Protein 7F2R (pdb70)

Organism: Streptomyces halstedii (NCBI:txid1944)

Solvent-accessible surface area: 33282 Å² total; per-residue (Å²): 163,56,17,8,0,0,1,2,0,12,26,37,75,25,39,43,105,88,12,6,204,2,0,62,97,24,67,18,0,74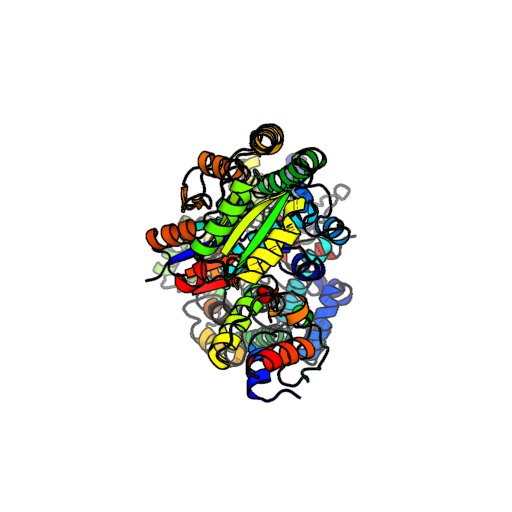,29,25,10,59,42,0,43,121,33,38,70,44,44,0,14,83,103,9,134,135,31,159,69,60,46,26,38,54,3,18,0,1,14,0,0,2,0,17,1,1,0,54,32,0,41,41,73,58,135,9,119,18,132,4,0,1,0,0,15,13,0,2,19,0,0,0,15,45,0,29,0,2,72,24,18,24,0,0,121,0,0,4,8,2,3,138,6,32,101,75,20,16,160,63,75,54,112,15,10,8,9,2,13,0,3,38,0,62,104,124,72,0,64,73,1,19,57,53,0,90,142,117,69,41,102,34,40,31,0,6,20,0,11,122,34,8,6,26,0,0,0,66,90,164,1,15,120,74,0,44,29,40,1,35,46,50,3,0,9,5,39,100,46,27,87,40,1,66,6,1,71,45,2,26,40,3,58,84,60,0,51,135,100,16,0,50,99,27,85,33,84,93,16,120,23,48,1,0,5,1,4,59,5,126,48,9,77,52,2,98,42,0,58,46,3,5,2,40,15,19,35,81,39,4,88,2,49,39,0,8,50,15,0,87,119,73,37,5,72,69,0,0,2,0,0,36,35,62,37,9,5,107,5,23,10,0,65,154,31,10,112,41,28,46,0,28,7,136,72,20,97,103,178,226,56,75,70,101,0,39,87,3,0,56,147,39,3,92,99,28,57,102,129,80,95,16,97,123,112,57,52,0,155,107,18,13,6,33,38,14,6,6,26,97,0,0,50,47,0,31,122,60,41,134,18,99,0,67,64,131,17,0,21,93,105,5,14,92,15,0,8,66,0,53,135,22,1,35,131,63,65,191,128,50,10,6,0,0,1,1,1,12,25,40,72,24,40,43,106,97,13,5,204,1,0,64,90,23,198,49,0,137,113,24,13,67,78,0,46,122,32,37,69,38,43,0,15,85,101,9,128,138,30,160,64,64,46,25,28,43,2,16,0,0,13,0,0,3,0,18,1,0,0,115,32,0,33,108,79,60,106,4,20,2,46,3,0,1,0,0,16,12,0,2,22,0,0,0,14,29,0,31,0,1,71,26,17,23,0,0,119,0,0,14,19,1,7,145,5,32,94,77,19,16,141,83,72,55,113,16,10,10,8,2,11,0,4,37,0,55,96,105,87,0,64,74,0,16,57,62,0,92,154,121,69,30,100,34,40,33,0,6,20,0,11,121,35,8,7,26,0,0,0,45,92,165,8,14,119,79,0,44,30,39,0,38,46,49,3,0,11,7,36,95,48,29,86,38,1,64,7,1,70,44,1,25,39,3,60,88,44,0,53,140,97,16,0,51,97,29,84,30,83,91,15,83,7,6,0,0,5,2,4,59,5,124,42,7,55,52,3,99,39,0,58,49,3,4,2,39,14,20,33,82,40,3,92,1,51,39,0,9,51,15,0,88,119,49,37,6,72,68,0,0,2,0,0,38,33,62,35,8,4,105,6,23,9,0,67,154,31,10,112,45,28,45,0,27,8,138,70,20,94,104,181,225,59,76,71,103,0,39,90,3,0,60,145,41,2,91,95,26,56,102,129,79,96,17,103,117,111,59,52,0,157,107,17,12,6,32,38,16,7,7,29,96,0,0,64,46,0,32,131,54,40,135,21,99,0,70,66,133,16,0,17,93,110,5,14,91,14,0,15,65,0,51,130,22,1,29,130,64,70,181

Foldseek 3Di:
DFAEEEEEEDADFADLVQPLVLQCPPPLNVVLQVLLCVLVVHRLSVVVVPDDTRQALSSLLSQLSQQLSLSVVCCVVVVHDHQEYEYDQSGLLSCLCNQVQAPSSLSSQLSSQLNVLLCVCQVPPPDQKWKWKKFPAAVVNVVVVVVVCVVVVWDKDWAADQDRGITIIIGGCVCVVVVQVSCVVVPMHIDDIDPPHWAAQVQLVSLVSSCVRRLVPGGTAFGNHWYQQQLARDTGGGSVVSSVSNSNRRHGHGYNLRVLVSCVVVRHAAYEHGEDDDRNQPPCSNVVRHHYHYSYSVVVPDD/DDDPVLVVLLVVLQCQDDPPHDQDQQPFSVVSGRDDVSVVVSQVCLCVVLVFDQDDPCPDPVCRGGPNSVVVSSVVGSD/DFAEEEEAEDADFADLVLPLVVQCPPVLNVVLQVVLCVLVVHRLSVVVVPDDTRQALSSLLSQLSQQLSLSVVCCVVVVHDHQEYEYDQSGLLSVLCNQVQAPSSLSSQLSSQLNVLLCVCQVPPPDQKWKWKKFPAAVVNVVVVVVVCVVVVWDKDWAADQDRGITIMIGGCVCVVVVQVSLVVVVMHIDDIDPPHAAAQVQLVSLVSSCVRRLVPGRTAFGNHWYQQQLARDTGGGSVVSSVSNSNRRHGHGYNLRVLVSCVVVRHAAYEHGEDDDGNQPDCSNVVRHHYHDSYSVVVPDD/DDDPVLVVLLVVLQCQDDPPDDQDQQDFSVVSGRDDVSVVVSQVCLCVVLVFDQDDPCPDPVCRGGNNSVVVSSVVGSD

InterPro domains:
  IPR001227 Acyl transferase domain superfamily [G3DSA:3.40.366.10] (19-173)
  IPR001227 Acyl transferase domain superfamily [G3DSA:3.40.366.10] (197-327)
  IPR016035 Acyl transferase/acyl hydrolase/lysophospholipase [SSF52151] (21-298)
  IPR049416 Malonyl-CoA-[acyl-carrier-protein] transacylase, small domain [PF21124] (150-211)
  IPR050858 Malonyl CoA-ACP Transacylase/Polyketide Synthase FabD [PTHR42681] (20-295)

Sequence (764 aa):
AGATAMLFPGMGPAAFSDVGRFMVTNRYTRELLAEADDTLGYSLVDRFRQAEGDYSEYAQIAFLVNCVALARWAEQTMDLTPRICAGACFGEKSVAAYSGALTFADAVRMTAGLARCMDEYFRTEHLGVVTHSFVRAPRERLDEILAELDERGEWHEISCHIDHDFFMLTLHERNSVWLEGRLRSVGAMPLYAMRPPMHAAAFGGLRDKAEEEVIAPLTFHDPTLPVVADQDGKVLTTGDEVRTMLLESFVRPLRWPDVISSLQDQGVTRVCVAGPDSLFGRVGTTTRAFEVIAATPRLALQPMWDAQFENLLRRYLPFLSADQPLEQDINLRDIGLDSLGTVELLSELENTYDVHFQDEALTKETFETPGVLWKTLSQMVEAGATAMLFPGMGPAAFSDVGRFMVTNRYTRELLAEADDTLGYSLVDRFRQAEGDYSEYAQIAFLVNCVALARWAEQTMDLTPRICAGACFGEKSVAAYSGALTFADAVRMTAGLARCMDEYFRTEHLGVVTHSFVRAPRERLDEILAELDERGEWHEISCHIDHDFFMLTLHERNSVWLEGRLRSVGAMPLYAMRPPMHAAAFGGLRDKAEEEVIAPLTFHDPTLPVVADQDGKVLTTGDEVRTMLLESFVRPLRWPDVISSLQDQGVTRVCVAGPDSLFGRVGTTTRAFEVIAATPRLALQPMWDAQFENLLRRYLPFLSADQPLEQDINLRDIGLDSLGTVELLSELENTYDVHFQDEALTKETFETPGVLWKTLSQMVE

Structure (mmCIF, N/CA/C/O backbone):
data_7F2R
#
_entry.id   7F2R
#
_cell.length_a   44.282
_cell.length_b   148.224
_cell.length_c   68.791
_cell.angle_alpha   90.000
_cell.angle_beta   91.080
_cell.angle_gamma   90.000
#
_symmetry.space_group_name_H-M   'P 1 21 1'
#
loop_
_entity.id
_entity.type
_entity.pdbx_description
1 polymer 'Malonyl-CoA-[acyl-carrier-protein] transacylase'
2 polymer Acyl-carrier-protein
3 non-polymer N-[2-(acetylamino)ethyl]-N~3~-[(2R)-2-hydroxy-3,3-dimethyl-4-(phosphonooxy)butanoyl]-beta-alaninamide
4 water water
#
loop_
_atom_site.group_PDB
_atom_site.id
_atom_site.type_symbol
_atom_site.label_atom_id
_atom_site.label_alt_id
_atom_site.label_comp_id
_atom_site.label_asym_id
_atom_site.label_entity_id
_atom_site.label_seq_id
_atom_site.pdbx_PDB_ins_code
_atom_site.Cartn_x
_atom_site.Cartn_y
_atom_site.Cartn_z
_atom_site.occupancy
_atom_site.B_iso_or_equiv
_atom_site.auth_seq_id
_atom_site.auth_comp_id
_atom_site.auth_asym_id
_atom_site.auth_atom_id
_atom_site.pdbx_PDB_model_num
ATOM 1 N N . ALA A 1 19 ? -7.021 5.799 6.647 1.00 43.02 18 ALA A N 1
ATOM 2 C CA . ALA A 1 19 ? -8.232 5.446 7.444 1.00 43.17 18 ALA A CA 1
ATOM 3 C C . ALA A 1 19 ? -7.904 5.362 8.947 1.00 42.17 18 ALA A C 1
ATOM 4 O O . ALA A 1 19 ? -8.808 5.550 9.745 1.00 44.29 18 ALA A O 1
ATOM 6 N N . GLY A 1 20 ? -6.664 5.093 9.366 1.00 40.17 19 GLY A N 1
ATOM 7 C CA . GLY A 1 20 ? -6.406 4.858 10.802 1.00 38.16 19 GLY A CA 1
ATOM 8 C C . GLY A 1 20 ? -6.339 6.164 11.583 1.00 36.91 19 GLY A C 1
ATOM 9 O O . GLY A 1 20 ? -6.557 7.235 10.952 1.00 34.52 19 GLY A O 1
ATOM 10 N N . ALA A 1 21 ? -6.000 6.095 12.876 1.00 34.75 20 ALA A N 1
ATOM 11 C CA . ALA A 1 21 ? -5.453 7.237 13.641 1.00 32.11 20 ALA A CA 1
ATOM 12 C C . ALA A 1 21 ? -4.477 6.698 14.677 1.00 28.94 20 ALA A C 1
ATOM 13 O O . ALA A 1 21 ? -4.643 5.578 15.104 1.00 29.30 20 ALA A O 1
ATOM 15 N N . THR A 1 22 ? -3.574 7.540 15.139 1.00 27.57 21 THR A N 1
ATOM 16 C CA . THR A 1 22 ? -2.444 7.152 16.032 1.00 26.32 21 THR A CA 1
ATOM 17 C C . THR A 1 22 ? -2.609 7.889 17.365 1.00 25.14 21 THR A C 1
ATOM 18 O O . THR A 1 22 ? -3.093 9.109 17.394 1.00 26.11 21 THR A O 1
ATOM 22 N N . ALA A 1 23 ? -2.349 7.163 18.450 1.00 22.69 22 ALA A N 1
ATOM 23 C CA . ALA A 1 23 ? -2.217 7.719 19.806 1.00 22.50 22 ALA A CA 1
ATOM 24 C C . ALA A 1 23 ? -0.756 7.561 20.211 1.00 22.00 22 ALA A C 1
ATOM 25 O O . ALA A 1 23 ? -0.189 6.536 19.899 1.00 22.45 22 ALA A O 1
ATOM 27 N N . MET A 1 24 ? -0.234 8.484 20.989 1.00 23.42 23 MET A N 1
ATOM 28 C CA . MET A 1 24 ? 1.114 8.342 21.644 1.00 21.81 23 MET A CA 1
ATOM 29 C C . MET A 1 24 ? 0.812 7.932 23.087 1.00 23.22 23 MET A C 1
ATOM 30 O O . MET A 1 24 ? 0.036 8.659 23.793 1.00 23.81 23 MET A O 1
ATOM 35 N N . LEU A 1 25 ? 1.291 6.776 23.503 1.00 21.79 24 LEU A N 1
ATOM 36 C CA . LEU A 1 25 ? 1.102 6.243 24.889 1.00 22.16 24 LEU A CA 1
ATOM 37 C C . LEU A 1 25 ? 2.461 6.313 25.612 1.00 21.16 24 LEU A C 1
ATOM 38 O O . LEU A 1 25 ? 3.507 6.036 24.987 1.00 22.16 24 LEU A O 1
ATOM 43 N N . PHE A 1 26 ? 2.427 6.647 26.886 1.00 22.02 25 PHE A N 1
ATOM 44 C CA . PHE A 1 26 ? 3.578 6.691 27.814 1.00 22.76 25 PHE A CA 1
ATOM 45 C C . PHE A 1 26 ? 3.387 5.606 28.888 1.00 23.96 25 PHE A C 1
ATOM 46 O O . PHE A 1 26 ? 2.414 5.550 29.650 1.00 22.44 25 PHE A O 1
ATOM 54 N N . PRO A 1 27 ? 4.386 4.728 29.024 1.00 22.67 26 PRO A N 1
ATOM 55 C CA . PRO A 1 27 ? 4.250 3.578 29.897 1.00 22.79 26 PRO A CA 1
ATOM 56 C C . PRO A 1 27 ? 4.541 3.891 31.370 1.00 22.46 26 PRO A C 1
ATOM 57 O O . PRO A 1 27 ? 5.157 4.886 31.707 1.00 22.10 26 PRO A O 1
ATOM 61 N N . GLY A 1 28 ? 4.173 2.929 32.230 1.00 22.01 27 GLY A N 1
ATOM 62 C CA . GLY A 1 28 ? 4.581 2.895 33.632 1.00 22.22 27 GLY A CA 1
ATOM 63 C C . GLY A 1 28 ? 6.094 2.668 33.707 1.00 21.18 27 GLY A C 1
ATOM 64 O O . GLY A 1 28 ? 6.634 2.199 32.714 1.00 22.28 27 GLY A O 1
ATOM 65 N N . MET A 1 29 ? 6.723 2.971 34.825 1.00 21.75 28 MET A N 1
ATOM 66 C CA . MET A 1 29 ? 8.201 2.765 34.971 1.00 22.22 28 MET A CA 1
ATOM 67 C C . MET A 1 29 ? 8.478 1.350 35.496 1.00 24.58 28 MET A C 1
ATOM 68 O O . MET A 1 29 ? 7.979 0.985 36.586 1.00 25.56 28 MET A O 1
ATOM 73 N N . GLY A 1 30 ? 9.171 0.539 34.694 1.00 25.76 29 GLY A N 1
ATOM 74 C CA . GLY A 1 30 ? 9.705 -0.743 35.176 1.00 29.01 29 GLY A CA 1
ATOM 75 C C . GLY A 1 30 ? 11.088 -0.553 35.782 1.00 30.59 29 GLY A C 1
ATOM 76 O O . GLY A 1 30 ? 11.607 0.542 35.831 1.00 34.04 29 GLY A O 1
ATOM 77 N N . PRO A 1 31 ? 11.658 -1.599 36.357 1.00 33.53 30 PRO A N 1
ATOM 78 C CA . PRO A 1 31 ? 12.961 -1.498 37.023 1.00 35.53 30 PRO A CA 1
ATOM 79 C C . PRO A 1 31 ? 14.089 -0.888 36.174 1.00 35.73 30 PRO A C 1
ATOM 80 O O . PRO A 1 31 ? 14.439 -1.480 35.209 1.00 36.75 30 PRO A O 1
ATOM 84 N N . ALA A 1 32 ? 14.570 0.315 36.520 1.00 36.22 31 ALA A N 1
ATOM 85 C CA . ALA A 1 32 ? 15.700 0.949 35.798 1.00 41.35 31 ALA A CA 1
ATOM 86 C C . ALA A 1 32 ? 16.889 -0.024 35.722 1.00 39.44 31 ALA A C 1
ATOM 87 O O . ALA A 1 32 ? 16.994 -0.987 36.445 1.00 42.95 31 ALA A O 1
ATOM 89 N N . ALA A 1 33 ? 17.707 0.162 34.726 1.00 43.56 32 ALA A N 1
ATOM 90 C CA . ALA A 1 33 ? 18.892 -0.688 34.481 1.00 42.98 32 ALA A CA 1
ATOM 91 C C . ALA A 1 33 ? 19.821 0.217 33.702 1.00 37.44 32 ALA A C 1
ATOM 92 O O . ALA A 1 33 ? 19.610 0.394 32.505 1.00 37.79 32 ALA A O 1
ATOM 94 N N . PHE A 1 34 ? 20.719 0.885 34.402 1.00 36.59 33 PHE A N 1
ATOM 95 C CA . PHE A 1 34 ? 21.431 2.011 33.794 1.00 34.60 33 PHE A CA 1
ATOM 96 C C . PHE A 1 34 ? 22.124 1.490 32.528 1.00 37.04 33 PHE A C 1
ATOM 97 O O . PHE A 1 34 ? 22.209 2.199 31.522 1.00 35.30 33 PHE A O 1
ATOM 105 N N . SER A 1 35 ? 22.658 0.268 32.564 1.00 35.65 34 SER A N 1
ATOM 106 C CA . SER A 1 35 ? 23.416 -0.350 31.432 1.00 34.06 34 SER A CA 1
ATOM 107 C C . SER A 1 35 ? 22.481 -0.528 30.232 1.00 33.64 34 SER A C 1
ATOM 108 O O . SER A 1 35 ? 22.946 -0.533 29.075 1.00 34.40 34 SER A O 1
ATOM 111 N N . ASP A 1 36 ? 21.169 -0.590 30.465 1.00 33.08 35 ASP A N 1
ATOM 112 C CA . ASP A 1 36 ? 20.161 -0.608 29.374 1.00 33.12 35 ASP A CA 1
ATOM 113 C C . ASP A 1 36 ? 20.179 0.711 28.593 1.00 30.38 35 ASP A C 1
ATOM 114 O O . ASP A 1 36 ? 20.039 0.667 27.367 1.00 32.29 35 ASP A O 1
ATOM 119 N N . VAL A 1 37 ? 20.400 1.842 29.242 1.00 27.80 36 VAL A N 1
ATOM 120 C CA . VAL A 1 37 ? 20.131 3.157 28.593 1.00 27.44 36 VAL A CA 1
ATOM 121 C C . VAL A 1 37 ? 21.283 4.161 28.726 1.00 25.59 36 VAL A C 1
ATOM 122 O O . VAL A 1 37 ? 21.192 5.212 28.098 1.00 26.25 36 VAL A O 1
ATOM 126 N N . GLY A 1 38 ? 22.361 3.907 29.463 1.00 25.51 37 GLY A N 1
ATOM 127 C CA . GLY A 1 38 ? 23.325 5.001 29.669 1.00 26.26 37 GLY A CA 1
ATOM 128 C C . GLY A 1 38 ? 23.972 5.434 28.349 1.00 26.29 37 GLY A C 1
ATOM 129 O O . GLY A 1 38 ? 24.108 6.636 28.140 1.00 24.53 37 GLY A O 1
ATOM 130 N N . ARG A 1 39 ? 24.375 4.458 27.512 1.00 28.64 38 ARG A N 1
ATOM 131 C CA . ARG A 1 39 ? 25.029 4.678 26.180 1.00 29.13 38 ARG A CA 1
ATOM 132 C C . ARG A 1 39 ? 24.028 5.339 25.221 1.00 28.78 38 ARG A C 1
ATOM 133 O O . ARG A 1 39 ? 24.381 6.346 24.561 1.00 28.96 38 ARG A O 1
ATOM 141 N N . PHE A 1 40 ? 22.787 4.859 25.208 1.00 26.59 39 PHE A N 1
ATOM 142 C CA . PHE A 1 40 ? 21.693 5.444 24.413 1.00 26.41 39 PHE A CA 1
ATOM 143 C C . PHE A 1 40 ? 21.634 6.941 24.747 1.00 24.50 39 PHE A C 1
ATOM 144 O O . PHE A 1 40 ? 21.697 7.767 23.856 1.00 26.13 39 PHE A O 1
ATOM 152 N N . MET A 1 41 ? 21.490 7.264 26.023 1.00 25.29 40 MET A N 1
ATOM 153 C CA . MET A 1 41 ? 21.111 8.639 26.489 1.00 24.73 40 MET A CA 1
ATOM 154 C C . MET A 1 41 ? 22.132 9.647 25.997 1.00 26.67 40 MET A C 1
ATOM 155 O O . MET A 1 41 ? 21.693 10.664 25.449 1.00 24.93 40 MET A O 1
ATOM 160 N N . VAL A 1 42 ? 23.432 9.299 26.018 1.00 27.29 41 VAL A N 1
ATOM 161 C CA . VAL A 1 42 ? 24.492 10.286 25.687 1.00 29.47 41 VAL A CA 1
ATOM 162 C C . VAL A 1 42 ? 24.755 10.355 24.173 1.00 29.00 41 VAL A C 1
ATOM 163 O O . VAL A 1 42 ? 25.499 11.297 23.757 1.00 32.73 41 VAL A O 1
ATOM 167 N N . THR A 1 43 ? 24.237 9.420 23.364 1.00 28.02 42 THR A N 1
ATOM 168 C CA . THR A 1 43 ? 24.486 9.370 21.892 1.00 27.99 42 THR A CA 1
ATOM 169 C C . THR A 1 43 ? 23.242 9.796 21.097 1.00 27.75 42 THR A C 1
ATOM 170 O O . THR A 1 43 ? 23.389 10.505 20.098 1.00 27.57 42 THR A O 1
ATOM 174 N N . ASN A 1 44 ? 22.049 9.436 21.512 1.00 25.80 43 ASN A N 1
ATOM 175 C CA . ASN A 1 44 ? 20.817 9.786 20.749 1.00 26.34 43 ASN A CA 1
ATOM 176 C C . ASN A 1 44 ? 20.605 11.304 20.836 1.00 25.97 43 ASN A C 1
ATOM 177 O O . ASN A 1 44 ? 20.757 11.868 21.943 1.00 27.93 43 ASN A O 1
ATOM 182 N N . ARG A 1 45 ? 20.314 11.988 19.719 1.00 26.55 44 ARG A N 1
ATOM 183 C CA . ARG A 1 45 ? 20.176 13.475 19.720 1.00 26.33 44 ARG A CA 1
ATOM 184 C C . ARG A 1 45 ? 18.915 13.925 20.457 1.00 25.79 44 ARG A C 1
ATOM 185 O O . ARG A 1 45 ? 18.964 15.077 20.952 1.00 25.98 44 ARG A O 1
ATOM 193 N N . TYR A 1 46 ? 17.864 13.083 20.476 1.00 25.93 45 TYR A N 1
ATOM 194 C CA . TYR A 1 46 ? 16.561 13.371 21.134 1.00 26.50 45 TYR A CA 1
ATOM 195 C C . TYR A 1 46 ? 16.782 13.385 22.639 1.00 26.21 45 TYR A C 1
ATOM 196 O O . TYR A 1 46 ? 16.310 14.355 23.280 1.00 25.05 45 TYR A O 1
ATOM 205 N N . THR A 1 47 ? 17.498 12.382 23.191 1.00 25.89 46 THR A N 1
ATOM 206 C CA . THR A 1 47 ? 17.831 12.334 24.643 1.00 25.77 46 THR A CA 1
ATOM 207 C C . THR A 1 47 ? 18.830 13.451 24.984 1.00 24.95 46 THR A C 1
ATOM 208 O O . THR A 1 47 ? 18.634 14.097 26.006 1.00 24.28 46 THR A O 1
ATOM 212 N N . ARG A 1 48 ? 19.905 13.614 24.207 1.00 26.14 47 ARG A N 1
ATOM 213 C CA . ARG A 1 48 ? 20.944 14.630 24.495 1.00 26.51 47 ARG A CA 1
ATOM 214 C C . ARG A 1 48 ? 20.294 16.013 24.637 1.00 26.78 47 ARG A C 1
ATOM 215 O O . ARG A 1 48 ? 20.691 16.750 25.554 1.00 27.81 47 ARG A O 1
ATOM 223 N N . GLU A 1 49 ? 19.307 16.319 23.806 1.00 26.61 48 GLU A N 1
ATOM 224 C CA . GLU A 1 49 ? 18.670 17.663 23.753 1.00 29.39 48 GLU A CA 1
ATOM 225 C C . GLU A 1 49 ? 17.905 17.851 25.075 1.00 29.54 48 GLU A C 1
ATOM 226 O O . GLU A 1 49 ? 18.154 18.850 25.746 1.00 28.09 48 GLU A O 1
ATOM 232 N N . LEU A 1 50 ? 17.045 16.892 25.450 1.00 29.72 49 LEU A N 1
ATOM 233 C CA . LEU A 1 50 ? 16.341 16.964 26.773 1.00 29.08 49 LEU A CA 1
ATOM 234 C C . LEU A 1 50 ? 17.304 16.910 27.954 1.00 29.69 49 LEU A C 1
ATOM 235 O O . LEU A 1 50 ? 17.025 17.566 28.998 1.00 30.19 49 LEU A O 1
ATOM 240 N N . LEU A 1 51 ? 18.367 16.099 27.893 1.00 29.56 50 LEU A N 1
ATOM 241 C CA . LEU A 1 51 ? 19.327 16.052 29.027 1.00 29.04 50 LEU A CA 1
ATOM 242 C C . LEU A 1 51 ? 19.900 17.448 29.279 1.00 26.29 50 LEU A C 1
ATOM 243 O O . LEU A 1 51 ? 20.003 17.854 30.437 1.00 25.15 50 LEU A O 1
ATOM 248 N N . ALA A 1 52 ? 20.301 18.149 28.231 1.00 26.07 51 ALA A N 1
ATOM 249 C CA . ALA A 1 52 ? 20.833 19.527 28.395 1.00 26.61 51 ALA A CA 1
ATOM 250 C C . ALA A 1 52 ? 19.850 20.357 29.213 1.00 25.59 51 ALA A C 1
ATOM 251 O O . ALA A 1 52 ? 20.275 21.025 30.166 1.00 26.07 51 ALA A O 1
ATOM 253 N N . GLU A 1 53 ? 18.542 20.272 28.889 1.00 24.83 52 GLU A N 1
ATOM 254 C CA . GLU A 1 53 ? 17.504 20.993 29.634 1.00 24.72 52 GLU A CA 1
ATOM 255 C C . GLU A 1 53 ? 17.341 20.447 31.056 1.00 23.75 52 GLU A C 1
ATOM 256 O O . GLU A 1 53 ? 17.262 21.266 31.996 1.00 24.16 52 GLU A O 1
ATOM 262 N N . ALA A 1 54 ? 17.257 19.114 31.248 1.00 24.28 53 ALA A N 1
ATOM 263 C CA . ALA A 1 54 ? 17.109 18.494 32.579 1.00 23.37 53 ALA A CA 1
ATOM 264 C C . ALA A 1 54 ? 18.336 18.868 33.434 1.00 23.30 53 ALA A C 1
ATOM 265 O O . ALA A 1 54 ? 18.161 19.285 34.561 1.00 22.43 53 ALA A O 1
ATOM 267 N N . ASP A 1 55 ? 19.548 18.788 32.894 1.00 23.80 54 ASP A N 1
ATOM 268 C CA . ASP A 1 55 ? 20.774 19.111 33.685 1.00 24.45 54 ASP A CA 1
ATOM 269 C C . ASP A 1 55 ? 20.763 20.578 34.113 1.00 26.20 54 ASP A C 1
ATOM 270 O O . ASP A 1 55 ? 21.105 20.842 35.285 1.00 26.64 54 ASP A O 1
ATOM 275 N N . ASP A 1 56 ? 20.364 21.501 33.224 1.00 26.88 55 ASP A N 1
ATOM 276 C CA . ASP A 1 56 ? 20.230 22.941 33.566 1.00 28.17 55 ASP A CA 1
ATOM 277 C C . ASP A 1 56 ? 19.161 23.123 34.643 1.00 28.57 55 ASP A C 1
ATOM 278 O O . ASP A 1 56 ? 19.389 23.857 35.598 1.00 27.31 55 ASP A O 1
ATOM 283 N N . THR A 1 57 ? 17.981 22.488 34.519 1.00 28.98 56 THR A N 1
ATOM 284 C CA . THR A 1 57 ? 16.942 22.658 35.547 1.00 28.56 56 THR A CA 1
ATOM 285 C C . THR A 1 57 ? 17.426 22.133 36.904 1.00 29.68 56 THR A C 1
ATOM 286 O O . THR A 1 57 ? 17.121 22.748 37.939 1.00 28.98 56 THR A O 1
ATOM 290 N N . LEU A 1 58 ? 18.101 20.991 36.940 1.00 29.11 57 LEU A N 1
ATOM 291 C CA . LEU A 1 58 ? 18.460 20.314 38.203 1.00 29.15 57 LEU A CA 1
ATOM 292 C C . LEU A 1 58 ? 19.766 20.866 38.790 1.00 31.36 57 LEU A C 1
ATOM 293 O O . LEU A 1 58 ? 19.937 20.740 39.991 1.00 30.18 57 LEU A O 1
ATOM 298 N N . GLY A 1 59 ? 20.662 21.427 37.974 1.00 31.98 58 GLY A N 1
ATOM 299 C CA . GLY A 1 59 ? 21.931 21.989 38.460 1.00 32.16 58 GLY A CA 1
ATOM 300 C C . GLY A 1 59 ? 22.984 20.918 38.712 1.00 32.52 58 GLY A C 1
ATOM 301 O O . GLY A 1 59 ? 23.941 21.197 39.427 1.00 35.06 58 GLY A O 1
ATOM 302 N N . TYR A 1 60 ? 22.844 19.732 38.116 1.00 31.91 59 TYR A N 1
ATOM 303 C CA . TYR A 1 60 ? 23.832 18.625 38.152 1.00 30.87 59 TYR A CA 1
ATOM 304 C C . TYR A 1 60 ? 23.746 17.863 36.818 1.00 29.28 59 TYR A C 1
ATOM 305 O O . TYR A 1 60 ? 22.777 18.006 36.059 1.00 32.15 59 TYR A O 1
ATOM 314 N N . SER A 1 61 ? 24.637 16.923 36.656 1.00 27.61 60 SER A N 1
ATOM 315 C CA . SER A 1 61 ? 24.670 15.903 35.583 1.00 26.38 60 SER A CA 1
ATOM 316 C C . SER A 1 61 ? 23.733 14.754 35.930 1.00 26.31 60 SER A C 1
ATOM 317 O O . SER A 1 61 ? 24.052 13.913 36.753 1.00 29.44 60 SER A O 1
ATOM 320 N N . LEU A 1 62 ? 22.591 14.659 35.282 1.00 27.45 61 LEU A N 1
ATOM 321 C CA . LEU A 1 62 ? 21.620 13.593 35.633 1.00 26.23 61 LEU A CA 1
ATOM 322 C C . LEU A 1 62 ? 22.259 12.251 35.267 1.00 25.36 61 LEU A C 1
ATOM 323 O O . LEU A 1 62 ? 22.129 11.275 36.041 1.00 22.50 61 LEU A O 1
ATOM 328 N N . VAL A 1 63 ? 22.906 12.157 34.106 1.00 25.31 62 VAL A N 1
ATOM 329 C CA . VAL A 1 63 ? 23.464 10.835 33.697 1.00 27.97 62 VAL A CA 1
ATOM 330 C C . VAL A 1 63 ? 24.490 10.376 34.758 1.00 27.68 62 VAL A C 1
ATOM 331 O O . VAL A 1 63 ? 24.422 9.155 35.116 1.00 27.72 62 VAL A O 1
ATOM 335 N N . ASP A 1 64 ? 25.317 11.282 35.317 1.00 27.22 63 ASP A N 1
ATOM 336 C CA . ASP A 1 64 ? 26.319 10.882 36.347 1.00 29.30 63 ASP A CA 1
ATOM 337 C C . ASP A 1 64 ? 25.600 10.418 37.632 1.00 28.89 63 ASP A C 1
ATOM 338 O O . ASP A 1 64 ? 25.985 9.402 38.256 1.00 25.12 63 ASP A O 1
ATOM 343 N N . ARG A 1 65 ? 24.590 11.170 38.069 1.00 28.01 64 ARG A N 1
ATOM 344 C CA . ARG A 1 65 ? 23.864 10.791 39.318 1.00 28.60 64 ARG A CA 1
ATOM 345 C C . ARG A 1 65 ? 23.169 9.458 39.110 1.00 27.28 64 ARG A C 1
ATOM 346 O O . ARG A 1 65 ? 23.132 8.665 40.041 1.00 30.36 64 ARG A O 1
ATOM 354 N N . PHE A 1 66 ? 22.640 9.216 37.935 1.00 28.35 65 PHE A N 1
ATOM 355 C CA . PHE A 1 66 ? 21.856 7.990 37.611 1.00 27.10 65 PHE A CA 1
ATOM 356 C C . PHE A 1 66 ? 22.819 6.787 37.553 1.00 29.58 65 PHE A C 1
ATOM 357 O O . PHE A 1 66 ? 22.478 5.705 38.014 1.00 28.40 65 PHE A O 1
ATOM 365 N N . ARG A 1 67 ? 24.032 6.994 37.047 1.00 30.05 66 ARG A N 1
ATOM 366 C CA . ARG A 1 67 ? 25.093 5.934 37.021 1.00 31.90 66 ARG A CA 1
ATOM 367 C C . ARG A 1 67 ? 25.344 5.408 38.430 1.00 31.76 66 ARG A C 1
ATOM 368 O O . ARG A 1 67 ? 25.437 4.200 38.581 1.00 33.11 66 ARG A O 1
ATOM 376 N N . GLN A 1 68 ? 25.476 6.286 39.421 1.00 33.27 67 GLN A N 1
ATOM 377 C CA . GLN A 1 68 ? 25.832 5.931 40.818 1.00 35.70 67 GLN A CA 1
ATOM 378 C C . GLN A 1 68 ? 24.588 5.538 41.633 1.00 35.16 67 GLN A C 1
ATOM 379 O O . GLN A 1 68 ? 24.757 5.040 42.718 1.00 34.03 67 GLN A O 1
ATOM 385 N N . ALA A 1 69 ? 23.365 5.687 41.122 1.00 35.03 68 ALA A N 1
ATOM 386 C CA . ALA A 1 69 ? 22.152 5.427 41.928 1.00 36.02 68 ALA A CA 1
ATOM 387 C C . ALA A 1 69 ? 22.058 3.932 42.264 1.00 37.23 68 ALA A C 1
ATOM 388 O O . ALA A 1 69 ? 22.328 3.111 41.437 1.00 33.49 68 ALA A O 1
ATOM 390 N N . GLU A 1 70 ? 21.662 3.607 43.471 1.00 42.35 69 GLU A N 1
ATOM 391 C CA . GLU A 1 70 ? 21.324 2.222 43.847 1.00 47.44 69 GLU A CA 1
ATOM 392 C C . GLU A 1 70 ? 19.818 2.077 43.662 1.00 47.56 69 GLU A C 1
ATOM 393 O O . GLU A 1 70 ? 19.120 3.101 43.514 1.00 44.43 69 GLU A O 1
ATOM 399 N N . GLY A 1 71 ? 19.359 0.839 43.631 1.00 48.66 70 GLY A N 1
ATOM 400 C CA . GLY A 1 71 ? 17.930 0.527 43.493 1.00 47.34 70 GLY A CA 1
ATOM 401 C C . GLY A 1 71 ? 17.529 0.652 42.051 1.00 45.20 70 GLY A C 1
ATOM 402 O O . GLY A 1 71 ? 18.421 0.921 41.220 1.00 46.38 70 GLY A O 1
ATOM 403 N N . ASP A 1 72 ? 16.250 0.441 41.789 1.00 39.82 71 ASP A N 1
ATOM 404 C CA . ASP A 1 72 ? 15.627 0.418 40.445 1.00 39.07 71 ASP A CA 1
ATOM 405 C C . ASP A 1 72 ? 14.710 1.629 40.277 1.00 34.71 71 ASP A C 1
ATOM 406 O O . ASP A 1 72 ? 14.325 1.941 39.130 1.00 33.72 71 ASP A O 1
ATOM 411 N N . TYR A 1 73 ? 14.427 2.340 41.367 1.00 32.49 72 TYR A N 1
ATOM 412 C CA . TYR A 1 73 ? 13.424 3.420 41.344 1.00 32.77 72 TYR A CA 1
ATOM 413 C C . TYR A 1 73 ? 13.961 4.645 42.049 1.00 30.69 72 TYR A C 1
ATOM 414 O O . TYR A 1 73 ? 13.159 5.312 42.687 1.00 29.14 72 TYR A O 1
ATOM 423 N N . SER A 1 74 ? 15.265 4.884 41.944 1.00 30.37 73 SER A N 1
ATOM 424 C CA . SER A 1 74 ? 15.865 6.075 42.566 1.00 29.96 73 SER A CA 1
ATOM 425 C C . SER A 1 74 ? 15.238 7.311 41.925 1.00 28.11 73 SER A C 1
ATOM 426 O O . SER A 1 74 ? 14.620 7.230 40.855 1.00 26.20 73 SER A O 1
ATOM 429 N N . GLU A 1 75 ? 15.384 8.437 42.593 1.00 28.12 74 GLU A N 1
ATOM 430 C CA . GLU A 1 75 ? 14.945 9.734 42.070 1.00 28.00 74 GLU A CA 1
ATOM 431 C C . GLU A 1 75 ? 15.584 9.922 40.675 1.00 27.07 74 GLU A C 1
ATOM 432 O O . GLU A 1 75 ? 14.901 10.354 39.740 1.00 25.14 74 GLU A O 1
ATOM 438 N N . TYR A 1 76 ? 16.870 9.663 40.565 1.00 25.18 75 TYR A N 1
ATOM 439 C CA . TYR A 1 76 ? 17.627 9.881 39.297 1.00 25.37 75 TYR A CA 1
ATOM 440 C C . TYR A 1 76 ? 17.099 8.965 38.186 1.00 23.62 75 TYR A C 1
ATOM 441 O O . TYR A 1 76 ? 17.013 9.387 37.029 1.00 23.05 75 TYR A O 1
ATOM 450 N N . ALA A 1 77 ? 16.764 7.715 38.499 1.00 22.00 76 ALA A N 1
ATOM 451 C CA . ALA A 1 77 ? 16.267 6.793 37.479 1.00 21.34 76 ALA A CA 1
ATOM 452 C C . ALA A 1 77 ? 14.852 7.227 37.070 1.00 21.77 76 ALA A C 1
ATOM 453 O O . ALA A 1 77 ? 14.495 7.072 35.896 1.00 22.22 76 ALA A O 1
ATOM 455 N N . GLN A 1 78 ? 14.126 7.894 37.949 1.00 22.86 77 GLN A N 1
ATOM 456 C CA . GLN A 1 78 ? 12.757 8.359 37.611 1.00 23.13 77 GLN A CA 1
ATOM 457 C C . GLN A 1 78 ? 12.895 9.549 36.672 1.00 22.29 77 GLN A C 1
ATOM 458 O O . GLN A 1 78 ? 12.197 9.581 35.655 1.00 21.68 77 GLN A O 1
ATOM 464 N N . ILE A 1 79 ? 13.850 10.439 36.926 1.00 24.14 78 ILE A N 1
ATOM 465 C CA . ILE A 1 79 ? 14.041 11.623 36.023 1.00 23.86 78 ILE A CA 1
ATOM 466 C C . ILE A 1 79 ? 14.534 11.124 34.662 1.00 24.38 78 ILE A C 1
ATOM 467 O O . ILE A 1 79 ? 14.079 11.646 33.624 1.00 24.37 78 ILE A O 1
ATOM 472 N N . ALA A 1 80 ? 15.490 10.199 34.656 1.00 25.43 79 ALA A N 1
ATOM 473 C CA . ALA A 1 80 ? 16.086 9.649 33.406 1.00 25.64 79 ALA A CA 1
ATOM 474 C C . ALA A 1 80 ? 14.943 8.970 32.623 1.00 25.23 79 ALA A C 1
ATOM 475 O O . ALA A 1 80 ? 14.909 9.088 31.405 1.00 23.53 79 ALA A O 1
ATOM 477 N N . PHE A 1 81 ? 14.112 8.205 33.298 1.00 24.30 80 PHE A N 1
ATOM 478 C CA . PHE A 1 81 ? 12.912 7.550 32.677 1.00 24.74 80 PHE A CA 1
ATOM 479 C C . PHE A 1 81 ? 11.984 8.578 32.000 1.00 23.09 80 PHE A C 1
ATOM 480 O O . PHE A 1 81 ? 11.500 8.331 30.918 1.00 23.03 80 PHE A O 1
ATOM 488 N N . LEU A 1 82 ? 11.731 9.707 32.625 1.00 23.40 81 LEU A N 1
ATOM 489 C CA . LEU A 1 82 ? 11.015 10.861 31.995 1.00 23.17 81 LEU A CA 1
ATOM 490 C C . LEU A 1 82 ? 11.706 11.324 30.707 1.00 22.61 81 LEU A C 1
ATOM 491 O O . LEU A 1 82 ? 11.062 11.454 29.664 1.00 20.24 81 LEU A O 1
ATOM 496 N N . VAL A 1 83 ? 13.031 11.519 30.753 1.00 21.47 82 VAL A N 1
ATOM 497 C CA . VAL A 1 83 ? 13.794 12.009 29.589 1.00 21.90 82 VAL A CA 1
ATOM 498 C C . VAL A 1 83 ? 13.619 10.982 28.452 1.00 21.19 82 VAL A C 1
ATOM 499 O O . VAL A 1 83 ? 13.462 11.370 27.310 1.00 21.92 82 VAL A O 1
ATOM 503 N N . ASN A 1 84 ? 13.859 9.699 28.731 1.00 22.39 83 ASN A N 1
ATOM 504 C CA . ASN A 1 84 ? 13.895 8.576 27.761 1.00 21.36 83 ASN A CA 1
ATOM 505 C C . ASN A 1 84 ? 12.500 8.479 27.109 1.00 21.75 83 ASN A C 1
ATOM 506 O O . ASN A 1 84 ? 12.435 8.445 25.856 1.00 23.62 83 ASN A O 1
ATOM 511 N N . CYS A 1 85 ? 11.439 8.540 27.864 1.00 20.04 84 CYS A N 1
ATOM 512 C CA . CYS A 1 85 ? 10.063 8.412 27.263 1.00 20.89 84 CYS A CA 1
ATOM 513 C C . CYS A 1 85 ? 9.738 9.644 26.400 1.00 21.30 84 CYS A C 1
ATOM 514 O O . CYS A 1 85 ? 9.270 9.509 25.235 1.00 23.75 84 CYS A O 1
ATOM 517 N N . VAL A 1 86 ? 9.983 10.837 26.919 1.00 21.85 85 VAL A N 1
ATOM 518 C CA . VAL A 1 86 ? 9.588 12.084 26.193 1.00 21.24 85 VAL A CA 1
ATOM 519 C C . VAL A 1 86 ? 10.468 12.160 24.928 1.00 20.94 85 VAL A C 1
ATOM 520 O O . VAL A 1 86 ? 9.965 12.502 23.881 1.00 20.76 85 VAL A O 1
ATOM 524 N N . ALA A 1 87 ? 11.761 11.888 25.012 1.00 20.55 86 ALA A N 1
ATOM 525 C CA . ALA A 1 87 ? 12.637 11.906 23.825 1.00 21.44 86 ALA A CA 1
ATOM 526 C C . ALA A 1 87 ? 12.164 10.871 22.788 1.00 20.96 86 ALA A C 1
ATOM 527 O O . ALA A 1 87 ? 12.129 11.204 21.584 1.00 22.05 86 ALA A O 1
ATOM 529 N N . LEU A 1 88 ? 11.835 9.644 23.196 1.00 21.08 87 LEU A N 1
ATOM 530 C CA . LEU A 1 88 ? 11.514 8.569 22.238 1.00 20.99 87 LEU A CA 1
ATOM 531 C C . LEU A 1 88 ? 10.153 8.875 21.596 1.00 21.44 87 LEU A C 1
ATOM 532 O O . LEU A 1 88 ? 9.961 8.524 20.413 1.00 21.22 87 LEU A O 1
ATOM 537 N N . ALA A 1 89 ? 9.291 9.625 22.253 1.00 22.89 88 ALA A N 1
ATOM 538 C CA . ALA A 1 89 ? 8.020 10.070 21.571 1.00 23.27 88 ALA A CA 1
ATOM 539 C C . ALA A 1 89 ? 8.386 10.986 20.366 1.00 24.31 88 ALA A C 1
ATOM 540 O O . ALA A 1 89 ? 7.911 10.763 19.252 1.00 23.75 88 ALA A O 1
ATOM 542 N N . ARG A 1 90 ? 9.328 11.898 20.551 1.00 25.20 89 ARG A N 1
ATOM 543 C CA . ARG A 1 90 ? 9.729 12.885 19.508 1.00 25.43 89 ARG A CA 1
ATOM 544 C C . ARG A 1 90 ? 10.516 12.125 18.440 1.00 26.37 89 ARG A C 1
ATOM 545 O O . ARG A 1 90 ? 10.285 12.353 17.242 1.00 27.08 89 ARG A O 1
ATOM 553 N N . TRP A 1 91 ? 11.395 11.202 18.865 1.00 27.14 90 TRP A N 1
ATOM 554 C CA . TRP A 1 91 ? 12.167 10.362 17.910 1.00 27.55 90 TRP A CA 1
ATOM 555 C C . TRP A 1 91 ? 11.203 9.607 16.980 1.00 26.51 90 TRP A C 1
ATOM 556 O O . TRP A 1 91 ? 11.309 9.657 15.703 1.00 23.95 90 TRP A O 1
ATOM 567 N N . ALA A 1 92 ? 10.228 8.935 17.555 1.00 25.67 91 ALA A N 1
ATOM 568 C CA . ALA A 1 92 ? 9.162 8.244 16.769 1.00 25.41 91 ALA A CA 1
ATOM 569 C C . ALA A 1 92 ? 8.429 9.230 15.858 1.00 24.87 91 ALA A C 1
ATOM 570 O O . ALA A 1 92 ? 8.253 8.882 14.693 1.00 27.36 91 ALA A O 1
ATOM 572 N N . GLU A 1 93 ? 8.019 10.406 16.317 1.00 25.66 92 GLU A N 1
ATOM 573 C CA . GLU A 1 93 ? 7.278 11.375 15.436 1.00 26.73 92 GLU A CA 1
ATOM 574 C C . GLU A 1 93 ? 8.136 11.747 14.222 1.00 26.96 92 GLU A C 1
ATOM 575 O O . GLU A 1 93 ? 7.597 11.768 13.122 1.00 23.90 92 GLU A O 1
ATOM 581 N N . GLN A 1 94 ? 9.427 12.044 14.445 1.00 25.60 93 GLN A N 1
ATOM 582 C CA . GLN A 1 94 ? 10.311 12.594 13.396 1.00 27.03 93 GLN A CA 1
ATOM 583 C C . GLN A 1 94 ? 10.801 11.495 12.465 1.00 27.39 93 GLN A C 1
ATOM 584 O O . GLN A 1 94 ? 11.144 11.873 11.347 1.00 27.98 93 GLN A O 1
ATOM 590 N N . THR A 1 95 ? 10.922 10.230 12.926 1.00 28.67 94 THR A N 1
ATOM 591 C CA . THR A 1 95 ? 11.547 9.133 12.125 1.00 29.31 94 THR A CA 1
ATOM 592 C C . THR A 1 95 ? 10.476 8.237 11.540 1.00 29.00 94 THR A C 1
ATOM 593 O O . THR A 1 95 ? 10.807 7.563 10.601 1.00 27.03 94 THR A O 1
ATOM 597 N N . MET A 1 96 ? 9.232 8.355 11.993 1.00 29.47 95 MET A N 1
ATOM 598 C CA . MET A 1 96 ? 8.132 7.481 11.545 1.00 30.19 95 MET A CA 1
ATOM 599 C C . MET A 1 96 ? 6.958 8.302 11.046 1.00 33.17 95 MET A C 1
ATOM 600 O O . MET A 1 96 ? 5.895 7.692 10.836 1.00 37.38 95 MET A O 1
ATOM 605 N N . ASP A 1 97 ? 7.122 9.613 10.866 1.00 33.03 96 ASP A N 1
ATOM 606 C CA . ASP A 1 97 ? 6.060 10.488 10.302 1.00 34.28 96 ASP A CA 1
ATOM 607 C C . ASP A 1 97 ? 4.734 10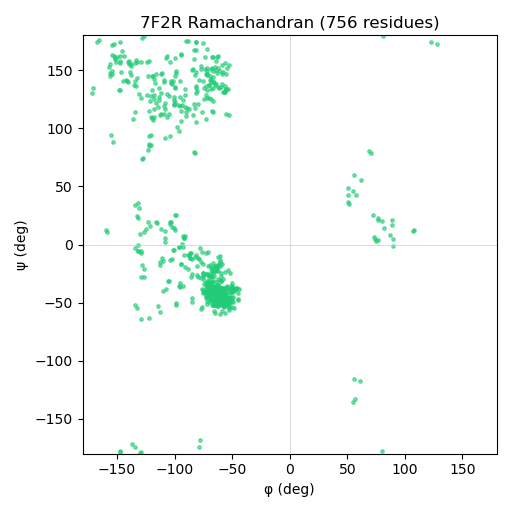.272 11.038 1.00 32.84 96 ASP A C 1
ATOM 608 O O . ASP A 1 97 ? 3.716 10.231 10.379 1.00 32.76 96 ASP A O 1
ATOM 613 N N . LEU A 1 98 ? 4.771 10.161 12.358 1.00 33.15 97 LEU A N 1
ATOM 614 C CA . LEU A 1 98 ? 3.562 9.993 13.214 1.00 32.24 97 LEU A CA 1
ATOM 615 C C . LEU A 1 98 ? 2.912 11.351 13.423 1.00 32.06 97 LEU A C 1
ATOM 616 O O . LEU A 1 98 ? 3.617 12.246 13.853 1.00 33.20 97 LEU A O 1
ATOM 621 N N . THR A 1 99 ? 1.606 11.441 13.239 1.00 32.32 98 THR A N 1
ATOM 622 C CA . THR A 1 99 ? 0.799 12.558 13.771 1.00 33.92 98 THR A CA 1
ATOM 623 C C . THR A 1 99 ? -0.294 11.998 14.669 1.00 31.74 98 THR A C 1
ATOM 624 O O . THR A 1 99 ? -1.335 11.624 14.173 1.00 31.48 98 THR A O 1
ATOM 628 N N . PRO A 1 100 ? -0.055 11.904 15.992 1.00 33.10 99 PRO A N 1
ATOM 629 C CA . PRO A 1 100 ? -1.048 11.407 16.944 1.00 32.02 99 PRO A CA 1
ATOM 630 C C . PRO A 1 100 ? -2.202 12.393 17.052 1.00 30.50 99 PRO A C 1
ATOM 631 O O . PRO A 1 100 ? -1.932 13.607 17.021 1.00 32.73 99 PRO A O 1
ATOM 635 N N . ARG A 1 101 ? -3.442 11.912 17.135 1.00 30.77 100 ARG A N 1
ATOM 636 C CA . ARG A 1 101 ? -4.588 12.809 17.429 1.00 30.01 100 ARG A CA 1
ATOM 637 C C . ARG A 1 101 ? -4.794 12.930 18.947 1.00 31.50 100 ARG A C 1
ATOM 638 O O . ARG A 1 101 ? -5.456 13.903 19.356 1.00 31.78 100 ARG A O 1
ATOM 646 N N . ILE A 1 102 ? -4.286 11.965 19.718 1.00 27.79 101 ILE A N 1
ATOM 647 C CA . ILE A 1 102 ? -4.571 11.782 21.165 1.00 28.14 101 ILE A CA 1
ATOM 648 C C . ILE A 1 102 ? -3.401 11.104 21.860 1.00 28.23 101 ILE A C 1
ATOM 649 O O . ILE A 1 102 ? -2.582 10.502 21.190 1.00 28.99 101 ILE A O 1
ATOM 654 N N . CYS A 1 103 ? -3.318 11.250 23.162 1.00 27.39 102 CYS A N 1
ATOM 655 C CA . CYS A 1 103 ? -2.228 10.661 23.961 1.00 27.55 102 CYS A CA 1
ATOM 656 C C . CYS A 1 103 ? -2.779 10.201 25.313 1.00 27.12 102 CYS A C 1
ATOM 657 O O . CYS A 1 103 ? -3.951 10.534 25.634 1.00 25.22 102 CYS A O 1
ATOM 660 N N . ALA A 1 104 ? -2.025 9.331 25.975 1.00 26.91 103 ALA A N 1
ATOM 661 C CA . ALA A 1 104 ? -2.342 8.728 27.291 1.00 25.12 103 ALA A CA 1
ATOM 662 C C . ALA A 1 104 ? -1.058 8.291 27.971 1.00 25.31 103 ALA A C 1
ATOM 663 O O . ALA A 1 104 ? -0.125 7.803 27.262 1.00 25.28 103 ALA A O 1
ATOM 665 N N . GLY A 1 105 ? -1.083 8.377 29.301 1.00 25.20 104 GLY A N 1
ATOM 666 C CA . GLY A 1 105 ? 0.007 7.967 30.176 1.00 27.80 104 GLY A CA 1
ATOM 667 C C . GLY A 1 105 ? -0.516 7.081 31.288 1.00 28.79 104 GLY A C 1
ATOM 668 O O . GLY A 1 105 ? -1.486 7.461 31.993 1.00 26.76 104 GLY A O 1
ATOM 669 N N . ALA A 1 106 ? 0.124 5.932 31.471 1.00 27.77 105 ALA A N 1
ATOM 670 C CA . ALA A 1 106 ? -0.160 4.982 32.574 1.00 26.58 105 ALA A CA 1
ATOM 671 C C . ALA A 1 106 ? 0.859 5.160 33.696 1.00 27.03 105 ALA A C 1
ATOM 672 O O . ALA A 1 106 ? 2.119 5.010 33.406 1.00 26.97 105 ALA A O 1
ATOM 674 N N . CYS A 1 107 ? 0.348 5.454 34.917 1.00 26.71 106 CYS A N 1
ATOM 675 C CA . CYS A 1 107 ? 1.089 5.605 36.197 1.00 27.26 106 CYS A CA 1
ATOM 676 C C . CYS A 1 107 ? 2.173 6.683 35.976 1.00 25.67 106 CYS A C 1
ATOM 677 O O . CYS A 1 107 ? 1.803 7.845 35.652 1.00 23.51 106 CYS A O 1
ATOM 680 N N . PHE A 1 108 ? 3.459 6.325 36.063 1.00 24.07 107 PHE A N 1
ATOM 681 C CA . PHE A 1 108 ? 4.541 7.302 35.780 1.00 25.86 107 PHE A CA 1
ATOM 682 C C . PHE A 1 108 ? 4.260 8.060 34.479 1.00 24.60 107 PHE A C 1
ATOM 683 O O . PHE A 1 108 ? 4.551 9.257 34.364 1.00 24.10 107 PHE A O 1
ATOM 691 N N . GLY A 1 109 ? 3.745 7.372 33.474 1.00 26.04 108 GLY A N 1
ATOM 692 C CA . GLY A 1 109 ? 3.534 7.966 32.151 1.00 26.29 108 GLY A CA 1
ATOM 693 C C . GLY A 1 109 ? 2.577 9.159 32.214 1.00 27.60 108 GLY A C 1
ATOM 694 O O . GLY A 1 109 ? 2.589 9.936 31.226 1.00 22.84 108 GLY A O 1
ATOM 695 N N . GLU A 1 110 ? 1.827 9.341 33.319 1.00 25.03 109 GLU A N 1
ATOM 696 C CA . GLU A 1 110 ? 1.034 10.587 33.457 1.00 25.97 109 GLU A CA 1
ATOM 697 C C . GLU A 1 110 ? 2.006 11.776 33.408 1.00 25.60 109 GLU A C 1
ATOM 698 O O . GLU A 1 110 ? 1.627 12.854 32.889 1.00 26.89 109 GLU A O 1
ATOM 704 N N . LYS A 1 111 ? 3.176 11.617 34.005 1.00 25.86 110 LYS A N 1
ATOM 705 C CA . LYS A 1 111 ? 4.233 12.674 34.108 1.00 25.34 110 LYS A CA 1
ATOM 706 C C . LYS A 1 111 ? 4.777 12.979 32.705 1.00 24.70 110 LYS A C 1
ATOM 707 O O . LYS A 1 111 ? 4.806 14.161 32.301 1.00 25.89 110 LYS A O 1
ATOM 713 N N . SER A 1 112 ? 5.079 11.931 31.969 1.00 24.80 111 SER A N 1
ATOM 714 C CA . SER A 1 112 ? 5.655 12.004 30.610 1.00 23.12 111 SER A CA 1
ATOM 715 C C . SER A 1 112 ? 4.607 12.596 29.693 1.00 24.36 111 SER A C 1
ATOM 716 O O . SER A 1 112 ? 5.015 13.462 28.869 1.00 26.61 111 SER A O 1
ATOM 719 N N . VAL A 1 113 ? 3.326 12.182 29.821 1.00 24.35 112 VAL A N 1
ATOM 720 C CA . VAL A 1 113 ? 2.249 12.723 28.941 1.00 24.44 112 VAL A CA 1
ATOM 721 C C . VAL A 1 113 ? 1.939 14.202 29.271 1.00 23.73 112 VAL A C 1
ATOM 722 O O . VAL A 1 113 ? 1.665 14.966 28.347 1.00 23.90 112 VAL A O 1
ATOM 726 N N . ALA A 1 114 ? 1.948 14.628 30.524 1.00 23.66 113 ALA A N 1
ATOM 727 C CA . ALA A 1 114 ? 1.921 16.057 30.883 1.00 24.79 113 ALA A CA 1
ATOM 728 C C . ALA A 1 114 ? 2.977 16.871 30.098 1.00 25.53 113 ALA A C 1
ATOM 729 O O . ALA A 1 114 ? 2.606 17.949 29.519 1.00 24.83 113 ALA A O 1
ATOM 731 N N . ALA A 1 115 ? 4.228 16.396 29.972 1.00 24.87 114 ALA A N 1
ATOM 732 C CA . ALA A 1 115 ? 5.254 17.124 29.207 1.00 24.24 114 ALA A CA 1
ATOM 733 C C . ALA A 1 115 ? 4.950 17.072 27.706 1.00 23.91 114 ALA A C 1
ATOM 734 O O . ALA A 1 115 ? 5.029 18.144 27.039 1.00 23.76 114 ALA A O 1
ATOM 736 N N . TYR A 1 116 ? 4.683 15.872 27.169 1.00 22.47 115 TYR A N 1
ATOM 737 C CA . TYR A 1 116 ? 4.481 15.682 25.725 1.00 23.14 115 TYR A CA 1
ATOM 738 C C . TYR A 1 116 ? 3.278 16.544 25.245 1.00 23.36 115 TYR A C 1
ATOM 739 O O . TYR A 1 116 ? 3.265 17.037 24.070 1.00 22.62 115 TYR A O 1
ATOM 748 N N . SER A 1 117 ? 2.263 16.631 26.077 1.00 21.88 116 SER A N 1
ATOM 749 C CA . SER A 1 117 ? 0.952 17.266 25.678 1.00 22.61 116 SER A CA 1
ATOM 750 C C . SER A 1 117 ? 1.073 18.788 25.829 1.00 24.42 116 SER A C 1
ATOM 751 O O . SER A 1 117 ? 0.160 19.494 25.431 1.00 24.04 116 SER A O 1
ATOM 754 N N . GLY A 1 118 ? 2.125 19.281 26.457 1.00 24.23 117 GLY A N 1
ATOM 755 C CA . GLY A 1 118 ? 2.224 20.731 26.682 1.00 24.97 117 GLY A CA 1
ATOM 756 C C . GLY A 1 118 ? 1.548 21.185 27.966 1.00 25.29 117 GLY A C 1
ATOM 757 O O . GLY A 1 118 ? 1.551 22.418 28.178 1.00 25.43 117 GLY A O 1
ATOM 758 N N . ALA A 1 119 ? 1.091 20.270 28.833 1.00 25.47 118 ALA A N 1
ATOM 759 C CA . ALA A 1 119 ? 0.350 20.640 30.061 1.00 26.29 118 ALA A CA 1
ATOM 760 C C . ALA A 1 119 ? 1.337 21.187 31.072 1.00 27.65 118 ALA A C 1
ATOM 761 O O . ALA A 1 119 ? 0.918 22.010 31.959 1.00 27.98 118 ALA A O 1
ATOM 763 N N . LEU A 1 120 ? 2.580 20.732 30.959 1.00 26.34 119 LEU A N 1
ATOM 764 C CA . LEU A 1 120 ? 3.708 21.279 31.747 1.00 26.63 119 LEU A CA 1
ATOM 765 C C . LEU A 1 120 ? 4.862 21.528 30.796 1.00 26.84 119 LEU A C 1
ATOM 766 O O . LEU A 1 120 ? 5.022 20.739 29.846 1.00 28.44 119 LEU A O 1
ATOM 771 N N . THR A 1 121 ? 5.613 22.593 31.002 1.00 28.63 120 THR A N 1
ATOM 772 C CA . THR A 1 121 ? 6.912 22.753 30.324 1.00 29.48 120 THR A CA 1
ATOM 773 C C . THR A 1 121 ? 7.775 21.540 30.721 1.00 28.11 120 THR A C 1
ATOM 774 O O . THR A 1 121 ? 7.550 20.922 31.797 1.00 26.09 120 THR A O 1
ATOM 778 N N . PHE A 1 122 ? 8.731 21.184 29.895 1.00 27.68 121 PHE A N 1
ATOM 779 C CA . PHE A 1 122 ? 9.635 20.029 30.200 1.00 27.97 121 PHE A CA 1
ATOM 780 C C . PHE A 1 122 ? 10.365 20.319 31.499 1.00 26.05 121 PHE A C 1
ATOM 781 O O . PHE A 1 122 ? 10.439 19.452 32.365 1.00 26.19 121 PHE A O 1
ATOM 789 N N . ALA A 1 123 ? 10.809 21.558 31.681 1.00 27.04 122 ALA A N 1
ATOM 790 C CA . ALA A 1 123 ? 11.460 22.025 32.931 1.00 26.89 122 ALA A CA 1
ATOM 791 C C . ALA A 1 123 ? 10.562 21.769 34.161 1.00 27.51 122 ALA A C 1
ATOM 792 O O . ALA A 1 123 ? 11.093 21.218 35.198 1.00 28.49 122 ALA A O 1
ATOM 794 N N . ASP A 1 124 ? 9.273 22.113 34.123 1.00 26.98 123 ASP A N 1
ATOM 795 C CA . ASP A 1 124 ? 8.331 21.851 35.256 1.00 26.52 123 ASP A CA 1
ATOM 796 C C . ASP A 1 124 ? 8.052 20.348 35.423 1.00 25.44 123 ASP A C 1
ATOM 797 O O . ASP A 1 124 ? 7.873 19.882 36.543 1.00 26.76 123 ASP A O 1
ATOM 802 N N . ALA A 1 125 ? 8.045 19.584 34.350 1.00 26.15 124 ALA A N 1
ATOM 803 C CA . ALA A 1 125 ? 7.898 18.113 34.429 1.00 26.55 124 ALA A CA 1
ATOM 804 C C . ALA A 1 125 ? 9.134 17.520 35.110 1.00 26.25 124 ALA A C 1
ATOM 805 O O . ALA A 1 125 ? 8.966 16.629 35.977 1.00 27.66 124 ALA A O 1
ATOM 807 N N . VAL A 1 126 ? 10.323 18.012 34.794 1.00 25.03 125 VAL A N 1
ATOM 808 C CA . VAL A 1 126 ? 11.559 17.525 35.452 1.00 25.78 125 VAL A CA 1
ATOM 809 C C . VAL A 1 126 ? 11.410 17.905 36.921 1.00 25.63 125 VAL A C 1
ATOM 810 O O . VAL A 1 126 ? 11.594 17.026 37.793 1.00 25.31 125 VAL A O 1
ATOM 814 N N . ARG A 1 127 ? 11.031 19.144 37.214 1.00 27.26 126 ARG A N 1
ATOM 815 C CA . ARG A 1 127 ? 10.957 19.581 38.635 1.00 27.39 126 ARG A CA 1
ATOM 816 C C . ARG A 1 127 ? 9.944 18.716 39.337 1.00 26.78 126 ARG A C 1
ATOM 817 O O . ARG A 1 127 ? 10.219 18.310 40.501 1.00 26.99 126 ARG A O 1
ATOM 825 N N . MET A 1 128 ? 8.772 18.529 38.702 1.00 28.82 127 MET A N 1
ATOM 826 C CA . MET A 1 128 ? 7.697 17.727 39.315 1.00 27.31 127 MET A CA 1
ATOM 827 C C . MET A 1 128 ? 8.170 16.293 39.556 1.00 26.67 127 MET A C 1
ATOM 828 O O . MET A 1 128 ? 7.916 15.723 40.660 1.00 26.88 127 MET A O 1
ATOM 833 N N . THR A 1 129 ? 8.765 15.656 38.557 1.00 25.27 128 THR A N 1
ATOM 834 C CA . THR A 1 129 ? 9.246 14.251 38.672 1.00 26.05 128 THR A CA 1
ATOM 835 C C . THR A 1 129 ? 10.209 14.145 39.869 1.00 25.19 128 THR A C 1
ATOM 836 O O . THR A 1 129 ? 10.045 13.194 40.675 1.00 23.53 128 THR A O 1
ATOM 840 N N . ALA A 1 130 ? 11.152 15.093 40.012 1.00 26.02 129 ALA A N 1
ATOM 841 C CA . ALA A 1 130 ? 12.148 15.039 41.098 1.00 27.31 129 ALA A CA 1
ATOM 842 C C . ALA A 1 130 ? 11.408 15.252 42.425 1.00 27.92 129 ALA A C 1
ATOM 843 O O . ALA A 1 130 ? 11.700 14.503 43.390 1.00 25.14 129 ALA A O 1
ATOM 845 N N . GLY A 1 131 ? 10.534 16.266 42.493 1.00 27.68 130 GLY A N 1
ATOM 846 C CA . GLY A 1 131 ? 9.815 16.593 43.749 1.00 28.20 130 GLY A CA 1
ATOM 847 C C . GLY A 1 131 ? 8.953 15.420 44.223 1.00 28.79 130 GLY A C 1
ATOM 848 O O . GLY A 1 131 ? 8.912 15.149 45.426 1.00 31.15 130 GLY A O 1
ATOM 849 N N . LEU A 1 132 ? 8.263 14.737 43.318 1.00 29.64 131 LEU A N 1
ATOM 850 C CA . LEU A 1 132 ? 7.348 13.632 43.706 1.00 28.75 131 LEU A CA 1
ATOM 851 C C . LEU A 1 132 ? 8.203 12.449 44.186 1.00 29.73 131 LEU A C 1
ATOM 852 O O . LEU A 1 132 ? 7.843 11.783 45.162 1.00 26.89 131 LEU A O 1
ATOM 857 N N . ALA A 1 133 ? 9.363 12.240 43.559 1.00 28.60 132 ALA A N 1
ATOM 858 C CA . ALA A 1 133 ? 10.316 11.185 43.983 1.00 28.90 132 ALA A CA 1
ATOM 859 C C . ALA A 1 133 ? 10.656 11.378 45.441 1.00 28.50 132 ALA A C 1
ATOM 860 O O . ALA A 1 133 ? 10.550 10.425 46.204 1.00 27.66 132 ALA A O 1
ATOM 862 N N . ARG A 1 134 ? 11.025 12.598 45.812 1.00 31.10 133 ARG A N 1
ATOM 863 C CA . ARG A 1 134 ? 11.462 12.943 47.196 1.00 31.61 133 ARG A CA 1
ATOM 864 C C . ARG A 1 134 ? 10.273 12.852 48.140 1.00 31.23 133 ARG A C 1
ATOM 865 O O . ARG A 1 134 ? 10.446 12.313 49.239 1.00 32.87 133 ARG A O 1
ATOM 873 N N . CYS A 1 135 ? 9.107 13.345 47.706 1.00 31.75 134 CYS A N 1
ATOM 874 C CA . CYS A 1 135 ? 7.860 13.317 48.483 1.00 30.03 134 CYS A CA 1
ATOM 875 C C . CYS A 1 135 ? 7.520 11.880 48.849 1.00 30.76 134 CYS A C 1
ATOM 876 O O . CYS A 1 135 ? 7.320 11.635 50.039 1.00 30.63 134 CYS A O 1
ATOM 879 N N . MET A 1 136 ? 7.455 10.952 47.881 1.00 30.52 135 MET A N 1
ATOM 880 C CA . MET A 1 136 ? 7.055 9.553 48.145 1.00 33.52 135 MET A CA 1
ATOM 881 C C . MET A 1 136 ? 8.063 8.859 49.066 1.00 34.17 135 MET A C 1
ATOM 882 O O . MET A 1 136 ? 7.647 8.001 49.865 1.00 31.95 135 MET A O 1
ATOM 887 N N . ASP A 1 137 ? 9.346 9.175 48.897 1.00 34.05 136 ASP A N 1
ATOM 888 C CA . ASP A 1 137 ? 10.443 8.562 49.682 1.00 36.16 136 ASP A CA 1
ATOM 889 C C . ASP A 1 137 ? 10.231 8.848 51.152 1.00 33.94 136 ASP A C 1
ATOM 890 O O . ASP A 1 137 ? 10.231 7.892 51.952 1.00 34.20 136 ASP A O 1
ATOM 895 N N . GLU A 1 138 ? 9.979 10.126 51.445 1.00 34.51 137 GLU A N 1
ATOM 896 C CA . GLU A 1 138 ? 9.733 10.671 52.798 1.00 34.91 137 GLU A CA 1
ATOM 897 C C . GLU A 1 138 ? 8.460 10.052 53.376 1.00 33.89 137 GLU A C 1
ATOM 898 O O . GLU A 1 138 ? 8.493 9.578 54.527 1.00 33.85 137 GLU A O 1
ATOM 904 N N . TYR A 1 139 ? 7.372 10.057 52.613 1.00 31.15 138 TYR A N 1
ATOM 905 C CA . TYR A 1 139 ? 6.081 9.541 53.108 1.00 30.34 138 TYR A CA 1
ATOM 906 C C . TYR A 1 139 ? 6.277 8.065 53.483 1.00 30.37 138 TYR A C 1
ATOM 907 O O . TYR A 1 139 ? 5.954 7.622 54.625 1.00 29.42 138 TYR A O 1
ATOM 916 N N . PHE A 1 140 ? 6.817 7.274 52.555 1.00 28.35 139 PHE A N 1
ATOM 917 C CA . PHE A 1 140 ? 6.887 5.799 52.775 1.00 30.28 139 PHE A CA 1
ATOM 918 C C . PHE A 1 140 ? 8.044 5.454 53.728 1.00 32.66 139 PHE A C 1
ATOM 919 O O . PHE A 1 140 ? 8.196 4.275 54.114 1.00 31.94 139 PHE A O 1
ATOM 927 N N . ARG A 1 141 ? 8.832 6.438 54.162 1.00 32.91 140 ARG A N 1
ATOM 928 C CA . ARG A 1 141 ? 9.879 6.182 55.185 1.00 35.59 140 ARG A CA 1
ATOM 929 C C . ARG A 1 141 ? 9.182 5.870 56.518 1.00 35.27 140 ARG A C 1
ATOM 930 O O . ARG A 1 141 ? 9.800 5.140 57.334 1.00 31.74 140 ARG A O 1
ATOM 938 N N . THR A 1 142 ? 7.972 6.394 56.714 1.00 32.51 141 THR A N 1
ATOM 939 C CA . THR A 1 142 ? 7.234 6.301 57.999 1.00 33.88 141 THR A CA 1
ATOM 940 C C . THR A 1 142 ? 5.798 5.788 57.818 1.00 32.69 141 THR A C 1
ATOM 941 O O . THR A 1 142 ? 5.253 5.215 58.773 1.00 35.44 141 THR A O 1
ATOM 945 N N . GLU A 1 143 ? 5.155 5.988 56.681 1.00 32.95 142 GLU A N 1
ATOM 946 C CA . GLU A 1 143 ? 3.699 5.642 56.536 1.00 31.81 142 GLU A CA 1
ATOM 947 C C . GLU A 1 143 ? 3.527 4.285 55.837 1.00 34.08 142 GLU A C 1
ATOM 948 O O . GLU A 1 143 ? 4.419 3.919 55.045 1.00 34.71 142 GLU A O 1
ATOM 954 N N . HIS A 1 144 ? 2.451 3.585 56.190 1.00 32.85 143 HIS A N 1
ATOM 955 C CA . HIS A 1 144 ? 1.997 2.314 55.602 1.00 38.21 143 HIS A CA 1
ATOM 956 C C . HIS A 1 144 ? 3.141 1.299 55.562 1.00 39.09 143 HIS A C 1
ATOM 957 O O . HIS A 1 144 ? 3.402 0.732 54.483 1.00 41.97 143 HIS A O 1
ATOM 964 N N . LEU A 1 145 ? 3.845 1.138 56.677 1.00 40.42 144 LEU A N 1
ATOM 965 C CA . LEU A 1 145 ? 5.062 0.309 56.752 1.00 41.36 144 LEU A CA 1
ATOM 966 C C . LEU A 1 145 ? 4.696 -1.151 56.404 1.00 40.65 144 LEU A C 1
ATOM 967 O O . LEU A 1 145 ? 3.579 -1.628 56.837 1.00 37.77 144 LEU A O 1
ATOM 972 N N . GLY A 1 146 ? 5.531 -1.765 55.545 1.00 38.98 145 GLY A N 1
ATOM 973 C CA . GLY A 1 146 ? 5.351 -3.139 55.023 1.00 39.68 145 GLY A CA 1
ATOM 974 C C . GLY A 1 146 ? 4.265 -3.282 53.949 1.00 38.51 145 GLY A C 1
ATOM 975 O O . GLY A 1 146 ? 4.060 -4.416 53.466 1.00 37.66 145 GLY A O 1
ATOM 976 N N . VAL A 1 147 ? 3.608 -2.207 53.514 1.00 35.87 146 VAL A N 1
ATOM 977 C CA . VAL A 1 147 ? 2.569 -2.338 52.454 1.00 34.61 146 VAL A CA 1
ATOM 978 C C . VAL A 1 147 ? 3.275 -2.398 51.094 1.00 32.47 146 VAL A C 1
ATOM 979 O O . VAL A 1 147 ? 4.258 -1.676 50.887 1.00 33.87 146 VAL A O 1
ATOM 983 N N . VAL A 1 148 ? 2.823 -3.302 50.241 1.00 31.17 147 VAL A N 1
ATOM 984 C CA . VAL A 1 148 ? 3.424 -3.665 48.927 1.00 30.28 147 VAL A CA 1
ATOM 985 C C . VAL A 1 148 ? 2.333 -3.825 47.880 1.00 29.52 147 VAL A C 1
ATOM 986 O O . VAL A 1 148 ? 1.182 -4.170 48.256 1.00 26.62 147 VAL A O 1
ATOM 990 N N . THR A 1 149 ? 2.715 -3.636 46.615 1.00 28.04 148 THR A N 1
ATOM 991 C CA . THR A 1 149 ? 1.788 -3.781 45.457 1.00 30.00 148 THR A CA 1
ATOM 992 C C . THR A 1 149 ? 2.239 -5.008 44.674 1.00 30.48 148 THR A C 1
ATOM 993 O O . THR A 1 149 ? 3.335 -4.971 44.102 1.00 30.78 148 THR A O 1
ATOM 997 N N . HIS A 1 150 ? 1.421 -6.056 44.687 1.00 29.88 149 HIS A N 1
ATOM 998 C CA . HIS A 1 150 ? 1.693 -7.325 43.954 1.00 29.06 149 HIS A CA 1
ATOM 999 C C . HIS A 1 150 ? 1.096 -7.287 42.557 1.00 27.80 149 HIS A C 1
ATOM 1000 O O . HIS A 1 150 ? -0.151 -7.063 42.447 1.00 26.49 149 HIS A O 1
ATOM 1007 N N . SER A 1 151 ? 1.890 -7.594 41.531 1.00 25.77 150 SER A N 1
ATOM 1008 C CA . SER A 1 151 ? 1.359 -7.841 40.164 1.00 26.32 150 SER A CA 1
ATOM 1009 C C . SER A 1 151 ? 1.271 -9.367 39.974 1.00 25.49 150 SER A C 1
ATOM 1010 O O . SER A 1 151 ? 2.164 -10.038 40.445 1.00 24.92 150 SER A O 1
ATOM 1013 N N . PHE A 1 152 ? 0.257 -9.831 39.241 1.00 25.29 151 PHE A N 1
ATOM 1014 C CA . PHE A 1 152 ? 0.057 -11.251 38.871 1.00 25.82 151 PHE A CA 1
ATOM 1015 C C . PHE A 1 152 ? -0.782 -11.352 37.617 1.00 26.62 151 PHE A C 1
ATOM 1016 O O . PHE A 1 152 ? -1.632 -10.457 37.308 1.00 26.77 151 PHE A O 1
ATOM 1024 N N . VAL A 1 153 ? -0.591 -12.470 36.930 1.00 27.25 152 VAL A N 1
ATOM 1025 C CA . VAL A 1 153 ? -1.231 -12.778 35.623 1.00 28.65 152 VAL A CA 1
ATOM 1026 C C . VAL A 1 153 ? -1.912 -14.144 35.680 1.00 26.78 152 VAL A C 1
ATOM 1027 O O . VAL A 1 153 ? -1.924 -14.797 36.687 1.00 27.20 152 VAL A O 1
ATOM 1031 N N . ARG A 1 154 ? -2.559 -14.514 34.616 1.00 28.00 153 ARG A N 1
ATOM 1032 C CA . ARG A 1 154 ? -3.363 -15.773 34.551 1.00 28.18 153 ARG A CA 1
ATOM 1033 C C . ARG A 1 154 ? -4.300 -15.806 35.750 1.00 28.90 153 ARG A C 1
ATOM 1034 O O . ARG A 1 154 ? -4.530 -16.912 36.287 1.00 28.61 153 ARG A O 1
ATOM 1042 N N . ALA A 1 155 ? -4.827 -14.652 36.163 1.00 25.23 154 ALA A N 1
ATOM 1043 C CA . ALA A 1 155 ? -5.730 -14.612 37.325 1.00 26.68 154 ALA A CA 1
ATOM 1044 C C . ALA A 1 155 ? -7.088 -14.055 36.902 1.00 26.38 154 ALA A C 1
ATOM 1045 O O . ALA A 1 155 ? -7.321 -12.860 37.020 1.00 28.67 154 ALA A O 1
ATOM 1047 N N . PRO A 1 156 ? -8.021 -14.870 36.394 1.00 27.56 155 PRO A N 1
ATOM 1048 C CA . PRO A 1 156 ? -9.342 -14.364 36.030 1.00 28.09 155 PRO A CA 1
ATOM 1049 C C . PRO A 1 156 ? -9.935 -13.677 37.264 1.00 30.04 155 PRO A C 1
ATOM 1050 O O . PRO A 1 156 ? -9.658 -14.109 38.364 1.00 30.76 155 PRO A O 1
ATOM 1054 N N . ARG A 1 157 ? -10.731 -12.624 37.067 1.00 32.35 156 ARG A N 1
ATOM 1055 C CA . ARG A 1 157 ? -11.378 -11.859 38.167 1.00 33.95 156 ARG A CA 1
ATOM 1056 C C . ARG A 1 157 ? -12.085 -12.796 39.153 1.00 34.69 156 ARG A C 1
ATOM 1057 O O . ARG A 1 157 ? -12.050 -12.508 40.380 1.00 36.52 156 ARG A O 1
ATOM 1065 N N . GLU A 1 158 ? -12.723 -13.854 38.677 1.00 37.04 157 GLU A N 1
ATOM 1066 C CA . GLU A 1 158 ? -13.435 -14.815 39.579 1.00 39.53 157 GLU A CA 1
ATOM 1067 C C . GLU A 1 158 ? -12.453 -15.498 40.540 1.00 36.76 157 GLU A C 1
ATOM 1068 O O . GLU A 1 158 ? -12.777 -15.700 41.743 1.00 36.68 157 GLU A O 1
ATOM 1074 N N . ARG A 1 159 ? -11.268 -15.852 40.057 1.00 35.46 158 ARG A N 1
ATOM 1075 C CA . ARG A 1 159 ? -10.206 -16.421 40.930 1.00 34.48 158 ARG A CA 1
ATOM 1076 C C . ARG A 1 159 ? -9.724 -15.328 41.890 1.00 32.16 158 ARG A C 1
ATOM 1077 O O . ARG A 1 159 ? -9.563 -15.629 43.056 1.00 29.58 158 ARG A O 1
ATOM 1085 N N . LEU A 1 160 ? -9.504 -14.093 41.420 1.00 29.66 159 LEU A N 1
ATOM 1086 C CA . LEU A 1 160 ? -9.052 -12.992 42.313 1.00 30.03 159 LEU A CA 1
ATOM 1087 C C . LEU A 1 160 ? -10.109 -12.785 43.413 1.00 29.30 159 LEU A C 1
ATOM 1088 O O . LEU A 1 160 ? -9.743 -12.664 44.574 1.00 29.24 159 LEU A O 1
ATOM 1093 N N . ASP A 1 161 ? -11.395 -12.746 43.047 1.00 30.69 160 ASP A N 1
ATOM 1094 C CA . ASP A 1 161 ? -12.472 -12.413 44.009 1.00 30.14 160 ASP A CA 1
ATOM 1095 C C . ASP A 1 161 ? -12.499 -13.424 45.140 1.00 30.17 160 ASP A C 1
ATOM 1096 O O . ASP A 1 161 ? -12.715 -13.017 46.276 1.00 29.98 160 ASP A O 1
ATOM 1101 N N . GLU A 1 162 ? -12.269 -14.702 44.852 1.00 32.00 161 GLU A N 1
ATOM 1102 C CA . GLU A 1 162 ? -12.215 -15.769 45.899 1.00 34.12 161 GLU A CA 1
ATOM 1103 C C . GLU A 1 162 ? -11.052 -15.490 46.868 1.00 33.44 161 GLU A C 1
ATOM 1104 O O . GLU A 1 162 ? -11.264 -15.596 48.070 1.00 34.91 161 GLU A O 1
ATOM 1110 N N . ILE A 1 163 ? -9.888 -15.103 46.369 1.00 30.64 162 ILE A N 1
ATOM 1111 C CA . ILE A 1 163 ? -8.695 -14.759 47.201 1.00 30.93 162 ILE A CA 1
ATOM 1112 C C . ILE A 1 163 ? -9.026 -13.529 48.077 1.00 31.18 162 ILE A C 1
ATOM 1113 O O . ILE A 1 163 ? -8.735 -13.573 49.299 1.00 31.16 162 ILE A O 1
ATOM 1118 N N . LEU A 1 164 ? -9.667 -12.492 47.517 1.00 31.62 163 LEU A N 1
ATOM 1119 C CA . LEU A 1 164 ? -10.039 -11.269 48.279 1.00 31.84 163 LEU A CA 1
ATOM 1120 C C . LEU A 1 164 ? -11.042 -11.627 49.392 1.00 35.07 163 LEU A C 1
ATOM 1121 O O . LEU A 1 164 ? -10.910 -11.040 50.513 1.00 34.69 163 LEU A O 1
ATOM 1126 N N . ALA A 1 165 ? -11.980 -12.543 49.128 1.00 38.04 164 ALA A N 1
ATOM 1127 C CA . ALA A 1 165 ? -12.940 -12.993 50.166 1.00 38.44 164 ALA A CA 1
ATOM 1128 C C . ALA A 1 165 ? -12.179 -13.722 51.268 1.00 38.84 164 ALA A C 1
ATOM 1129 O O . ALA A 1 165 ? -12.502 -13.541 52.480 1.00 39.47 164 ALA A O 1
ATOM 1131 N N . GLU A 1 166 ? -11.177 -14.520 50.914 1.00 37.44 165 GLU A N 1
ATOM 1132 C CA . GLU A 1 166 ? -10.369 -15.197 51.961 1.00 36.97 165 GLU A CA 1
ATOM 1133 C C . GLU A 1 166 ? -9.648 -14.130 52.780 1.00 35.90 165 GLU A C 1
ATOM 1134 O O . GLU A 1 166 ? -9.698 -14.238 54.011 1.00 36.44 165 GLU A O 1
ATOM 1140 N N . LEU A 1 167 ? -9.082 -13.088 52.158 1.00 34.44 166 LEU A N 1
ATOM 1141 C CA . LEU A 1 167 ? -8.420 -11.999 52.923 1.00 33.75 166 LEU A CA 1
ATOM 1142 C C . LEU A 1 167 ? -9.454 -11.329 53.842 1.00 35.99 166 LEU A C 1
ATOM 1143 O O . LEU A 1 167 ? -9.116 -10.977 55.001 1.00 35.34 166 LEU A O 1
ATOM 1148 N N . ASP A 1 168 ? -10.668 -11.098 53.336 1.00 35.98 167 ASP A N 1
ATOM 1149 C CA . ASP A 1 168 ? -11.727 -10.373 54.102 1.00 36.89 167 ASP A CA 1
ATOM 1150 C C . ASP A 1 168 ? -12.069 -11.174 55.359 1.00 37.05 167 ASP A C 1
ATOM 1151 O O . ASP A 1 168 ? -12.079 -10.609 56.483 1.00 36.27 167 ASP A O 1
ATOM 1156 N N . GLU A 1 169 ? -12.348 -12.457 55.167 1.00 41.46 168 GLU A N 1
ATOM 1157 C CA . GLU A 1 169 ? -12.632 -13.449 56.251 1.00 42.17 168 GLU A CA 1
ATOM 1158 C C . GLU A 1 169 ? -11.591 -13.320 57.374 1.00 40.72 168 GLU A C 1
ATOM 1159 O O . GLU A 1 169 ? -11.981 -13.490 58.512 1.00 37.72 168 GLU A O 1
ATOM 1165 N N . ARG A 1 170 ? -10.304 -13.060 57.066 1.00 40.74 169 ARG A N 1
ATOM 1166 C CA . ARG A 1 170 ? -9.198 -12.977 58.065 1.00 39.72 169 ARG A CA 1
ATOM 1167 C C . ARG A 1 170 ? -8.970 -11.531 58.525 1.00 40.91 169 ARG A C 1
ATOM 1168 O O . ARG A 1 170 ? -8.037 -11.306 59.324 1.00 40.70 169 ARG A O 1
ATOM 1176 N N . GLY A 1 171 ? -9.749 -10.579 58.015 1.00 40.13 170 GLY A N 1
ATOM 1177 C CA . GLY A 1 171 ? -9.664 -9.159 58.404 1.00 41.15 170 GLY A CA 1
ATOM 1178 C C . GLY A 1 171 ? -8.434 -8.467 57.859 1.00 40.93 170 GLY A C 1
ATOM 1179 O O . GLY A 1 171 ? -8.056 -7.440 58.432 1.00 38.92 170 GLY A O 1
ATOM 1180 N N . GLU A 1 172 ? -7.883 -8.963 56.752 1.00 43.43 171 GLU A N 1
ATOM 1181 C CA . GLU A 1 172 ? -6.658 -8.415 56.118 1.00 42.71 171 GLU A CA 1
ATOM 1182 C C . GLU A 1 172 ? -7.027 -7.367 55.078 1.00 39.57 171 GLU A C 1
ATOM 1183 O O . GLU A 1 172 ? -7.677 -7.705 54.103 1.00 40.66 171 GLU A O 1
ATOM 1189 N N . TRP A 1 173 ? -6.575 -6.141 55.306 1.00 37.18 172 TRP A N 1
ATOM 1190 C CA . TRP A 1 173 ? -6.791 -4.968 54.425 1.00 35.26 172 TRP A CA 1
ATOM 1191 C C . TRP A 1 173 ? -6.089 -5.223 53.093 1.00 32.29 172 TRP A C 1
ATOM 1192 O O . TRP A 1 173 ? -4.943 -5.748 53.105 1.00 33.32 172 TRP A O 1
ATOM 1203 N N . HIS A 1 174 ? -6.756 -4.869 52.005 1.00 31.44 173 HIS A N 1
ATOM 1204 C CA . HIS A 1 174 ? -6.193 -4.858 50.640 1.00 32.23 173 HIS A CA 1
ATOM 1205 C C . HIS A 1 174 ? -6.916 -3.805 49.813 1.00 31.99 173 HIS A C 1
ATOM 1206 O O . HIS A 1 174 ? -8.145 -3.452 50.088 1.00 29.77 173 HIS A O 1
ATOM 1213 N N . GLU A 1 175 ? -6.259 -3.405 48.727 1.00 30.87 174 GLU A N 1
ATOM 1214 C CA . GLU A 1 175 ? -6.992 -2.713 47.638 1.00 32.83 174 GLU A CA 1
ATOM 1215 C C . GLU A 1 175 ? -6.452 -3.182 46.291 1.00 31.58 174 GLU A C 1
ATOM 1216 O O . GLU A 1 175 ? -5.193 -3.326 46.171 1.00 31.75 174 GLU A O 1
ATOM 1222 N N . ILE A 1 176 ? -7.350 -3.358 45.321 1.00 29.39 175 ILE A N 1
ATOM 1223 C CA . ILE A 1 176 ? -6.965 -3.487 43.887 1.00 29.73 175 ILE A CA 1
ATOM 1224 C C . ILE A 1 176 ? -6.392 -2.116 43.443 1.00 30.12 175 ILE A C 1
ATOM 1225 O O . ILE A 1 176 ? -7.050 -1.088 43.606 1.00 26.42 175 ILE A O 1
ATOM 1230 N N . SER A 1 177 ? -5.154 -2.120 42.929 1.00 28.67 176 SER A N 1
ATOM 1231 C CA . SER A 1 177 ? -4.416 -0.902 42.556 1.00 29.06 176 SER A CA 1
ATOM 1232 C C . SER A 1 177 ? -4.375 -0.722 41.026 1.00 28.53 176 SER A C 1
ATOM 1233 O O . SER A 1 177 ? -4.192 0.398 40.586 1.00 28.35 176 SER A O 1
ATOM 1236 N N . CYS A 1 178 ? -4.368 -1.791 40.251 1.00 26.57 177 CYS A N 1
ATOM 1237 C CA . CYS A 1 178 ? -4.397 -1.719 38.774 1.00 27.72 177 CYS A CA 1
ATOM 1238 C C . CYS A 1 178 ? -5.296 -2.825 38.213 1.00 27.39 177 CYS A C 1
ATOM 1239 O O . CYS A 1 178 ? -5.199 -4.020 38.669 1.00 27.13 177 CYS A O 1
ATOM 1242 N N . HIS A 1 179 ? -6.058 -2.470 37.200 1.00 24.91 178 HIS A N 1
ATOM 1243 C CA . HIS A 1 179 ? -6.716 -3.421 36.301 1.00 25.06 178 HIS A CA 1
ATOM 1244 C C . HIS A 1 179 ? -5.921 -3.379 35.016 1.00 26.22 178 HIS A C 1
ATOM 1245 O O . HIS A 1 179 ? -5.884 -2.289 34.405 1.00 27.08 178 HIS A O 1
ATOM 1252 N N . ILE A 1 180 ? -5.216 -4.448 34.670 1.00 24.69 179 ILE A N 1
ATOM 1253 C CA . ILE A 1 180 ? -4.322 -4.407 33.482 1.00 25.29 179 ILE A CA 1
ATOM 1254 C C . ILE A 1 180 ? -5.037 -5.052 32.311 1.00 25.04 179 ILE A C 1
ATOM 1255 O O . ILE A 1 180 ? -5.024 -4.484 31.228 1.00 25.75 179 ILE A O 1
ATOM 1260 N N . ASP A 1 181 ? -5.543 -6.257 32.523 1.00 25.55 180 ASP A N 1
ATOM 1261 C CA . ASP A 1 181 ? -6.298 -7.039 31.534 1.00 26.41 180 ASP A CA 1
ATOM 1262 C C . ASP A 1 181 ? -7.320 -7.845 32.344 1.00 26.88 180 ASP A C 1
ATOM 1263 O O . ASP A 1 181 ? -7.308 -7.724 33.591 1.00 26.64 180 ASP A O 1
ATOM 1268 N N . HIS A 1 182 ? -8.120 -8.665 31.667 1.00 28.99 181 HIS A N 1
ATOM 1269 C CA . HIS A 1 182 ? -9.227 -9.459 32.271 1.00 29.38 181 HIS A CA 1
ATOM 1270 C C . HIS A 1 182 ? -8.683 -10.413 33.344 1.00 29.46 181 HIS A C 1
ATOM 1271 O O . HIS A 1 182 ? -9.431 -10.771 34.269 1.00 26.99 181 HIS A O 1
ATOM 1278 N N . ASP A 1 183 ? -7.400 -10.793 33.254 1.00 28.10 182 ASP A N 1
ATOM 1279 C CA . ASP A 1 183 ? -6.757 -11.760 34.165 1.00 27.60 182 ASP A CA 1
ATOM 1280 C C . ASP A 1 183 ? -5.409 -11.226 34.656 1.00 27.41 182 ASP A C 1
ATOM 1281 O O . ASP A 1 183 ? -4.554 -12.056 35.015 1.00 27.56 182 ASP A O 1
ATOM 1286 N N . PHE A 1 184 ? -5.187 -9.897 34.672 1.00 25.77 183 PHE A N 1
ATOM 1287 C CA . PHE A 1 184 ? -3.888 -9.271 35.095 1.00 25.17 183 PHE A CA 1
ATOM 1288 C C . PHE A 1 184 ? -4.196 -8.063 36.009 1.00 25.02 183 PHE A C 1
ATOM 1289 O O . PHE A 1 184 ? -4.817 -7.094 35.532 1.00 25.96 183 PHE A O 1
ATOM 1297 N N . PHE A 1 185 ? -3.928 -8.207 37.305 1.00 25.17 184 PHE A N 1
ATOM 1298 C CA . PHE A 1 185 ? -4.222 -7.214 38.352 1.00 25.69 184 PHE A CA 1
ATOM 1299 C C . PHE A 1 185 ? -2.979 -6.940 39.205 1.00 25.59 184 PHE A C 1
ATOM 1300 O O . PHE A 1 185 ? -2.047 -7.712 39.190 1.00 25.24 184 PHE A O 1
ATOM 1308 N N . MET A 1 186 ? -2.974 -5.764 39.841 1.00 26.06 185 MET A N 1
ATOM 1309 C CA . MET A 1 186 ? -2.082 -5.419 40.972 1.00 27.00 185 MET A CA 1
ATOM 1310 C C . MET A 1 186 ? -2.965 -5.276 42.233 1.00 27.45 185 MET A C 1
ATOM 1311 O O . MET A 1 186 ? -4.131 -4.717 42.145 1.00 28.64 185 MET A O 1
ATOM 1316 N N . LEU A 1 187 ? -2.548 -5.950 43.313 1.00 27.40 186 LEU A N 1
ATOM 1317 C CA . LEU A 1 187 ? -3.223 -5.942 44.638 1.00 28.44 186 LEU A CA 1
ATOM 1318 C C . LEU A 1 187 ? -2.249 -5.364 45.643 1.00 29.61 186 LEU A C 1
ATOM 1319 O O . LEU A 1 187 ? -1.020 -5.808 45.636 1.00 28.15 186 LEU A O 1
ATOM 1324 N N . THR A 1 188 ? -2.704 -4.366 46.413 1.00 30.03 187 THR A N 1
ATOM 1325 C CA . THR A 1 188 ? -1.858 -3.699 47.437 1.00 29.37 187 THR A CA 1
ATOM 1326 C C . THR A 1 188 ? -2.360 -4.189 48.798 1.00 29.94 187 THR A C 1
ATOM 1327 O O . THR A 1 188 ? -3.580 -4.234 48.975 1.00 29.29 187 THR A O 1
ATOM 1331 N N . LEU A 1 189 ? -1.462 -4.646 49.648 1.00 29.41 188 LEU A N 1
ATOM 1332 C CA . LEU A 1 189 ? -1.726 -5.242 50.998 1.00 30.58 188 LEU A CA 1
ATOM 1333 C C . LEU A 1 189 ? -0.395 -5.345 51.765 1.00 30.68 188 LEU A C 1
ATOM 1334 O O . LEU A 1 189 ? 0.666 -5.038 51.196 1.00 31.65 188 LEU A O 1
ATOM 1339 N N . HIS A 1 190 ? -0.450 -5.741 53.037 1.00 31.33 189 HIS A N 1
ATOM 1340 C CA . HIS A 1 190 ? 0.733 -5.864 53.919 1.00 31.91 189 HIS A CA 1
ATOM 1341 C C . HIS A 1 190 ? 1.556 -7.092 53.491 1.00 30.32 189 HIS A C 1
ATOM 1342 O O . HIS A 1 190 ? 0.979 -8.118 53.219 1.00 30.43 189 HIS A O 1
ATOM 1349 N N . GLU A 1 191 ? 2.873 -6.940 53.434 1.00 29.51 190 GLU A N 1
ATOM 1350 C CA . GLU A 1 191 ? 3.813 -7.979 52.962 1.00 31.11 190 GLU A CA 1
ATOM 1351 C C . GLU A 1 191 ? 3.730 -9.252 53.849 1.00 32.72 190 GLU A C 1
ATOM 1352 O O . GLU A 1 191 ? 4.244 -10.301 53.451 1.00 33.25 190 GLU A O 1
ATOM 1358 N N . ARG A 1 192 ? 3.142 -9.168 55.035 1.00 33.44 191 ARG A N 1
ATOM 1359 C CA . ARG A 1 192 ? 2.955 -10.382 55.848 1.00 36.45 191 ARG A CA 1
ATOM 1360 C C . ARG A 1 192 ? 2.016 -11.302 55.047 1.00 35.43 191 ARG A C 1
ATOM 1361 O O . ARG A 1 192 ? 2.011 -12.518 55.301 1.00 33.97 191 ARG A O 1
ATOM 1369 N N . ASN A 1 193 ? 1.292 -10.763 54.062 1.00 33.08 192 ASN A N 1
ATOM 1370 C CA . ASN A 1 193 ? 0.359 -11.602 53.275 1.00 32.27 192 ASN A CA 1
ATOM 1371 C C . ASN A 1 193 ? 1.043 -12.062 51.988 1.00 32.01 192 ASN A C 1
ATOM 1372 O O . ASN A 1 193 ? 0.425 -12.879 51.297 1.00 32.50 192 ASN A O 1
ATOM 1377 N N . SER A 1 194 ? 2.291 -11.631 51.731 1.00 32.89 193 SER A N 1
ATOM 1378 C CA . SER A 1 194 ? 2.934 -11.773 50.393 1.00 32.19 193 SER A CA 1
ATOM 1379 C C . SER A 1 194 ? 3.088 -13.267 50.057 1.00 30.74 193 SER A C 1
ATOM 1380 O O . SER A 1 194 ? 2.655 -13.671 48.973 1.00 32.02 193 SER A O 1
ATOM 1383 N N . VAL A 1 195 ? 3.635 -14.073 50.960 1.00 32.69 194 VAL A N 1
ATOM 1384 C CA . VAL A 1 195 ? 4.011 -15.466 50.610 1.00 30.21 194 VAL A CA 1
ATOM 1385 C C . VAL A 1 195 ? 2.711 -16.278 50.472 1.00 30.73 194 VAL A C 1
ATOM 1386 O O . VAL A 1 195 ? 2.607 -17.067 49.501 1.00 29.79 194 VAL A O 1
ATOM 1390 N N . TRP A 1 196 ? 1.741 -16.087 51.340 1.00 29.21 195 TRP A N 1
ATOM 1391 C CA . TRP A 1 196 ? 0.419 -16.751 51.138 1.00 28.85 195 TRP A CA 1
ATOM 1392 C C . TRP A 1 196 ? -0.175 -16.370 49.793 1.00 28.41 195 TRP A C 1
ATOM 1393 O O . TRP A 1 196 ? -0.586 -17.272 49.050 1.00 29.39 195 TRP A O 1
ATOM 1404 N N . LEU A 1 197 ? -0.241 -15.063 49.465 1.00 27.97 196 LEU A N 1
ATOM 1405 C CA . LEU A 1 197 ? -0.873 -14.616 48.186 1.00 28.03 196 LEU A CA 1
ATOM 1406 C C . LEU A 1 197 ? -0.233 -15.331 46.989 1.00 26.15 196 LEU A C 1
ATOM 1407 O O . LEU A 1 197 ? -0.944 -15.815 46.082 1.00 27.18 196 LEU A O 1
ATOM 1412 N N . GLU A 1 198 ? 1.084 -15.386 46.980 1.00 25.22 197 GLU A N 1
ATOM 1413 C CA . GLU A 1 198 ? 1.883 -15.992 45.881 1.00 27.39 197 GLU A CA 1
ATOM 1414 C C . GLU A 1 198 ? 1.562 -17.485 45.763 1.00 27.97 197 GLU A C 1
ATOM 1415 O O . GLU A 1 198 ? 1.241 -17.927 44.648 1.00 30.37 197 GLU A O 1
ATOM 1421 N N . GLY A 1 199 ? 1.543 -18.229 46.879 1.00 28.03 198 GLY A N 1
ATOM 1422 C CA . GLY A 1 199 ? 1.236 -19.658 46.806 1.00 28.97 198 GLY A CA 1
ATOM 1423 C C . GLY A 1 199 ? -0.235 -19.829 46.491 1.00 29.05 198 GLY A C 1
ATOM 1424 O O . GLY A 1 199 ? -0.577 -20.773 45.780 1.00 28.78 198 GLY A O 1
ATOM 1425 N N . ARG A 1 200 ? -1.078 -18.963 47.051 1.00 28.80 199 ARG A N 1
ATOM 1426 C CA . ARG A 1 200 ? -2.555 -19.091 46.841 1.00 28.29 199 ARG A CA 1
ATOM 1427 C C . ARG A 1 200 ? -2.868 -18.830 45.360 1.00 28.52 199 ARG A C 1
ATOM 1428 O O . ARG A 1 200 ? -3.643 -19.597 44.783 1.00 31.33 199 ARG A O 1
ATOM 1436 N N . LEU A 1 201 ? -2.242 -17.824 44.723 1.00 29.52 200 LEU A N 1
ATOM 1437 C CA . LEU A 1 201 ? -2.369 -17.566 43.252 1.00 27.63 200 LEU A CA 1
ATOM 1438 C C . LEU A 1 201 ? -1.971 -18.838 42.475 1.00 28.63 200 LEU A C 1
ATOM 1439 O O . LEU A 1 201 ? -2.817 -19.381 41.698 1.00 28.97 200 LEU A O 1
ATOM 1444 N N . ARG A 1 202 ? -0.732 -19.299 42.674 1.00 28.93 201 ARG A N 1
ATOM 1445 C CA . ARG A 1 202 ? -0.169 -20.491 41.991 1.00 31.38 201 ARG A CA 1
ATOM 1446 C C . ARG A 1 202 ? -1.119 -21.698 42.128 1.00 28.85 201 ARG A C 1
ATOM 1447 O O . ARG A 1 202 ? -1.266 -22.430 41.181 1.00 26.90 201 ARG A O 1
ATOM 1455 N N . SER A 1 203 ? -1.756 -21.867 43.263 1.00 30.05 202 SER A N 1
ATOM 1456 C CA . SER A 1 203 ? -2.662 -23.011 43.557 1.00 32.45 202 SER A CA 1
ATOM 1457 C C . SER A 1 203 ? -3.840 -23.009 42.573 1.00 33.00 202 SER A C 1
ATOM 1458 O O . SER A 1 203 ? -4.473 -24.071 42.410 1.00 32.75 202 SER A O 1
ATOM 1461 N N . VAL A 1 204 ? -4.113 -21.908 41.881 1.00 28.58 203 VAL A N 1
ATOM 1462 C CA . VAL A 1 204 ? -5.247 -21.889 40.911 1.00 28.90 203 VAL A CA 1
ATOM 1463 C C . VAL A 1 204 ? -4.745 -21.534 39.513 1.00 27.01 203 VAL A C 1
ATOM 1464 O O . VAL A 1 204 ? -5.553 -21.221 38.680 1.00 25.12 203 VAL A O 1
ATOM 1468 N N . GLY A 1 205 ? -3.438 -21.612 39.275 1.00 27.40 204 GLY A N 1
ATOM 1469 C CA . GLY A 1 205 ? -2.845 -21.462 37.940 1.00 27.39 204 GLY A CA 1
ATOM 1470 C C . GLY A 1 205 ? -2.485 -20.025 37.600 1.00 27.25 204 GLY A C 1
ATOM 1471 O O . GLY A 1 205 ? -1.962 -19.807 36.455 1.00 29.65 204 GLY A O 1
ATOM 1472 N N . ALA A 1 206 ? -2.647 -19.099 38.536 1.00 27.37 205 ALA A N 1
ATOM 1473 C CA . ALA A 1 206 ? -2.201 -17.689 38.428 1.00 28.03 205 ALA A CA 1
ATOM 1474 C C . ALA A 1 206 ? -0.708 -17.566 38.777 1.00 27.26 205 ALA A C 1
ATOM 1475 O O . ALA A 1 206 ? -0.178 -18.379 39.534 1.00 28.07 205 ALA A O 1
ATOM 1477 N N . MET A 1 207 ? -0.006 -16.660 38.136 1.00 27.02 206 MET A N 1
ATOM 1478 C CA . MET A 1 207 ? 1.461 -16.519 38.321 1.00 27.30 206 MET A CA 1
ATOM 1479 C C . MET A 1 207 ? 1.800 -15.136 38.903 1.00 28.76 206 MET A C 1
ATOM 1480 O O . MET A 1 207 ? 1.627 -14.098 38.256 1.00 26.57 206 MET A O 1
ATOM 1485 N N . PRO A 1 208 ? 2.374 -15.075 40.133 1.00 32.03 207 PRO A N 1
ATOM 1486 C CA . PRO A 1 208 ? 2.837 -13.821 40.732 1.00 31.83 207 PRO A CA 1
ATOM 1487 C C . PRO A 1 208 ? 4.008 -13.316 39.896 1.00 33.20 207 PRO A C 1
ATOM 1488 O O . PRO A 1 208 ? 4.688 -14.155 39.371 1.00 29.87 207 PRO A O 1
ATOM 1492 N N . LEU A 1 209 ? 4.131 -11.988 39.724 1.00 33.45 208 LEU A N 1
ATOM 1493 C CA . LEU A 1 209 ? 5.235 -11.396 38.930 1.00 35.17 208 LEU A CA 1
ATOM 1494 C C . LEU A 1 209 ? 6.165 -10.621 39.850 1.00 36.18 208 LEU A C 1
ATOM 1495 O O . LEU A 1 209 ? 7.356 -10.911 39.792 1.00 35.31 208 LEU A O 1
ATOM 1500 N N . TYR A 1 210 ? 5.662 -9.624 40.577 1.00 35.74 209 TYR A N 1
ATOM 1501 C CA . TYR A 1 210 ? 6.513 -8.623 41.285 1.00 38.91 209 TYR A CA 1
ATOM 1502 C C . TYR A 1 210 ? 5.724 -8.077 42.475 1.00 38.14 209 TYR A C 1
ATOM 1503 O O . TYR A 1 210 ? 4.459 -8.039 42.453 1.00 34.31 209 TYR A O 1
ATOM 1512 N N . ALA A 1 211 ? 6.464 -7.715 43.510 1.00 36.45 210 ALA A N 1
ATOM 1513 C CA . ALA A 1 211 ? 5.986 -7.060 44.746 1.00 38.82 210 ALA A CA 1
ATOM 1514 C C . ALA A 1 211 ? 6.691 -5.706 44.838 1.00 40.69 210 ALA A C 1
ATOM 1515 O O . ALA A 1 211 ? 7.905 -5.691 45.039 1.00 41.08 210 ALA A O 1
ATOM 1517 N N . MET A 1 212 ? 5.964 -4.618 44.598 1.00 38.18 211 MET A N 1
ATOM 1518 C CA . MET A 1 212 ? 6.539 -3.253 44.422 1.00 39.56 211 MET A CA 1
ATOM 1519 C C . MET A 1 212 ? 6.533 -2.556 45.800 1.00 40.99 211 MET A C 1
ATOM 1520 O O . MET A 1 212 ? 5.508 -2.627 46.513 1.00 34.78 211 MET A O 1
ATOM 1525 N N . ARG A 1 213 ? 7.700 -2.076 46.265 1.00 46.87 212 ARG A N 1
ATOM 1526 C CA . ARG A 1 213 ? 7.825 -1.141 47.433 1.00 47.71 212 ARG A CA 1
ATOM 1527 C C . ARG A 1 213 ? 8.511 0.110 46.854 1.00 48.62 212 ARG A C 1
ATOM 1528 O O . ARG A 1 213 ? 9.419 0.010 46.037 1.00 54.35 212 ARG A O 1
ATOM 1536 N N . PRO A 1 214 ? 8.002 1.349 47.026 1.00 40.46 213 PRO A N 1
ATOM 1537 C CA . PRO A 1 214 ? 6.757 1.617 47.729 1.00 38.11 213 PRO A CA 1
ATOM 1538 C C . PRO A 1 214 ? 5.540 1.206 46.913 1.00 33.35 213 PRO A C 1
ATOM 1539 O O . PRO A 1 214 ? 5.581 1.123 45.679 1.00 31.69 213 PRO A O 1
ATOM 1543 N N . PRO A 1 215 ? 4.395 1.049 47.584 1.00 30.21 214 PRO A N 1
ATOM 1544 C CA . PRO A 1 215 ? 3.161 0.687 46.903 1.00 29.10 214 PRO A CA 1
ATOM 1545 C C . PRO A 1 215 ? 2.629 1.901 46.168 1.00 28.66 214 PRO A C 1
ATOM 1546 O O . PRO A 1 215 ? 3.186 2.966 46.438 1.00 27.73 214 PRO A O 1
ATOM 1550 N N . MET A 1 216 ? 1.559 1.734 45.364 1.00 30.49 215 MET A N 1
ATOM 1551 C CA . MET A 1 216 ? 0.908 2.808 44.567 1.00 30.86 215 MET A CA 1
ATOM 1552 C C . MET A 1 216 ? -0.600 2.544 44.473 1.00 29.38 215 MET A C 1
ATOM 1553 O O . MET A 1 216 ? -0.999 1.408 44.561 1.00 30.33 215 MET A O 1
ATOM 1558 N N . HIS A 1 217 ? -1.377 3.604 44.405 1.00 28.85 216 HIS A N 1
ATOM 1559 C CA . HIS A 1 217 ? -2.810 3.652 43.987 1.00 29.33 216 HIS A CA 1
ATOM 1560 C C . HIS A 1 217 ? -3.657 3.003 45.056 1.00 28.76 216 HIS A C 1
ATOM 1561 O O . HIS A 1 217 ? -3.943 1.799 44.903 1.00 26.30 216 HIS A O 1
ATOM 1568 N N . ALA A 1 218 ? -3.924 3.723 46.140 1.00 28.00 217 ALA A N 1
ATOM 1569 C CA . ALA A 1 218 ? -4.786 3.205 47.229 1.00 30.25 217 ALA A CA 1
ATOM 1570 C C . ALA A 1 218 ? -5.548 4.362 47.879 1.00 31.16 217 ALA A C 1
ATOM 1571 O O . ALA A 1 218 ? -4.907 5.362 48.247 1.00 33.05 217 ALA A O 1
ATOM 1573 N N . ALA A 1 219 ? -6.861 4.200 48.077 1.00 33.46 218 ALA A N 1
ATOM 1574 C CA . ALA A 1 219 ? -7.698 5.164 48.853 1.00 32.73 218 ALA A CA 1
ATOM 1575 C C . ALA A 1 219 ? -6.981 5.533 50.170 1.00 34.55 218 ALA A C 1
ATOM 1576 O O . ALA A 1 219 ? -6.973 6.710 50.573 1.00 35.46 218 ALA A O 1
ATOM 1578 N N . ALA A 1 220 ? -6.308 4.589 50.821 1.00 33.94 219 ALA A N 1
ATOM 1579 C CA . ALA A 1 220 ? -5.573 4.840 52.085 1.00 34.04 219 ALA A CA 1
ATOM 1580 C C . ALA A 1 220 ? -4.426 5.854 51.932 1.00 35.17 219 ALA A C 1
ATOM 1581 O O . ALA A 1 220 ? -3.864 6.243 53.002 1.00 32.73 219 ALA A O 1
ATOM 1583 N N . PHE A 1 221 ? -4.022 6.253 50.708 1.00 32.38 220 PHE A N 1
ATOM 1584 C CA . PHE A 1 221 ? -2.839 7.130 50.555 1.00 31.54 220 PHE A CA 1
ATOM 1585 C C . PHE A 1 221 ? -3.265 8.606 50.380 1.00 31.47 220 PHE A C 1
ATOM 1586 O O . PHE A 1 221 ? -2.436 9.381 49.830 1.00 29.47 220 PHE A O 1
ATOM 1594 N N . GLY A 1 222 ? -4.458 9.017 50.879 1.00 31.37 221 GLY A N 1
ATOM 1595 C CA . GLY A 1 222 ? -4.901 10.420 50.869 1.00 32.41 221 GLY A CA 1
ATOM 1596 C C . GLY A 1 222 ? -3.810 11.353 51.414 1.00 32.98 221 GLY A C 1
ATOM 1597 O O . GLY A 1 222 ? -3.639 12.463 50.894 1.00 34.90 221 GLY A O 1
ATOM 1598 N N . GLY A 1 223 ? -3.069 10.932 52.421 1.00 31.12 222 GLY A N 1
ATOM 1599 C CA . GLY A 1 223 ? -2.053 11.822 53.023 1.00 32.39 222 GLY A CA 1
ATOM 1600 C C . GLY A 1 223 ? -0.927 12.081 52.041 1.00 30.75 222 GLY A C 1
ATOM 1601 O O . GLY A 1 223 ? -0.325 13.160 52.104 1.00 29.60 222 GLY A O 1
ATOM 1602 N N . LEU A 1 224 ? -0.616 11.099 51.188 1.00 31.28 223 LEU A N 1
ATOM 1603 C CA . LEU A 1 224 ? 0.455 11.266 50.160 1.00 31.06 223 LEU A CA 1
ATOM 1604 C C . LEU A 1 224 ? -0.059 12.229 49.093 1.00 29.93 223 LEU A C 1
ATOM 1605 O O . LEU A 1 224 ? 0.676 13.123 48.706 1.00 28.97 223 LEU A O 1
ATOM 1610 N N . ARG A 1 225 ? -1.336 12.102 48.702 1.00 30.04 224 ARG A N 1
ATOM 1611 C CA . ARG A 1 225 ? -1.962 13.029 47.749 1.00 30.95 224 ARG A CA 1
ATOM 1612 C C . ARG A 1 225 ? -1.801 14.462 48.261 1.00 30.03 224 ARG A C 1
ATOM 1613 O O . ARG A 1 225 ? -1.307 15.325 47.483 1.00 27.68 224 ARG A O 1
ATOM 1621 N N . ASP A 1 226 ? -2.196 14.670 49.513 1.00 29.55 225 ASP A N 1
ATOM 1622 C CA . ASP A 1 226 ? -2.270 15.983 50.200 1.00 30.42 225 ASP A CA 1
ATOM 1623 C C . ASP A 1 226 ? -0.834 16.517 50.273 1.00 29.19 225 ASP A C 1
ATOM 1624 O O . ASP A 1 226 ? -0.598 17.674 49.861 1.00 29.04 225 ASP A O 1
ATOM 1629 N N . LYS A 1 227 ? 0.108 15.692 50.691 1.00 29.65 226 LYS A N 1
ATOM 1630 C CA . LYS A 1 227 ? 1.529 16.114 50.825 1.00 31.87 226 LYS A CA 1
ATOM 1631 C C . LYS A 1 227 ? 2.129 16.450 49.444 1.00 31.11 226 LYS A C 1
ATOM 1632 O O . LYS A 1 227 ? 2.739 17.550 49.312 1.00 31.12 226 LYS A O 1
ATOM 1638 N N . ALA A 1 228 ? 1.880 15.623 48.426 1.00 30.07 227 ALA A N 1
ATOM 1639 C CA . ALA A 1 228 ? 2.254 15.925 47.014 1.00 29.75 227 ALA A CA 1
ATOM 1640 C C . ALA A 1 228 ? 1.671 17.253 46.521 1.00 29.87 227 ALA A C 1
ATOM 1641 O O . ALA A 1 228 ? 2.384 18.037 45.836 1.00 27.42 227 ALA A O 1
ATOM 1643 N N . GLU A 1 229 ? 0.369 17.434 46.721 1.00 29.85 228 GLU A N 1
ATOM 1644 C CA . GLU A 1 229 ? -0.325 18.632 46.250 1.00 33.84 228 GLU A CA 1
ATOM 1645 C C . GLU A 1 229 ? 0.370 19.870 46.856 1.00 33.14 228 GLU A C 1
ATOM 1646 O O . GLU A 1 229 ? 0.670 20.834 46.116 1.00 33.75 228 GLU A O 1
ATOM 1652 N N . GLU A 1 230 ? 0.528 19.867 48.171 1.00 34.03 229 GLU A N 1
ATOM 1653 C CA . GLU A 1 230 ? 0.996 21.058 48.912 1.00 37.02 229 GLU A CA 1
ATOM 1654 C C . GLU A 1 230 ? 2.457 21.350 48.526 1.00 37.46 229 GLU A C 1
ATOM 1655 O O . GLU A 1 230 ? 2.758 22.509 48.202 1.00 34.17 229 GLU A O 1
ATOM 1661 N N . GLU A 1 231 ? 3.305 20.322 48.498 1.00 35.27 230 GLU A N 1
ATOM 1662 C CA . GLU A 1 231 ? 4.779 20.484 48.477 1.00 35.12 230 GLU A CA 1
ATOM 1663 C C . GLU A 1 231 ? 5.342 20.464 47.049 1.00 35.09 230 GLU A C 1
ATOM 1664 O O . GLU A 1 231 ? 6.489 20.870 46.903 1.00 33.23 230 GLU A O 1
ATOM 1670 N N . VAL A 1 232 ? 4.591 19.979 46.051 1.00 31.87 231 VAL A N 1
ATOM 1671 C CA . VAL A 1 232 ? 5.151 19.709 44.697 1.00 31.23 231 VAL A CA 1
ATOM 1672 C C . VAL A 1 232 ? 4.267 20.273 43.603 1.00 31.51 231 VAL A C 1
ATOM 1673 O O . VAL A 1 232 ? 4.795 20.990 42.743 1.00 33.50 231 VAL A O 1
ATOM 1677 N N . ILE A 1 233 ? 2.984 19.920 43.591 1.00 30.67 232 ILE A N 1
ATOM 1678 C CA . ILE A 1 233 ? 2.103 20.110 42.422 1.00 30.27 232 ILE A CA 1
ATOM 1679 C C . ILE A 1 233 ? 1.519 21.526 42.429 1.00 31.23 232 ILE A C 1
ATOM 1680 O O . ILE A 1 233 ? 1.535 22.124 41.338 1.00 28.14 232 ILE A O 1
ATOM 1685 N N . ALA A 1 234 ? 1.010 22.032 43.568 1.00 34.08 233 ALA A N 1
ATOM 1686 C CA . ALA A 1 234 ? 0.254 23.326 43.615 1.00 38.10 233 ALA A CA 1
ATOM 1687 C C . ALA A 1 234 ? 1.130 24.475 43.129 1.00 40.16 233 ALA A C 1
ATOM 1688 O O . ALA A 1 234 ? 0.658 25.259 42.320 1.00 42.95 233 ALA A O 1
ATOM 1690 N N . PRO A 1 235 ? 2.436 24.577 43.495 1.00 41.26 234 PRO A N 1
ATOM 1691 C CA . PRO A 1 235 ? 3.309 25.619 42.955 1.00 43.19 234 PRO A CA 1
ATOM 1692 C C . PRO A 1 235 ? 3.384 25.717 41.422 1.00 44.82 234 PRO A C 1
ATOM 1693 O O . PRO A 1 235 ? 3.853 26.724 40.909 1.00 45.58 234 PRO A O 1
ATOM 1697 N N . LEU A 1 236 ? 3.047 24.633 40.717 1.00 43.53 235 LEU A N 1
ATOM 1698 C CA . LEU A 1 236 ? 3.323 24.532 39.265 1.00 39.69 235 LEU A CA 1
ATOM 1699 C C . LEU A 1 236 ? 2.182 25.210 38.502 1.00 39.09 235 LEU A C 1
ATOM 1700 O O . LEU A 1 236 ? 1.008 25.174 38.985 1.00 37.79 235 LEU A O 1
ATOM 1705 N N . THR A 1 237 ? 2.532 25.757 37.337 1.00 35.74 236 THR A N 1
ATOM 1706 C CA . THR A 1 237 ? 1.579 26.214 36.326 1.00 36.30 236 THR A CA 1
ATOM 1707 C C . THR A 1 237 ? 1.317 25.104 35.304 1.00 32.19 236 THR A C 1
ATOM 1708 O O . THR A 1 237 ? 2.272 24.689 34.526 1.00 30.26 236 THR A O 1
ATOM 1712 N N . PHE A 1 238 ? 0.041 24.731 35.238 1.00 31.14 237 PHE A N 1
ATOM 1713 C CA . PHE A 1 238 ? -0.489 23.760 34.262 1.00 30.97 237 PHE A CA 1
ATOM 1714 C C . PHE A 1 238 ? -1.148 24.510 33.127 1.00 32.10 237 PHE A C 1
ATOM 1715 O O . PHE A 1 238 ? -1.925 25.485 33.398 1.00 34.97 237 PHE A O 1
ATOM 1723 N N . HIS A 1 239 ? -0.862 24.082 31.897 1.00 29.53 238 HIS A N 1
ATOM 1724 C CA . HIS A 1 239 ? -1.437 24.647 30.659 1.00 28.85 238 HIS A CA 1
ATOM 1725 C C . HIS A 1 239 ? -2.448 23.663 30.087 1.00 27.77 238 HIS A C 1
ATOM 1726 O O . HIS A 1 239 ? -2.346 22.469 30.420 1.00 26.62 238 HIS A O 1
ATOM 1733 N N . ASP A 1 240 ? -3.321 24.112 29.201 1.00 26.36 239 ASP A N 1
ATOM 1734 C CA . ASP A 1 240 ? -4.235 23.167 28.502 1.00 27.85 239 ASP A CA 1
ATOM 1735 C C . ASP A 1 240 ? -3.421 22.348 27.504 1.00 27.16 239 ASP A C 1
ATOM 1736 O O . ASP A 1 240 ? -2.643 22.925 26.763 1.00 26.46 239 ASP A O 1
ATOM 1741 N N . PRO A 1 241 ? -3.575 21.008 27.448 1.00 26.76 240 PRO A N 1
ATOM 1742 C CA . PRO A 1 241 ? -2.766 20.205 26.524 1.00 26.63 240 PRO A CA 1
ATOM 1743 C C . PRO A 1 241 ? -3.057 20.605 25.068 1.00 27.06 240 PRO A C 1
ATOM 1744 O O . PRO A 1 241 ? -4.226 20.918 24.770 1.00 26.79 240 PRO A O 1
ATOM 1748 N N . THR A 1 242 ? -2.084 20.430 24.170 1.00 27.17 241 THR A N 1
ATOM 1749 C CA . THR A 1 242 ? -2.167 20.767 22.722 1.00 27.00 241 THR A CA 1
ATOM 1750 C C . THR A 1 242 ? -2.982 19.690 22.001 1.00 26.78 241 THR A C 1
ATOM 1751 O O . THR A 1 242 ? -3.319 19.881 20.815 1.00 26.77 241 THR A O 1
ATOM 1755 N N . LEU A 1 243 ? -3.210 18.534 22.634 1.00 27.02 242 LEU A N 1
ATOM 1756 C CA . LEU A 1 243 ? -4.093 17.453 22.105 1.00 26.68 242 LEU A CA 1
ATOM 1757 C C . LEU A 1 243 ? -4.769 16.739 23.258 1.00 26.62 242 LEU A C 1
ATOM 1758 O O . LEU A 1 243 ? -4.311 16.838 24.376 1.00 25.21 242 LEU A O 1
ATOM 1763 N N . PRO A 1 244 ? -5.923 16.082 23.050 1.00 27.07 243 PRO A N 1
ATOM 1764 C CA . PRO A 1 244 ? -6.616 15.439 24.154 1.00 28.30 243 PRO A CA 1
ATOM 1765 C C . PRO A 1 244 ? -5.727 14.388 24.837 1.00 27.51 243 PRO A C 1
ATOM 1766 O O . PRO A 1 244 ? -4.858 13.777 24.206 1.00 28.84 243 PRO A O 1
ATOM 1770 N N . VAL A 1 245 ? -5.926 14.258 26.149 1.00 27.32 244 VAL A N 1
ATOM 1771 C CA . VAL A 1 245 ? -5.233 13.293 27.028 1.00 26.57 244 VAL A CA 1
ATOM 1772 C C . VAL A 1 245 ? -6.301 12.354 27.603 1.00 26.24 244 VAL A C 1
ATOM 1773 O O . VAL A 1 245 ? -7.239 12.831 28.181 1.00 24.66 244 VAL A O 1
ATOM 1777 N N . VAL A 1 246 ? -6.135 11.054 27.431 1.00 24.52 245 VAL A N 1
ATOM 1778 C CA . VAL A 1 246 ? -6.971 10.028 28.094 1.00 25.25 245 VAL A CA 1
ATOM 1779 C C . VAL A 1 246 ? -6.461 9.754 29.519 1.00 25.81 245 VAL A C 1
ATOM 1780 O O . VAL A 1 246 ? -5.247 9.359 29.721 1.00 23.47 245 VAL A O 1
ATOM 1784 N N . ALA A 1 247 ? -7.327 9.971 30.517 1.00 23.76 246 ALA A N 1
ATOM 1785 C CA . ALA A 1 247 ? -6.993 9.666 31.936 1.00 24.40 246 ALA A CA 1
ATOM 1786 C C . ALA A 1 247 ? -6.815 8.137 32.103 1.00 24.56 246 ALA A C 1
ATOM 1787 O O . ALA A 1 247 ? -7.610 7.378 31.524 1.00 25.03 246 ALA A O 1
ATOM 1789 N N . ASP A 1 248 ? -5.832 7.699 32.871 1.00 23.66 247 ASP A N 1
ATOM 1790 C CA . ASP A 1 248 ? -5.580 6.253 33.074 1.00 25.16 247 ASP A CA 1
ATOM 1791 C C . ASP A 1 248 ? -6.439 5.766 34.227 1.00 23.17 247 ASP A C 1
ATOM 1792 O O . ASP A 1 248 ? -6.512 4.541 34.428 1.00 26.62 247 ASP A O 1
ATOM 1797 N N . GLN A 1 249 ? -7.040 6.677 34.987 1.00 25.04 248 GLN A N 1
ATOM 1798 C CA . GLN A 1 249 ? -7.955 6.277 36.079 1.00 25.35 248 GLN A CA 1
ATOM 1799 C C . GLN A 1 249 ? -9.167 5.603 35.423 1.00 24.26 248 GLN A C 1
ATOM 1800 O O . GLN A 1 249 ? -9.634 4.570 35.966 1.00 25.45 248 GLN A O 1
ATOM 1806 N N . ASP A 1 250 ? -9.682 6.137 34.319 1.00 24.34 249 ASP A N 1
ATOM 1807 C CA . ASP A 1 250 ? -11.035 5.697 33.815 1.00 26.35 249 ASP A CA 1
ATOM 1808 C C . ASP A 1 250 ? -11.251 6.010 32.343 1.00 25.66 249 ASP A C 1
ATOM 1809 O O . ASP A 1 250 ? -12.426 5.929 31.859 1.00 26.56 249 ASP A O 1
ATOM 1814 N N . GLY A 1 251 ? -10.191 6.383 31.615 1.00 24.58 250 GLY A N 1
ATOM 1815 C CA . GLY A 1 251 ? -10.328 6.653 30.185 1.00 23.57 250 GLY A CA 1
ATOM 1816 C C . GLY A 1 251 ? -11.044 7.979 29.866 1.00 24.48 250 GLY A C 1
ATOM 1817 O O . GLY A 1 251 ? -11.222 8.263 28.640 1.00 22.46 250 GLY A O 1
ATOM 1818 N N . LYS A 1 252 ? -11.399 8.807 30.850 1.00 24.74 251 LYS A N 1
ATOM 1819 C CA . LYS A 1 252 ? -12.035 10.108 30.536 1.00 25.20 251 LYS A CA 1
ATOM 1820 C C . LYS A 1 252 ? -11.130 10.902 29.588 1.00 26.29 251 LYS A C 1
ATOM 1821 O O . LYS A 1 252 ? -9.873 10.972 29.818 1.00 25.94 251 LYS A O 1
ATOM 1827 N N . VAL A 1 253 ? -11.702 11.478 28.547 1.00 25.66 252 VAL A N 1
ATOM 1828 C CA . VAL A 1 253 ? -10.931 12.392 27.655 1.00 26.05 252 VAL A CA 1
ATOM 1829 C C . VAL A 1 253 ? -10.740 13.760 28.329 1.00 26.61 252 VAL A C 1
ATOM 1830 O O . VAL A 1 253 ? -11.681 14.382 28.609 1.00 25.52 252 VAL A O 1
ATOM 1834 N N . LEU A 1 254 ? -9.495 14.130 28.655 1.00 25.62 253 LEU A N 1
ATOM 1835 C CA . LEU A 1 254 ? -9.089 15.394 29.345 1.00 26.25 253 LEU A CA 1
ATOM 1836 C C . LEU A 1 254 ? -8.688 16.448 28.303 1.00 24.90 253 LEU A C 1
ATOM 1837 O O . LEU A 1 254 ? -8.011 16.096 27.282 1.00 25.30 253 LEU A O 1
ATOM 1842 N N . THR A 1 255 ? -9.037 17.701 28.506 1.00 25.31 254 THR A N 1
ATOM 1843 C CA . THR A 1 255 ? -8.680 18.779 27.543 1.00 24.88 254 THR A CA 1
ATOM 1844 C C . THR A 1 255 ? -8.135 20.023 28.250 1.00 25.47 254 THR A C 1
ATOM 1845 O O . THR A 1 255 ? -7.771 20.960 27.506 1.00 26.73 254 THR A O 1
ATOM 1849 N N . THR A 1 256 ? -8.072 20.083 29.578 1.00 24.70 255 THR A N 1
ATOM 1850 C CA . THR A 1 256 ? -7.603 21.301 30.294 1.00 25.97 255 THR A CA 1
ATOM 1851 C C . THR A 1 256 ? -6.388 20.966 31.189 1.00 25.96 255 THR A C 1
ATOM 1852 O O . THR A 1 256 ? -6.190 19.795 31.534 1.00 24.98 255 THR A O 1
ATOM 1856 N N . GLY A 1 257 ? -5.588 21.963 31.523 1.00 25.79 256 GLY A N 1
ATOM 1857 C CA . GLY A 1 257 ? -4.455 21.818 32.463 1.00 27.58 256 GLY A CA 1
ATOM 1858 C C . GLY A 1 257 ? -4.910 21.378 33.845 1.00 29.99 256 GLY A C 1
ATOM 1859 O O . GLY A 1 257 ? -4.197 20.534 34.416 1.00 29.28 256 GLY A O 1
ATOM 1860 N N . ASP A 1 258 ? -6.061 21.887 34.348 1.00 30.56 257 ASP A N 1
ATOM 1861 C CA . ASP A 1 258 ? -6.634 21.531 35.688 1.00 31.73 257 ASP A CA 1
ATOM 1862 C C . ASP A 1 258 ? -6.885 20.020 35.771 1.00 27.98 257 ASP A C 1
ATOM 1863 O O . ASP A 1 258 ? -6.674 19.384 36.845 1.00 28.57 257 ASP A O 1
ATOM 1868 N N . GLU A 1 259 ? -7.362 19.432 34.681 1.00 29.19 258 GLU A N 1
ATOM 1869 C CA . GLU A 1 259 ? -7.701 17.974 34.606 1.00 26.57 258 GLU A CA 1
ATOM 1870 C C . GLU A 1 259 ? -6.420 17.144 34.603 1.00 25.27 258 GLU A C 1
ATOM 1871 O O . GLU A 1 259 ? -6.436 16.045 35.197 1.00 23.15 258 GLU A O 1
ATOM 1877 N N . VAL A 1 260 ? -5.369 17.639 33.961 1.00 24.10 259 VAL A N 1
ATOM 1878 C CA . VAL A 1 260 ? -4.078 16.893 33.961 1.00 24.79 259 VAL A CA 1
ATOM 1879 C C . VAL A 1 260 ? -3.534 16.903 35.369 1.00 25.86 259 VAL A C 1
ATOM 1880 O O . VAL A 1 260 ? -3.076 15.824 35.855 1.00 29.42 259 VAL A O 1
ATOM 1884 N N . ARG A 1 261 ? -3.590 18.060 36.032 1.00 27.23 260 ARG A N 1
ATOM 1885 C CA . ARG A 1 261 ? -3.170 18.226 37.452 1.00 28.84 260 ARG A CA 1
ATOM 1886 C C . ARG A 1 261 ? -3.964 17.280 38.368 1.00 27.90 260 ARG A C 1
ATOM 1887 O O . ARG A 1 261 ? -3.357 16.643 39.225 1.00 28.74 260 ARG A O 1
ATOM 1895 N N . THR A 1 262 ? -5.282 17.203 38.198 1.00 28.03 261 THR A N 1
ATOM 1896 C CA . THR A 1 262 ? -6.133 16.276 38.964 1.00 27.39 261 THR A CA 1
ATOM 1897 C C . THR A 1 262 ? -5.700 14.815 38.715 1.00 25.50 261 THR A C 1
ATOM 1898 O O . THR A 1 262 ? -5.664 14.070 39.677 1.00 27.57 261 THR A O 1
ATOM 1902 N N . MET A 1 263 ? -5.450 14.421 37.465 1.00 25.62 262 MET A N 1
ATOM 1903 C CA . MET A 1 263 ? -4.993 13.054 37.096 1.00 26.45 262 MET A CA 1
ATOM 1904 C C . MET A 1 263 ? -3.761 12.718 37.957 1.00 25.66 262 MET A C 1
ATOM 1905 O O . MET A 1 263 ? -3.748 11.634 38.552 1.00 25.13 262 MET A O 1
ATOM 1910 N N . LEU A 1 264 ? -2.795 13.654 38.075 1.00 25.84 263 LEU A N 1
ATOM 1911 C CA . LEU A 1 264 ? -1.486 13.332 38.738 1.00 24.91 263 LEU A CA 1
ATOM 1912 C C . LEU A 1 264 ? -1.712 13.068 40.245 1.00 25.95 263 LEU A C 1
ATOM 1913 O O . LEU A 1 264 ? -1.129 12.099 40.832 1.00 23.56 263 LEU A O 1
ATOM 1918 N N . LEU A 1 265 ? -2.604 13.849 40.839 1.00 27.59 264 LEU A N 1
ATOM 1919 C CA . LEU A 1 265 ? -3.021 13.709 42.251 1.00 28.33 264 LEU A CA 1
ATOM 1920 C C . LEU A 1 265 ? -3.873 12.439 42.446 1.00 27.09 264 LEU A C 1
ATOM 1921 O O . LEU A 1 265 ? -3.659 11.734 43.450 1.00 28.58 264 LEU A O 1
ATOM 1926 N N . GLU A 1 266 ? -4.796 12.142 41.547 1.00 27.26 265 GLU A N 1
ATOM 1927 C CA . GLU A 1 266 ? -5.712 10.982 41.702 1.00 28.02 265 GLU A CA 1
ATOM 1928 C C . GLU A 1 266 ? -4.922 9.679 41.592 1.00 27.73 265 GLU A C 1
ATOM 1929 O O . GLU A 1 266 ? -5.371 8.652 42.152 1.00 27.02 265 GLU A O 1
ATOM 1935 N N . SER A 1 267 ? -3.761 9.723 40.921 1.00 28.94 266 SER A N 1
ATOM 1936 C CA . SER A 1 267 ? -2.847 8.563 40.769 1.00 27.98 266 SER A CA 1
ATOM 1937 C C . SER A 1 267 ? -2.593 7.945 42.138 1.00 27.93 266 SER A C 1
ATOM 1938 O O . SER A 1 267 ? -2.440 6.713 42.230 1.00 26.00 266 SER A O 1
ATOM 1941 N N . PHE A 1 268 ? -2.567 8.747 43.197 1.00 28.96 267 PHE A N 1
ATOM 1942 C CA . PHE A 1 268 ? -2.137 8.245 44.533 1.00 30.33 267 PHE A CA 1
ATOM 1943 C C . PHE A 1 268 ? -3.250 7.396 45.136 1.00 28.46 267 PHE A C 1
ATOM 1944 O O . PHE A 1 268 ? -2.912 6.478 45.859 1.00 27.62 267 PHE A O 1
ATOM 1952 N N . VAL A 1 269 ? -4.517 7.647 44.773 1.00 30.10 268 VAL A N 1
ATOM 1953 C CA . VAL A 1 269 ? -5.697 7.151 45.546 1.00 30.05 268 VAL A CA 1
ATOM 1954 C C . VAL A 1 269 ? -6.717 6.431 44.673 1.00 30.96 268 VAL A C 1
ATOM 1955 O O . VAL A 1 269 ? -7.706 6.022 45.272 1.00 29.64 268 VAL A O 1
ATOM 1959 N N . ARG A 1 270 ? -6.560 6.392 43.336 1.00 30.12 269 ARG A N 1
ATOM 1960 C CA . ARG A 1 270 ? -7.456 5.666 42.394 1.00 29.89 269 ARG A CA 1
ATOM 1961 C C . ARG A 1 270 ? -6.620 4.677 41.598 1.00 30.47 269 ARG A C 1
ATOM 1962 O O . ARG A 1 270 ? -5.403 4.923 41.316 1.00 28.54 269 ARG A O 1
ATOM 1970 N N . PRO A 1 271 ? -7.215 3.489 41.280 1.00 28.67 270 PRO A N 1
ATOM 1971 C CA . PRO A 1 271 ? -6.481 2.453 40.545 1.00 27.03 270 PRO A CA 1
ATOM 1972 C C . PRO A 1 271 ? -6.289 2.843 39.080 1.00 27.61 270 PRO A C 1
ATOM 1973 O O . PRO A 1 271 ? -7.136 3.583 38.512 1.00 25.97 270 PRO A O 1
ATOM 1977 N N . LEU A 1 272 ? -5.161 2.426 38.488 1.00 27.47 271 LEU A N 1
ATOM 1978 C CA . LEU A 1 272 ? -5.018 2.343 37.012 1.00 26.00 271 LEU A CA 1
ATOM 1979 C C . LEU A 1 272 ? -6.112 1.436 36.455 1.00 24.84 271 LEU A C 1
ATOM 1980 O O . LEU A 1 272 ? -6.276 0.276 36.996 1.00 23.48 271 LEU A O 1
ATOM 1985 N N . ARG A 1 273 ? -6.820 1.876 35.424 1.00 25.06 272 ARG A N 1
ATOM 1986 C CA . ARG A 1 273 ? -7.796 1.029 34.687 1.00 26.44 272 ARG A CA 1
ATOM 1987 C C . ARG A 1 273 ? -7.357 1.002 33.229 1.00 26.11 272 ARG A C 1
ATOM 1988 O O . ARG A 1 273 ? -7.843 1.788 32.432 1.00 25.67 272 ARG A O 1
ATOM 1996 N N . TRP A 1 274 ? -6.451 0.071 32.901 1.00 25.57 273 TRP A N 1
ATOM 1997 C CA . TRP A 1 274 ? -5.817 0.066 31.560 1.00 25.70 273 TRP A CA 1
ATOM 1998 C C . TRP A 1 274 ? -6.869 -0.287 30.518 1.00 23.99 273 TRP A C 1
ATOM 1999 O O . TRP A 1 274 ? -6.852 0.277 29.425 1.00 22.12 273 TRP A O 1
ATOM 2010 N N . PRO A 1 275 ? -7.798 -1.239 30.777 1.00 24.20 274 PRO A N 1
ATOM 2011 C CA . PRO A 1 275 ? -8.854 -1.542 29.812 1.00 24.78 274 PRO A CA 1
ATOM 2012 C C . PRO A 1 275 ? -9.670 -0.295 29.433 1.00 24.03 274 PRO A C 1
ATOM 2013 O O . PRO A 1 275 ? -10.097 -0.190 28.259 1.00 23.99 274 PRO A O 1
ATOM 2017 N N . ASP A 1 276 ? -9.904 0.595 30.380 1.00 24.93 275 ASP A N 1
ATOM 2018 C CA . ASP A 1 276 ? -10.682 1.856 30.118 1.00 26.35 275 ASP A CA 1
ATOM 2019 C C . ASP A 1 276 ? -9.897 2.856 29.248 1.00 24.80 275 ASP A C 1
ATOM 2020 O O . ASP A 1 276 ? -10.476 3.532 28.452 1.00 24.83 275 ASP A O 1
ATOM 2025 N N . VAL A 1 277 ? -8.576 2.901 29.363 1.00 23.70 276 VAL A N 1
ATOM 2026 C CA . VAL A 1 277 ? -7.761 3.718 28.440 1.00 23.48 276 VAL A CA 1
ATOM 2027 C C . VAL A 1 277 ? -7.958 3.151 27.029 1.00 23.21 276 VAL A C 1
ATOM 2028 O O . VAL A 1 277 ? -8.164 3.933 26.079 1.00 24.97 276 VAL A O 1
ATOM 2032 N N . ILE A 1 278 ? -7.861 1.835 26.862 1.00 22.57 277 ILE A N 1
ATOM 2033 C CA . ILE A 1 278 ? -7.918 1.202 25.519 1.00 22.46 277 ILE A CA 1
ATOM 2034 C C . ILE A 1 278 ? -9.343 1.410 24.944 1.00 24.63 277 ILE A C 1
ATOM 2035 O O . ILE A 1 278 ? -9.437 1.822 23.768 1.00 25.97 277 ILE A O 1
ATOM 2040 N N . SER A 1 279 ? -10.416 1.200 25.709 1.00 22.79 278 SER A N 1
ATOM 2041 C CA . SER A 1 279 ? -11.798 1.418 25.145 1.00 24.43 278 SER A CA 1
ATOM 2042 C C . SER A 1 279 ? -11.996 2.898 24.763 1.00 24.78 278 SER A C 1
ATOM 2043 O O . SER A 1 279 ? -12.571 3.186 23.682 1.00 28.94 278 SER A O 1
ATOM 2046 N N . SER A 1 280 ? -11.488 3.835 25.580 1.00 26.51 279 SER A N 1
ATOM 2047 C CA . SER A 1 280 ? -11.606 5.288 25.289 1.00 25.15 279 SER A CA 1
ATOM 2048 C C . SER A 1 280 ? -10.857 5.580 23.992 1.00 24.85 279 SER A C 1
ATOM 2049 O O . SER A 1 280 ? -11.441 6.186 23.080 1.00 25.02 279 SER A O 1
ATOM 2052 N N . LEU A 1 281 ? -9.587 5.171 23.902 1.00 24.13 280 LEU A N 1
ATOM 2053 C CA . LEU A 1 281 ? -8.803 5.354 22.649 1.00 24.13 280 LEU A CA 1
ATOM 2054 C C . LEU A 1 281 ? -9.620 4.820 21.457 1.00 25.40 280 LEU A C 1
ATOM 2055 O O . LEU A 1 281 ? -9.726 5.573 20.395 1.00 26.19 280 LEU A O 1
ATOM 2060 N N . GLN A 1 282 ? -10.166 3.608 21.561 1.00 25.55 281 GLN A N 1
ATOM 2061 C CA . GLN A 1 282 ? -10.948 3.001 20.471 1.00 27.20 281 GLN A CA 1
ATOM 2062 C C . GLN A 1 282 ? -12.109 3.939 20.120 1.00 28.48 281 GLN A C 1
ATOM 2063 O O . GLN A 1 282 ? -12.347 4.188 18.940 1.00 26.37 281 GLN A O 1
ATOM 2069 N N . ASP A 1 283 ? -12.787 4.461 21.132 1.00 28.67 282 ASP A N 1
ATOM 2070 C CA . ASP A 1 283 ? -13.954 5.352 20.919 1.00 29.77 282 ASP A CA 1
ATOM 2071 C C . ASP A 1 283 ? -13.537 6.695 20.303 1.00 29.09 282 ASP A C 1
ATOM 2072 O O . ASP A 1 283 ? -14.382 7.311 19.670 1.00 27.17 282 ASP A O 1
ATOM 2077 N N . GLN A 1 284 ? -12.282 7.117 20.441 1.00 27.50 283 GLN A N 1
ATOM 2078 C CA . GLN A 1 284 ? -11.786 8.380 19.850 1.00 27.49 283 GLN A CA 1
ATOM 2079 C C . GLN A 1 284 ? -11.224 8.080 18.465 1.00 28.06 283 GLN A C 1
ATOM 2080 O O . GLN A 1 284 ? -10.661 9.002 17.846 1.00 29.90 283 GLN A O 1
ATOM 2086 N N . GLY A 1 285 ? -11.403 6.848 17.991 1.00 27.57 284 GLY A N 1
ATOM 2087 C CA . GLY A 1 285 ? -11.115 6.467 16.600 1.00 29.22 284 GLY A CA 1
ATOM 2088 C C . GLY A 1 285 ? -9.668 6.015 16.409 1.00 28.35 284 GLY A C 1
ATOM 2089 O O . GLY A 1 285 ? -9.241 5.949 15.290 1.00 31.48 284 GLY A O 1
ATOM 2090 N N . VAL A 1 286 ? -8.942 5.685 17.469 1.00 28.27 285 VAL A N 1
ATOM 2091 C CA . VAL A 1 286 ? -7.514 5.244 17.388 1.00 26.87 285 VAL A CA 1
ATOM 2092 C C . VAL A 1 286 ? -7.462 3.805 16.859 1.00 27.42 285 VAL A C 1
ATOM 2093 O O . VAL A 1 286 ? -8.318 3.048 17.252 1.00 27.85 285 VAL A O 1
ATOM 2097 N N . THR A 1 287 ? -6.489 3.478 15.996 1.00 27.02 286 THR A N 1
ATOM 2098 C CA . THR A 1 287 ? -6.258 2.122 15.434 1.00 26.98 286 THR A CA 1
ATOM 2099 C C . THR A 1 287 ? -4.803 1.699 15.665 1.00 27.04 286 THR A C 1
ATOM 2100 O O . THR A 1 287 ? -4.551 0.514 15.608 1.00 27.51 286 THR A O 1
ATOM 2104 N N . ARG A 1 288 ? -3.889 2.642 15.888 1.00 25.29 287 ARG A N 1
ATOM 2105 C CA . ARG A 1 288 ? -2.441 2.370 16.042 1.00 25.12 287 ARG A CA 1
ATOM 2106 C C . ARG A 1 288 ? -1.954 3.142 17.255 1.00 24.18 287 ARG A C 1
ATOM 2107 O O . ARG A 1 288 ? -2.370 4.362 17.465 1.00 24.57 287 ARG A O 1
ATOM 2115 N N . VAL A 1 289 ? -1.143 2.499 18.087 1.00 24.31 288 VAL A N 1
ATOM 2116 C CA . VAL A 1 289 ? -0.491 3.208 19.229 1.00 25.41 288 VAL A CA 1
ATOM 2117 C C . VAL A 1 289 ? 1.026 3.158 19.114 1.00 24.86 288 VAL A C 1
ATOM 2118 O O . VAL A 1 289 ? 1.577 2.187 18.632 1.00 27.51 288 VAL A O 1
ATOM 2122 N N . CYS A 1 290 ? 1.648 4.237 19.547 1.00 25.04 289 CYS A N 1
ATOM 2123 C CA . CYS A 1 290 ? 3.114 4.297 19.776 1.00 23.42 289 CYS A CA 1
ATOM 2124 C C . CYS A 1 290 ? 3.321 4.338 21.267 1.00 23.32 289 CYS A C 1
ATOM 2125 O O . CYS A 1 290 ? 2.963 5.375 21.834 1.00 23.66 289 CYS A O 1
ATOM 2128 N N . VAL A 1 291 ? 3.976 3.322 21.850 1.00 22.03 290 VAL A N 1
ATOM 2129 C CA . VAL A 1 291 ? 4.427 3.354 23.259 1.00 22.39 290 VAL A CA 1
ATOM 2130 C C . VAL A 1 291 ? 5.841 3.940 23.289 1.00 23.47 290 VAL A C 1
ATOM 2131 O O . VAL A 1 291 ? 6.793 3.310 22.709 1.00 24.26 290 VAL A O 1
ATOM 2135 N N . ALA A 1 292 ? 5.964 5.121 23.895 1.00 23.91 291 ALA A N 1
ATOM 2136 C CA . ALA A 1 292 ? 7.231 5.888 23.918 1.00 24.91 291 ALA A CA 1
ATOM 2137 C C . ALA A 1 292 ? 7.981 5.573 25.187 1.00 23.09 291 ALA A C 1
ATOM 2138 O O . ALA A 1 292 ? 7.561 6.001 26.242 1.00 22.23 291 ALA A O 1
ATOM 2140 N N . GLY A 1 293 ? 9.057 4.800 25.068 1.00 25.29 292 GLY A N 1
ATOM 2141 C CA . GLY A 1 293 ? 10.028 4.639 26.147 1.00 25.32 292 GLY A CA 1
ATOM 2142 C C . GLY A 1 293 ? 10.266 3.161 26.443 1.00 27.02 292 GLY A C 1
ATOM 2143 O O . GLY A 1 293 ? 9.567 2.287 25.910 1.00 25.68 292 GLY A O 1
ATOM 2144 N N . PRO A 1 294 ? 11.252 2.881 27.312 1.00 26.61 293 PRO A N 1
ATOM 2145 C CA . PRO A 1 294 ? 11.508 1.525 27.783 1.00 27.35 293 PRO A CA 1
ATOM 2146 C C . PRO A 1 294 ? 10.264 0.944 28.460 1.00 26.56 293 PRO A C 1
ATOM 2147 O O . PRO A 1 294 ? 9.684 1.618 29.313 1.00 24.68 293 PRO A O 1
ATOM 2151 N N . ASP A 1 295 ? 9.876 -0.286 28.088 1.00 25.61 294 ASP A N 1
ATOM 2152 C CA . ASP A 1 295 ? 8.555 -0.841 28.498 1.00 25.47 294 ASP A CA 1
ATOM 2153 C C . ASP A 1 295 ? 8.492 -2.318 28.089 1.00 26.60 294 ASP A C 1
ATOM 2154 O O . ASP A 1 295 ? 8.805 -2.634 26.973 1.00 26.93 294 ASP A O 1
ATOM 2159 N N . SER A 1 296 ? 8.108 -3.166 29.010 1.00 26.78 295 SER A N 1
ATOM 2160 C CA . SER A 1 296 ? 7.790 -4.580 28.706 1.00 30.88 295 SER A CA 1
ATOM 2161 C C . SER A 1 296 ? 6.447 -4.964 29.328 1.00 28.65 295 SER A C 1
ATOM 2162 O O . SER A 1 296 ? 6.237 -6.174 29.528 1.00 29.17 295 SER A O 1
ATOM 2165 N N . LEU A 1 297 ? 5.517 -3.992 29.439 1.00 28.26 296 LEU A N 1
ATOM 2166 C CA . LEU A 1 297 ? 4.117 -4.274 29.851 1.00 27.39 296 LEU A CA 1
ATOM 2167 C C . LEU A 1 297 ? 3.107 -3.655 28.876 1.00 25.13 296 LEU A C 1
ATOM 2168 O O . LEU A 1 297 ? 2.386 -4.459 28.270 1.00 26.32 296 LEU A O 1
ATOM 2173 N N . PHE A 1 298 ? 3.028 -2.314 28.721 1.00 24.96 297 PHE A N 1
ATOM 2174 C CA . PHE A 1 298 ? 1.924 -1.599 28.022 1.00 26.89 297 PHE A CA 1
ATOM 2175 C C . PHE A 1 298 ? 1.884 -1.865 26.521 1.00 25.46 297 PHE A C 1
ATOM 2176 O O . PHE A 1 298 ? 0.744 -2.034 25.957 1.00 23.57 297 PHE A O 1
ATOM 2184 N N . GLY A 1 299 ? 3.044 -2.028 25.888 1.00 25.81 298 GLY A N 1
ATOM 2185 C CA . GLY A 1 299 ? 3.056 -2.309 24.444 1.00 24.65 298 GLY A CA 1
ATOM 2186 C C . GLY A 1 299 ? 2.792 -3.773 24.117 1.00 27.30 298 GLY A C 1
ATOM 2187 O O . GLY A 1 299 ? 2.557 -4.077 22.954 1.00 28.86 298 GLY A O 1
ATOM 2188 N N . ARG A 1 300 ? 2.946 -4.683 25.077 1.00 27.58 299 ARG A N 1
ATOM 2189 C CA . ARG A 1 300 ? 2.923 -6.127 24.782 1.00 26.79 299 ARG A CA 1
ATOM 2190 C C . ARG A 1 300 ? 1.720 -6.838 25.373 1.00 24.81 299 ARG A C 1
ATOM 2191 O O . ARG A 1 300 ? 1.477 -7.996 24.980 1.00 25.16 299 ARG A O 1
ATOM 2199 N N . VAL A 1 301 ? 1.048 -6.236 26.329 1.00 24.87 300 VAL A N 1
ATOM 2200 C CA . VAL A 1 301 ? -0.042 -6.895 27.084 1.00 25.09 300 VAL A CA 1
ATOM 2201 C C . VAL A 1 301 ? -1.219 -7.022 26.131 1.00 24.61 300 VAL A C 1
ATOM 2202 O O . VAL A 1 301 ? -1.361 -6.150 25.282 1.00 25.23 300 VAL A O 1
ATOM 2206 N N . GLY A 1 302 ? -2.013 -8.078 26.260 1.00 24.79 301 GLY A N 1
ATOM 2207 C CA . GLY A 1 302 ? -3.149 -8.370 25.359 1.00 25.25 301 GLY A CA 1
ATOM 2208 C C . GLY A 1 302 ? -4.171 -7.246 25.300 1.00 25.82 301 GLY A C 1
ATOM 2209 O O . GLY A 1 302 ? -4.706 -6.997 24.194 1.00 25.83 301 GLY A O 1
ATOM 2210 N N . THR A 1 303 ? -4.445 -6.575 26.424 1.00 24.99 302 THR A N 1
ATOM 2211 C CA . THR A 1 303 ? -5.367 -5.405 26.444 1.00 25.04 302 THR A CA 1
ATOM 2212 C C . THR A 1 303 ? -5.081 -4.435 25.276 1.00 24.36 302 THR A C 1
ATOM 2213 O O . THR A 1 303 ? -6.026 -3.954 24.562 1.00 22.86 302 THR A O 1
ATOM 2217 N N . THR A 1 304 ? -3.804 -4.114 25.086 1.00 23.11 303 THR A N 1
ATOM 2218 C CA . THR A 1 304 ? -3.328 -3.215 24.039 1.00 23.43 303 THR A CA 1
ATOM 2219 C C . THR A 1 304 ? -3.332 -3.900 22.677 1.00 24.63 303 THR A C 1
ATOM 2220 O O . THR A 1 304 ? -3.857 -3.294 21.743 1.00 27.07 303 THR A O 1
ATOM 2224 N N . THR A 1 305 ? -2.700 -5.068 22.529 1.00 26.64 304 THR A N 1
ATOM 2225 C CA . THR A 1 305 ? -2.384 -5.668 21.212 1.00 26.85 304 THR A CA 1
ATOM 2226 C C . THR A 1 305 ? -3.669 -6.207 20.564 1.00 27.20 304 THR A C 1
ATOM 2227 O O . THR A 1 305 ? -3.731 -6.183 19.336 1.00 24.96 304 THR A O 1
ATOM 2231 N N . ARG A 1 306 ? -4.612 -6.696 21.359 1.00 27.98 305 ARG A N 1
ATOM 2232 C CA . ARG A 1 306 ? -5.941 -7.098 20.787 1.00 30.04 305 ARG A CA 1
ATOM 2233 C C . ARG A 1 306 ? -6.617 -5.914 20.143 1.00 28.28 305 ARG A C 1
ATOM 2234 O O . ARG A 1 306 ? -7.425 -6.150 19.300 1.00 34.74 305 ARG A O 1
ATOM 2242 N N . ALA A 1 307 ? -6.407 -4.689 20.594 1.00 29.65 306 ALA A N 1
ATOM 2243 C CA . ALA A 1 307 ? -7.139 -3.501 20.083 1.00 28.65 306 ALA A CA 1
ATOM 2244 C C . ALA A 1 307 ? -6.352 -2.780 18.973 1.00 28.29 306 ALA A C 1
ATOM 2245 O O . ALA A 1 307 ? -6.989 -2.167 18.151 1.00 27.07 306 ALA A O 1
ATOM 2247 N N . PHE A 1 308 ? -5.023 -2.711 19.050 1.00 28.21 307 PHE A N 1
ATOM 2248 C CA . PHE A 1 308 ? -4.230 -1.745 18.236 1.00 28.65 307 PHE A CA 1
ATOM 2249 C C . PHE A 1 308 ? -2.972 -2.417 17.674 1.00 28.70 307 PHE A C 1
ATOM 2250 O O . PHE A 1 308 ? -2.424 -3.329 18.290 1.00 26.73 307 PHE A O 1
ATOM 2258 N N . GLU A 1 309 ? -2.588 -2.007 16.472 1.00 29.70 308 GLU A N 1
ATOM 2259 C CA . GLU A 1 309 ? -1.196 -2.103 15.968 1.00 30.95 308 GLU A CA 1
ATOM 2260 C C . GLU A 1 309 ? -0.324 -1.366 16.977 1.00 28.45 308 GLU A C 1
ATOM 2261 O O . GLU A 1 309 ? -0.670 -0.205 17.370 1.00 27.20 308 GLU A O 1
ATOM 2267 N N . VAL A 1 310 ? 0.767 -1.989 17.395 1.00 24.98 309 VAL A N 1
ATOM 2268 C CA . VAL A 1 310 ? 1.669 -1.371 18.378 1.00 26.10 309 VAL A CA 1
ATOM 2269 C C . VAL A 1 310 ? 3.020 -1.049 17.747 1.00 26.58 309 VAL A C 1
ATOM 2270 O O . VAL A 1 310 ? 3.616 -1.905 17.133 1.00 25.62 309 VAL A O 1
ATOM 2274 N N . ILE A 1 311 ? 3.453 0.187 17.872 1.00 26.77 310 ILE A N 1
ATOM 2275 C CA . ILE A 1 311 ? 4.885 0.565 17.633 1.00 26.41 310 ILE A CA 1
ATOM 2276 C C . ILE A 1 311 ? 5.538 0.687 18.992 1.00 26.27 310 ILE A C 1
ATOM 2277 O O . ILE A 1 311 ? 5.032 1.501 19.821 1.00 24.86 310 ILE A O 1
ATOM 2282 N N . ALA A 1 312 ? 6.669 -0.015 19.227 1.00 26.37 311 ALA A N 1
ATOM 2283 C CA . ALA A 1 312 ? 7.325 0.019 20.548 1.00 24.73 311 ALA A CA 1
ATOM 2284 C C . ALA A 1 312 ? 8.640 0.818 20.461 1.00 26.31 311 ALA A C 1
ATOM 2285 O O . ALA A 1 312 ? 9.704 0.249 20.106 1.00 24.55 311 ALA A O 1
ATOM 2287 N N . ALA A 1 313 ? 8.548 2.109 20.721 1.00 25.74 312 ALA A N 1
ATOM 2288 C CA . ALA A 1 313 ? 9.658 3.058 20.593 1.00 26.20 312 ALA A CA 1
ATOM 2289 C C . ALA A 1 313 ? 10.501 2.970 21.857 1.00 26.03 312 ALA A C 1
ATOM 2290 O O . ALA A 1 313 ? 10.377 3.805 22.724 1.00 28.25 312 ALA A O 1
ATOM 2292 N N . THR A 1 314 ? 11.326 1.944 21.924 1.00 25.99 313 THR A N 1
ATOM 2293 C CA . THR A 1 314 ? 12.209 1.635 23.070 1.00 28.48 313 THR A CA 1
ATOM 2294 C C . THR A 1 314 ? 13.608 2.127 22.760 1.00 25.53 313 THR A C 1
ATOM 2295 O O . THR A 1 314 ? 13.966 2.351 21.611 1.00 25.73 313 THR A O 1
ATOM 2299 N N . PRO A 1 315 ? 14.450 2.303 23.778 1.00 26.45 314 PRO A N 1
ATOM 2300 C CA . PRO A 1 315 ? 15.877 2.503 23.536 1.00 26.81 314 PRO A CA 1
ATOM 2301 C C . PRO A 1 315 ? 16.439 1.406 22.631 1.00 28.05 314 PRO A C 1
ATOM 2302 O O . PRO A 1 315 ? 17.201 1.729 21.717 1.00 28.12 314 PRO A O 1
ATOM 2306 N N . ARG A 1 316 ? 16.024 0.148 22.830 1.00 28.94 315 ARG A N 1
ATOM 2307 C CA . ARG A 1 316 ? 16.638 -0.957 22.042 1.00 30.80 315 ARG A CA 1
ATOM 2308 C C . ARG A 1 316 ? 16.340 -0.708 20.563 1.00 29.54 315 ARG A C 1
ATOM 2309 O O . ARG A 1 316 ? 17.277 -0.850 19.762 1.00 30.08 315 ARG A O 1
ATOM 2317 N N . LEU A 1 317 ? 15.099 -0.349 20.200 1.00 28.39 316 LEU A N 1
ATOM 2318 C CA . LEU A 1 317 ? 14.723 -0.055 18.799 1.00 28.59 316 LEU A CA 1
ATOM 2319 C C . LEU A 1 317 ? 15.536 1.112 18.248 1.00 28.13 316 LEU A C 1
ATOM 2320 O O . LEU A 1 317 ? 16.000 1.008 17.104 1.00 30.65 316 LEU A O 1
ATOM 2325 N N . ALA A 1 318 ? 15.621 2.220 18.983 1.00 29.01 317 ALA A N 1
ATOM 2326 C CA . ALA A 1 318 ? 16.296 3.457 18.522 1.00 29.49 317 ALA A CA 1
ATOM 2327 C C . ALA A 1 318 ? 17.830 3.233 18.440 1.00 32.57 317 ALA A C 1
ATOM 2328 O O . ALA A 1 318 ? 18.474 3.975 17.722 1.00 33.96 317 ALA A O 1
ATOM 2330 N N . LEU A 1 319 ? 18.366 2.199 19.082 1.00 34.90 318 LEU A N 1
ATOM 2331 C CA . LEU A 1 319 ? 19.797 1.813 18.999 1.00 39.19 318 LEU A CA 1
ATOM 2332 C C . LEU A 1 319 ? 20.051 0.930 17.763 1.00 43.05 318 LEU A C 1
ATOM 2333 O O . LEU A 1 319 ? 21.242 0.692 17.483 1.00 46.36 318 LEU A O 1
ATOM 2338 N N . GLN A 1 320 ? 19.020 0.409 17.071 1.00 46.56 319 GLN A N 1
ATOM 2339 C CA . GLN A 1 320 ? 19.207 -0.513 15.898 1.00 49.36 319 GLN A CA 1
ATOM 2340 C C . GLN A 1 320 ? 19.908 0.243 14.769 1.00 54.00 319 GLN A C 1
ATOM 2341 O O . GLN A 1 320 ? 19.781 1.459 14.648 1.00 50.02 319 GLN A O 1
ATOM 2347 N N . PRO A 1 321 ? 20.698 -0.447 13.920 1.00 59.72 320 PRO A N 1
ATOM 2348 C CA . PRO A 1 321 ? 21.309 0.211 12.767 1.00 59.74 320 PRO A CA 1
ATOM 2349 C C . PRO A 1 321 ? 20.255 0.457 11.673 1.00 57.88 320 PRO A C 1
ATOM 2350 O O . PRO A 1 321 ? 20.351 1.499 10.985 1.00 59.93 320 PRO A O 1
ATOM 2354 N N . MET B 2 4 ? 18.233 -33.972 27.529 1.00 43.38 1 MET B N 1
ATOM 2355 C CA . MET B 2 4 ? 17.161 -34.956 27.117 1.00 45.35 1 MET B CA 1
ATOM 2356 C C . MET B 2 4 ? 15.981 -34.289 26.354 1.00 39.58 1 MET B C 1
ATOM 2357 O O . MET B 2 4 ? 15.126 -35.012 25.890 1.00 39.93 1 MET B O 1
ATOM 2362 N N . TRP B 2 5 ? 15.969 -32.985 26.025 1.00 39.11 2 TRP B N 1
ATOM 2363 C CA . TRP B 2 5 ? 14.860 -32.350 25.233 1.00 35.78 2 TRP B CA 1
ATOM 2364 C C . TRP B 2 5 ? 15.021 -32.597 23.731 1.00 33.57 2 TRP B C 1
ATOM 2365 O O . TRP B 2 5 ? 16.084 -33.195 23.289 1.00 35.64 2 TRP B O 1
ATOM 2376 N N . ASP B 2 6 ? 14.012 -32.167 22.966 1.00 31.12 3 ASP B N 1
ATOM 2377 C CA . ASP B 2 6 ? 13.930 -32.401 21.502 1.00 30.57 3 ASP B CA 1
ATOM 2378 C C . ASP B 2 6 ? 13.654 -31.100 20.757 1.00 29.93 3 ASP B C 1
ATOM 2379 O O . ASP B 2 6 ? 13.593 -30.008 21.404 1.00 27.95 3 ASP B O 1
ATOM 2384 N N . ALA B 2 7 ? 13.536 -31.193 19.428 1.00 29.91 4 ALA B N 1
ATOM 2385 C CA . ALA B 2 7 ? 13.389 -30.049 18.501 1.00 31.49 4 ALA B CA 1
ATOM 2386 C C . ALA B 2 7 ? 12.069 -29.333 18.787 1.00 29.95 4 ALA B C 1
ATOM 2387 O O . ALA B 2 7 ? 12.096 -28.113 18.827 1.00 29.65 4 ALA B O 1
ATOM 2389 N N . GLN B 2 8 ? 10.996 -30.085 18.992 1.00 31.09 5 GLN B N 1
ATOM 2390 C CA . GLN B 2 8 ? 9.643 -29.517 19.243 1.00 32.69 5 GLN B CA 1
ATOM 2391 C C . GLN B 2 8 ? 9.741 -28.519 20.413 1.00 34.07 5 GLN B C 1
ATOM 2392 O O . GLN B 2 8 ? 9.328 -27.328 20.273 1.00 33.28 5 GLN B O 1
ATOM 2398 N N . PHE B 2 9 ? 10.341 -28.964 21.529 1.00 34.26 6 PHE B N 1
ATOM 2399 C CA . PHE B 2 9 ? 10.515 -28.118 22.733 1.00 32.44 6 PHE B CA 1
ATOM 2400 C C . PHE B 2 9 ? 11.416 -26.917 22.468 1.00 30.49 6 PHE B C 1
ATOM 2401 O O . PHE B 2 9 ? 11.102 -25.798 22.949 1.00 27.07 6 PHE B O 1
ATOM 2409 N N . GLU B 2 10 ? 12.510 -27.129 21.752 1.00 29.64 7 GLU B N 1
ATOM 2410 C CA . GLU B 2 10 ? 13.554 -26.093 21.641 1.00 27.89 7 GLU B CA 1
ATOM 2411 C C . GLU B 2 10 ? 13.055 -25.022 20.662 1.00 29.90 7 GLU B C 1
ATOM 2412 O O . GLU B 2 10 ? 13.315 -23.825 20.906 1.00 28.63 7 GLU B O 1
ATOM 2418 N N . ASN B 2 11 ? 12.372 -25.423 19.593 1.00 31.12 8 ASN B N 1
ATOM 2419 C CA . ASN B 2 11 ? 11.826 -24.456 18.614 1.00 33.82 8 ASN B CA 1
ATOM 2420 C C . ASN B 2 11 ? 10.843 -23.573 19.369 1.00 35.60 8 ASN B C 1
ATOM 2421 O O . ASN B 2 11 ? 10.889 -22.326 19.172 1.00 35.24 8 ASN B O 1
ATOM 2426 N N . LEU B 2 12 ? 10.085 -24.193 20.259 1.00 36.54 9 LEU B N 1
ATOM 2427 C CA . LEU B 2 12 ? 9.029 -23.506 21.039 1.00 37.40 9 LEU B CA 1
ATOM 2428 C C . LEU B 2 12 ? 9.686 -22.472 21.966 1.00 36.37 9 LEU B C 1
ATOM 2429 O O . LEU B 2 12 ? 9.367 -21.271 21.876 1.00 35.20 9 LEU B O 1
ATOM 2434 N N . LEU B 2 13 ? 10.573 -22.924 22.839 1.00 34.67 10 LEU B N 1
ATOM 2435 C CA . LEU B 2 13 ? 11.331 -22.048 23.757 1.00 33.59 10 LEU B CA 1
ATOM 2436 C C . LEU B 2 13 ? 12.037 -20.919 23.000 1.00 34.63 10 LEU B C 1
ATOM 2437 O O . LEU B 2 13 ? 11.949 -19.768 23.489 1.00 34.19 10 LEU B O 1
ATOM 2442 N N . ARG B 2 14 ? 12.734 -21.208 21.899 1.00 32.07 11 ARG B N 1
ATOM 2443 C CA . ARG B 2 14 ? 13.618 -20.206 21.271 1.00 32.11 11 ARG B CA 1
ATOM 2444 C C . ARG B 2 14 ? 12.769 -19.041 20.758 1.00 32.55 11 ARG B C 1
ATOM 2445 O O . ARG B 2 14 ? 13.323 -17.999 20.623 1.00 30.09 11 ARG B O 1
ATOM 2453 N N . ARG B 2 15 ? 11.453 -19.200 20.564 1.00 33.94 12 ARG B N 1
ATOM 2454 C CA . ARG B 2 15 ? 10.596 -18.072 20.143 1.00 36.23 12 ARG B CA 1
ATOM 2455 C C . ARG B 2 15 ? 10.585 -16.998 21.239 1.00 36.41 12 ARG B C 1
ATOM 2456 O O . ARG B 2 15 ? 10.250 -15.848 20.897 1.00 35.97 12 ARG B O 1
ATOM 2464 N N . TYR B 2 16 ? 10.972 -17.316 22.484 1.00 33.74 13 TYR B N 1
ATOM 2465 C CA . TYR B 2 16 ? 10.867 -16.374 23.628 1.00 31.69 13 TYR B CA 1
ATOM 2466 C C . TYR B 2 16 ? 12.241 -16.005 24.183 1.00 30.58 13 TYR B C 1
ATOM 2467 O O . TYR B 2 16 ? 12.284 -15.447 25.301 1.00 28.47 13 TYR B O 1
ATOM 2476 N N . LEU B 2 17 ? 13.305 -16.213 23.408 1.00 29.65 14 LEU B N 1
ATOM 2477 C CA . LEU B 2 17 ? 14.698 -15.951 23.861 1.00 30.32 14 LEU B CA 1
ATOM 2478 C C . LEU B 2 17 ? 15.412 -15.068 22.846 1.00 32.47 14 LEU B C 1
ATOM 2479 O O . LEU B 2 17 ? 16.336 -15.482 22.117 1.00 31.24 14 LEU B O 1
ATOM 2484 N N . PRO B 2 18 ? 15.048 -13.773 22.829 1.00 34.30 15 PRO B N 1
ATOM 2485 C CA . PRO B 2 18 ? 15.459 -12.879 21.753 1.00 34.02 15 PRO B CA 1
ATOM 2486 C C . PRO B 2 18 ? 16.966 -12.621 21.737 1.00 34.08 15 PRO B C 1
ATOM 2487 O O . PRO B 2 18 ? 17.467 -12.258 20.717 1.00 35.49 15 PRO B O 1
ATOM 2491 N N . PHE B 2 19 ? 17.686 -12.826 22.820 1.00 35.76 16 PHE B N 1
ATOM 2492 C CA . PHE B 2 19 ? 19.122 -12.467 22.818 1.00 37.92 16 PHE B CA 1
ATOM 2493 C C . PHE B 2 19 ? 19.954 -13.736 22.573 1.00 38.02 16 PHE B C 1
ATOM 2494 O O . PHE B 2 19 ? 21.144 -13.675 22.744 1.00 34.53 16 PHE B O 1
ATOM 2502 N N . LEU B 2 20 ? 19.321 -14.853 22.155 1.00 36.63 17 LEU B N 1
ATOM 2503 C CA . LEU B 2 20 ? 20.042 -16.068 21.675 1.00 34.06 17 LEU B CA 1
ATOM 2504 C C . LEU B 2 20 ? 19.863 -16.199 20.152 1.00 31.85 17 LEU B C 1
ATOM 2505 O O . LEU B 2 20 ? 18.711 -16.214 19.644 1.00 30.05 17 LEU B O 1
ATOM 2510 N N . SER B 2 21 ? 20.978 -16.214 19.432 1.00 32.12 18 SER B N 1
ATOM 2511 C CA . SER B 2 21 ? 21.050 -16.330 17.951 1.00 33.93 18 SER B CA 1
ATOM 2512 C C . SER B 2 21 ? 20.795 -17.796 17.589 1.00 32.94 18 SE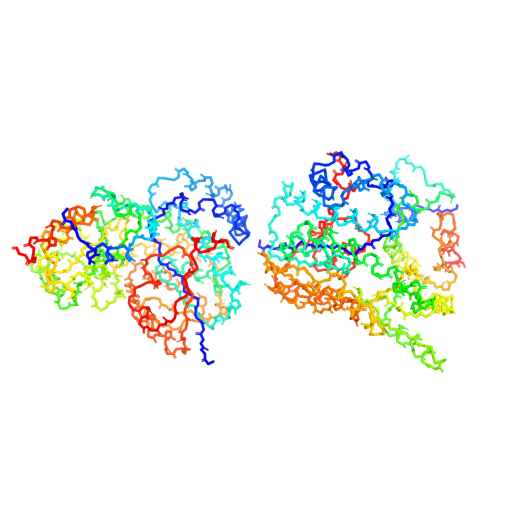R B C 1
ATOM 2513 O O . SER B 2 21 ? 21.084 -18.645 18.422 1.00 30.47 18 SER B O 1
ATOM 2516 N N . ALA B 2 22 ? 20.284 -18.050 16.389 1.00 33.24 19 ALA B N 1
ATOM 2517 C CA . ALA B 2 22 ? 19.920 -19.412 15.932 1.00 33.63 19 ALA B CA 1
ATOM 2518 C C . ALA B 2 22 ? 21.184 -20.281 15.822 1.00 33.04 19 ALA B C 1
ATOM 2519 O O . ALA B 2 22 ? 21.076 -21.502 15.936 1.00 32.82 19 ALA B O 1
ATOM 2521 N N . ASP B 2 23 ? 22.369 -19.689 15.663 1.00 33.79 20 ASP B N 1
ATOM 2522 C CA . ASP B 2 23 ? 23.643 -20.435 15.546 1.00 33.15 20 ASP B CA 1
ATOM 2523 C C . ASP B 2 23 ? 24.327 -20.641 16.888 1.00 33.80 20 ASP B C 1
ATOM 2524 O O . ASP B 2 23 ? 25.497 -21.099 16.873 1.00 34.40 20 ASP B O 1
ATOM 2529 N N . GLN B 2 24 ? 23.700 -20.252 17.996 1.00 34.81 21 GLN B N 1
ATOM 2530 C CA . GLN B 2 24 ? 24.271 -20.411 19.357 1.00 35.70 21 GLN B CA 1
ATOM 2531 C C . GLN B 2 24 ? 23.551 -21.597 19.982 1.00 34.45 21 GLN B C 1
ATOM 2532 O O . GLN B 2 24 ? 22.327 -21.712 19.842 1.00 31.13 21 GLN B O 1
ATOM 2538 N N . PRO B 2 25 ? 24.278 -22.477 20.710 1.00 33.74 22 PRO B N 1
ATOM 2539 C CA . PRO B 2 25 ? 23.663 -23.611 21.392 1.00 32.70 22 PRO B CA 1
ATOM 2540 C C . PRO B 2 25 ? 22.759 -23.151 22.535 1.00 30.48 22 PRO B C 1
ATOM 2541 O O . PRO B 2 25 ? 22.946 -22.054 23.040 1.00 31.00 22 PRO B O 1
ATOM 2545 N N . LEU B 2 26 ? 21.744 -23.950 22.841 1.00 31.62 23 LEU B N 1
ATOM 2546 C CA . LEU B 2 26 ? 20.842 -23.717 23.993 1.00 30.81 23 LEU B CA 1
ATOM 2547 C C . LEU B 2 26 ? 21.376 -24.624 25.093 1.00 32.68 23 LEU B C 1
ATOM 2548 O O . LEU B 2 26 ? 21.163 -25.878 24.969 1.00 33.14 23 LEU B O 1
ATOM 2553 N N . GLU B 2 27 ? 22.118 -24.049 26.048 1.00 36.85 24 GLU B N 1
ATOM 2554 C CA . GLU B 2 27 ? 22.819 -24.829 27.111 1.00 38.98 24 GLU B CA 1
ATOM 2555 C C . GLU B 2 27 ? 21.752 -25.246 28.130 1.00 38.02 24 GLU B C 1
ATOM 2556 O O . GLU B 2 27 ? 20.750 -24.533 28.268 1.00 32.79 24 GLU B O 1
ATOM 2562 N N . GLN B 2 28 ? 21.968 -26.378 28.791 1.00 38.00 25 GLN B N 1
ATOM 2563 C CA . GLN B 2 28 ? 21.072 -26.915 29.821 1.00 41.85 25 GLN B CA 1
ATOM 2564 C C . GLN B 2 28 ? 20.850 -25.886 30.937 1.00 41.40 25 GLN B C 1
ATOM 2565 O O . GLN B 2 28 ? 19.690 -25.731 31.407 1.00 38.73 25 GLN B O 1
ATOM 2571 N N . ASP B 2 29 ? 21.892 -25.176 31.347 1.00 40.51 26 ASP B N 1
ATOM 2572 C CA . ASP B 2 29 ? 21.808 -24.325 32.554 1.00 40.06 26 ASP B CA 1
ATOM 2573 C C . ASP B 2 29 ? 21.889 -22.834 32.211 1.00 38.96 26 ASP B C 1
ATOM 2574 O O . ASP B 2 29 ? 22.110 -22.066 33.147 1.00 36.20 26 ASP B O 1
ATOM 2579 N N . ILE B 2 30 ? 21.752 -22.409 30.948 1.00 38.83 27 ILE B N 1
ATOM 2580 C CA . ILE B 2 30 ? 21.762 -20.953 30.608 1.00 37.93 27 ILE B CA 1
ATOM 2581 C C . ILE B 2 30 ? 20.598 -20.278 31.367 1.00 37.54 27 ILE B C 1
ATOM 2582 O O . ILE B 2 30 ? 19.482 -20.858 31.451 1.00 34.42 27 ILE B O 1
ATOM 2587 N N . ASN B 2 31 ? 20.885 -19.127 31.963 1.00 37.66 28 ASN B N 1
ATOM 2588 C CA . ASN B 2 31 ? 19.871 -18.279 32.622 1.00 37.89 28 ASN B CA 1
ATOM 2589 C C . ASN B 2 31 ? 18.936 -17.716 31.538 1.00 37.23 28 ASN B C 1
ATOM 2590 O O . ASN B 2 31 ? 19.415 -16.914 30.689 1.00 36.28 28 ASN B O 1
ATOM 2595 N N . LEU B 2 32 ? 17.648 -18.095 31.559 1.00 32.93 29 LEU B N 1
ATOM 2596 C CA . LEU B 2 32 ? 16.693 -17.700 30.497 1.00 31.77 29 LEU B CA 1
ATOM 2597 C C . LEU B 2 32 ? 16.472 -16.174 30.484 1.00 30.87 29 LEU B C 1
ATOM 2598 O O . LEU B 2 32 ? 16.385 -15.633 29.342 1.00 29.35 29 LEU B O 1
ATOM 2603 N N . ARG B 2 33 ? 16.333 -15.539 31.667 1.00 31.64 30 ARG B N 1
ATOM 2604 C CA . ARG B 2 33 ? 16.129 -14.068 31.825 1.00 35.45 30 ARG B CA 1
ATOM 2605 C C . ARG B 2 33 ? 17.274 -13.338 31.117 1.00 35.54 30 ARG B C 1
ATOM 2606 O O . ARG B 2 33 ? 16.970 -12.411 30.363 1.00 35.95 30 ARG B O 1
ATOM 2614 N N . ASP B 2 34 ? 18.531 -13.769 31.310 1.00 35.62 31 ASP B N 1
ATOM 2615 C CA . ASP B 2 34 ? 19.732 -13.167 30.670 1.00 36.84 31 ASP B CA 1
ATOM 2616 C C . ASP B 2 34 ? 19.670 -13.219 29.144 1.00 36.68 31 ASP B C 1
ATOM 2617 O O . ASP B 2 34 ? 20.295 -12.353 28.528 1.00 37.78 31 ASP B O 1
ATOM 2622 N N . ILE B 2 35 ? 19.039 -14.221 28.518 1.00 33.83 32 ILE B N 1
ATOM 2623 C CA . ILE B 2 35 ? 18.916 -14.233 27.024 1.00 33.39 32 ILE B CA 1
ATOM 2624 C C . ILE B 2 35 ? 17.482 -13.827 26.620 1.00 32.93 32 ILE B C 1
ATOM 2625 O O . ILE B 2 35 ? 17.100 -14.064 25.468 1.00 32.06 32 ILE B O 1
ATOM 2630 N N . GLY B 2 36 ? 16.753 -13.173 27.518 1.00 32.12 33 GLY B N 1
ATOM 2631 C CA . GLY B 2 36 ? 15.653 -12.257 27.168 1.00 31.92 33 GLY B CA 1
ATOM 2632 C C . GLY B 2 36 ? 14.291 -12.814 27.482 1.00 30.38 33 GLY B C 1
ATOM 2633 O O . GLY B 2 36 ? 13.251 -12.203 27.055 1.00 29.75 33 GLY B O 1
ATOM 2634 N N . LEU B 2 37 ? 14.221 -13.900 28.240 1.00 30.28 34 LEU B N 1
ATOM 2635 C CA . LEU B 2 37 ? 12.904 -14.321 28.774 1.00 31.19 34 LEU B CA 1
ATOM 2636 C C . LEU B 2 37 ? 12.488 -13.344 29.881 1.00 31.26 34 LEU B C 1
ATOM 2637 O O . LEU B 2 37 ? 13.233 -13.193 30.856 1.00 34.40 34 LEU B O 1
ATOM 2642 N N . ASP B 2 38 ? 11.290 -12.809 29.793 1.00 29.25 35 ASP B N 1
ATOM 2643 C CA . ASP B 2 38 ? 10.798 -11.780 30.750 1.00 29.44 35 ASP B CA 1
ATOM 2644 C C . ASP B 2 38 ? 9.348 -12.143 31.099 1.00 30.01 35 ASP B C 1
ATOM 2645 O O . ASP B 2 38 ? 8.959 -13.264 30.794 1.00 24.31 35 ASP B O 1
ATOM 2650 N N . SER B 2 39 ? 8.630 -11.273 31.815 1.00 27.96 36 SER B N 1
ATOM 2651 C CA . SER B 2 39 ? 7.354 -11.655 32.472 1.00 31.85 36 SER B CA 1
ATOM 2652 C C . SER B 2 39 ? 6.352 -11.992 31.383 1.00 29.04 36 SER B C 1
ATOM 2653 O O . SER B 2 39 ? 5.859 -13.110 31.402 1.00 29.42 36 SER B O 1
ATOM 2656 N N . LEU B 2 40 ? 6.160 -11.105 30.412 1.00 28.62 37 LEU B N 1
ATOM 2657 C CA . LEU B 2 40 ? 5.098 -11.331 29.405 1.00 29.57 37 LEU B CA 1
ATOM 2658 C C . LEU B 2 40 ? 5.563 -12.385 28.388 1.00 27.86 37 LEU B C 1
ATOM 2659 O O . LEU B 2 40 ? 4.714 -13.080 27.869 1.00 25.97 37 LEU B O 1
ATOM 2664 N N . GLY B 2 41 ? 6.868 -12.505 28.130 1.00 26.32 38 GLY B N 1
ATOM 2665 C CA . GLY B 2 41 ? 7.428 -13.651 27.368 1.00 25.86 38 GLY B CA 1
ATOM 2666 C C . GLY B 2 41 ? 7.096 -14.990 28.057 1.00 26.38 38 GLY B C 1
ATOM 2667 O O . GLY B 2 41 ? 6.708 -15.954 27.353 1.00 27.72 38 GLY B O 1
ATOM 2668 N N . THR B 2 42 ? 7.125 -15.024 29.391 1.00 27.25 39 THR B N 1
ATOM 2669 C CA . THR B 2 42 ? 6.795 -16.214 30.194 1.00 27.83 39 THR B CA 1
ATOM 2670 C C . THR B 2 42 ? 5.304 -16.508 30.070 1.00 29.07 39 THR B C 1
ATOM 2671 O O . THR B 2 42 ? 4.938 -17.731 29.796 1.00 31.04 39 THR B O 1
ATOM 2675 N N . VAL B 2 43 ? 4.452 -15.505 30.205 1.00 27.05 40 VAL B N 1
ATOM 2676 C CA . VAL B 2 43 ? 2.992 -15.729 30.011 1.00 28.18 40 VAL B CA 1
ATOM 2677 C C . VAL B 2 43 ? 2.757 -16.384 28.642 1.00 28.85 40 VAL B C 1
ATOM 2678 O O . VAL B 2 43 ? 2.012 -17.369 28.595 1.00 32.86 40 VAL B O 1
ATOM 2682 N N . GLU B 2 44 ? 3.366 -15.890 27.562 1.00 28.26 41 GLU B N 1
ATOM 2683 C CA . GLU B 2 44 ? 3.132 -16.398 26.184 1.00 30.76 41 GLU B CA 1
ATOM 2684 C C . GLU B 2 44 ? 3.682 -17.823 26.067 1.00 28.77 41 GLU B C 1
ATOM 2685 O O . GLU B 2 44 ? 2.973 -18.691 25.526 1.00 30.85 41 GLU B O 1
ATOM 2691 N N . LEU B 2 45 ? 4.901 -18.013 26.529 1.00 28.25 42 LEU B N 1
ATOM 2692 C CA . LEU B 2 45 ? 5.565 -19.324 26.606 1.00 30.46 42 LEU B CA 1
ATOM 2693 C C . LEU B 2 45 ? 4.633 -20.328 27.305 1.00 28.25 42 LEU B C 1
ATOM 2694 O O . LEU B 2 45 ? 4.469 -21.449 26.782 1.00 26.51 42 LEU B O 1
ATOM 2699 N N . LEU B 2 46 ? 4.150 -19.984 28.493 1.00 27.82 43 LEU B N 1
ATOM 2700 C CA . LEU B 2 46 ? 3.270 -20.860 29.298 1.00 30.61 43 LEU B CA 1
ATOM 2701 C C . LEU B 2 46 ? 2.040 -21.235 28.475 1.00 31.70 43 LEU B C 1
ATOM 2702 O O . LEU B 2 46 ? 1.682 -22.428 28.418 1.00 30.40 43 LEU B O 1
ATOM 2707 N N . SER B 2 47 ? 1.415 -20.252 27.862 1.00 30.46 44 SER B N 1
ATOM 2708 C CA . SER B 2 47 ? 0.197 -20.451 27.048 1.00 34.65 44 SER B CA 1
ATOM 2709 C C . SER B 2 47 ? 0.520 -21.416 25.893 1.00 36.19 44 SER B C 1
ATOM 2710 O O . SER B 2 47 ? -0.310 -22.302 25.565 1.00 33.11 44 SER B O 1
ATOM 2713 N N . GLU B 2 48 ? 1.705 -21.294 25.298 1.00 36.12 45 GLU B N 1
ATOM 2714 C CA . GLU B 2 48 ? 2.082 -22.160 24.160 1.00 34.43 45 GLU B CA 1
ATOM 2715 C C . GLU B 2 48 ? 2.420 -23.547 24.697 1.00 32.87 45 GLU B C 1
ATOM 2716 O O . GLU B 2 48 ? 2.015 -24.544 24.050 1.00 33.75 45 GLU B O 1
ATOM 2722 N N . LEU B 2 49 ? 3.128 -23.647 25.817 1.00 32.25 46 LEU B N 1
ATOM 2723 C CA . LEU B 2 49 ? 3.483 -24.977 26.379 1.00 31.47 46 LEU B CA 1
ATOM 2724 C C . LEU B 2 49 ? 2.197 -25.716 26.758 1.00 32.46 46 LEU B C 1
ATOM 2725 O O . LEU B 2 49 ? 2.141 -26.951 26.558 1.00 31.27 46 LEU B O 1
ATOM 2730 N N . GLU B 2 50 ? 1.220 -24.999 27.325 1.00 29.96 47 GLU B N 1
ATOM 2731 C CA . GLU B 2 50 ? -0.020 -25.635 27.825 1.00 32.47 47 GLU B CA 1
ATOM 2732 C C . GLU B 2 50 ? -0.836 -26.116 26.639 1.00 34.78 47 GLU B C 1
ATOM 2733 O O . GLU B 2 50 ? -1.264 -27.242 26.710 1.00 35.02 47 GLU B O 1
ATOM 2739 N N . ASN B 2 51 ? -0.984 -25.334 25.565 1.00 37.34 48 ASN B N 1
ATOM 2740 C CA . ASN B 2 51 ? -1.737 -25.760 24.354 1.00 40.55 48 ASN B CA 1
ATOM 2741 C C . ASN B 2 51 ? -1.036 -26.921 23.640 1.00 38.65 48 ASN B C 1
ATOM 2742 O O . ASN B 2 51 ? -1.685 -27.928 23.391 1.00 38.57 48 ASN B O 1
ATOM 2747 N N . THR B 2 52 ? 0.255 -26.787 23.359 1.00 36.41 49 THR B N 1
ATOM 2748 C CA . THR B 2 52 ? 1.084 -27.818 22.702 1.00 36.25 49 THR B CA 1
ATOM 2749 C C . THR B 2 52 ? 1.035 -29.156 23.440 1.00 38.46 49 THR B C 1
ATOM 2750 O O . THR B 2 52 ? 0.921 -30.198 22.730 1.00 38.12 49 THR B O 1
ATOM 2754 N N . TYR B 2 53 ? 1.257 -29.183 24.757 1.00 37.51 50 TYR B N 1
ATOM 2755 C CA . TYR B 2 53 ? 1.510 -30.449 25.497 1.00 37.22 50 TYR B CA 1
ATOM 2756 C C . TYR B 2 53 ? 0.257 -30.911 26.249 1.00 37.51 50 TYR B C 1
ATOM 2757 O O . TYR B 2 53 ? 0.285 -31.986 26.857 1.00 38.02 50 TYR B O 1
ATOM 2766 N N . ASP B 2 54 ? -0.819 -30.128 26.244 1.00 37.72 51 ASP B N 1
ATOM 2767 C CA . ASP B 2 54 ? -2.064 -30.441 26.981 1.00 39.41 51 ASP B CA 1
ATOM 2768 C C . ASP B 2 54 ? -1.716 -30.652 28.449 1.00 39.71 51 ASP B C 1
ATOM 2769 O O . ASP B 2 54 ? -1.950 -31.749 28.970 1.00 39.12 51 ASP B O 1
ATOM 2774 N N . VAL B 2 55 ? -1.153 -29.617 29.070 1.00 38.54 52 VAL B N 1
ATOM 2775 C CA . VAL B 2 55 ? -0.766 -29.596 30.509 1.00 37.07 52 VAL B CA 1
ATOM 2776 C C . VAL B 2 55 ? -1.280 -28.307 31.118 1.00 35.55 52 VAL B C 1
ATOM 2777 O O . VAL B 2 55 ? -1.495 -27.348 30.367 1.00 33.57 52 VAL B O 1
ATOM 2781 N N . HIS B 2 56 ? -1.466 -28.291 32.425 1.00 39.37 53 HIS B N 1
ATOM 2782 C CA . HIS B 2 56 ? -1.820 -27.064 33.184 1.00 41.81 53 HIS B CA 1
ATOM 2783 C C . HIS B 2 56 ? -0.719 -26.813 34.218 1.00 38.64 53 HIS B C 1
ATOM 2784 O O . HIS B 2 56 ? -0.618 -27.582 35.157 1.00 39.90 53 HIS B O 1
ATOM 2791 N N . PHE B 2 57 ? 0.098 -25.773 34.046 1.00 34.03 54 PHE B N 1
ATOM 2792 C CA . PHE B 2 57 ? 1.116 -25.409 35.043 1.00 31.52 54 PHE B CA 1
ATOM 2793 C C . PHE B 2 57 ? 0.382 -24.809 36.250 1.00 32.53 54 PHE B C 1
ATOM 2794 O O . PHE B 2 57 ? -0.324 -23.808 36.104 1.00 33.80 54 PHE B O 1
ATOM 2802 N N . GLN B 2 58 ? 0.633 -25.340 37.441 1.00 33.29 55 GLN B N 1
ATOM 2803 C CA . GLN B 2 58 ? 0.058 -24.825 38.706 1.00 35.39 55 GLN B CA 1
ATOM 2804 C C . GLN B 2 58 ? 0.988 -25.205 39.871 1.00 34.78 55 GLN B C 1
ATOM 2805 O O . GLN B 2 58 ? 1.998 -25.877 39.592 1.00 36.20 55 GLN B O 1
ATOM 2811 N N . ASP B 2 59 ? 0.726 -24.685 41.088 1.00 34.54 56 ASP B N 1
ATOM 2812 C CA . ASP B 2 59 ? 1.468 -25.032 42.326 1.00 35.58 56 ASP B CA 1
ATOM 2813 C C . ASP B 2 59 ? 2.938 -24.729 42.072 1.00 36.68 56 ASP B C 1
ATOM 2814 O O . ASP B 2 59 ? 3.191 -23.681 41.503 1.00 35.07 56 ASP B O 1
ATOM 2819 N N . GLU B 2 60 ? 3.861 -25.632 42.404 1.00 37.45 57 GLU B N 1
ATOM 2820 C CA . GLU B 2 60 ? 5.321 -25.374 42.295 1.00 40.58 57 GLU B CA 1
ATOM 2821 C C . GLU B 2 60 ? 5.739 -25.146 40.834 1.00 40.13 57 GLU B C 1
ATOM 2822 O O . GLU B 2 60 ? 6.774 -24.485 40.625 1.00 40.59 57 GLU B O 1
ATOM 2828 N N . ALA B 2 61 ? 4.968 -25.604 39.841 1.00 37.37 58 ALA B N 1
ATOM 2829 C CA . ALA B 2 61 ? 5.370 -25.464 38.421 1.00 36.37 58 ALA B CA 1
ATOM 2830 C C . ALA B 2 61 ? 5.271 -23.985 37.965 1.00 35.72 58 ALA B C 1
ATOM 2831 O O . ALA B 2 61 ? 5.712 -23.662 36.804 1.00 31.49 58 ALA B O 1
ATOM 2833 N N . LEU B 2 62 ? 4.735 -23.099 38.818 1.00 33.52 59 LEU B N 1
ATOM 2834 C CA . LEU B 2 62 ? 4.614 -21.656 38.498 1.00 33.56 59 LEU B CA 1
ATOM 2835 C C . LEU B 2 62 ? 5.595 -20.802 39.294 1.00 33.03 59 LEU B C 1
ATOM 2836 O O . LEU B 2 62 ? 5.547 -19.565 39.101 1.00 32.52 59 LEU B O 1
ATOM 2841 N N . THR B 2 63 ? 6.496 -21.412 40.065 1.00 35.43 60 THR B N 1
ATOM 2842 C CA . THR B 2 63 ? 7.562 -20.646 40.764 1.00 36.74 60 THR B CA 1
ATOM 2843 C C . THR B 2 63 ? 8.588 -20.158 39.739 1.00 38.68 60 THR B C 1
ATOM 2844 O O . THR B 2 63 ? 8.775 -20.802 38.733 1.00 36.35 60 THR B O 1
ATOM 2848 N N . LYS B 2 64 ? 9.236 -19.042 40.035 1.00 41.69 61 LYS B N 1
ATOM 2849 C CA . LYS B 2 64 ? 10.365 -18.446 39.267 1.00 41.57 61 LYS B CA 1
ATOM 2850 C C . LYS B 2 64 ? 11.354 -19.533 38.873 1.00 39.01 61 LYS B C 1
ATOM 2851 O O . LYS B 2 64 ? 11.863 -19.448 37.749 1.00 35.41 61 LYS B O 1
ATOM 2857 N N . GLU B 2 65 ? 11.598 -20.498 39.759 1.00 37.90 62 GLU B N 1
ATOM 2858 C CA . GLU B 2 65 ? 12.685 -21.502 39.607 1.00 42.44 62 GLU B CA 1
ATOM 2859 C C . GLU B 2 65 ? 12.404 -22.338 38.356 1.00 39.17 62 GLU B C 1
ATOM 2860 O O . GLU B 2 65 ? 13.385 -22.692 37.682 1.00 38.81 62 GLU B O 1
ATOM 2866 N N . THR B 2 66 ? 11.119 -22.610 38.061 1.00 34.40 63 THR B N 1
ATOM 2867 C CA . THR B 2 66 ? 10.663 -23.359 36.884 1.00 33.32 63 THR B CA 1
ATOM 2868 C C . THR B 2 66 ? 11.275 -22.778 35.608 1.00 32.66 63 THR B C 1
ATOM 2869 O O . THR B 2 66 ? 11.720 -23.599 34.771 1.00 32.05 63 THR B O 1
ATOM 2873 N N . PHE B 2 67 ? 11.371 -21.440 35.485 1.00 31.76 64 PHE B N 1
ATOM 2874 C CA . PHE B 2 67 ? 11.802 -20.747 34.240 1.00 31.83 64 PHE B CA 1
ATOM 2875 C C . PHE B 2 67 ? 13.240 -20.243 34.341 1.00 35.06 64 PHE B C 1
ATOM 2876 O O . PHE B 2 67 ? 13.673 -19.454 33.481 1.00 33.64 64 PHE B O 1
ATOM 2884 N N . GLU B 2 68 ? 14.012 -20.757 35.283 1.00 36.72 65 GLU B N 1
ATOM 2885 C CA . GLU B 2 68 ? 15.387 -20.235 35.500 1.00 40.84 65 GLU B CA 1
ATOM 2886 C C . GLU B 2 68 ? 16.284 -20.708 34.344 1.00 37.62 65 GLU B C 1
ATOM 2887 O O . GLU B 2 68 ? 17.028 -19.895 33.797 1.00 35.89 65 GLU B O 1
ATOM 2893 N N . THR B 2 69 ? 16.176 -21.976 33.955 1.00 35.17 66 THR B N 1
ATOM 2894 C CA . THR B 2 69 ? 16.994 -22.584 32.878 1.00 34.35 66 THR B CA 1
ATOM 2895 C C . THR B 2 69 ? 16.149 -23.501 32.009 1.00 33.11 66 THR B C 1
ATOM 2896 O O . THR B 2 69 ? 15.069 -23.934 32.400 1.00 33.10 66 THR B O 1
ATOM 2900 N N . PRO B 2 70 ? 16.582 -23.779 30.762 1.00 32.35 67 PRO B N 1
ATOM 2901 C CA . PRO B 2 70 ? 15.856 -24.714 29.912 1.00 31.30 67 PRO B CA 1
ATOM 2902 C C . PRO B 2 70 ? 15.871 -26.114 30.538 1.00 31.20 67 PRO B C 1
ATOM 2903 O O . PRO B 2 70 ? 14.870 -26.789 30.433 1.00 31.02 67 PRO B O 1
ATOM 2907 N N . GLY B 2 71 ? 16.945 -26.470 31.251 1.00 31.40 68 GLY B N 1
ATOM 2908 C CA . GLY B 2 71 ? 17.044 -27.759 31.983 1.00 33.56 68 GLY B CA 1
ATOM 2909 C C . GLY B 2 71 ? 15.910 -27.934 32.976 1.00 32.41 68 GLY B C 1
ATOM 2910 O O . GLY B 2 71 ? 15.208 -28.949 32.958 1.00 32.31 68 GLY B O 1
ATOM 2911 N N . VAL B 2 72 ? 15.716 -26.968 33.860 1.00 32.92 69 VAL B N 1
ATOM 2912 C CA . VAL B 2 72 ? 14.657 -27.096 34.908 1.00 34.45 69 VAL B CA 1
ATOM 2913 C C . VAL B 2 72 ? 13.286 -27.041 34.231 1.00 32.72 69 VAL B C 1
ATOM 2914 O O . VAL B 2 72 ? 12.407 -27.799 34.649 1.00 33.99 69 VAL B O 1
ATOM 2918 N N . LEU B 2 73 ? 13.104 -26.169 33.235 1.00 33.09 70 LEU B N 1
ATOM 2919 C CA . LEU B 2 73 ? 11.792 -26.015 32.566 1.00 31.38 70 LEU B CA 1
ATOM 2920 C C . LEU B 2 73 ? 11.445 -27.342 31.861 1.00 32.08 70 LEU B C 1
ATOM 2921 O O . LEU B 2 73 ? 10.277 -27.784 31.910 1.00 29.36 70 LEU B O 1
ATOM 2926 N N . TRP B 2 74 ? 12.428 -27.993 31.233 1.00 33.03 71 TRP B N 1
ATOM 2927 C CA . TRP B 2 74 ? 12.220 -29.279 30.508 1.00 33.15 71 TRP B CA 1
ATOM 2928 C C . TRP B 2 74 ? 11.792 -30.368 31.514 1.00 33.83 71 TRP B C 1
ATOM 2929 O O . TRP B 2 74 ? 10.828 -31.070 31.271 1.00 33.90 71 TRP B O 1
ATOM 2940 N N . LYS B 2 75 ? 12.493 -30.470 32.632 1.00 38.83 72 LYS B N 1
ATOM 2941 C CA . LYS B 2 75 ? 12.203 -31.454 33.700 1.00 40.76 72 LYS B CA 1
ATOM 2942 C C . LYS B 2 75 ? 10.753 -31.246 34.151 1.00 39.15 72 LYS B C 1
ATOM 2943 O O . LYS B 2 75 ? 9.988 -32.235 34.253 1.00 36.18 72 LYS B O 1
ATOM 2949 N N . THR B 2 76 ? 10.379 -29.993 34.422 1.00 36.42 73 THR B N 1
ATOM 2950 C CA . THR B 2 76 ? 9.032 -29.616 34.953 1.00 34.87 73 THR B CA 1
ATOM 2951 C C . THR B 2 76 ? 7.959 -30.012 33.945 1.00 34.75 73 THR B C 1
ATOM 2952 O O . THR B 2 76 ? 6.932 -30.593 34.355 1.00 36.83 73 THR B O 1
ATOM 2956 N N . LEU B 2 77 ? 8.146 -29.637 32.686 1.00 34.25 74 LEU B N 1
ATOM 2957 C CA . LEU B 2 77 ? 7.214 -30.012 31.598 1.00 35.47 74 LEU B CA 1
ATOM 2958 C C . LEU B 2 77 ? 7.161 -31.542 31.510 1.00 35.58 74 LEU B C 1
ATOM 2959 O O . LEU B 2 77 ? 6.067 -32.095 31.351 1.00 33.08 74 LEU B O 1
ATOM 2964 N N . SER B 2 78 ? 8.294 -32.213 31.645 1.00 39.30 75 SER B N 1
ATOM 2965 C CA . SER B 2 78 ? 8.361 -33.700 31.488 1.00 41.42 75 SER B CA 1
ATOM 2966 C C . SER B 2 78 ? 7.508 -34.380 32.553 1.00 44.28 75 SER B C 1
ATOM 2967 O O . SER B 2 78 ? 6.844 -35.386 32.203 1.00 45.41 75 SER B O 1
ATOM 2970 N N . GLN B 2 79 ? 7.590 -33.914 33.809 1.00 45.78 76 GLN B N 1
ATOM 2971 C CA . GLN B 2 79 ? 6.890 -34.554 34.950 1.00 47.88 76 GLN B CA 1
ATOM 2972 C C . GLN B 2 79 ? 5.379 -34.477 34.686 1.00 47.54 76 GLN B C 1
ATOM 2973 O O . GLN B 2 79 ? 4.653 -35.313 35.230 1.00 44.44 76 GLN B O 1
ATOM 2979 N N . MET B 2 80 ? 4.919 -33.539 33.845 1.00 42.06 77 MET B N 1
ATOM 2980 C CA . MET B 2 80 ? 3.470 -33.270 33.650 1.00 43.20 77 MET B CA 1
ATOM 2981 C C . MET B 2 80 ? 2.992 -34.034 32.431 1.00 44.11 77 MET B C 1
ATOM 2982 O O . MET B 2 80 ? 1.798 -34.431 32.441 1.00 45.02 77 MET B O 1
ATOM 2987 N N . VAL B 2 81 ? 3.832 -34.166 31.398 1.00 45.38 78 VAL B N 1
ATOM 2988 C CA . VAL B 2 81 ? 3.423 -34.917 30.174 1.00 50.37 78 VAL B CA 1
ATOM 2989 C C . VAL B 2 81 ? 3.460 -36.419 30.502 1.00 54.57 78 VAL B C 1
ATOM 2990 O O . VAL B 2 81 ? 2.793 -37.123 29.768 1.00 56.25 78 VAL B O 1
ATOM 2994 N N . GLU B 2 82 ? 4.136 -36.841 31.596 1.00 61.01 79 GLU B N 1
ATOM 2995 C CA . GLU B 2 82 ? 4.178 -38.242 32.131 1.00 64.02 79 GLU B CA 1
ATOM 2996 C C . GLU B 2 82 ? 4.850 -38.328 33.514 1.00 62.15 79 GLU B C 1
ATOM 2997 O O . GLU B 2 82 ? 4.173 -38.633 34.551 1.00 61.32 79 GLU B O 1
ATOM 3003 N N . ALA C 1 19 ? 15.227 26.108 27.192 1.00 42.34 18 ALA C N 1
ATOM 3004 C CA . ALA C 1 19 ? 13.965 25.775 26.429 1.00 43.64 18 ALA C CA 1
ATOM 3005 C C . ALA C 1 19 ? 14.181 26.000 24.918 1.00 42.62 18 ALA C C 1
ATOM 3006 O O . ALA C 1 19 ? 13.275 25.741 24.144 1.00 47.90 18 ALA C O 1
ATOM 3008 N N . GLY C 1 20 ? 15.356 26.412 24.468 1.00 40.19 19 GLY C N 1
ATOM 3009 C CA . GLY C 1 20 ? 15.586 26.557 23.010 1.00 38.74 19 GLY C CA 1
ATOM 3010 C C . GLY C 1 20 ? 15.848 25.231 22.293 1.00 34.89 19 GLY C C 1
ATOM 3011 O O . GLY C 1 20 ? 15.598 24.183 22.861 1.00 33.98 19 GLY C O 1
ATOM 3012 N N . ALA C 1 21 ? 16.293 25.307 21.047 1.00 30.90 20 ALA C N 1
ATOM 3013 C CA . ALA C 1 21 ? 16.697 24.167 20.190 1.00 28.66 20 ALA C CA 1
ATOM 3014 C C . ALA C 1 21 ? 17.632 24.735 19.133 1.00 27.11 20 ALA C C 1
ATOM 3015 O O . ALA C 1 21 ? 17.422 25.928 18.754 1.00 23.57 20 ALA C O 1
ATOM 3017 N N . THR C 1 22 ? 18.540 23.906 18.616 1.00 24.52 21 THR C N 1
ATOM 3018 C CA . THR C 1 22 ? 19.605 24.336 17.704 1.00 25.04 21 THR C CA 1
ATOM 3019 C C . THR C 1 22 ? 19.414 23.622 16.359 1.00 25.76 21 THR C C 1
ATOM 3020 O O . THR C 1 22 ? 19.054 22.388 16.347 1.00 26.53 21 THR C O 1
ATOM 3024 N N . ALA C 1 23 ? 19.681 24.336 15.270 1.00 26.37 22 ALA C N 1
ATOM 3025 C CA . ALA C 1 23 ? 19.883 23.779 13.918 1.00 25.88 22 ALA C CA 1
ATOM 3026 C C . ALA C 1 23 ? 21.350 23.950 13.528 1.00 26.92 22 ALA C C 1
ATOM 3027 O O . ALA C 1 23 ? 21.933 25.004 13.844 1.00 26.75 22 ALA C O 1
ATOM 3029 N N . MET C 1 24 ? 21.861 23.009 12.760 1.00 26.35 23 MET C N 1
ATOM 3030 C CA . MET C 1 24 ? 23.207 23.118 12.129 1.00 27.81 23 MET C CA 1
ATOM 3031 C C . MET C 1 24 ? 22.923 23.540 10.687 1.00 25.53 23 MET C C 1
ATOM 3032 O O . MET C 1 24 ? 22.196 22.830 9.971 1.00 24.47 23 MET C O 1
ATOM 3037 N N . LEU C 1 25 ? 23.454 24.684 10.279 1.00 25.37 24 LEU C N 1
ATOM 3038 C CA . LEU C 1 25 ? 23.289 25.274 8.933 1.00 22.83 24 LEU C CA 1
ATOM 3039 C C . LEU C 1 25 ? 24.609 25.169 8.168 1.00 23.49 24 LEU C C 1
ATOM 3040 O O . LEU C 1 25 ? 25.675 25.477 8.763 1.00 22.06 24 LEU C O 1
ATOM 3045 N N . PHE C 1 26 ? 24.502 24.843 6.887 1.00 23.04 25 PHE C N 1
ATOM 3046 C CA . PHE C 1 26 ? 25.631 24.780 5.928 1.00 25.09 25 PHE C CA 1
ATOM 3047 C C . PHE C 1 26 ? 25.444 25.857 4.870 1.00 23.95 25 PHE C C 1
ATOM 3048 O O . PHE C 1 26 ? 24.418 25.926 4.168 1.00 25.25 25 PHE C O 1
ATOM 3056 N N . PRO C 1 27 ? 26.393 26.783 4.799 1.00 23.34 26 PRO C N 1
ATOM 3057 C CA . PRO C 1 27 ? 26.230 27.967 3.951 1.00 23.63 26 PRO C CA 1
ATOM 3058 C C . PRO C 1 27 ? 26.560 27.669 2.478 1.00 24.45 26 PRO C C 1
ATOM 3059 O O . PRO C 1 27 ? 27.199 26.652 2.169 1.00 26.00 26 PRO C O 1
ATOM 3063 N N . GLY C 1 28 ? 26.197 28.602 1.605 1.00 23.97 27 GLY C N 1
ATOM 3064 C CA . GLY C 1 28 ? 26.667 28.670 0.209 1.00 24.25 27 GLY C CA 1
ATOM 3065 C C . GLY C 1 28 ? 28.178 28.912 0.175 1.00 23.89 27 GLY C C 1
ATOM 3066 O O . GLY C 1 28 ? 28.713 29.345 1.164 1.00 25.54 27 GLY C O 1
ATOM 3067 N N . MET C 1 29 ? 28.834 28.562 -0.922 1.00 24.37 28 MET C N 1
ATOM 3068 C CA . MET C 1 29 ? 30.300 28.723 -1.078 1.00 25.53 28 MET C CA 1
ATOM 3069 C C . MET C 1 29 ? 30.606 30.134 -1.613 1.00 27.71 28 MET C C 1
ATOM 3070 O O . MET C 1 29 ? 30.106 30.495 -2.679 1.00 31.49 28 MET C O 1
ATOM 3075 N N . GLY C 1 30 ? 31.302 30.942 -0.832 1.00 31.90 29 GLY C N 1
ATOM 3076 C CA . GLY C 1 30 ? 31.803 32.247 -1.302 1.00 34.96 29 GLY C CA 1
ATOM 3077 C C . GLY C 1 30 ? 33.196 32.077 -1.903 1.00 36.14 29 GLY C C 1
ATOM 3078 O O . GLY C 1 30 ? 33.704 30.963 -2.000 1.00 37.23 29 GLY C O 1
ATOM 3079 N N . PRO C 1 31 ? 33.772 33.151 -2.468 1.00 39.30 30 PRO C N 1
ATOM 3080 C CA . PRO C 1 31 ? 35.053 33.044 -3.182 1.00 40.84 30 PRO C CA 1
ATOM 3081 C C . PRO C 1 31 ? 36.190 32.424 -2.359 1.00 39.33 30 PRO C C 1
ATOM 3082 O O . PRO C 1 31 ? 36.562 32.995 -1.402 1.00 40.78 30 PRO C O 1
ATOM 3086 N N . ALA C 1 32 ? 36.655 31.224 -2.736 1.00 42.78 31 ALA C N 1
ATOM 3087 C CA . ALA C 1 32 ? 37.765 30.545 -2.029 1.00 45.62 31 ALA C CA 1
ATOM 3088 C C . ALA C 1 32 ? 38.972 31.491 -1.970 1.00 43.81 31 ALA C C 1
ATOM 3089 O O . ALA C 1 32 ? 39.096 32.397 -2.746 1.00 41.56 31 ALA C O 1
ATOM 3091 N N . ALA C 1 33 ? 39.780 31.326 -0.949 1.00 44.95 32 ALA C N 1
ATOM 3092 C CA . ALA C 1 33 ? 40.949 32.188 -0.693 1.00 46.34 32 ALA C CA 1
ATOM 3093 C C . ALA C 1 33 ? 41.902 31.291 0.084 1.00 40.99 32 ALA C C 1
ATOM 3094 O O . ALA C 1 33 ? 41.727 31.147 1.302 1.00 39.24 32 ALA C O 1
ATOM 3096 N N . PHE C 1 34 ? 42.738 30.564 -0.638 1.00 37.46 33 PHE C N 1
ATOM 3097 C CA . PHE C 1 34 ? 43.535 29.483 -0.039 1.00 37.29 33 PHE C CA 1
ATOM 3098 C C . PHE C 1 34 ? 44.225 30.023 1.220 1.00 35.73 33 PHE C C 1
ATOM 3099 O O . PHE C 1 34 ? 44.268 29.303 2.237 1.00 35.84 33 PHE C O 1
ATOM 3107 N N . SER C 1 35 ? 44.734 31.254 1.167 1.00 34.14 34 SER C N 1
ATOM 3108 C CA . SER C 1 35 ? 45.544 31.867 2.262 1.00 34.06 34 SER C CA 1
ATOM 3109 C C . SER C 1 35 ? 44.638 32.119 3.485 1.00 33.04 34 SER C C 1
ATOM 3110 O O . SER C 1 35 ? 45.127 32.109 4.628 1.00 33.35 34 SER C O 1
ATOM 3113 N N . ASP C 1 36 ? 43.325 32.184 3.293 1.00 31.63 35 ASP C N 1
ATOM 3114 C CA . ASP C 1 36 ? 42.354 32.220 4.418 1.00 33.26 35 ASP C CA 1
ATOM 3115 C C . ASP C 1 36 ? 42.370 30.895 5.195 1.00 33.43 35 ASP C C 1
ATOM 3116 O O . ASP C 1 36 ? 42.219 30.944 6.434 1.00 33.82 35 ASP C O 1
ATOM 3121 N N . VAL C 1 37 ? 42.554 29.746 4.542 1.00 29.46 36 VAL C N 1
ATOM 3122 C CA . VAL C 1 37 ? 42.198 28.454 5.210 1.00 30.06 36 VAL C CA 1
ATOM 3123 C C . VAL C 1 37 ? 43.286 27.391 5.102 1.00 30.69 36 VAL C C 1
ATOM 3124 O O . VAL C 1 37 ? 43.140 26.356 5.757 1.00 31.81 36 VAL C O 1
ATOM 3128 N N . GLY C 1 38 ? 44.372 27.622 4.363 1.00 31.70 37 GLY C N 1
ATOM 3129 C CA . GLY C 1 38 ? 45.409 26.587 4.153 1.00 32.18 37 GLY C CA 1
ATOM 3130 C C . GLY C 1 38 ? 46.033 26.157 5.451 1.00 31.75 37 GLY C C 1
ATOM 3131 O O . GLY C 1 38 ? 46.202 24.931 5.637 1.00 30.76 37 GLY C O 1
ATOM 3132 N N . ARG C 1 39 ? 46.434 27.119 6.289 1.00 32.91 38 ARG C N 1
ATOM 3133 C CA . ARG C 1 39 ? 47.115 26.842 7.587 1.00 33.63 38 ARG C CA 1
ATOM 3134 C C . ARG C 1 39 ? 46.110 26.179 8.555 1.00 31.48 38 ARG C C 1
ATOM 3135 O O . ARG C 1 39 ? 46.463 25.187 9.198 1.00 32.26 38 ARG C O 1
ATOM 3143 N N . PHE C 1 40 ? 44.875 26.657 8.590 1.00 28.78 39 PHE C N 1
ATOM 3144 C CA . PHE C 1 40 ? 43.791 26.053 9.388 1.00 28.11 39 PHE C CA 1
ATOM 3145 C C . PHE C 1 40 ? 43.732 24.553 9.021 1.00 28.37 39 PHE C C 1
ATOM 3146 O O . PHE C 1 40 ? 43.793 23.719 9.897 1.00 28.37 39 PHE C O 1
ATOM 3154 N N . MET C 1 41 ? 43.605 24.238 7.736 1.00 29.09 40 MET C N 1
ATOM 3155 C CA . MET C 1 41 ? 43.240 22.876 7.243 1.00 30.61 40 MET C CA 1
ATOM 3156 C C . MET C 1 41 ? 44.277 21.852 7.758 1.00 31.81 40 MET C C 1
ATOM 3157 O O . MET C 1 41 ? 43.861 20.838 8.328 1.00 30.56 40 MET C O 1
ATOM 3162 N N . VAL C 1 42 ? 45.556 22.203 7.772 1.00 32.59 41 VAL C N 1
ATOM 3163 C CA . VAL C 1 42 ? 46.633 21.233 8.099 1.00 33.31 41 VAL C CA 1
ATOM 3164 C C . VAL C 1 42 ? 46.912 21.184 9.609 1.00 33.01 41 VAL C C 1
ATOM 3165 O O . VAL C 1 42 ? 47.713 20.311 10.012 1.00 29.09 41 VAL C O 1
ATOM 3169 N N . THR C 1 43 ? 46.346 22.085 10.424 1.00 31.26 42 THR C N 1
ATOM 3170 C CA . THR C 1 43 ? 46.607 22.171 11.900 1.00 30.63 42 THR C CA 1
ATOM 3171 C C . THR C 1 43 ? 45.348 21.736 12.683 1.00 29.21 42 THR C C 1
ATOM 3172 O O . THR C 1 43 ? 45.468 21.013 13.649 1.00 31.96 42 THR C O 1
ATOM 3176 N N . ASN C 1 44 ? 44.148 22.100 12.262 1.00 27.68 43 ASN C N 1
ATOM 3177 C CA . ASN C 1 44 ? 42.943 21.752 13.032 1.00 26.55 43 ASN C CA 1
ATOM 3178 C C . ASN C 1 44 ? 42.717 20.225 12.925 1.00 25.77 43 ASN C C 1
ATOM 3179 O O . ASN C 1 44 ? 42.886 19.643 11.830 1.00 24.53 43 ASN C O 1
ATOM 3184 N N . ARG C 1 45 ? 42.379 19.555 14.019 1.00 25.55 44 ARG C N 1
ATOM 3185 C CA . ARG C 1 45 ? 42.285 18.071 14.008 1.00 26.23 44 ARG C CA 1
ATOM 3186 C C . ARG C 1 45 ? 41.010 17.626 13.303 1.00 26.90 44 ARG C C 1
ATOM 3187 O O . ARG C 1 45 ? 41.028 16.487 12.806 1.00 27.12 44 ARG C O 1
ATOM 3195 N N . TYR C 1 46 ? 39.981 18.479 13.263 1.00 26.22 45 TYR C N 1
ATOM 3196 C CA . TYR C 1 46 ? 38.670 18.185 12.604 1.00 27.80 45 TYR C CA 1
ATOM 3197 C C . TYR C 1 46 ? 38.866 18.187 11.098 1.00 26.04 45 TYR C C 1
ATOM 3198 O O . TYR C 1 46 ? 38.448 17.201 10.471 1.00 25.03 45 TYR C O 1
ATOM 3207 N N . THR C 1 47 ? 39.582 19.186 10.547 1.00 26.86 46 THR C N 1
ATOM 3208 C CA . THR C 1 47 ? 39.940 19.198 9.095 1.00 25.22 46 THR C CA 1
ATOM 3209 C C . THR C 1 47 ? 40.937 18.064 8.794 1.00 26.00 46 THR C C 1
ATOM 3210 O O . THR C 1 47 ? 40.735 17.410 7.782 1.00 25.56 46 THR C O 1
ATOM 3214 N N . ARG C 1 48 ? 42.009 17.912 9.563 1.00 26.21 47 ARG C N 1
ATOM 3215 C CA . ARG C 1 48 ? 43.043 16.881 9.287 1.00 28.82 47 ARG C CA 1
ATOM 3216 C C . ARG C 1 48 ? 42.409 15.493 9.190 1.00 27.49 47 ARG C C 1
ATOM 3217 O O . ARG C 1 48 ? 42.761 14.715 8.265 1.00 24.41 47 ARG C O 1
ATOM 3225 N N . GLU C 1 49 ? 41.412 15.222 10.037 1.00 26.60 48 GLU C N 1
ATOM 3226 C CA . GLU C 1 49 ? 40.762 13.892 10.040 1.00 27.47 48 GLU C CA 1
ATOM 3227 C C . GLU C 1 49 ? 40.021 13.694 8.722 1.00 27.49 48 GLU C C 1
ATOM 3228 O O . GLU C 1 49 ? 40.242 12.644 8.048 1.00 27.13 48 GLU C O 1
ATOM 3234 N N . LEU C 1 50 ? 39.166 14.644 8.324 1.00 27.53 49 LEU C N 1
ATOM 3235 C CA . LEU C 1 50 ? 38.438 14.513 7.046 1.00 26.79 49 LEU C CA 1
ATOM 3236 C C . LEU C 1 50 ? 39.376 14.587 5.832 1.00 28.78 49 LEU C C 1
ATOM 3237 O O . LEU C 1 50 ? 39.071 13.956 4.764 1.00 25.75 49 LEU C O 1
ATOM 3242 N N . LEU C 1 51 ? 40.421 15.411 5.903 1.00 30.06 50 LEU C N 1
ATOM 3243 C CA . LEU C 1 51 ? 41.386 15.481 4.767 1.00 32.58 50 LEU C CA 1
ATOM 3244 C C . LEU C 1 51 ? 41.955 14.080 4.514 1.00 28.89 50 LEU C C 1
ATOM 3245 O O . LEU C 1 51 ? 42.107 13.700 3.351 1.00 30.12 50 LEU C O 1
ATOM 3250 N N . ALA C 1 52 ? 42.361 13.378 5.554 1.00 30.21 51 ALA C N 1
ATOM 3251 C CA . ALA C 1 52 ? 42.919 11.999 5.377 1.00 32.10 51 ALA C CA 1
ATOM 3252 C C . ALA C 1 52 ? 41.938 11.158 4.552 1.00 31.95 51 ALA C C 1
ATOM 3253 O O . ALA C 1 52 ? 42.352 10.492 3.571 1.00 33.27 51 ALA C O 1
ATOM 3255 N N . GLU C 1 53 ? 40.656 11.284 4.845 1.00 30.25 52 GLU C N 1
ATOM 3256 C CA . GLU C 1 53 ? 39.599 10.543 4.129 1.00 31.04 52 GLU C CA 1
ATOM 3257 C C . GLU C 1 53 ? 39.407 11.075 2.704 1.00 29.38 52 GLU C C 1
ATOM 3258 O O . GLU C 1 53 ? 39.402 10.221 1.763 1.00 28.86 52 GLU C O 1
ATOM 3264 N N . ALA C 1 54 ? 39.284 12.398 2.516 1.00 28.91 53 ALA C N 1
ATOM 3265 C CA . ALA C 1 54 ? 39.213 13.049 1.201 1.00 25.94 53 ALA C CA 1
ATOM 3266 C C . ALA C 1 54 ? 40.426 12.645 0.362 1.00 25.62 53 ALA C C 1
ATOM 3267 O O . ALA C 1 54 ? 40.226 12.257 -0.780 1.00 23.99 53 ALA C O 1
ATOM 3269 N N . ASP C 1 55 ? 41.643 12.745 0.898 1.00 25.99 54 ASP C N 1
ATOM 3270 C CA . ASP C 1 55 ? 42.854 12.420 0.082 1.00 29.00 54 ASP C CA 1
ATOM 3271 C C . ASP C 1 55 ? 42.823 10.945 -0.362 1.00 30.45 54 ASP C C 1
ATOM 3272 O O . ASP C 1 55 ? 43.130 10.693 -1.542 1.00 31.37 54 ASP C O 1
ATOM 3277 N N . ASP C 1 56 ? 42.445 10.015 0.535 1.00 30.78 55 ASP C N 1
ATOM 3278 C CA . ASP C 1 56 ? 42.315 8.576 0.172 1.00 31.68 55 ASP C CA 1
ATOM 3279 C C . ASP C 1 56 ? 41.221 8.408 -0.917 1.00 32.34 55 ASP C C 1
ATOM 3280 O O . ASP C 1 56 ? 41.404 7.633 -1.862 1.00 30.62 55 ASP C O 1
ATOM 3285 N N . THR C 1 57 ? 40.075 9.062 -0.794 1.00 31.30 56 THR C N 1
ATOM 3286 C CA . THR C 1 57 ? 38.979 8.900 -1.802 1.00 30.61 56 THR C CA 1
ATOM 3287 C C . THR C 1 57 ? 39.433 9.434 -3.178 1.00 30.22 56 THR C C 1
ATOM 3288 O O . THR C 1 57 ? 39.116 8.817 -4.177 1.00 28.66 56 THR C O 1
ATOM 3292 N N . LEU C 1 58 ? 40.142 10.550 -3.213 1.00 30.55 57 LEU C N 1
ATOM 3293 C CA . LEU C 1 58 ? 40.489 11.277 -4.456 1.00 30.73 57 LEU C CA 1
ATOM 3294 C C . LEU C 1 58 ? 41.768 10.710 -5.071 1.00 33.24 57 LEU C C 1
ATOM 3295 O O . LEU C 1 58 ? 41.928 10.837 -6.307 1.00 33.07 57 LEU C O 1
ATOM 3300 N N . GLY C 1 59 ? 42.664 10.136 -4.258 1.00 35.07 58 GLY C N 1
ATOM 3301 C CA . GLY C 1 59 ? 43.959 9.632 -4.745 1.00 34.91 58 GLY C CA 1
ATOM 3302 C C . GLY C 1 59 ? 44.951 10.755 -4.999 1.00 34.32 58 GLY C C 1
ATOM 3303 O O . GLY C 1 59 ? 45.950 10.522 -5.671 1.00 35.06 58 GLY C O 1
ATOM 3304 N N . TYR C 1 60 ? 44.757 11.927 -4.399 1.00 34.57 59 TYR C N 1
ATOM 3305 C CA . TYR C 1 60 ? 45.744 13.039 -4.437 1.00 34.21 59 TYR C CA 1
ATOM 3306 C C . TYR C 1 60 ? 45.691 13.796 -3.109 1.00 33.42 59 TYR C C 1
ATOM 3307 O O . TYR C 1 60 ? 44.745 13.614 -2.339 1.00 31.83 59 TYR C O 1
ATOM 3316 N N . SER C 1 61 ? 46.692 14.642 -2.869 1.00 31.22 60 SER C N 1
ATOM 3317 C CA . SER C 1 61 ? 46.699 15.658 -1.787 1.00 30.88 60 SER C CA 1
ATOM 3318 C C . SER C 1 61 ? 45.747 16.816 -2.139 1.00 30.44 60 SER C C 1
ATOM 3319 O O . SER C 1 61 ? 46.078 17.631 -3.008 1.00 30.49 60 SER C O 1
ATOM 3322 N N . LEU C 1 62 ? 44.607 16.916 -1.459 1.00 29.42 61 LEU C N 1
ATOM 3323 C CA . LEU C 1 62 ? 43.615 17.953 -1.810 1.00 29.25 61 LEU C CA 1
ATOM 3324 C C . LEU C 1 62 ? 44.269 19.302 -1.523 1.00 29.56 61 LEU C C 1
ATOM 3325 O O . LEU C 1 62 ? 44.160 20.203 -2.346 1.00 31.47 61 LEU C O 1
ATOM 3330 N N . VAL C 1 63 ? 44.961 19.426 -0.397 1.00 30.98 62 VAL C N 1
ATOM 3331 C CA . VAL C 1 63 ? 45.579 20.718 0.005 1.00 31.33 62 VAL C CA 1
ATOM 3332 C C . VAL C 1 63 ? 46.597 21.158 -1.064 1.00 31.46 62 VAL C C 1
ATOM 3333 O O . VAL C 1 63 ? 46.596 22.360 -1.419 1.00 27.21 62 VAL C O 1
ATOM 3337 N N . ASP C 1 64 ? 47.396 20.245 -1.624 1.00 32.50 63 ASP C N 1
ATOM 3338 C CA . ASP C 1 64 ? 48.393 20.624 -2.680 1.00 32.90 63 ASP C CA 1
ATOM 3339 C C . ASP C 1 64 ? 47.659 21.112 -3.929 1.00 32.04 63 ASP C C 1
ATOM 3340 O O . ASP C 1 64 ? 48.069 22.099 -4.526 1.00 31.72 63 ASP C O 1
ATOM 3345 N N . ARG C 1 65 ? 46.672 20.366 -4.390 1.00 34.31 64 ARG C N 1
ATOM 3346 C CA . ARG C 1 65 ? 45.917 20.736 -5.628 1.00 33.44 64 ARG C CA 1
ATOM 3347 C C . ARG C 1 65 ? 45.199 22.054 -5.387 1.00 31.34 64 ARG C C 1
ATOM 3348 O O . ARG C 1 65 ? 45.158 22.878 -6.299 1.00 32.70 64 ARG C O 1
ATOM 3356 N N . PHE C 1 66 ? 44.667 22.266 -4.189 1.00 30.19 65 PHE C N 1
ATOM 3357 C CA . PHE C 1 66 ? 43.947 23.505 -3.827 1.00 30.85 65 PHE C CA 1
ATOM 3358 C C . PHE C 1 66 ? 44.921 24.706 -3.810 1.00 31.09 65 PHE C C 1
ATOM 3359 O O . PHE C 1 66 ? 44.599 25.801 -4.256 1.00 27.14 65 PHE C O 1
ATOM 3367 N N . ARG C 1 67 ? 46.128 24.499 -3.306 1.00 32.71 66 ARG C N 1
ATOM 3368 C CA . ARG C 1 67 ? 47.154 25.575 -3.293 1.00 35.05 66 ARG C CA 1
ATOM 3369 C C . ARG C 1 67 ? 47.446 26.080 -4.703 1.00 32.76 66 ARG C C 1
ATOM 3370 O O . ARG C 1 67 ? 47.577 27.292 -4.846 1.00 32.21 66 ARG C O 1
ATOM 3378 N N . GLN C 1 68 ? 47.550 25.201 -5.696 1.00 35.84 67 GLN C N 1
ATOM 3379 C CA . GLN C 1 68 ? 47.950 25.545 -7.091 1.00 37.52 67 GLN C CA 1
ATOM 3380 C C . GLN C 1 68 ? 46.727 25.962 -7.914 1.00 39.28 67 GLN C C 1
ATOM 3381 O O . GLN C 1 68 ? 46.946 26.526 -9.006 1.00 37.64 67 GLN C O 1
ATOM 3387 N N . ALA C 1 69 ? 45.501 25.841 -7.386 1.00 34.70 68 ALA C N 1
ATOM 3388 C CA . ALA C 1 69 ? 44.296 26.127 -8.196 1.00 37.00 68 ALA C CA 1
ATOM 3389 C C . ALA C 1 69 ? 44.228 27.624 -8.437 1.00 37.65 68 ALA C C 1
ATOM 3390 O O . ALA C 1 69 ? 44.510 28.356 -7.524 1.00 40.33 68 ALA C O 1
ATOM 3392 N N . GLU C 1 70 ? 43.900 28.046 -9.642 1.00 40.45 69 GLU C N 1
ATOM 3393 C CA . GLU C 1 70 ? 43.569 29.453 -9.898 1.00 46.26 69 GLU C CA 1
ATOM 3394 C C . GLU C 1 70 ? 42.053 29.569 -9.805 1.00 46.74 69 GLU C C 1
ATOM 3395 O O . GLU C 1 70 ? 41.348 28.542 -9.809 1.00 45.61 69 GLU C O 1
ATOM 3401 N N . GLY C 1 71 ? 41.594 30.793 -9.664 1.00 45.21 70 GLY C N 1
ATOM 3402 C CA . GLY C 1 71 ? 40.170 31.102 -9.570 1.00 46.67 70 GLY C CA 1
ATOM 3403 C C . GLY C 1 71 ? 39.688 30.852 -8.166 1.00 45.65 70 GLY C C 1
ATOM 3404 O O . GLY C 1 71 ? 40.506 30.453 -7.322 1.00 43.35 70 GLY C O 1
ATOM 3405 N N . ASP C 1 72 ? 38.404 31.115 -7.956 1.00 44.32 71 ASP C N 1
ATOM 3406 C CA . ASP C 1 72 ? 37.743 31.140 -6.628 1.00 42.22 71 ASP C CA 1
ATOM 3407 C C . ASP C 1 72 ? 36.784 29.950 -6.494 1.00 38.44 71 ASP C C 1
ATOM 3408 O O . ASP C 1 72 ? 36.384 29.642 -5.375 1.00 40.35 71 ASP C O 1
ATOM 3413 N N . TYR C 1 73 ? 36.469 29.283 -7.586 1.00 33.99 72 TYR C N 1
ATOM 3414 C CA . TYR C 1 73 ? 35.497 28.177 -7.579 1.00 34.59 72 TYR C CA 1
ATOM 3415 C C . TYR C 1 73 ? 36.056 26.980 -8.302 1.00 32.33 72 TYR C C 1
ATOM 3416 O O . TYR C 1 73 ? 35.264 26.314 -8.913 1.00 31.98 72 TYR C O 1
ATOM 3425 N N . SER C 1 74 ? 37.350 26.724 -8.194 1.00 29.77 73 SER C N 1
ATOM 3426 C CA . SER C 1 74 ? 37.932 25.526 -8.819 1.00 30.70 73 SER C CA 1
ATOM 3427 C C . SER C 1 74 ? 37.300 24.284 -8.170 1.00 29.41 73 SER C C 1
ATOM 3428 O O . SER C 1 74 ? 36.731 24.367 -7.076 1.00 25.91 73 SER C O 1
ATOM 3431 N N . GLU C 1 75 ? 37.412 23.158 -8.856 1.00 28.50 74 GLU C N 1
ATOM 3432 C CA . GLU C 1 75 ? 37.018 21.851 -8.326 1.00 29.49 74 GLU C CA 1
ATOM 3433 C C . GLU C 1 75 ? 37.630 21.674 -6.935 1.00 30.01 74 GLU C C 1
ATOM 3434 O O . GLU C 1 75 ? 36.891 21.245 -5.992 1.00 26.77 74 GLU C O 1
ATOM 3440 N N . TYR C 1 76 ? 38.947 21.930 -6.817 1.00 28.53 75 TYR C N 1
ATOM 3441 C CA . TYR C 1 76 ? 39.677 21.691 -5.560 1.00 29.35 75 TYR C CA 1
ATOM 3442 C C . TYR C 1 76 ? 39.134 22.586 -4.432 1.00 28.01 75 TYR C C 1
ATOM 3443 O O . TYR C 1 76 ? 39.032 22.142 -3.284 1.00 26.15 75 TYR C O 1
ATOM 3452 N N . ALA C 1 77 ? 38.851 23.837 -4.718 1.00 24.91 76 ALA C N 1
ATOM 3453 C CA . ALA C 1 77 ? 38.321 24.754 -3.698 1.00 25.65 76 ALA C CA 1
ATOM 3454 C C . ALA C 1 77 ? 36.915 24.310 -3.299 1.00 24.73 76 ALA C C 1
ATOM 3455 O O . ALA C 1 77 ? 36.551 24.472 -2.141 1.00 26.84 76 ALA C O 1
ATOM 3457 N N . GLN C 1 78 ? 36.186 23.661 -4.192 1.00 24.67 77 GLN C N 1
ATOM 3458 C CA . GLN C 1 78 ? 34.797 23.212 -3.859 1.00 26.34 77 GLN C CA 1
ATOM 3459 C C . GLN C 1 78 ? 34.899 22.027 -2.903 1.00 27.62 77 GLN C C 1
ATOM 3460 O O . GLN C 1 78 ? 34.198 22.013 -1.873 1.00 25.67 77 GLN C O 1
ATOM 3466 N N . ILE C 1 79 ? 35.843 21.129 -3.154 1.00 27.73 78 ILE C N 1
ATOM 3467 C CA . ILE C 1 79 ? 36.032 19.956 -2.257 1.00 27.70 78 ILE C CA 1
ATOM 3468 C C . ILE C 1 79 ? 36.564 20.462 -0.922 1.00 26.98 78 ILE C C 1
ATOM 3469 O O . ILE C 1 79 ? 36.115 19.920 0.114 1.00 26.16 78 ILE C O 1
ATOM 3474 N N . ALA C 1 80 ? 37.565 21.368 -0.947 1.00 26.66 79 ALA C N 1
ATOM 3475 C CA . ALA C 1 80 ? 38.133 21.942 0.290 1.00 27.53 79 ALA C CA 1
ATOM 3476 C C . ALA C 1 80 ? 37.006 22.621 1.112 1.00 25.78 79 ALA C C 1
ATOM 3477 O O . ALA C 1 80 ? 36.978 22.483 2.299 1.00 26.28 79 ALA C O 1
ATOM 3479 N N . PHE C 1 81 ? 36.140 23.375 0.466 1.00 27.09 80 PHE C N 1
ATOM 3480 C CA . PHE C 1 81 ? 34.962 24.025 1.098 1.00 27.65 80 PHE C CA 1
ATOM 3481 C C . PHE C 1 81 ? 34.068 22.967 1.783 1.00 25.72 80 PHE C C 1
ATOM 3482 O O . PHE C 1 81 ? 33.702 23.160 2.926 1.00 25.12 80 PHE C O 1
ATOM 3490 N N . LEU C 1 82 ? 33.765 21.855 1.117 1.00 26.05 81 LEU C N 1
ATOM 3491 C CA . LEU C 1 82 ? 33.049 20.691 1.735 1.00 25.17 81 LEU C CA 1
ATOM 3492 C C . LEU C 1 82 ? 33.757 20.224 3.016 1.00 24.62 81 LEU C C 1
ATOM 3493 O O . LEU C 1 82 ? 33.090 20.082 4.073 1.00 21.79 81 LEU C O 1
ATOM 3498 N N . VAL C 1 83 ? 35.088 20.020 2.956 1.00 24.43 82 VAL C N 1
ATOM 3499 C CA . VAL C 1 83 ? 35.846 19.556 4.123 1.00 23.69 82 VAL C CA 1
ATOM 3500 C C . VAL C 1 83 ? 35.677 20.571 5.255 1.00 23.90 82 VAL C C 1
ATOM 3501 O O . VAL C 1 83 ? 35.362 20.131 6.377 1.00 23.63 82 VAL C O 1
ATOM 3505 N N . ASN C 1 84 ? 35.915 21.864 4.983 1.00 23.80 83 ASN C N 1
ATOM 3506 C CA . ASN C 1 84 ? 35.931 22.973 5.980 1.00 23.64 83 ASN C CA 1
ATOM 3507 C C . ASN C 1 84 ? 34.572 23.040 6.675 1.00 23.04 83 ASN C C 1
ATOM 3508 O O . ASN C 1 84 ? 34.522 23.077 7.886 1.00 23.30 83 ASN C O 1
ATOM 3513 N N . CYS C 1 85 ? 33.460 22.944 5.946 1.00 23.87 84 CYS C N 1
ATOM 3514 C CA . CYS C 1 85 ? 32.135 23.083 6.556 1.00 23.22 84 CYS C CA 1
ATOM 3515 C C . CYS C 1 85 ? 31.829 21.834 7.408 1.00 24.35 84 CYS C C 1
ATOM 3516 O O . CYS C 1 85 ? 31.388 21.957 8.594 1.00 24.32 84 CYS C O 1
ATOM 3519 N N . VAL C 1 86 ? 32.103 20.656 6.869 1.00 23.80 85 VAL C N 1
ATOM 3520 C CA . VAL C 1 86 ? 31.743 19.388 7.559 1.00 24.25 85 VAL C CA 1
ATOM 3521 C C . VAL C 1 86 ? 32.599 19.293 8.830 1.00 24.62 85 VAL C C 1
ATOM 3522 O O . VAL C 1 86 ? 32.091 18.958 9.899 1.00 23.63 85 VAL C O 1
ATOM 3526 N N . ALA C 1 87 ? 33.881 19.612 8.733 1.00 23.88 86 ALA C N 1
ATOM 3527 C CA . ALA C 1 87 ? 34.775 19.598 9.901 1.00 23.86 86 ALA C CA 1
ATOM 3528 C C . ALA C 1 87 ? 34.276 20.604 10.967 1.00 24.37 86 ALA C C 1
ATOM 3529 O O . ALA C 1 87 ? 34.210 20.225 12.183 1.00 23.72 86 ALA C O 1
ATOM 3531 N N . LEU C 1 88 ? 33.930 21.836 10.555 1.00 24.49 87 LEU C N 1
ATOM 3532 C CA . LEU C 1 88 ? 33.621 22.913 11.521 1.00 24.60 87 LEU C CA 1
ATOM 3533 C C . LEU C 1 88 ? 32.294 22.580 12.212 1.00 25.37 87 LEU C C 1
ATOM 3534 O O . LEU C 1 88 ? 32.144 22.996 13.371 1.00 27.78 87 LEU C O 1
ATOM 3539 N N . ALA C 1 89 ? 31.404 21.814 11.574 1.00 26.65 88 ALA C N 1
ATOM 3540 C CA . ALA C 1 89 ? 30.147 21.389 12.228 1.00 27.15 88 ALA C CA 1
ATOM 3541 C C . ALA C 1 89 ? 30.495 20.484 13.416 1.00 26.74 88 ALA C C 1
ATOM 3542 O O . ALA C 1 89 ? 30.011 20.741 14.572 1.00 25.90 88 ALA C O 1
ATOM 3544 N N . ARG C 1 90 ? 31.368 19.506 13.210 1.00 27.03 89 ARG C N 1
ATOM 3545 C CA . ARG C 1 90 ? 31.821 18.565 14.279 1.00 27.94 89 ARG C CA 1
ATOM 3546 C C . ARG C 1 90 ? 32.640 19.347 15.326 1.00 28.25 89 ARG C C 1
ATOM 3547 O O . ARG C 1 90 ? 32.407 19.157 16.540 1.00 25.35 89 ARG C O 1
ATOM 3555 N N . TRP C 1 91 ? 33.501 20.290 14.893 1.00 27.53 90 TRP C N 1
ATOM 3556 C CA . TRP C 1 91 ? 34.289 21.118 15.852 1.00 27.83 90 TRP C CA 1
ATOM 3557 C C . TRP C 1 91 ? 33.325 21.883 16.792 1.00 26.73 90 TRP C C 1
ATOM 3558 O O . TRP C 1 91 ? 33.477 21.834 18.039 1.00 26.77 90 TRP C O 1
ATOM 3569 N N . ALA C 1 92 ? 32.293 22.509 16.232 1.00 28.45 91 ALA C N 1
ATOM 3570 C CA . ALA C 1 92 ? 31.278 23.234 17.034 1.00 28.02 91 ALA C CA 1
ATOM 3571 C C . ALA C 1 92 ? 30.541 22.266 17.980 1.00 27.22 91 ALA C C 1
ATOM 3572 O O . ALA C 1 92 ? 30.387 22.591 19.148 1.00 28.27 91 ALA C O 1
ATOM 3574 N N . GLU C 1 93 ? 30.083 21.116 17.513 1.00 28.47 92 GLU C N 1
ATOM 3575 C CA . GLU C 1 93 ? 29.399 20.100 18.377 1.00 28.10 92 GLU C CA 1
ATOM 3576 C C . GLU C 1 93 ? 30.278 19.721 19.566 1.00 28.31 92 GLU C C 1
ATOM 3577 O O . GLU C 1 93 ? 29.752 19.711 20.687 1.00 28.50 92 GLU C O 1
ATOM 3583 N N . GLN C 1 94 ? 31.570 19.466 19.328 1.00 27.47 93 GLN C N 1
ATOM 3584 C CA . GLN C 1 94 ? 32.497 18.940 20.354 1.00 27.10 93 GLN C CA 1
ATOM 3585 C C . GLN C 1 94 ? 33.014 20.042 21.283 1.00 25.92 93 GLN C C 1
ATOM 3586 O O . GLN C 1 94 ? 33.399 19.686 22.468 1.00 26.01 93 GLN C O 1
ATOM 3592 N N . THR C 1 95 ? 33.063 21.301 20.843 1.00 26.16 94 THR C N 1
ATOM 3593 C CA . THR C 1 95 ? 33.667 22.394 21.655 1.00 27.35 94 THR C CA 1
ATOM 3594 C C . THR C 1 95 ? 32.601 23.278 22.293 1.00 27.79 94 THR C C 1
ATOM 3595 O O . THR C 1 95 ? 32.965 23.936 23.230 1.00 27.29 94 THR C O 1
ATOM 3599 N N . MET C 1 96 ? 31.347 23.168 21.874 1.00 29.09 95 MET C N 1
ATOM 3600 C CA . MET C 1 96 ? 30.255 24.046 22.342 1.00 30.18 95 MET C CA 1
ATOM 3601 C C . MET C 1 96 ? 29.062 23.213 22.786 1.00 30.65 95 MET C C 1
ATOM 3602 O O . MET C 1 96 ? 28.005 23.807 23.046 1.00 29.14 95 MET C O 1
ATOM 3607 N N . ASP C 1 97 ? 29.206 21.889 22.870 1.00 33.29 96 ASP C N 1
ATOM 3608 C CA . ASP C 1 97 ? 28.218 20.986 23.519 1.00 34.45 96 ASP C CA 1
ATOM 3609 C C . ASP C 1 97 ? 26.873 21.196 22.821 1.00 34.45 96 ASP C C 1
ATOM 3610 O O . ASP C 1 97 ? 25.828 21.273 23.524 1.00 31.15 96 ASP C O 1
ATOM 3615 N N . LEU C 1 98 ? 26.900 21.297 21.491 1.00 32.34 97 LEU C N 1
ATOM 3616 C CA . LEU C 1 98 ? 25.711 21.513 20.643 1.00 32.90 97 LEU C CA 1
ATOM 3617 C C . LEU C 1 98 ? 25.037 20.165 20.431 1.00 34.86 97 LEU C C 1
ATOM 3618 O O . LEU C 1 98 ? 25.740 19.274 19.957 1.00 35.41 97 LEU C O 1
ATOM 3623 N N . THR C 1 99 ? 23.724 20.079 20.644 1.00 33.05 98 THR C N 1
ATOM 3624 C CA . THR C 1 99 ? 22.916 18.967 20.084 1.00 32.94 98 THR C CA 1
ATOM 3625 C C . THR C 1 99 ? 21.836 19.536 19.191 1.00 31.82 98 THR C C 1
ATOM 3626 O O . THR C 1 99 ? 20.761 19.866 19.700 1.00 33.48 98 THR C O 1
ATOM 3630 N N . PRO C 1 100 ? 22.104 19.629 17.856 1.00 31.23 99 PRO C N 1
ATOM 3631 C CA . PRO C 1 100 ? 21.128 20.148 16.912 1.00 30.63 99 PRO C CA 1
ATOM 3632 C C . PRO C 1 100 ? 19.968 19.157 16.810 1.00 30.87 99 PRO C C 1
ATOM 3633 O O . PRO C 1 100 ? 20.281 17.973 16.833 1.00 32.45 99 PRO C O 1
ATOM 3637 N N . ARG C 1 101 ? 18.722 19.629 16.692 1.00 29.81 100 ARG C N 1
ATOM 3638 C CA . ARG C 1 101 ? 17.561 18.739 16.403 1.00 29.02 100 ARG C CA 1
ATOM 3639 C C . ARG C 1 101 ? 17.341 18.621 14.886 1.00 27.24 100 ARG C C 1
ATOM 3640 O O . ARG C 1 101 ? 16.705 17.648 14.459 1.00 29.58 100 ARG C O 1
ATOM 3648 N N . ILE C 1 102 ? 17.867 19.555 14.082 1.00 24.87 101 ILE C N 1
ATOM 3649 C CA . ILE C 1 102 ? 17.562 19.695 12.638 1.00 22.92 101 ILE C CA 1
ATOM 3650 C C . ILE C 1 102 ? 18.713 20.383 11.909 1.00 23.37 101 ILE C C 1
ATOM 3651 O O . ILE C 1 102 ? 19.590 20.976 12.548 1.00 22.83 101 ILE C O 1
ATOM 3656 N N . CYS C 1 103 ? 18.750 20.277 10.616 1.00 24.02 102 CYS C N 1
ATOM 3657 C CA . CYS C 1 103 ? 19.886 20.876 9.845 1.00 24.13 102 CYS C CA 1
ATOM 3658 C C . CYS C 1 103 ? 19.365 21.329 8.496 1.00 23.45 102 CYS C C 1
ATOM 3659 O O . CYS C 1 103 ? 18.134 21.016 8.144 1.00 25.20 102 CYS C O 1
ATOM 3662 N N . ALA C 1 104 ? 20.154 22.199 7.860 1.00 24.09 103 ALA C N 1
ATOM 3663 C CA . ALA C 1 104 ? 19.806 22.812 6.563 1.00 23.38 103 ALA C CA 1
ATOM 3664 C C . ALA C 1 104 ? 21.064 23.261 5.830 1.00 23.14 103 ALA C C 1
ATOM 3665 O O . ALA C 1 104 ? 22.003 23.706 6.494 1.00 25.23 103 ALA C O 1
ATOM 3667 N N . GLY C 1 105 ? 21.019 23.137 4.520 1.00 22.73 104 GLY C N 1
ATOM 3668 C CA . GLY C 1 105 ? 22.090 23.534 3.578 1.00 23.58 104 GLY C CA 1
ATOM 3669 C C . GLY C 1 105 ? 21.553 24.405 2.464 1.00 22.48 104 GLY C C 1
ATOM 3670 O O . GLY C 1 105 ? 20.559 24.033 1.825 1.00 21.23 104 GLY C O 1
ATOM 3671 N N . ALA C 1 106 ? 22.151 25.570 2.283 1.00 23.08 105 ALA C N 1
ATOM 3672 C CA . ALA C 1 106 ? 21.915 26.534 1.197 1.00 22.88 105 ALA C CA 1
ATOM 3673 C C . ALA C 1 106 ? 22.934 26.373 0.080 1.00 26.42 105 ALA C C 1
ATOM 3674 O O . ALA C 1 106 ? 24.208 26.546 0.376 1.00 25.35 105 ALA C O 1
ATOM 3676 N N . CYS C 1 107 ? 22.428 26.081 -1.133 1.00 26.77 106 CYS C N 1
ATOM 3677 C CA . CYS C 1 107 ? 23.198 26.042 -2.389 1.00 27.95 106 CYS C CA 1
ATOM 3678 C C . CYS C 1 107 ? 24.268 24.957 -2.193 1.00 28.35 106 CYS C C 1
ATOM 3679 O O . CYS C 1 107 ? 23.897 23.722 -1.932 1.00 25.04 106 CYS C O 1
ATOM 3682 N N . PHE C 1 108 ? 25.549 25.319 -2.223 1.00 26.04 107 PHE C N 1
ATOM 3683 C CA . PHE C 1 108 ? 26.594 24.294 -2.013 1.00 25.36 107 PHE C CA 1
ATOM 3684 C C . PHE C 1 108 ? 26.285 23.508 -0.739 1.00 25.29 107 PHE C C 1
ATOM 3685 O O . PHE C 1 108 ? 26.605 22.314 -0.604 1.00 26.61 107 PHE C O 1
ATOM 3693 N N . GLY C 1 109 ? 25.812 24.175 0.292 1.00 24.58 108 GLY C N 1
ATOM 3694 C CA . GLY C 1 109 ? 25.619 23.549 1.598 1.00 24.03 108 GLY C CA 1
ATOM 3695 C C . GLY C 1 109 ? 24.672 22.369 1.504 1.00 25.96 108 GLY C C 1
ATOM 3696 O O . GLY C 1 109 ? 24.657 21.606 2.461 1.00 25.94 108 GLY C O 1
ATOM 3697 N N . GLU C 1 110 ? 23.886 22.230 0.426 1.00 25.66 109 GLU C N 1
ATOM 3698 C CA . GLU C 1 110 ? 23.085 20.990 0.223 1.00 27.42 109 GLU C CA 1
ATOM 3699 C C . GLU C 1 110 ? 24.045 19.795 0.279 1.00 27.54 109 GLU C C 1
ATOM 3700 O O . GLU C 1 110 ? 23.647 18.721 0.827 1.00 25.79 109 GLU C O 1
ATOM 3706 N N . LYS C 1 111 ? 25.269 19.973 -0.245 1.00 27.97 110 LYS C N 1
ATOM 3707 C CA . LYS C 1 111 ? 26.324 18.911 -0.344 1.00 26.55 110 LYS C CA 1
ATOM 3708 C C . LYS C 1 111 ? 26.900 18.618 1.026 1.00 26.27 110 LYS C C 1
ATOM 3709 O O . LYS C 1 111 ? 26.984 17.403 1.433 1.00 24.99 110 LYS C O 1
ATOM 3715 N N . SER C 1 112 ? 27.208 19.673 1.763 1.00 25.99 111 SER C N 1
ATOM 3716 C CA . SER C 1 112 ? 27.771 19.557 3.122 1.00 25.93 111 SER C CA 1
ATOM 3717 C C . SER C 1 112 ? 26.683 18.980 4.023 1.00 26.18 111 SER C C 1
ATOM 3718 O O . SER C 1 112 ? 27.066 18.105 4.862 1.00 31.16 111 SER C O 1
ATOM 3721 N N . VAL C 1 113 ? 25.412 19.381 3.875 1.00 27.22 112 VAL C N 1
ATOM 3722 C CA . VAL C 1 113 ? 24.322 18.834 4.756 1.00 24.74 112 VAL C CA 1
ATOM 3723 C C . VAL C 1 113 ? 24.012 17.347 4.416 1.00 25.05 112 VAL C C 1
ATOM 3724 O O . VAL C 1 113 ? 23.737 16.574 5.339 1.00 24.43 112 VAL C O 1
ATOM 3728 N N . ALA C 1 114 ? 24.086 16.928 3.153 1.00 24.78 113 ALA C N 1
ATOM 3729 C CA . ALA C 1 114 ? 24.064 15.506 2.760 1.00 25.98 113 ALA C CA 1
ATOM 3730 C C . ALA C 1 114 ? 25.072 14.686 3.570 1.00 28.55 113 ALA C C 1
ATOM 3731 O O . ALA C 1 114 ? 24.686 13.574 4.110 1.00 28.42 113 ALA C O 1
ATOM 3733 N N . ALA C 1 115 ? 26.314 15.169 3.727 1.00 27.70 114 ALA C N 1
ATOM 3734 C CA . ALA C 1 115 ? 27.338 14.412 4.484 1.00 27.19 114 ALA C CA 1
ATOM 3735 C C . ALA C 1 115 ? 26.983 14.467 5.971 1.00 25.18 114 ALA C C 1
ATOM 3736 O O . ALA C 1 115 ? 26.940 13.410 6.654 1.00 23.36 114 ALA C O 1
ATOM 3738 N N . TYR C 1 116 ? 26.750 15.678 6.484 1.00 24.84 115 TYR C N 1
ATOM 3739 C CA . TYR C 1 116 ? 26.533 15.884 7.944 1.00 24.84 115 TYR C CA 1
ATOM 3740 C C . TYR C 1 116 ? 25.381 14.997 8.436 1.00 24.54 115 TYR C C 1
ATOM 3741 O O . TYR C 1 116 ? 25.448 14.514 9.603 1.00 26.60 115 TYR C O 1
ATOM 3750 N N . SER C 1 117 ? 24.305 14.907 7.646 1.00 25.89 116 SER C N 1
ATOM 3751 C CA . SER C 1 117 ? 23.067 14.211 8.071 1.00 25.86 116 SER C CA 1
ATOM 3752 C C . SER C 1 117 ? 23.223 12.694 7.869 1.00 29.14 116 SER C C 1
ATOM 3753 O O . SER C 1 117 ? 22.245 11.940 8.169 1.00 25.67 116 SER C O 1
ATOM 3756 N N . GLY C 1 118 ? 24.300 12.266 7.212 1.00 28.03 117 GLY C N 1
ATOM 3757 C CA . GLY C 1 118 ? 24.496 10.831 6.936 1.00 30.26 117 GLY C CA 1
ATOM 3758 C C . GLY C 1 118 ? 23.722 10.344 5.718 1.00 30.30 117 GLY C C 1
ATOM 3759 O O . GLY C 1 118 ? 23.645 9.089 5.531 1.00 30.66 117 GLY C O 1
ATOM 3760 N N . ALA C 1 119 ? 23.207 11.247 4.873 1.00 28.69 118 ALA C N 1
ATOM 3761 C CA . ALA C 1 119 ? 22.430 10.863 3.676 1.00 27.91 118 ALA C CA 1
ATOM 3762 C C . ALA C 1 119 ? 23.398 10.348 2.607 1.00 29.21 118 ALA C C 1
ATOM 3763 O O . ALA C 1 119 ? 22.969 9.526 1.748 1.00 26.26 118 ALA C O 1
ATOM 3765 N N . LEU C 1 120 ? 24.653 10.791 2.701 1.00 26.57 119 LEU C N 1
ATOM 3766 C CA . LEU C 1 120 ? 25.769 10.250 1.888 1.00 28.58 119 LEU C CA 1
ATOM 3767 C C . LEU C 1 120 ? 26.935 10.037 2.844 1.00 27.33 119 LEU C C 1
ATOM 3768 O O . LEU C 1 120 ? 27.045 10.780 3.789 1.00 28.43 119 LEU C O 1
ATOM 3773 N N . THR C 1 121 ? 27.671 8.958 2.678 1.00 28.49 120 THR C N 1
ATOM 3774 C CA . THR C 1 121 ? 28.966 8.803 3.376 1.00 28.45 120 THR C CA 1
ATOM 3775 C C . THR C 1 121 ? 29.819 10.014 2.996 1.00 27.80 120 THR C C 1
ATOM 3776 O O . THR C 1 121 ? 29.605 10.651 1.936 1.00 27.90 120 THR C O 1
ATOM 3780 N N . PHE C 1 122 ? 30.782 10.348 3.831 1.00 30.22 121 PHE C N 1
ATOM 3781 C CA . PHE C 1 122 ? 31.675 11.491 3.532 1.00 30.04 121 PHE C CA 1
ATOM 3782 C C . PHE C 1 122 ? 32.384 11.192 2.207 1.00 29.14 121 PHE C C 1
ATOM 3783 O O . PHE C 1 122 ? 32.432 12.063 1.338 1.00 28.30 121 PHE C O 1
ATOM 3791 N N . ALA C 1 123 ? 32.851 9.950 2.028 1.00 28.81 122 ALA C N 1
ATOM 3792 C CA . ALA C 1 123 ? 33.503 9.481 0.772 1.00 30.72 122 ALA C CA 1
ATOM 3793 C C . ALA C 1 123 ? 32.616 9.789 -0.449 1.00 30.97 122 ALA C C 1
ATOM 3794 O O . ALA C 1 123 ? 33.161 10.371 -1.441 1.00 28.43 122 ALA C O 1
ATOM 3796 N N . ASP C 1 124 ? 31.318 9.429 -0.414 1.00 28.83 123 ASP C N 1
ATOM 3797 C CA . ASP C 1 124 ? 30.371 9.695 -1.527 1.00 28.83 123 ASP C CA 1
ATOM 3798 C C . ASP C 1 124 ? 30.109 11.196 -1.719 1.00 27.79 123 ASP C C 1
ATOM 3799 O O . ASP C 1 124 ? 29.964 11.647 -2.873 1.00 27.55 123 ASP C O 1
ATOM 3804 N N . ALA C 1 125 ? 30.057 11.960 -0.640 1.00 28.19 124 ALA C N 1
ATOM 3805 C CA . ALA C 1 125 ? 29.867 13.421 -0.730 1.00 27.54 124 ALA C CA 1
ATOM 3806 C C . ALA C 1 125 ? 31.112 14.032 -1.406 1.00 28.53 124 ALA C C 1
ATOM 3807 O O . ALA C 1 125 ? 30.906 14.919 -2.277 1.00 27.84 124 ALA C O 1
ATOM 3809 N N . VAL C 1 126 ? 32.317 13.586 -1.019 1.00 26.98 125 VAL C N 1
ATOM 3810 C CA . VAL C 1 126 ? 33.561 14.014 -1.705 1.00 29.12 125 VAL C CA 1
ATOM 3811 C C . VAL C 1 126 ? 33.417 13.642 -3.188 1.00 29.13 125 VAL C C 1
ATOM 3812 O O . VAL C 1 126 ? 33.641 14.510 -4.051 1.00 28.28 125 VAL C O 1
ATOM 3816 N N . ARG C 1 127 ? 33.032 12.396 -3.501 1.00 29.72 126 ARG C N 1
ATOM 3817 C CA . ARG C 1 127 ? 33.012 11.970 -4.925 1.00 30.61 126 ARG C CA 1
ATOM 3818 C C . ARG C 1 127 ? 31.979 12.821 -5.654 1.00 28.33 126 ARG C C 1
ATOM 3819 O O . ARG C 1 127 ? 32.198 13.202 -6.830 1.00 25.01 126 ARG C O 1
ATOM 3827 N N . MET C 1 128 ? 30.833 13.029 -5.033 1.00 28.03 127 MET C N 1
ATOM 3828 C CA . MET C 1 128 ? 29.743 13.822 -5.636 1.00 27.93 127 MET C CA 1
ATOM 3829 C C . MET C 1 128 ? 30.234 15.275 -5.878 1.00 28.69 127 MET C C 1
ATOM 3830 O O . MET C 1 128 ? 29.935 15.864 -6.958 1.00 27.26 127 MET C O 1
ATOM 3835 N N . THR C 1 129 ? 30.876 15.897 -4.896 1.00 28.76 128 THR C N 1
ATOM 3836 C CA . THR C 1 129 ? 31.345 17.301 -4.993 1.00 28.47 128 THR C CA 1
ATOM 3837 C C . THR C 1 129 ? 32.324 17.393 -6.176 1.00 30.53 128 THR C C 1
ATOM 3838 O O . THR C 1 129 ? 32.175 18.329 -7.019 1.00 29.58 128 THR C O 1
ATOM 3842 N N . ALA C 1 130 ? 33.252 16.435 -6.296 1.00 31.99 129 ALA C N 1
ATOM 3843 C CA . ALA C 1 130 ? 34.229 16.407 -7.423 1.00 33.04 129 ALA C CA 1
ATOM 3844 C C . ALA C 1 130 ? 33.453 16.258 -8.746 1.00 33.31 129 ALA C C 1
ATOM 3845 O O . ALA C 1 130 ? 33.681 17.052 -9.682 1.00 33.74 129 ALA C O 1
ATOM 3847 N N . GLY C 1 131 ? 32.550 15.280 -8.819 1.00 31.61 130 GLY C N 1
ATOM 3848 C CA . GLY C 1 131 ? 31.815 14.947 -10.050 1.00 31.98 130 GLY C CA 1
ATOM 3849 C C . GLY C 1 131 ? 30.930 16.115 -10.511 1.00 30.67 130 GLY C C 1
ATOM 3850 O O . GLY C 1 131 ? 30.860 16.389 -11.729 1.00 28.74 130 GLY C O 1
ATOM 3851 N N . LEU C 1 132 ? 30.283 16.823 -9.594 1.00 29.46 131 LEU C N 1
ATOM 3852 C CA . LEU C 1 132 ? 29.385 17.937 -9.975 1.00 30.55 131 LEU C CA 1
ATOM 3853 C C . LEU C 1 132 ? 30.252 19.090 -10.476 1.00 28.92 131 LEU C C 1
ATOM 3854 O O . LEU C 1 132 ? 29.848 19.767 -11.414 1.00 25.97 131 LEU C O 1
ATOM 3859 N N . ALA C 1 133 ? 31.447 19.274 -9.903 1.00 30.07 132 ALA C N 1
ATOM 3860 C CA . ALA C 1 133 ? 32.346 20.369 -10.313 1.00 31.31 132 ALA C CA 1
ATOM 3861 C C . ALA C 1 133 ? 32.676 20.151 -11.782 1.00 30.68 132 ALA C C 1
ATOM 3862 O O . ALA C 1 133 ? 32.608 21.117 -12.558 1.00 30.55 132 ALA C O 1
ATOM 3864 N N . ARG C 1 134 ? 32.987 18.926 -12.149 1.00 32.28 133 ARG C N 1
ATOM 3865 C CA . ARG C 1 134 ? 33.403 18.549 -13.527 1.00 34.27 133 ARG C CA 1
ATOM 3866 C C . ARG C 1 134 ? 32.202 18.680 -14.452 1.00 34.02 133 ARG C C 1
ATOM 3867 O O . ARG C 1 134 ? 32.330 19.246 -15.574 1.00 32.43 133 ARG C O 1
ATOM 3875 N N . CYS C 1 135 ? 31.046 18.209 -13.992 1.00 32.59 134 CYS C N 1
ATOM 3876 C CA . CYS C 1 135 ? 29.785 18.234 -14.763 1.00 32.78 134 CYS C CA 1
ATOM 3877 C C . CYS C 1 135 ? 29.438 19.704 -15.097 1.00 32.30 134 CYS C C 1
ATOM 3878 O O . CYS C 1 135 ? 29.229 20.011 -16.258 1.00 34.24 134 CYS C O 1
ATOM 3881 N N . MET C 1 136 ? 29.420 20.612 -14.130 1.00 34.38 135 MET C N 1
ATOM 3882 C CA . MET C 1 136 ? 29.010 22.025 -14.391 1.00 34.83 135 MET C CA 1
ATOM 3883 C C . MET C 1 136 ? 30.071 22.727 -15.255 1.00 34.48 135 MET C C 1
ATOM 3884 O O . MET C 1 136 ? 29.690 23.599 -16.034 1.00 34.35 135 MET C O 1
ATOM 3889 N N . ASP C 1 137 ? 31.351 22.387 -15.093 1.00 33.88 136 ASP C N 1
ATOM 3890 C CA . ASP C 1 137 ? 32.454 22.997 -15.879 1.00 34.21 136 ASP C CA 1
ATOM 3891 C C . ASP C 1 137 ? 32.224 22.707 -17.368 1.00 34.99 136 ASP C C 1
ATOM 3892 O O . ASP C 1 137 ? 32.240 23.650 -18.206 1.00 34.44 136 ASP C O 1
ATOM 3897 N N . GLU C 1 138 ? 31.984 21.436 -17.684 1.00 34.40 137 GLU C N 1
ATOM 3898 C CA . GLU C 1 138 ? 31.706 20.952 -19.053 1.00 36.87 137 GLU C CA 1
ATOM 3899 C C . GLU C 1 138 ? 30.421 21.588 -19.595 1.00 35.78 137 GLU C C 1
ATOM 3900 O O . GLU C 1 138 ? 30.423 22.073 -20.748 1.00 36.63 137 GLU C O 1
ATOM 3906 N N . TYR C 1 139 ? 29.369 21.627 -18.799 1.00 30.65 138 TYR C N 1
ATOM 3907 C CA . TYR C 1 139 ? 28.076 22.171 -19.285 1.00 31.70 138 TYR C CA 1
ATOM 3908 C C . TYR C 1 139 ? 28.314 23.642 -19.641 1.00 31.96 138 TYR C C 1
ATOM 3909 O O . TYR C 1 139 ? 28.002 24.058 -20.784 1.00 34.93 138 TYR C O 1
ATOM 3918 N N . PHE C 1 140 ? 28.876 24.404 -18.701 1.00 32.84 139 PHE C N 1
ATOM 3919 C CA . PHE C 1 140 ? 28.988 25.878 -18.857 1.00 33.54 139 PHE C CA 1
ATOM 3920 C C . PHE C 1 140 ? 30.124 26.203 -19.836 1.00 35.68 139 PHE C C 1
ATOM 3921 O O . PHE C 1 140 ? 30.224 27.382 -20.234 1.00 35.38 139 PHE C O 1
ATOM 3929 N N . ARG C 1 141 ? 30.907 25.213 -20.284 1.00 38.39 140 ARG C N 1
ATOM 3930 C CA . ARG C 1 141 ? 31.956 25.488 -21.315 1.00 40.70 140 ARG C CA 1
ATOM 3931 C C . ARG C 1 141 ? 31.256 25.825 -22.637 1.00 37.84 140 ARG C C 1
ATOM 3932 O O . ARG C 1 141 ? 31.788 26.607 -23.431 1.00 35.85 140 ARG C O 1
ATOM 3940 N N . THR C 1 142 ? 30.050 25.300 -22.852 1.00 37.89 141 THR C N 1
ATOM 3941 C CA . THR C 1 142 ? 29.339 25.432 -24.147 1.00 36.05 141 THR C CA 1
ATOM 3942 C C . THR C 1 142 ? 27.932 25.993 -23.952 1.00 36.35 141 THR C C 1
ATOM 3943 O O . THR C 1 142 ? 27.421 26.591 -24.923 1.00 35.82 141 THR C O 1
ATOM 3947 N N . GLU C 1 143 ? 27.289 25.786 -22.798 1.00 35.80 142 GLU C N 1
ATOM 3948 C CA . GLU C 1 143 ? 25.858 26.162 -22.650 1.00 37.30 142 GLU C CA 1
ATOM 3949 C C . GLU C 1 143 ? 25.761 27.515 -21.939 1.00 34.33 142 GLU C C 1
ATOM 3950 O O . GLU C 1 143 ? 26.642 27.824 -21.118 1.00 33.94 142 GLU C O 1
ATOM 3956 N N . HIS C 1 144 ? 24.726 28.264 -22.306 1.00 32.30 143 HIS C N 1
ATOM 3957 C CA . HIS C 1 144 ? 24.299 29.504 -21.659 1.00 34.40 143 HIS C CA 1
ATOM 3958 C C . HIS C 1 144 ? 25.475 30.481 -21.601 1.00 32.63 143 HIS C C 1
ATOM 3959 O O . HIS C 1 144 ? 25.737 31.019 -20.525 1.00 35.09 143 HIS C O 1
ATOM 3966 N N . LEU C 1 145 ? 26.198 30.648 -22.701 1.00 33.83 144 LEU C N 1
ATOM 3967 C CA . LEU C 1 145 ? 27.433 31.452 -22.727 1.00 32.72 144 LEU C CA 1
ATOM 3968 C C . LEU C 1 145 ? 27.059 32.906 -22.373 1.00 31.49 144 LEU C C 1
ATOM 3969 O O . LEU C 1 145 ? 26.001 33.409 -22.852 1.00 30.68 144 LEU C O 1
ATOM 3974 N N . GLY C 1 146 ? 27.873 33.508 -21.513 1.00 32.20 145 GLY C N 1
ATOM 3975 C CA . GLY C 1 146 ? 27.740 34.855 -20.931 1.00 32.62 145 GLY C CA 1
ATOM 3976 C C . GLY C 1 146 ? 26.651 34.988 -19.878 1.00 31.38 145 GLY C C 1
ATOM 3977 O O . GLY C 1 146 ? 26.429 36.118 -19.403 1.00 31.13 145 GLY C O 1
ATOM 3978 N N . VAL C 1 147 ? 25.998 33.911 -19.466 1.00 30.41 146 VAL C N 1
ATOM 3979 C CA . VAL C 1 147 ? 24.937 34.027 -18.433 1.00 31.08 146 VAL C CA 1
ATOM 3980 C C . VAL C 1 147 ? 25.612 34.079 -17.064 1.00 29.52 146 VAL C C 1
ATOM 3981 O O . VAL C 1 147 ? 26.550 33.318 -16.822 1.00 31.49 146 VAL C O 1
ATOM 3985 N N . VAL C 1 148 ? 25.154 35.012 -16.237 1.00 28.07 147 VAL C N 1
ATOM 3986 C CA . VAL C 1 148 ? 25.751 35.348 -14.918 1.00 28.27 147 VAL C CA 1
ATOM 3987 C C . VAL C 1 148 ? 24.616 35.537 -13.922 1.00 26.28 147 VAL C C 1
ATOM 3988 O O . VAL C 1 148 ? 23.459 35.835 -14.338 1.00 26.38 147 VAL C O 1
ATOM 3992 N N . THR C 1 149 ? 24.940 35.295 -12.656 1.00 28.25 148 THR C N 1
ATOM 3993 C CA . THR C 1 149 ? 24.021 35.442 -11.510 1.00 27.77 148 THR C CA 1
ATOM 3994 C C . THR C 1 149 ? 24.498 36.664 -10.718 1.00 28.27 148 THR C C 1
ATOM 3995 O O . THR C 1 149 ? 25.579 36.633 -10.120 1.00 27.29 148 THR C O 1
ATOM 3999 N N . HIS C 1 150 ? 23.690 37.722 -10.729 1.00 26.96 149 HIS C N 1
ATOM 4000 C CA . HIS C 1 150 ? 23.958 38.942 -9.930 1.00 26.16 149 HIS C CA 1
ATOM 4001 C C . HIS C 1 150 ? 23.295 38.852 -8.559 1.00 25.69 149 HIS C C 1
ATOM 4002 O O . HIS C 1 150 ? 22.044 38.629 -8.510 1.00 25.00 149 HIS C O 1
ATOM 4009 N N . SER C 1 151 ? 24.023 39.182 -7.512 1.00 25.58 150 SER C N 1
ATOM 4010 C CA . SER C 1 151 ? 23.462 39.432 -6.152 1.00 26.09 150 SER C CA 1
ATOM 4011 C C . SER C 1 151 ? 23.414 40.930 -5.896 1.00 26.43 150 SER C C 1
ATOM 4012 O O . SER C 1 151 ? 24.384 41.612 -6.250 1.00 28.71 150 SER C O 1
ATOM 4015 N N . PHE C 1 152 ? 22.347 41.403 -5.249 1.00 26.24 151 PHE C N 1
ATOM 4016 C CA . PHE C 1 152 ? 22.187 42.823 -4.858 1.00 27.74 151 PHE C CA 1
ATOM 4017 C C . PHE C 1 152 ? 21.336 42.894 -3.598 1.00 26.85 151 PHE C C 1
ATOM 4018 O O . PHE C 1 152 ? 20.459 42.031 -3.338 1.00 28.84 151 PHE C O 1
ATOM 4026 N N . VAL C 1 153 ? 21.520 43.990 -2.909 1.00 29.14 152 VAL C N 1
ATOM 4027 C CA . VAL C 1 153 ? 20.852 44.312 -1.625 1.00 30.35 152 VAL C CA 1
ATOM 4028 C C . VAL C 1 153 ? 20.187 45.686 -1.746 1.00 28.22 152 VAL C C 1
ATOM 4029 O O . VAL C 1 153 ? 20.241 46.341 -2.800 1.00 26.23 152 VAL C O 1
ATOM 4033 N N . ARG C 1 154 ? 19.537 46.093 -0.680 1.00 28.49 153 ARG C N 1
ATOM 4034 C CA . ARG C 1 154 ? 18.769 47.354 -0.653 1.00 29.27 153 ARG C CA 1
ATOM 4035 C C . ARG C 1 154 ? 17.819 47.393 -1.853 1.00 28.97 153 ARG C C 1
ATOM 4036 O O . ARG C 1 154 ? 17.591 48.462 -2.388 1.00 29.37 153 ARG C O 1
ATOM 4044 N N . ALA C 1 155 ? 17.276 46.261 -2.261 1.00 29.11 154 ALA C N 1
ATOM 4045 C CA . ALA C 1 155 ? 16.364 46.190 -3.416 1.00 29.53 154 ALA C CA 1
ATOM 4046 C C . ALA C 1 155 ? 15.012 45.602 -2.998 1.00 30.68 154 ALA C C 1
ATOM 4047 O O . ALA C 1 155 ? 14.761 44.413 -3.173 1.00 31.76 154 ALA C O 1
ATOM 4049 N N . PRO C 1 156 ? 14.068 46.404 -2.476 1.00 31.66 155 PRO C N 1
ATOM 4050 C CA . PRO C 1 156 ? 12.745 45.873 -2.151 1.00 33.08 155 PRO C CA 1
ATOM 4051 C C . PRO C 1 156 ? 12.119 45.277 -3.424 1.00 34.77 155 PRO C C 1
ATOM 4052 O O . PRO C 1 156 ? 12.410 45.722 -4.532 1.00 32.64 155 PRO C O 1
ATOM 4056 N N . ARG C 1 157 ? 11.300 44.241 -3.264 1.00 34.62 156 ARG C N 1
ATOM 4057 C CA . ARG C 1 157 ? 10.720 43.479 -4.400 1.00 33.67 156 ARG C CA 1
ATOM 4058 C C . ARG C 1 157 ? 10.056 44.400 -5.429 1.00 33.09 156 ARG C C 1
ATOM 4059 O O . ARG C 1 157 ? 10.140 44.128 -6.640 1.00 32.31 156 ARG C O 1
ATOM 4067 N N . GLU C 1 158 ? 9.399 45.456 -4.974 1.00 34.95 157 GLU C N 1
ATOM 4068 C CA . GLU C 1 158 ? 8.701 46.428 -5.867 1.00 36.77 157 GLU C CA 1
ATOM 4069 C C . GLU C 1 158 ? 9.719 47.129 -6.781 1.00 36.68 157 GLU C C 1
ATOM 4070 O O . GLU C 1 158 ? 9.435 47.327 -7.963 1.00 33.14 157 GLU C O 1
ATOM 4076 N N . ARG C 1 159 ? 10.891 47.477 -6.251 1.00 36.22 158 ARG C N 1
ATOM 4077 C CA . ARG C 1 159 ? 11.972 48.069 -7.076 1.00 34.95 158 ARG C CA 1
ATOM 4078 C C . ARG C 1 159 ? 12.503 47.000 -8.031 1.00 32.21 158 ARG C C 1
ATOM 4079 O O . ARG C 1 159 ? 12.714 47.318 -9.172 1.00 31.93 158 ARG C O 1
ATOM 4087 N N . LEU C 1 160 ? 12.723 45.751 -7.578 1.00 31.36 159 LEU C N 1
ATOM 4088 C CA . LEU C 1 160 ? 13.197 44.674 -8.480 1.00 31.37 159 LEU C CA 1
ATOM 4089 C C . LEU C 1 160 ? 12.169 44.457 -9.599 1.00 31.82 159 LEU C C 1
ATOM 4090 O O . LEU C 1 160 ? 12.539 44.369 -10.750 1.00 33.26 159 LEU C O 1
ATOM 4095 N N . ASP C 1 161 ? 10.892 44.393 -9.271 1.00 32.73 160 ASP C N 1
ATOM 4096 C CA . ASP C 1 161 ? 9.838 44.076 -10.268 1.00 33.80 160 ASP C CA 1
ATOM 4097 C C . ASP C 1 161 ? 9.798 45.137 -11.383 1.00 33.92 160 ASP C C 1
ATOM 4098 O O . ASP C 1 161 ? 9.567 44.768 -12.539 1.00 31.83 160 ASP C O 1
ATOM 4103 N N . GLU C 1 162 ? 10.035 46.404 -11.059 1.00 33.42 161 GLU C N 1
ATOM 4104 C CA . GLU C 1 162 ? 10.104 47.487 -12.073 1.00 34.20 161 GLU C CA 1
ATOM 4105 C C . GLU C 1 162 ? 11.284 47.220 -13.031 1.00 33.79 161 GLU C C 1
ATOM 4106 O O . GLU C 1 162 ? 11.086 47.374 -14.266 1.00 35.05 161 GLU C O 1
ATOM 4112 N N . ILE C 1 163 ? 12.454 46.821 -12.508 1.00 30.52 162 ILE C N 1
ATOM 4113 C CA . ILE C 1 163 ? 13.656 46.484 -13.327 1.00 30.85 162 ILE C CA 1
ATOM 4114 C C . ILE C 1 163 ? 13.313 45.278 -14.231 1.00 31.11 162 ILE C C 1
ATOM 4115 O O . ILE C 1 163 ? 13.637 45.322 -15.441 1.00 31.76 162 ILE C O 1
ATOM 4120 N N . LEU C 1 164 ? 12.680 44.231 -13.697 1.00 31.74 163 LEU C N 1
ATOM 4121 C CA . LEU C 1 164 ? 12.307 43.026 -14.486 1.00 32.46 163 LEU C CA 1
ATOM 4122 C C . LEU C 1 164 ? 11.328 43.402 -15.610 1.00 33.43 163 LEU C C 1
ATOM 4123 O O . LEU C 1 164 ? 11.484 42.856 -16.736 1.00 33.06 163 LEU C O 1
ATOM 4128 N N . ALA C 1 165 ? 10.388 44.327 -15.364 1.00 36.39 164 ALA C N 1
ATOM 4129 C CA . ALA C 1 165 ? 9.467 44.838 -16.426 1.00 37.30 164 ALA C CA 1
ATOM 4130 C C . ALA C 1 165 ? 10.296 45.531 -17.512 1.00 35.86 164 ALA C C 1
ATOM 4131 O O . ALA C 1 165 ? 9.986 45.370 -18.717 1.00 38.13 164 ALA C O 1
ATOM 4133 N N . GLU C 1 166 ? 11.320 46.278 -17.121 1.00 35.28 165 GLU C N 1
ATOM 4134 C CA . GLU C 1 166 ? 12.183 46.966 -18.121 1.00 36.41 165 GLU C CA 1
ATOM 4135 C C . GLU C 1 166 ? 12.896 45.902 -18.948 1.00 34.78 165 GLU C C 1
ATOM 4136 O O . GLU C 1 166 ? 12.873 46.026 -20.168 1.00 35.02 165 GLU C O 1
ATOM 4142 N N . LEU C 1 167 ? 13.446 44.867 -18.326 1.00 34.93 166 LEU C N 1
ATOM 4143 C CA . LEU C 1 167 ? 14.080 43.746 -19.074 1.00 34.12 166 LEU C CA 1
ATOM 4144 C C . LEU C 1 167 ? 13.069 43.077 -20.013 1.00 34.01 166 LEU C C 1
ATOM 4145 O O . LEU C 1 167 ? 13.445 42.767 -21.177 1.00 31.85 166 LEU C O 1
ATOM 4150 N N . ASP C 1 168 ? 11.834 42.846 -19.528 1.00 36.74 167 ASP C N 1
ATOM 4151 C CA . ASP C 1 168 ? 10.751 42.189 -20.321 1.00 37.22 167 ASP C CA 1
ATOM 4152 C C . ASP C 1 168 ? 10.494 42.986 -21.604 1.00 38.85 167 ASP C C 1
ATOM 4153 O O . ASP C 1 168 ? 10.523 42.396 -22.736 1.00 36.73 167 ASP C O 1
ATOM 4158 N N . GLU C 1 169 ? 10.270 44.292 -21.431 1.00 43.47 168 GLU C N 1
ATOM 4159 C CA . GLU C 1 169 ? 10.012 45.260 -22.520 1.00 45.32 168 GLU C CA 1
ATOM 4160 C C . GLU C 1 169 ? 11.083 45.133 -23.612 1.00 47.50 168 GLU C C 1
ATOM 4161 O O . GLU C 1 169 ? 10.713 45.297 -24.773 1.00 51.22 168 GLU C O 1
ATOM 4167 N N . ARG C 1 170 ? 12.344 44.843 -23.271 1.00 44.67 169 ARG C N 1
ATOM 4168 C CA . ARG C 1 170 ? 13.497 44.746 -24.220 1.00 43.51 169 ARG C CA 1
ATOM 4169 C C . ARG C 1 170 ? 13.701 43.305 -24.704 1.00 43.85 169 ARG C C 1
ATOM 4170 O O . ARG C 1 170 ? 14.606 43.089 -25.502 1.00 45.18 169 ARG C O 1
ATOM 4178 N N . GLY C 1 171 ? 12.904 42.354 -24.225 1.00 42.13 170 GLY C N 1
ATOM 4179 C CA . GLY C 1 171 ? 12.956 40.961 -24.687 1.00 42.89 170 GLY C CA 1
ATOM 4180 C C . GLY C 1 171 ? 14.145 40.227 -24.092 1.00 42.80 170 GLY C C 1
ATOM 4181 O O . GLY C 1 171 ? 14.560 39.228 -24.673 1.00 42.92 170 GLY C O 1
ATOM 4182 N N . GLU C 1 172 ? 14.665 40.704 -22.954 1.00 42.53 171 GLU C N 1
ATOM 4183 C CA . GLU C 1 172 ? 15.881 40.163 -22.302 1.00 39.85 171 GLU C CA 1
ATOM 4184 C C . GLU C 1 172 ? 15.445 39.144 -21.263 1.00 37.81 171 GLU C C 1
ATOM 4185 O O . GLU C 1 172 ? 14.802 39.519 -20.287 1.00 34.10 171 GLU C O 1
ATOM 4191 N N . TRP C 1 173 ? 15.816 37.903 -21.512 1.00 38.17 172 TRP C N 1
ATOM 4192 C CA . TRP C 1 173 ? 15.651 36.738 -20.614 1.00 36.44 172 TRP C CA 1
ATOM 4193 C C . TRP C 1 173 ? 16.316 37.012 -19.265 1.00 35.74 172 TRP C C 1
ATOM 4194 O O . TRP C 1 173 ? 17.440 37.535 -19.226 1.00 33.42 172 TRP C O 1
ATOM 4205 N N . HIS C 1 174 ? 15.617 36.644 -18.187 1.00 32.51 173 HIS C N 1
ATOM 4206 C CA . HIS C 1 174 ? 16.157 36.638 -16.811 1.00 31.18 173 HIS C CA 1
ATOM 4207 C C . HIS C 1 174 ? 15.397 35.589 -16.011 1.00 31.02 173 HIS C C 1
ATOM 4208 O O . HIS C 1 174 ? 14.280 35.221 -16.416 1.00 33.17 173 HIS C O 1
ATOM 4215 N N . GLU C 1 175 ? 15.960 35.184 -14.892 1.00 30.53 174 GLU C N 1
ATOM 4216 C CA . GLU C 1 175 ? 15.227 34.464 -13.835 1.00 30.32 174 GLU C CA 1
ATOM 4217 C C . GLU C 1 175 ? 15.772 34.891 -12.474 1.00 29.46 174 GLU C C 1
ATOM 4218 O O . GLU C 1 175 ? 17.056 34.984 -12.309 1.00 29.66 174 GLU C O 1
ATOM 4224 N N . ILE C 1 176 ? 14.868 35.044 -11.503 1.00 27.81 175 ILE C N 1
ATOM 4225 C CA . ILE C 1 176 ? 15.254 35.143 -10.069 1.00 29.14 175 ILE C CA 1
ATOM 4226 C C . ILE C 1 176 ? 15.797 33.758 -9.645 1.00 29.93 175 ILE C C 1
ATOM 4227 O O . ILE C 1 176 ? 15.123 32.708 -9.853 1.00 27.94 175 ILE C O 1
ATOM 4232 N N . SER C 1 177 ? 17.014 33.760 -9.106 1.00 27.30 176 SER C N 1
ATOM 4233 C CA . SER C 1 177 ? 17.776 32.545 -8.732 1.00 26.63 176 SER C CA 1
ATOM 4234 C C . SER C 1 177 ? 17.810 32.346 -7.210 1.00 25.50 176 SER C C 1
ATOM 4235 O O . SER C 1 177 ? 17.911 31.222 -6.789 1.00 26.01 176 SER C O 1
ATOM 4238 N N . CYS C 1 178 ? 17.790 33.411 -6.409 1.00 26.03 177 CYS C N 1
ATOM 4239 C CA . CYS C 1 178 ? 17.721 33.304 -4.927 1.00 26.27 177 CYS C CA 1
ATOM 4240 C C . CYS C 1 178 ? 16.828 34.403 -4.368 1.00 26.20 177 CYS C C 1
ATOM 4241 O O . CYS C 1 178 ? 16.933 35.608 -4.791 1.00 27.19 177 CYS C O 1
ATOM 4244 N N . HIS C 1 179 ? 16.079 34.043 -3.365 1.00 26.64 178 HIS C N 1
ATOM 4245 C CA . HIS C 1 179 ? 15.397 34.972 -2.449 1.00 26.86 178 HIS C CA 1
ATOM 4246 C C . HIS C 1 179 ? 16.178 34.900 -1.156 1.00 27.92 178 HIS C C 1
ATOM 4247 O O . HIS C 1 179 ? 16.157 33.819 -0.544 1.00 26.85 178 HIS C O 1
ATOM 4254 N N . ILE C 1 180 ? 16.912 35.965 -0.800 1.00 25.71 179 ILE C N 1
ATOM 4255 C CA . ILE C 1 180 ? 17.778 35.935 0.387 1.00 26.43 179 ILE C CA 1
ATOM 4256 C C . ILE C 1 180 ? 17.025 36.606 1.534 1.00 27.39 179 ILE C C 1
ATOM 4257 O O . ILE C 1 180 ? 17.072 36.066 2.632 1.00 28.67 179 ILE C O 1
ATOM 4262 N N . ASP C 1 181 ? 16.492 37.804 1.304 1.00 27.51 180 ASP C N 1
ATOM 4263 C CA . ASP C 1 181 ? 15.743 38.585 2.303 1.00 28.55 180 ASP C CA 1
ATOM 4264 C C . ASP C 1 181 ? 14.683 39.378 1.515 1.00 29.28 180 ASP C C 1
ATOM 4265 O O . ASP C 1 181 ? 14.675 39.278 0.259 1.00 28.23 180 ASP C O 1
ATOM 4270 N N . HIS C 1 182 ? 13.898 40.201 2.200 1.00 30.18 181 HIS C N 1
ATOM 4271 C CA . HIS C 1 182 ? 12.809 41.021 1.595 1.00 31.09 181 HIS C CA 1
ATOM 4272 C C . HIS C 1 182 ? 13.382 41.967 0.533 1.00 30.12 181 HIS C C 1
ATOM 4273 O O . HIS C 1 182 ? 12.654 42.309 -0.401 1.00 30.13 181 HIS C O 1
ATOM 4280 N N . ASP C 1 183 ? 14.655 42.350 0.659 1.00 29.55 182 ASP C N 1
ATOM 4281 C CA . ASP C 1 183 ? 15.301 43.350 -0.226 1.00 31.00 182 ASP C CA 1
ATOM 4282 C C . ASP C 1 183 ? 16.664 42.821 -0.713 1.00 29.00 182 ASP C C 1
ATOM 4283 O O . ASP C 1 183 ? 17.523 43.661 -1.040 1.00 28.46 182 ASP C O 1
ATOM 4288 N N . PHE C 1 184 ? 16.869 41.494 -0.718 1.00 28.91 183 PHE C N 1
ATOM 4289 C CA . PHE C 1 184 ? 18.143 40.853 -1.175 1.00 27.58 183 PHE C CA 1
ATOM 4290 C C . PHE C 1 184 ? 17.802 39.665 -2.088 1.00 26.75 183 PHE C C 1
ATOM 4291 O O . PHE C 1 184 ? 17.188 38.672 -1.625 1.00 25.83 183 PHE C O 1
ATOM 4299 N N . PHE C 1 185 ? 18.169 39.767 -3.377 1.00 26.80 184 PHE C N 1
ATOM 4300 C CA . PHE C 1 185 ? 17.896 38.787 -4.429 1.00 26.19 184 PHE C CA 1
ATOM 4301 C C . PHE C 1 185 ? 19.142 38.505 -5.255 1.00 27.96 184 PHE C C 1
ATOM 4302 O O . PHE C 1 185 ? 20.090 39.281 -5.205 1.00 28.24 184 PHE C O 1
ATOM 4310 N N . MET C 1 186 ? 19.149 37.349 -5.922 1.00 28.51 185 MET C N 1
ATOM 4311 C CA . MET C 1 186 ? 20.065 37.020 -7.054 1.00 29.72 185 MET C CA 1
ATOM 4312 C C . MET C 1 186 ? 19.220 36.873 -8.321 1.00 29.77 185 MET C C 1
ATOM 4313 O O . MET C 1 186 ? 18.086 36.305 -8.270 1.00 30.15 185 MET C O 1
ATOM 4318 N N . LEU C 1 187 ? 19.694 37.481 -9.408 1.00 29.63 186 LEU C N 1
ATOM 4319 C CA . LEU C 1 187 ? 19.030 37.528 -10.731 1.00 27.62 186 LEU C CA 1
ATOM 4320 C C . LEU C 1 187 ? 20.034 36.971 -11.726 1.00 28.35 186 LEU C C 1
ATOM 4321 O O . LEU C 1 187 ? 21.238 37.421 -11.691 1.00 26.42 186 LEU C O 1
ATOM 4326 N N . THR C 1 188 ? 19.577 35.989 -12.527 1.00 27.54 187 THR C N 1
ATOM 4327 C CA . THR C 1 188 ? 20.386 35.352 -13.576 1.00 27.11 187 THR C CA 1
ATOM 4328 C C . THR C 1 188 ? 19.917 35.893 -14.916 1.00 27.42 187 THR C C 1
ATOM 4329 O O . THR C 1 188 ? 18.702 35.927 -15.120 1.00 31.41 187 THR C O 1
ATOM 4333 N N . LEU C 1 189 ? 20.852 36.399 -15.729 1.00 28.54 188 LEU C N 1
ATOM 4334 C CA . LEU C 1 189 ? 20.620 36.966 -17.076 1.00 28.69 188 LEU C CA 1
ATOM 4335 C C . LEU C 1 189 ? 21.972 37.092 -17.805 1.00 28.84 188 LEU C C 1
ATOM 4336 O O . LEU C 1 189 ? 23.041 36.779 -17.239 1.00 28.04 188 LEU C O 1
ATOM 4341 N N . HIS C 1 190 ? 21.926 37.514 -19.065 1.00 30.49 189 HIS C N 1
ATOM 4342 C CA . HIS C 1 190 ? 23.131 37.615 -19.918 1.00 30.14 189 HIS C CA 1
ATOM 4343 C C . HIS C 1 190 ? 23.950 38.837 -19.466 1.00 28.16 189 HIS C C 1
ATOM 4344 O O . HIS C 1 190 ? 23.357 39.897 -19.260 1.00 28.79 189 HIS C O 1
ATOM 4351 N N . GLU C 1 191 ? 25.264 38.666 -19.337 1.00 26.86 190 GLU C N 1
ATOM 4352 C CA . GLU C 1 191 ? 26.202 39.700 -18.881 1.00 28.09 190 GLU C CA 1
ATOM 4353 C C . GLU C 1 191 ? 26.221 40.954 -19.795 1.00 27.98 190 GLU C C 1
ATOM 4354 O O . GLU C 1 191 ? 26.744 42.011 -19.376 1.00 27.34 190 GLU C O 1
ATOM 4360 N N . ARG C 1 192 ? 25.648 40.887 -20.977 1.00 29.55 191 ARG C N 1
ATOM 4361 C CA . ARG C 1 192 ? 25.467 42.117 -21.805 1.00 33.96 191 ARG C CA 1
ATOM 4362 C C . ARG C 1 192 ? 24.540 43.050 -21.017 1.00 32.97 191 ARG C C 1
ATOM 4363 O O . ARG C 1 192 ? 24.508 44.261 -21.320 1.00 33.50 191 ARG C O 1
ATOM 4371 N N . ASN C 1 193 ? 23.785 42.510 -20.049 1.00 30.93 192 ASN C N 1
ATOM 4372 C CA . ASN C 1 193 ? 22.843 43.341 -19.284 1.00 29.89 192 ASN C CA 1
ATOM 4373 C C . ASN C 1 193 ? 23.493 43.794 -17.992 1.00 28.45 192 ASN C C 1
ATOM 4374 O O . ASN C 1 193 ? 22.848 44.610 -17.311 1.00 27.33 192 ASN C O 1
ATOM 4379 N N . SER C 1 194 ? 24.737 43.369 -17.712 1.00 27.89 193 SER C N 1
ATOM 4380 C CA . SER C 1 194 ? 25.321 43.462 -16.352 1.00 28.39 193 SER C CA 1
ATOM 4381 C C . SER C 1 194 ? 25.474 44.935 -15.958 1.00 28.52 193 SER C C 1
ATOM 4382 O O . SER C 1 194 ? 25.020 45.276 -14.861 1.00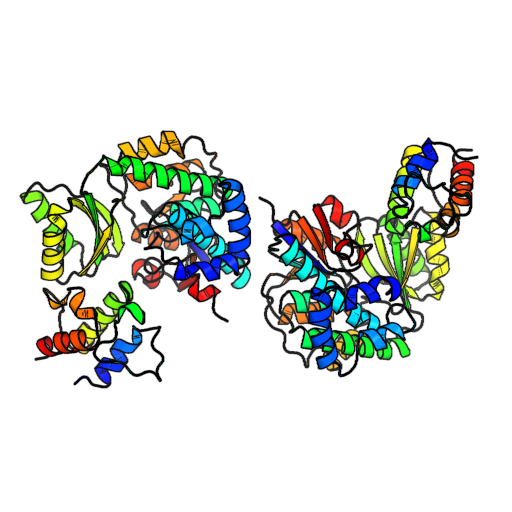 27.67 193 SER C O 1
ATOM 4385 N N . VAL C 1 195 ? 26.080 45.759 -16.812 1.00 27.25 194 VAL C N 1
ATOM 4386 C CA . VAL C 1 195 ? 26.429 47.146 -16.416 1.00 26.76 194 VAL C CA 1
ATOM 4387 C C . VAL C 1 195 ? 25.136 47.971 -16.357 1.00 26.18 194 VAL C C 1
ATOM 4388 O O . VAL C 1 195 ? 24.975 48.791 -15.454 1.00 26.56 194 VAL C O 1
ATOM 4392 N N . TRP C 1 196 ? 24.191 47.761 -17.242 1.00 27.45 195 TRP C N 1
ATOM 4393 C CA . TRP C 1 196 ? 22.858 48.424 -17.069 1.00 27.71 195 TRP C CA 1
ATOM 4394 C C . TRP C 1 196 ? 22.231 48.032 -15.720 1.00 27.02 195 TRP C C 1
ATOM 4395 O O . TRP C 1 196 ? 21.838 48.905 -14.957 1.00 26.12 195 TRP C O 1
ATOM 4406 N N . LEU C 1 197 ? 22.168 46.737 -15.400 1.00 27.77 196 LEU C N 1
ATOM 4407 C CA . LEU C 1 197 ? 21.530 46.269 -14.128 1.00 26.45 196 LEU C CA 1
ATOM 4408 C C . LEU C 1 197 ? 22.139 46.982 -12.905 1.00 27.04 196 LEU C C 1
ATOM 4409 O O . LEU C 1 197 ? 21.391 47.489 -12.021 1.00 27.09 196 LEU C O 1
ATOM 4414 N N . GLU C 1 198 ? 23.469 47.052 -12.880 1.00 26.93 197 GLU C N 1
ATOM 4415 C CA . GLU C 1 198 ? 24.253 47.663 -11.809 1.00 27.54 197 GLU C CA 1
ATOM 4416 C C . GLU C 1 198 ? 23.891 49.145 -11.683 1.00 28.39 197 GLU C C 1
ATOM 4417 O O . GLU C 1 198 ? 23.555 49.607 -10.557 1.00 29.34 197 GLU C O 1
ATOM 4423 N N . GLY C 1 199 ? 23.912 49.885 -12.774 1.00 27.82 198 GLY C N 1
ATOM 4424 C CA . GLY C 1 199 ? 23.570 51.298 -12.673 1.00 28.99 198 GLY C CA 1
ATOM 4425 C C . GLY C 1 199 ? 22.090 51.459 -12.415 1.00 30.27 198 GLY C C 1
ATOM 4426 O O . GLY C 1 199 ? 21.718 52.437 -11.744 1.00 30.40 198 GLY C O 1
ATOM 4427 N N . ARG C 1 200 ? 21.262 50.549 -12.929 1.00 29.92 199 ARG C N 1
ATOM 4428 C CA . ARG C 1 200 ? 19.788 50.676 -12.796 1.00 30.57 199 ARG C CA 1
ATOM 4429 C C . ARG C 1 200 ? 19.432 50.482 -11.317 1.00 31.11 199 ARG C C 1
ATOM 4430 O O . ARG C 1 200 ? 18.663 51.293 -10.791 1.00 29.97 199 ARG C O 1
ATOM 4438 N N . LEU C 1 201 ? 20.087 49.516 -10.652 1.00 30.30 200 LEU C N 1
ATOM 4439 C CA . LEU C 1 201 ? 19.936 49.230 -9.212 1.00 29.33 200 LEU C CA 1
ATOM 4440 C C . LEU C 1 201 ? 20.341 50.487 -8.433 1.00 28.98 200 LEU C C 1
ATOM 4441 O O . LEU C 1 201 ? 19.469 51.025 -7.675 1.00 26.28 200 LEU C O 1
ATOM 4446 N N . ARG C 1 202 ? 21.604 50.931 -8.611 1.00 29.31 201 ARG C N 1
ATOM 4447 C CA . ARG C 1 202 ? 22.157 52.124 -7.909 1.00 30.43 201 ARG C CA 1
ATOM 4448 C C . ARG C 1 202 ? 21.244 53.345 -8.050 1.00 30.11 201 ARG C C 1
ATOM 4449 O O . ARG C 1 202 ? 21.108 54.056 -7.038 1.00 29.55 201 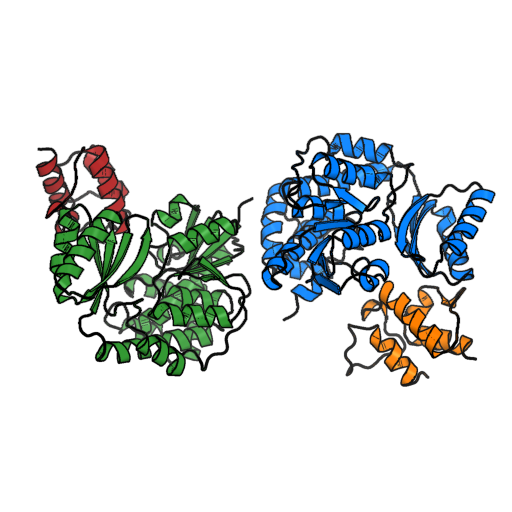ARG C O 1
ATOM 4457 N N . SER C 1 203 ? 20.591 53.509 -9.191 1.00 32.04 202 SER C N 1
ATOM 4458 C CA . SER C 1 203 ? 19.687 54.646 -9.492 1.00 34.20 202 SER C CA 1
ATOM 4459 C C . SER C 1 203 ? 18.527 54.652 -8.496 1.00 36.51 202 SER C C 1
ATOM 4460 O O . SER C 1 203 ? 17.932 55.710 -8.316 1.00 34.48 202 SER C O 1
ATOM 4463 N N . VAL C 1 204 ? 18.248 53.542 -7.803 1.00 32.38 203 VAL C N 1
ATOM 4464 C CA . VAL C 1 204 ? 17.089 53.531 -6.865 1.00 31.91 203 VAL C CA 1
ATOM 4465 C C . VAL C 1 204 ? 17.569 53.153 -5.463 1.00 30.84 203 VAL C C 1
ATOM 4466 O O . VAL C 1 204 ? 16.745 52.778 -4.669 1.00 30.39 203 VAL C O 1
ATOM 4470 N N . GLY C 1 205 ? 18.858 53.275 -5.182 1.00 28.95 204 GLY C N 1
ATOM 4471 C CA . GLY C 1 205 ? 19.375 53.074 -3.833 1.00 30.15 204 GLY C CA 1
ATOM 4472 C C . GLY C 1 205 ? 19.771 51.630 -3.542 1.00 29.08 204 GLY C C 1
ATOM 4473 O O . GLY C 1 205 ? 20.226 51.393 -2.405 1.00 31.38 204 GLY C O 1
ATOM 4474 N N . ALA C 1 206 ? 19.585 50.718 -4.505 1.00 28.96 205 ALA C N 1
ATOM 4475 C CA . ALA C 1 206 ? 19.992 49.306 -4.411 1.00 28.78 205 ALA C CA 1
ATOM 4476 C C . ALA C 1 206 ? 21.478 49.168 -4.726 1.00 28.58 205 ALA C C 1
ATOM 4477 O O . ALA C 1 206 ? 22.024 49.956 -5.480 1.00 30.26 205 ALA C O 1
ATOM 4479 N N . MET C 1 207 ? 22.155 48.212 -4.134 1.00 29.02 206 MET C N 1
ATOM 4480 C CA . MET C 1 207 ? 23.636 48.104 -4.276 1.00 29.37 206 MET C CA 1
ATOM 4481 C C . MET C 1 207 ? 23.967 46.724 -4.851 1.00 28.99 206 MET C C 1
ATOM 4482 O O . MET C 1 207 ? 23.764 45.704 -4.197 1.00 26.80 206 MET C O 1
ATOM 4487 N N . PRO C 1 208 ? 24.533 46.650 -6.077 1.00 29.49 207 PRO C N 1
ATOM 4488 C CA . PRO C 1 208 ? 24.966 45.382 -6.655 1.00 29.67 207 PRO C CA 1
ATOM 4489 C C . PRO C 1 208 ? 26.177 44.915 -5.838 1.00 32.25 207 PRO C C 1
ATOM 4490 O O . PRO C 1 208 ? 26.863 45.777 -5.303 1.00 30.58 207 PRO C O 1
ATOM 4494 N N . LEU C 1 209 ? 26.322 43.598 -5.638 1.00 30.73 208 LEU C N 1
ATOM 4495 C CA . LEU C 1 209 ? 27.444 43.032 -4.833 1.00 31.89 208 LEU C CA 1
ATOM 4496 C C . LEU C 1 209 ? 28.366 42.199 -5.718 1.00 33.05 208 LEU C C 1
ATOM 4497 O O . LEU C 1 209 ? 29.571 42.466 -5.673 1.00 38.36 208 LEU C O 1
ATOM 4502 N N . TYR C 1 210 ? 27.845 41.238 -6.467 1.00 32.57 209 TYR C N 1
ATOM 4503 C CA . TYR C 1 210 ? 28.690 40.213 -7.144 1.00 36.34 209 TYR C CA 1
ATOM 4504 C C . TYR C 1 210 ? 27.959 39.693 -8.370 1.00 34.23 209 TYR C C 1
ATOM 4505 O O . TYR C 1 210 ? 26.713 39.603 -8.352 1.00 33.35 209 TYR C O 1
ATOM 4514 N N . ALA C 1 211 ? 28.749 39.358 -9.394 1.00 36.49 210 ALA C N 1
ATOM 4515 C CA . ALA C 1 211 ? 28.294 38.705 -10.639 1.00 38.42 210 ALA C CA 1
ATOM 4516 C C . ALA C 1 211 ? 28.982 37.337 -10.753 1.00 39.61 210 ALA C C 1
ATOM 4517 O O . ALA C 1 211 ? 30.205 37.292 -10.909 1.00 40.75 210 ALA C O 1
ATOM 4519 N N . MET C 1 212 ? 28.222 36.264 -10.580 1.00 37.83 211 MET C N 1
ATOM 4520 C CA . MET C 1 212 ? 28.758 34.882 -10.394 1.00 39.48 211 MET C CA 1
ATOM 4521 C C . MET C 1 212 ? 28.776 34.179 -11.769 1.00 38.38 211 MET C C 1
ATOM 4522 O O . MET C 1 212 ? 27.782 34.282 -12.517 1.00 37.86 211 MET C O 1
ATOM 4527 N N . ARG C 1 213 ? 29.928 33.627 -12.164 1.00 42.93 212 ARG C N 1
ATOM 4528 C CA . ARG C 1 213 ? 30.092 32.666 -13.297 1.00 43.43 212 ARG C CA 1
ATOM 4529 C C . ARG C 1 213 ? 30.668 31.370 -12.681 1.00 42.50 212 ARG C C 1
AT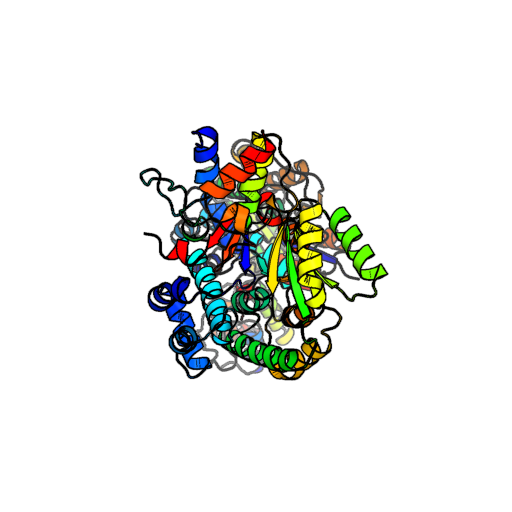OM 4530 O O . ARG C 1 213 ? 31.450 31.377 -11.727 1.00 45.22 212 ARG C O 1
ATOM 4538 N N . PRO C 1 214 ? 30.138 30.174 -13.000 1.00 36.45 213 PRO C N 1
ATOM 4539 C CA . PRO C 1 214 ? 28.861 29.999 -13.703 1.00 35.29 213 PRO C CA 1
ATOM 4540 C C . PRO C 1 214 ? 27.659 30.421 -12.907 1.00 32.01 213 PRO C C 1
ATOM 4541 O O . PRO C 1 214 ? 27.693 30.406 -11.682 1.00 31.59 213 PRO C O 1
ATOM 4545 N N . PRO C 1 215 ? 26.527 30.650 -13.608 1.00 30.61 214 PRO C N 1
ATOM 4546 C CA . PRO C 1 215 ? 25.283 31.022 -12.948 1.00 31.83 214 PRO C CA 1
ATOM 4547 C C . PRO C 1 215 ? 24.735 29.8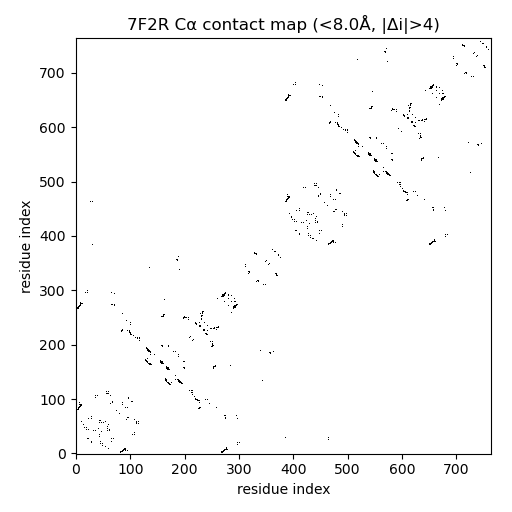00 -12.204 1.00 32.74 214 PRO C C 1
ATOM 4548 O O . PRO C 1 215 ? 25.239 28.696 -12.499 1.00 31.75 214 PRO C O 1
ATOM 4552 N N . MET C 1 216 ? 23.725 29.984 -11.339 1.00 33.48 215 MET C N 1
ATOM 4553 C CA . MET C 1 216 ? 23.031 28.833 -10.689 1.00 35.19 215 MET C CA 1
ATOM 4554 C C . MET C 1 216 ? 21.520 29.084 -10.628 1.00 33.01 215 MET C C 1
ATOM 4555 O O . MET C 1 216 ? 21.115 30.234 -10.659 1.00 30.91 215 MET C O 1
ATOM 4560 N N . HIS C 1 217 ? 20.746 28.006 -10.560 1.00 31.68 216 HIS C N 1
ATOM 4561 C CA . HIS C 1 217 ? 19.298 27.976 -10.181 1.00 30.87 216 HIS C CA 1
ATOM 4562 C C . HIS C 1 217 ? 18.474 28.645 -11.257 1.00 30.45 216 HIS C C 1
ATOM 4563 O O . HIS C 1 217 ? 18.178 29.842 -11.062 1.00 28.28 216 HIS C O 1
ATOM 4570 N N . ALA C 1 218 ? 18.178 27.941 -12.355 1.00 30.55 217 ALA C N 1
ATOM 4571 C CA . ALA C 1 218 ? 17.336 28.470 -13.450 1.00 28.95 217 ALA C CA 1
ATOM 4572 C C . ALA C 1 218 ? 16.530 27.338 -14.093 1.00 30.59 217 ALA C C 1
ATOM 4573 O O . ALA C 1 218 ? 17.133 26.292 -14.449 1.00 27.09 217 ALA C O 1
ATOM 4575 N N . ALA C 1 219 ? 15.219 27.535 -14.305 1.00 28.59 218 ALA C N 1
ATOM 4576 C CA . ALA C 1 219 ? 14.392 26.615 -15.115 1.00 31.52 218 ALA C CA 1
ATOM 4577 C C . ALA C 1 219 ? 15.138 26.249 -16.402 1.00 31.70 218 ALA C C 1
ATOM 4578 O O . ALA C 1 219 ? 15.153 25.097 -16.756 1.00 30.40 218 ALA C O 1
ATOM 4580 N N . ALA C 1 220 ? 15.806 27.198 -17.060 1.00 33.92 219 ALA C N 1
ATOM 4581 C CA . ALA C 1 220 ? 16.585 26.944 -18.303 1.00 34.42 219 ALA C CA 1
ATOM 4582 C C . ALA C 1 220 ? 17.731 25.929 -18.130 1.00 32.51 219 ALA C C 1
ATOM 4583 O O . ALA C 1 220 ? 18.321 25.531 -19.158 1.00 33.06 219 ALA C O 1
ATOM 4585 N N . PHE C 1 221 ? 18.087 25.510 -16.922 1.00 32.74 220 PHE C N 1
ATOM 4586 C CA . PHE C 1 221 ? 19.267 24.616 -16.732 1.00 32.01 220 PHE C CA 1
ATOM 4587 C C . PHE C 1 221 ? 18.823 23.138 -16.577 1.00 33.28 220 PHE C C 1
ATOM 4588 O O . PHE C 1 221 ? 19.596 22.353 -16.035 1.00 28.83 220 PHE C O 1
ATOM 4596 N N . GLY C 1 222 ? 17.654 22.757 -17.112 1.00 33.42 221 GLY C N 1
ATOM 4597 C CA . GLY C 1 222 ? 17.172 21.367 -17.061 1.00 33.53 221 GLY C CA 1
ATOM 4598 C C . GLY C 1 222 ? 18.196 20.419 -17.622 1.00 34.64 221 GLY C C 1
ATOM 4599 O O . GLY C 1 222 ? 18.341 19.328 -17.086 1.00 35.77 221 GLY C O 1
ATOM 4600 N N . GLY C 1 223 ? 18.925 20.797 -18.676 1.00 36.12 222 GLY C N 1
ATOM 4601 C CA . GLY C 1 223 ? 19.925 19.877 -19.250 1.00 34.93 222 GLY C CA 1
ATOM 4602 C C . GLY C 1 223 ? 21.050 19.625 -18.267 1.00 34.37 222 GLY C C 1
ATOM 4603 O O . GLY C 1 223 ? 21.648 18.544 -18.334 1.00 33.13 222 GLY C O 1
ATOM 4604 N N . LEU C 1 224 ? 21.385 20.599 -17.422 1.00 32.31 223 LEU C N 1
ATOM 4605 C CA . LEU C 1 224 ? 22.449 20.411 -16.394 1.00 32.32 223 LEU C CA 1
ATOM 4606 C C . LEU C 1 224 ? 21.903 19.468 -15.302 1.00 32.55 223 LEU C C 1
ATOM 4607 O O . LEU C 1 224 ? 22.613 18.574 -14.877 1.00 32.87 223 LEU C O 1
ATOM 4612 N N . ARG C 1 225 ? 20.639 19.613 -14.906 1.00 33.32 224 ARG C N 1
ATOM 4613 C CA . ARG C 1 225 ? 19.992 18.673 -13.931 1.00 32.09 224 ARG C CA 1
ATOM 4614 C C . ARG C 1 225 ? 20.113 17.235 -14.461 1.00 32.81 224 ARG C C 1
ATOM 4615 O O . ARG C 1 225 ? 20.564 16.341 -13.725 1.00 29.79 224 ARG C O 1
ATOM 4623 N N . ASP C 1 226 ? 19.692 17.061 -15.719 1.00 33.33 225 ASP C N 1
ATOM 4624 C CA . ASP C 1 226 ? 19.650 15.783 -16.467 1.00 33.24 225 ASP C CA 1
ATOM 4625 C C . ASP C 1 226 ? 21.076 15.213 -16.487 1.00 32.88 225 ASP C C 1
ATOM 4626 O O . ASP C 1 226 ? 21.276 14.046 -16.081 1.00 33.04 225 ASP C O 1
ATOM 4631 N N . LYS C 1 227 ? 22.048 16.028 -16.889 1.00 32.29 226 LYS C N 1
ATOM 4632 C CA . LYS C 1 227 ? 23.457 15.606 -17.020 1.00 32.50 226 LYS C CA 1
ATOM 4633 C C . LYS C 1 227 ? 24.026 15.238 -15.656 1.00 32.31 226 LYS C C 1
ATOM 4634 O O . LYS C 1 227 ? 24.670 14.126 -15.557 1.00 33.29 226 LYS C O 1
ATOM 4640 N N . ALA C 1 228 ? 23.781 16.061 -14.624 1.00 29.78 227 ALA C N 1
ATOM 4641 C CA . ALA C 1 228 ? 24.196 15.774 -13.231 1.00 31.52 227 ALA C CA 1
ATOM 4642 C C . ALA C 1 228 ? 23.638 14.432 -12.738 1.00 30.41 227 ALA C C 1
ATOM 4643 O O . ALA C 1 228 ? 24.356 13.667 -12.034 1.00 30.64 227 ALA C O 1
ATOM 4645 N N . GLU C 1 229 ? 22.356 14.218 -12.972 1.00 31.46 228 GLU C N 1
ATOM 4646 C CA . GLU C 1 229 ? 21.652 13.015 -12.473 1.00 31.69 228 GLU C CA 1
ATOM 4647 C C . GLU C 1 229 ? 22.300 11.794 -13.095 1.00 31.35 228 GLU C C 1
ATOM 4648 O O . GLU C 1 229 ? 22.603 10.821 -12.370 1.00 35.70 228 GLU C O 1
ATOM 4654 N N . GLU C 1 230 ? 22.471 11.847 -14.405 1.00 31.80 229 GLU C N 1
ATOM 4655 C CA . GLU C 1 230 ? 22.948 10.674 -15.170 1.00 36.18 229 GLU C CA 1
ATOM 4656 C C . GLU C 1 230 ? 24.404 10.387 -14.786 1.00 35.10 229 GLU C C 1
ATOM 4657 O O . GLU C 1 230 ? 24.688 9.214 -14.497 1.00 37.50 229 GLU C O 1
ATOM 4663 N N . GLU C 1 231 ? 25.278 11.400 -14.727 1.00 35.25 230 GLU C N 1
ATOM 4664 C CA . GLU C 1 231 ? 26.757 11.154 -14.685 1.00 37.05 230 GLU C CA 1
ATOM 4665 C C . GLU C 1 231 ? 27.286 11.125 -13.240 1.00 37.59 230 GLU C C 1
ATOM 4666 O O . GLU C 1 231 ? 28.427 10.672 -13.035 1.00 36.49 230 GLU C O 1
ATOM 4672 N N . VAL C 1 232 ? 26.534 11.634 -12.258 1.00 35.39 231 VAL C N 1
ATOM 4673 C CA . VAL C 1 232 ? 27.103 11.890 -10.899 1.00 35.14 231 VAL C CA 1
ATOM 4674 C C . VAL C 1 232 ? 26.174 11.381 -9.793 1.00 34.13 231 VAL C C 1
ATOM 4675 O O . VAL C 1 232 ? 26.669 10.683 -8.966 1.00 32.44 231 VAL C O 1
ATOM 4679 N N . ILE C 1 233 ? 24.892 11.747 -9.797 1.00 37.40 232 ILE C N 1
ATOM 4680 C CA . ILE C 1 233 ? 23.980 11.566 -8.626 1.00 38.66 232 ILE C CA 1
ATOM 4681 C C . ILE C 1 233 ? 23.390 10.149 -8.634 1.00 40.95 232 ILE C C 1
ATOM 4682 O O . ILE C 1 233 ? 23.421 9.529 -7.576 1.00 42.74 232 ILE C O 1
ATOM 4687 N N . ALA C 1 234 ? 22.841 9.659 -9.757 1.00 44.98 233 ALA C N 1
ATOM 4688 C CA . ALA C 1 234 ? 22.118 8.356 -9.825 1.00 44.35 233 ALA C CA 1
ATOM 4689 C C . ALA C 1 234 ? 23.024 7.213 -9.377 1.00 46.10 233 ALA C C 1
ATOM 4690 O O . ALA C 1 234 ? 22.596 6.389 -8.582 1.00 47.82 233 ALA C O 1
ATOM 4692 N N . PRO C 1 235 ? 24.312 7.143 -9.769 1.00 46.18 234 PRO C N 1
ATOM 4693 C CA . PRO C 1 235 ? 25.231 6.117 -9.257 1.00 47.62 234 PRO C CA 1
ATOM 4694 C C . PRO C 1 235 ? 25.323 5.965 -7.741 1.00 48.94 234 PRO C C 1
ATOM 4695 O O . PRO C 1 235 ? 25.764 4.928 -7.276 1.00 45.40 234 PRO C O 1
ATOM 4699 N N . LEU C 1 236 ? 24.992 7.034 -7.006 1.00 45.17 235 LEU C N 1
ATOM 4700 C CA . LEU C 1 236 ? 25.289 7.098 -5.557 1.00 41.77 235 LEU C CA 1
ATOM 4701 C C . LEU C 1 236 ? 24.175 6.390 -4.799 1.00 39.47 235 LEU C C 1
ATOM 4702 O O . LEU C 1 236 ? 22.984 6.451 -5.267 1.00 37.16 235 LEU C O 1
ATOM 4707 N N . THR C 1 237 ? 24.537 5.836 -3.641 1.00 38.64 236 THR C N 1
ATOM 4708 C CA . THR C 1 237 ? 23.562 5.348 -2.640 1.00 37.60 236 THR C CA 1
ATOM 4709 C C . THR C 1 237 ? 23.302 6.426 -1.594 1.00 33.43 236 THR C C 1
ATOM 4710 O O . THR C 1 237 ? 24.230 6.832 -0.858 1.00 33.04 236 THR C O 1
ATOM 4714 N N . PHE C 1 238 ? 22.046 6.828 -1.522 1.00 33.04 237 PHE C N 1
ATOM 4715 C CA . PHE C 1 238 ? 21.541 7.816 -0.543 1.00 32.36 237 PHE C CA 1
ATOM 4716 C C . PHE C 1 238 ? 20.863 7.056 0.586 1.00 34.74 237 PHE C C 1
ATOM 4717 O O . PHE C 1 238 ? 20.099 6.100 0.300 1.00 37.10 237 PHE C O 1
ATOM 4725 N N . HIS C 1 239 ? 21.154 7.459 1.815 1.00 32.68 238 HIS C N 1
ATOM 4726 C CA . HIS C 1 239 ? 20.617 6.891 3.072 1.00 31.95 238 HIS C CA 1
ATOM 4727 C C . HIS C 1 239 ? 19.625 7.882 3.664 1.00 31.64 238 HIS C C 1
ATOM 4728 O O . HIS C 1 239 ? 19.702 9.107 3.298 1.00 29.57 238 HIS C O 1
ATOM 4735 N N . ASP C 1 240 ? 18.744 7.419 4.552 1.00 30.03 239 ASP C N 1
ATOM 4736 C CA . ASP C 1 240 ? 17.848 8.355 5.269 1.00 31.51 239 ASP C CA 1
ATOM 4737 C C . ASP C 1 240 ? 18.719 9.215 6.173 1.00 30.04 239 ASP C C 1
ATOM 4738 O O . ASP C 1 240 ? 19.543 8.667 6.897 1.00 29.45 239 ASP C O 1
ATOM 4743 N N . PRO C 1 241 ? 18.524 10.556 6.214 1.00 28.91 240 PRO C N 1
ATOM 4744 C CA . PRO C 1 241 ? 19.273 11.391 7.158 1.00 29.06 240 PRO C CA 1
ATOM 4745 C C . PRO C 1 241 ? 18.968 10.953 8.611 1.00 28.57 240 PRO C C 1
ATOM 4746 O O . PRO C 1 241 ? 17.865 10.544 8.885 1.00 27.22 240 PRO C O 1
ATOM 4750 N N . THR C 1 242 ? 19.942 11.117 9.507 1.00 25.69 241 THR C N 1
ATOM 4751 C CA . THR C 1 242 ? 19.882 10.724 10.936 1.00 26.93 241 THR C CA 1
ATOM 4752 C C . THR C 1 242 ? 19.097 11.807 11.695 1.00 27.41 241 THR C C 1
ATOM 4753 O O . THR C 1 242 ? 18.790 11.588 12.891 1.00 26.93 241 THR C O 1
ATOM 4757 N N . LEU C 1 243 ? 18.834 12.951 11.047 1.00 28.03 242 LEU C N 1
ATOM 4758 C CA . LEU C 1 243 ? 17.960 14.032 11.584 1.00 28.96 242 LEU C CA 1
ATOM 4759 C C . LEU C 1 243 ? 17.293 14.761 10.432 1.00 29.41 242 LEU C C 1
ATOM 4760 O O . LEU C 1 243 ? 17.719 14.644 9.279 1.00 26.39 242 LEU C O 1
ATOM 4765 N N . PRO C 1 244 ? 16.193 15.503 10.673 1.00 26.42 243 PRO C N 1
ATOM 4766 C CA . PRO C 1 244 ? 15.519 16.119 9.554 1.00 27.84 243 PRO C CA 1
ATOM 4767 C C . PRO C 1 244 ? 16.420 17.153 8.850 1.00 25.98 243 PRO C C 1
ATOM 4768 O O . PRO C 1 244 ? 17.284 17.766 9.466 1.00 27.59 243 PRO C O 1
ATOM 4772 N N . VAL C 1 245 ? 16.220 17.268 7.534 1.00 24.66 244 VAL C N 1
ATOM 4773 C CA . VAL C 1 245 ? 16.903 18.260 6.666 1.00 24.46 244 VAL C CA 1
ATOM 4774 C C . VAL C 1 245 ? 15.823 19.177 6.116 1.00 23.63 244 VAL C C 1
ATOM 4775 O O . VAL C 1 245 ? 14.904 18.690 5.529 1.00 25.02 244 VAL C O 1
ATOM 4779 N N . VAL C 1 246 ? 15.942 20.473 6.368 1.00 24.49 245 VAL C N 1
ATOM 4780 C CA . VAL C 1 246 ? 15.118 21.524 5.693 1.00 24.24 245 VAL C CA 1
ATOM 4781 C C . VAL C 1 246 ? 15.669 21.836 4.276 1.00 25.51 245 VAL C C 1
ATOM 4782 O O . VAL C 1 246 ? 16.827 22.238 4.127 1.00 26.39 245 VAL C O 1
ATOM 4786 N N . ALA C 1 247 ? 14.842 21.653 3.258 1.00 25.24 246 ALA C N 1
ATOM 4787 C CA . ALA C 1 247 ? 15.153 21.927 1.839 1.00 25.39 246 ALA C CA 1
ATOM 4788 C C . ALA C 1 247 ? 15.272 23.442 1.655 1.00 26.03 246 ALA C C 1
ATOM 4789 O O . ALA C 1 247 ? 14.501 24.179 2.271 1.00 24.54 246 ALA C O 1
ATOM 4791 N N . ASP C 1 248 ? 16.220 23.889 0.829 1.00 27.16 247 ASP C N 1
ATOM 4792 C CA . ASP C 1 248 ? 16.486 25.340 0.627 1.00 27.13 247 ASP C CA 1
ATOM 4793 C C . ASP C 1 248 ? 15.660 25.861 -0.542 1.00 26.19 247 ASP C C 1
ATOM 4794 O O . ASP C 1 248 ? 15.537 27.085 -0.718 1.00 27.54 247 ASP C O 1
ATOM 4799 N N . GLN C 1 249 ? 15.030 24.982 -1.266 1.00 25.86 248 GLN C N 1
ATOM 4800 C CA . GLN C 1 249 ? 14.103 25.365 -2.334 1.00 26.38 248 GLN C CA 1
ATOM 4801 C C . GLN C 1 249 ? 12.858 26.028 -1.702 1.00 25.98 248 GLN C C 1
ATOM 4802 O O . GLN C 1 249 ? 12.378 27.029 -2.280 1.00 25.98 248 GLN C O 1
ATOM 4808 N N . ASP C 1 250 ? 12.349 25.482 -0.593 1.00 24.91 249 ASP C N 1
ATOM 4809 C CA . ASP C 1 250 ? 11.026 25.884 -0.067 1.00 27.13 249 ASP C CA 1
ATOM 4810 C C . ASP C 1 250 ? 10.843 25.552 1.420 1.00 27.37 249 ASP C C 1
ATOM 4811 O O . ASP C 1 250 ? 9.707 25.654 1.898 1.00 25.53 249 ASP C O 1
ATOM 4816 N N . GLY C 1 251 ? 11.890 25.162 2.147 1.00 26.05 250 GLY C N 1
ATOM 4817 C CA . GLY C 1 251 ? 11.744 24.880 3.582 1.00 26.59 250 GLY C CA 1
ATOM 4818 C C . GLY C 1 251 ? 11.092 23.540 3.879 1.00 27.78 250 GLY C C 1
ATOM 4819 O O . GLY C 1 251 ? 10.875 23.249 5.068 1.00 27.99 250 GLY C O 1
ATOM 4820 N N . LYS C 1 252 ? 10.779 22.722 2.884 1.00 30.20 251 LYS C N 1
ATOM 4821 C CA . LYS C 1 252 ? 10.164 21.403 3.172 1.00 28.97 251 LYS C CA 1
ATOM 4822 C C . LYS C 1 252 ? 11.043 20.626 4.133 1.00 29.17 251 LYS C C 1
ATOM 4823 O O . LYS C 1 252 ? 12.299 20.579 3.928 1.00 27.24 251 LYS C O 1
ATOM 4829 N N . VAL C 1 253 ? 10.454 20.036 5.166 1.00 27.21 252 VAL C N 1
ATOM 4830 C CA . VAL C 1 253 ? 11.250 19.189 6.110 1.00 26.79 252 VAL C CA 1
ATOM 4831 C C . VAL C 1 253 ? 11.397 17.794 5.489 1.00 25.82 252 VAL C C 1
ATOM 4832 O O . VAL C 1 253 ? 10.355 17.226 5.157 1.00 23.55 252 VAL C O 1
ATOM 4836 N N . LEU C 1 254 ? 12.640 17.365 5.199 1.00 25.23 253 LEU C N 1
ATOM 4837 C CA . LEU C 1 254 ? 12.991 16.114 4.462 1.00 25.69 253 LEU C CA 1
ATOM 4838 C C . LEU C 1 254 ? 13.423 15.050 5.451 1.00 24.92 253 LEU C C 1
ATOM 4839 O O . LEU C 1 254 ? 14.210 15.391 6.357 1.00 24.41 253 LEU C O 1
ATOM 4844 N N . THR C 1 255 ? 13.037 13.792 5.244 1.00 24.87 254 THR C N 1
ATOM 4845 C CA . THR C 1 255 ? 13.448 12.708 6.171 1.00 27.17 254 THR C CA 1
ATOM 4846 C C . THR C 1 255 ? 13.992 11.475 5.469 1.00 27.56 254 THR C C 1
ATOM 4847 O O . THR C 1 255 ? 14.346 10.532 6.207 1.00 32.87 254 THR C O 1
ATOM 4851 N N . THR C 1 256 ? 14.059 11.431 4.147 1.00 29.43 255 THR C N 1
ATOM 4852 C CA . THR C 1 256 ? 14.494 10.208 3.422 1.00 29.69 255 THR C CA 1
ATOM 4853 C C . THR C 1 256 ? 15.679 10.533 2.508 1.00 29.63 255 THR C C 1
ATOM 4854 O O . THR C 1 256 ? 15.891 11.715 2.141 1.00 28.91 255 THR C O 1
ATOM 4858 N N . GLY C 1 257 ? 16.457 9.532 2.169 1.00 30.13 256 GLY C N 1
ATOM 4859 C CA . GLY C 1 257 ? 17.608 9.676 1.249 1.00 30.60 256 GLY C CA 1
ATOM 4860 C C . GLY C 1 257 ? 17.151 10.151 -0.122 1.00 30.80 256 GLY C C 1
ATOM 4861 O O . GLY C 1 257 ? 17.817 11.003 -0.680 1.00 31.47 256 GLY C O 1
ATOM 4862 N N . ASP C 1 258 ? 16.025 9.627 -0.635 1.00 31.88 257 ASP C N 1
ATOM 4863 C CA . ASP C 1 258 ? 15.427 9.995 -1.948 1.00 31.93 257 ASP C CA 1
ATOM 4864 C C . ASP C 1 258 ? 15.156 11.512 -2.022 1.00 28.91 257 ASP C C 1
ATOM 4865 O O . ASP C 1 258 ? 15.327 12.147 -3.120 1.00 26.00 257 ASP C O 1
ATOM 4870 N N . GLU C 1 259 ? 14.709 12.119 -0.922 1.00 27.16 258 GLU C N 1
ATOM 4871 C CA . GLU C 1 259 ? 14.358 13.566 -0.870 1.00 25.53 258 GLU C CA 1
ATOM 4872 C C . GLU C 1 259 ? 15.633 14.390 -0.858 1.00 25.73 258 GLU C C 1
ATOM 4873 O O . GLU C 1 259 ? 15.676 15.564 -1.388 1.00 25.97 258 GLU C O 1
ATOM 4879 N N . VAL C 1 260 ? 16.675 13.863 -0.226 1.00 25.57 259 VAL C N 1
ATOM 4880 C CA . VAL C 1 260 ? 17.950 14.633 -0.216 1.00 25.96 259 VAL C CA 1
ATOM 4881 C C . VAL C 1 260 ? 18.492 14.643 -1.644 1.00 27.61 259 VAL C C 1
ATOM 4882 O O . VAL C 1 260 ? 18.988 15.712 -2.119 1.00 27.22 259 VAL C O 1
ATOM 4886 N N . ARG C 1 261 ? 18.394 13.502 -2.318 1.00 29.33 260 ARG C N 1
ATOM 4887 C CA . ARG C 1 261 ? 18.799 13.327 -3.730 1.00 32.33 260 ARG C CA 1
ATOM 4888 C C . ARG C 1 261 ? 18.026 14.295 -4.617 1.00 30.30 260 ARG C C 1
ATOM 4889 O O . ARG C 1 261 ? 18.668 14.949 -5.481 1.00 30.90 260 ARG C O 1
ATOM 4897 N N . THR C 1 262 ? 16.712 14.387 -4.436 1.00 31.12 261 THR C N 1
ATOM 4898 C CA . THR C 1 262 ? 15.851 15.330 -5.150 1.00 31.33 261 THR C CA 1
ATOM 4899 C C . THR C 1 262 ? 16.311 16.783 -4.896 1.00 29.04 261 THR C C 1
ATOM 4900 O O . THR C 1 262 ? 16.345 17.523 -5.864 1.00 27.34 261 THR C O 1
ATOM 4904 N N . MET C 1 263 ? 16.588 17.178 -3.647 1.00 28.04 262 MET C N 1
ATOM 4905 C CA . MET C 1 263 ? 17.075 18.536 -3.284 1.00 30.79 262 MET C CA 1
ATOM 4906 C C . MET C 1 263 ? 18.284 18.861 -4.165 1.00 30.15 262 MET C C 1
ATOM 4907 O O . MET C 1 263 ? 18.279 19.956 -4.771 1.00 32.35 262 MET C O 1
ATOM 4912 N N . LEU C 1 264 ? 19.245 17.925 -4.273 1.00 32.46 263 LEU C N 1
ATOM 4913 C CA . LEU C 1 264 ? 20.557 18.226 -4.961 1.00 30.41 263 LEU C CA 1
ATOM 4914 C C . LEU C 1 264 ? 20.296 18.486 -6.448 1.00 29.70 263 LEU C C 1
ATOM 4915 O O . LEU C 1 264 ? 20.882 19.467 -7.022 1.00 31.35 263 LEU C O 1
ATOM 4920 N N . LEU C 1 265 ? 19.380 17.719 -7.026 1.00 28.41 264 LEU C N 1
ATOM 4921 C CA . LEU C 1 265 ? 18.968 17.877 -8.444 1.00 30.92 264 LEU C CA 1
ATOM 4922 C C . LEU C 1 265 ? 18.136 19.162 -8.645 1.00 29.90 264 LEU C C 1
ATOM 4923 O O . LEU C 1 265 ? 18.371 19.912 -9.661 1.00 29.02 264 LEU C O 1
ATOM 4928 N N . GLU C 1 266 ? 17.235 19.474 -7.727 1.00 27.42 265 GLU C N 1
ATOM 4929 C CA . GLU C 1 266 ? 16.318 20.630 -7.896 1.00 27.95 265 GLU C CA 1
ATOM 4930 C C . GLU C 1 266 ? 17.130 21.921 -7.873 1.00 26.90 265 GLU C C 1
ATOM 4931 O O . GLU C 1 266 ? 16.682 22.933 -8.471 1.00 25.23 265 GLU C O 1
ATOM 4937 N N . SER C 1 267 ? 18.277 21.885 -7.190 1.00 26.92 266 SER C N 1
ATOM 4938 C CA . SER C 1 267 ? 19.131 23.069 -7.004 1.00 27.92 266 SER C CA 1
ATOM 4939 C C . SER C 1 267 ? 19.373 23.748 -8.350 1.00 27.19 266 SER C C 1
ATOM 4940 O O . SER C 1 267 ? 19.495 24.972 -8.397 1.00 27.25 266 SER C O 1
ATOM 4943 N N . PHE C 1 268 ? 19.510 22.961 -9.422 1.00 25.90 267 PHE C N 1
ATOM 4944 C CA . PHE C 1 268 ? 19.936 23.490 -10.753 1.00 26.58 267 PHE C CA 1
ATOM 4945 C C . PHE C 1 268 ? 18.811 24.302 -11.373 1.00 27.48 267 PHE C C 1
ATOM 4946 O O . PHE C 1 268 ? 19.125 25.203 -12.118 1.00 26.90 267 PHE C O 1
ATOM 4954 N N . VAL C 1 269 ? 17.540 24.045 -11.009 1.00 27.38 268 VAL C N 1
ATOM 4955 C CA . VAL C 1 269 ? 16.364 24.530 -11.786 1.00 29.43 268 VAL C CA 1
ATOM 4956 C C . VAL C 1 269 ? 15.353 25.252 -10.903 1.00 29.11 268 VAL C C 1
ATOM 4957 O O . VAL C 1 269 ? 14.367 25.680 -11.468 1.00 32.21 268 VAL C O 1
ATOM 4961 N N . ARG C 1 270 ? 15.509 25.256 -9.581 1.00 30.42 269 ARG C N 1
ATOM 4962 C CA . ARG C 1 270 ? 14.622 25.979 -8.624 1.00 29.33 269 ARG C CA 1
ATOM 4963 C C . ARG C 1 270 ? 15.453 27.005 -7.874 1.00 28.57 269 ARG C C 1
ATOM 4964 O O . ARG C 1 270 ? 16.632 26.751 -7.561 1.00 31.07 269 ARG C O 1
ATOM 4972 N N . PRO C 1 271 ? 14.874 28.180 -7.546 1.00 28.27 270 PRO C N 1
ATOM 4973 C CA . PRO C 1 271 ? 15.585 29.189 -6.764 1.00 27.66 270 PRO C CA 1
ATOM 4974 C C . PRO C 1 271 ? 15.734 28.763 -5.299 1.00 27.18 270 PRO C C 1
ATOM 4975 O O . PRO C 1 271 ? 14.931 28.020 -4.804 1.00 25.17 270 PRO C O 1
ATOM 4979 N N . LEU C 1 272 ? 16.859 29.146 -4.695 1.00 26.74 271 LEU C N 1
ATOM 4980 C CA . LEU C 1 272 ? 17.006 29.232 -3.223 1.00 26.35 271 LEU C CA 1
ATOM 4981 C C . LEU C 1 272 ? 15.905 30.161 -2.686 1.00 24.90 271 LEU C C 1
ATOM 4982 O O . LEU C 1 272 ? 15.826 31.291 -3.171 1.00 24.42 271 LEU C O 1
ATOM 4987 N N . ARG C 1 273 ? 15.183 29.734 -1.655 1.00 25.03 272 ARG C N 1
ATOM 4988 C CA . ARG C 1 273 ? 14.228 30.586 -0.904 1.00 26.10 272 ARG C CA 1
ATOM 4989 C C . ARG C 1 273 ? 14.659 30.547 0.562 1.00 25.70 272 ARG C C 1
ATOM 4990 O O . ARG C 1 273 ? 14.089 29.781 1.378 1.00 22.71 272 ARG C O 1
ATOM 4998 N N . TRP C 1 274 ? 15.665 31.383 0.895 1.00 25.10 273 TRP C N 1
ATOM 4999 C CA . TRP C 1 274 ? 16.219 31.462 2.260 1.00 24.74 273 TRP C CA 1
ATOM 5000 C C . TRP C 1 274 ? 15.153 31.874 3.285 1.00 23.35 273 TRP C C 1
ATOM 5001 O O . TRP C 1 274 ? 15.142 31.326 4.365 1.00 25.08 273 TRP C O 1
ATOM 5012 N N . PRO C 1 275 ? 14.210 32.795 3.037 1.00 25.79 274 PRO C N 1
ATOM 5013 C CA . PRO C 1 275 ? 13.152 33.077 4.018 1.00 25.54 274 PRO C CA 1
ATOM 5014 C C . PRO C 1 275 ? 12.303 31.844 4.390 1.00 25.32 274 PRO C C 1
ATOM 5015 O O . PRO C 1 275 ? 11.941 31.682 5.540 1.00 24.92 274 PRO C O 1
ATOM 5019 N N . ASP C 1 276 ? 12.021 30.969 3.435 1.00 26.12 275 ASP C N 1
ATOM 5020 C CA . ASP C 1 276 ? 11.310 29.671 3.635 1.00 25.52 275 ASP C CA 1
ATOM 5021 C C . ASP C 1 276 ? 12.117 28.704 4.521 1.00 27.49 275 ASP C C 1
ATOM 5022 O O . ASP C 1 276 ? 11.529 27.995 5.327 1.00 24.97 275 ASP C O 1
ATOM 5027 N N . VAL C 1 277 ? 13.464 28.690 4.400 1.00 25.78 276 VAL C N 1
ATOM 5028 C CA . VAL C 1 277 ? 14.286 27.863 5.313 1.00 23.91 276 VAL C CA 1
ATOM 5029 C C . VAL C 1 277 ? 14.098 28.418 6.722 1.00 23.95 276 VAL C C 1
ATOM 5030 O O . VAL C 1 277 ? 13.877 27.629 7.678 1.00 21.58 276 VAL C O 1
ATOM 5034 N N . ILE C 1 278 ? 14.238 29.738 6.898 1.00 25.96 277 ILE C N 1
ATOM 5035 C CA . ILE C 1 278 ? 14.145 30.359 8.253 1.00 25.28 277 ILE C CA 1
ATOM 5036 C C . ILE C 1 278 ? 12.740 30.102 8.831 1.00 24.71 277 ILE C C 1
ATOM 5037 O O . ILE C 1 278 ? 12.649 29.704 9.998 1.00 27.41 277 ILE C O 1
ATOM 5042 N N . SER C 1 279 ? 11.643 30.341 8.114 1.00 25.55 278 SER C N 1
ATOM 5043 C CA . SER C 1 279 ? 10.283 30.110 8.702 1.00 25.09 278 SER C CA 1
ATOM 5044 C C . SER C 1 279 ? 10.097 28.612 9.035 1.00 24.46 278 SER C C 1
ATOM 5045 O O . SER C 1 279 ? 9.494 28.285 10.077 1.00 23.86 278 SER C O 1
ATOM 5048 N N . SER C 1 280 ? 10.601 27.700 8.202 1.00 24.54 279 SER C N 1
ATOM 5049 C CA . SER C 1 280 ? 10.472 26.233 8.462 1.00 24.30 279 SER C CA 1
ATOM 5050 C C . SER C 1 280 ? 11.209 25.930 9.748 1.00 26.41 279 SER C C 1
ATOM 5051 O O . SER C 1 280 ? 10.588 25.322 10.686 1.00 27.03 279 SER C O 1
ATOM 5054 N N . LEU C 1 281 ? 12.490 26.367 9.850 1.00 25.54 280 LEU C N 1
ATOM 5055 C CA . LEU C 1 281 ? 13.234 26.165 11.099 1.00 25.46 280 LEU C CA 1
ATOM 5056 C C . LEU C 1 281 ? 12.405 26.689 12.289 1.00 25.01 280 LEU C C 1
ATOM 5057 O O . LEU C 1 281 ? 12.353 26.008 13.337 1.00 24.69 280 LEU C O 1
ATOM 5062 N N . GLN C 1 282 ? 11.902 27.910 12.210 1.00 26.65 281 GLN C N 1
ATOM 5063 C CA . GLN C 1 282 ? 11.113 28.502 13.321 1.00 28.03 281 GLN C CA 1
ATOM 5064 C C . GLN C 1 282 ? 9.938 27.569 13.660 1.00 27.83 281 GLN C C 1
ATOM 5065 O O . GLN C 1 282 ? 9.657 27.295 14.806 1.00 27.56 281 GLN C O 1
ATOM 5071 N N . ASP C 1 283 ? 9.276 27.057 12.666 1.00 30.26 282 ASP C N 1
ATOM 5072 C CA . ASP C 1 283 ? 8.111 26.140 12.857 1.00 30.28 282 ASP C CA 1
ATOM 5073 C C . ASP C 1 283 ? 8.582 24.816 13.488 1.00 30.90 282 ASP C C 1
ATOM 5074 O O . ASP C 1 283 ? 7.757 24.166 14.150 1.00 28.19 282 ASP C O 1
ATOM 5079 N N . GLN C 1 284 ? 9.852 24.424 13.327 1.00 28.76 283 GLN C N 1
ATOM 5080 C CA . GLN C 1 284 ? 10.367 23.157 13.918 1.00 29.18 283 GLN C CA 1
ATOM 5081 C C . GLN C 1 284 ? 10.972 23.455 15.284 1.00 28.93 283 GLN C C 1
ATOM 5082 O O . GLN C 1 284 ? 11.624 22.546 15.851 1.00 29.95 283 GLN C O 1
ATOM 5088 N N . GLY C 1 285 ? 10.795 24.690 15.754 1.00 26.30 284 GLY C N 1
ATOM 5089 C CA . GLY C 1 285 ? 11.022 25.090 17.139 1.00 25.88 284 GLY C CA 1
ATOM 5090 C C . GLY C 1 285 ? 12.469 25.518 17.341 1.00 24.99 284 GLY C C 1
ATOM 5091 O O . GLY C 1 285 ? 12.887 25.549 18.466 1.00 23.14 284 GLY C O 1
ATOM 5092 N N . VAL C 1 286 ? 13.184 25.894 16.285 1.00 24.65 285 VAL C N 1
ATOM 5093 C CA . VAL C 1 286 ? 14.632 26.271 16.393 1.00 25.99 285 VAL C CA 1
ATOM 5094 C C . VAL C 1 286 ? 14.656 27.697 16.944 1.00 25.74 285 VAL C C 1
ATOM 5095 O O . VAL C 1 286 ? 13.746 28.472 16.535 1.00 22.96 285 VAL C O 1
ATOM 5099 N N . THR C 1 287 ? 15.608 28.009 17.832 1.00 25.49 286 THR C N 1
ATOM 5100 C CA . THR C 1 287 ? 15.834 29.347 18.416 1.00 26.83 286 THR C CA 1
ATOM 5101 C C . THR C 1 287 ? 17.299 29.753 18.248 1.00 27.74 286 THR C C 1
ATOM 5102 O O . THR C 1 287 ? 17.556 30.963 18.241 1.00 27.05 286 THR C O 1
ATOM 5106 N N . ARG C 1 288 ? 18.216 28.813 17.975 1.00 28.10 287 ARG C N 1
ATOM 5107 C CA . ARG C 1 288 ? 19.652 29.127 17.782 1.00 28.21 287 ARG C CA 1
ATOM 5108 C C . ARG C 1 288 ? 20.150 28.368 16.557 1.00 27.43 287 ARG C C 1
ATOM 5109 O O . ARG C 1 288 ? 19.773 27.179 16.381 1.00 26.79 287 ARG C O 1
ATOM 5117 N N . VAL C 1 289 ? 20.936 29.027 15.715 1.00 26.07 288 VAL C N 1
ATOM 5118 C CA . VAL C 1 289 ? 21.602 28.316 14.586 1.00 26.88 288 VAL C CA 1
ATOM 5119 C C . VAL C 1 289 ? 23.135 28.346 14.734 1.00 25.18 288 VAL C C 1
ATOM 5120 O O . VAL C 1 289 ? 23.704 29.324 15.222 1.00 24.33 288 VAL C O 1
ATOM 5124 N N . CYS C 1 290 ? 23.773 27.276 14.287 1.00 25.16 289 CYS C N 1
ATOM 5125 C CA . CYS C 1 290 ? 25.251 27.238 14.096 1.00 24.15 289 CYS C CA 1
ATOM 5126 C C . CYS C 1 290 ? 25.471 27.127 12.585 1.00 24.30 289 CYS C C 1
ATOM 5127 O O . CYS C 1 290 ? 25.023 26.092 11.979 1.00 26.05 289 CYS C O 1
ATOM 5130 N N . VAL C 1 291 ? 26.008 28.160 11.958 1.00 21.97 290 VAL C N 1
ATOM 5131 C CA . VAL C 1 291 ? 26.452 28.135 10.541 1.00 22.38 290 VAL C CA 1
ATOM 5132 C C . VAL C 1 291 ? 27.888 27.555 10.514 1.00 22.55 290 VAL C C 1
ATOM 5133 O O . VAL C 1 291 ? 28.844 28.170 11.122 1.00 22.62 290 VAL C O 1
ATOM 5137 N N . ALA C 1 292 ? 28.018 26.358 9.952 1.00 22.77 291 ALA C N 1
ATOM 5138 C CA . ALA C 1 292 ? 29.304 25.609 9.876 1.00 23.61 291 ALA C CA 1
ATOM 5139 C C . ALA C 1 292 ? 30.063 25.952 8.595 1.00 23.45 291 ALA C C 1
ATOM 5140 O O . ALA C 1 292 ? 29.648 25.551 7.535 1.00 24.12 291 ALA C O 1
ATOM 5142 N N . GLY C 1 293 ? 31.180 26.655 8.725 1.00 24.18 292 GLY C N 1
ATOM 5143 C CA . GLY C 1 293 ? 32.126 26.857 7.610 1.00 25.26 292 GLY C CA 1
ATOM 5144 C C . GLY C 1 293 ? 32.359 28.344 7.325 1.00 25.35 292 GLY C C 1
ATOM 5145 O O . GLY C 1 293 ? 31.718 29.200 7.936 1.00 25.02 292 GLY C O 1
ATOM 5146 N N . PRO C 1 294 ? 33.303 28.655 6.398 1.00 24.94 293 PRO C N 1
ATOM 5147 C CA . PRO C 1 294 ? 33.531 30.001 5.897 1.00 24.63 293 PRO C CA 1
ATOM 5148 C C . PRO C 1 294 ? 32.221 30.583 5.375 1.00 24.97 293 PRO C C 1
ATOM 5149 O O . PRO C 1 294 ? 31.585 29.921 4.553 1.00 23.58 293 PRO C O 1
ATOM 5153 N N . ASP C 1 295 ? 31.907 31.824 5.741 1.00 24.96 294 ASP C N 1
ATOM 5154 C CA . ASP C 1 295 ? 30.605 32.448 5.369 1.00 24.43 294 ASP C CA 1
ATOM 5155 C C . ASP C 1 295 ? 30.625 33.930 5.738 1.00 26.35 294 ASP C C 1
ATOM 5156 O O . ASP C 1 295 ? 31.073 34.257 6.853 1.00 28.05 294 ASP C O 1
ATOM 5161 N N . SER C 1 296 ? 30.166 34.779 4.816 1.00 26.95 295 SER C N 1
ATOM 5162 C CA . SER C 1 296 ? 29.856 36.216 5.059 1.00 27.70 295 SER C CA 1
ATOM 5163 C C . SER C 1 296 ? 28.424 36.560 4.648 1.00 26.82 295 SER C C 1
ATOM 5164 O O . SER C 1 296 ? 28.147 37.782 4.567 1.00 25.98 295 SER C O 1
ATOM 5167 N N . LEU C 1 297 ? 27.578 35.559 4.412 1.00 24.52 296 LEU C N 1
ATOM 5168 C CA . LEU C 1 297 ? 26.176 35.805 3.975 1.00 26.73 296 LEU C CA 1
ATOM 5169 C C . LEU C 1 297 ? 25.149 35.177 4.946 1.00 27.37 296 LEU C C 1
ATOM 5170 O O . LEU C 1 297 ? 24.432 35.967 5.557 1.00 27.85 296 LEU C O 1
ATOM 5175 N N . PHE C 1 298 ? 25.109 33.852 5.123 1.00 27.29 297 PHE C N 1
ATOM 5176 C CA . PHE C 1 298 ? 23.956 33.149 5.758 1.00 27.23 297 PHE C CA 1
ATOM 5177 C C . PHE C 1 298 ? 23.918 33.398 7.269 1.00 26.45 297 PHE C C 1
ATOM 5178 O O . PHE C 1 298 ? 22.803 33.541 7.847 1.00 23.10 297 PHE C O 1
ATOM 5186 N N . GLY C 1 299 ? 25.100 33.510 7.900 1.00 23.89 298 GLY C N 1
ATOM 5187 C CA . GLY C 1 299 ? 25.145 33.840 9.333 1.00 25.44 298 GLY C CA 1
ATOM 5188 C C . GLY C 1 299 ? 24.819 35.290 9.661 1.00 25.50 298 GLY C C 1
ATOM 5189 O O . GLY C 1 299 ? 24.439 35.587 10.829 1.00 26.10 298 GLY C O 1
ATOM 5190 N N . ARG C 1 300 ? 25.026 36.197 8.726 1.00 27.60 299 ARG C N 1
ATOM 5191 C CA . ARG C 1 300 ? 25.010 37.655 9.062 1.00 27.38 299 ARG C CA 1
ATOM 5192 C C . ARG C 1 300 ? 23.847 38.413 8.456 1.00 26.93 299 ARG C C 1
ATOM 5193 O O . ARG C 1 300 ? 23.635 39.558 8.873 1.00 28.46 299 ARG C O 1
ATOM 5201 N N . VAL C 1 301 ? 23.173 37.839 7.502 1.00 26.52 300 VAL C N 1
ATOM 5202 C CA . VAL C 1 301 ? 22.025 38.504 6.802 1.00 27.91 300 VAL C CA 1
ATOM 5203 C C . VAL C 1 301 ? 20.816 38.584 7.748 1.00 27.51 300 VAL C C 1
ATOM 5204 O O . VAL C 1 301 ? 20.641 37.716 8.572 1.00 26.19 300 VAL C O 1
ATOM 5208 N N . GLY C 1 302 ? 19.987 39.610 7.604 1.00 28.20 301 GLY C N 1
ATOM 5209 C CA . GLY C 1 302 ? 18.873 39.909 8.516 1.00 27.30 301 GLY C CA 1
ATOM 5210 C C . GLY C 1 302 ? 17.829 38.805 8.560 1.00 27.22 301 GLY C C 1
ATOM 5211 O O . GLY C 1 302 ? 17.308 38.537 9.636 1.00 26.22 301 GLY C O 1
ATOM 5212 N N . THR C 1 303 ? 17.567 38.129 7.455 1.00 28.09 302 THR C N 1
ATOM 5213 C CA . THR C 1 303 ? 16.647 36.947 7.409 1.00 27.38 302 THR C CA 1
ATOM 5214 C C . THR C 1 303 ? 16.939 36.008 8.590 1.00 26.76 302 THR C C 1
ATOM 5215 O O . THR C 1 303 ? 15.972 35.564 9.287 1.00 23.36 302 THR C O 1
ATOM 5219 N N . THR C 1 304 ? 18.241 35.703 8.788 1.00 24.67 303 THR C N 1
ATOM 5220 C CA . THR C 1 304 ? 18.735 34.802 9.819 1.00 25.64 303 THR C CA 1
ATOM 5221 C C . THR C 1 304 ? 18.724 35.499 11.170 1.00 26.01 303 THR C C 1
ATOM 5222 O O . THR C 1 304 ? 18.172 34.877 12.106 1.00 25.17 303 THR C O 1
ATOM 5226 N N . THR C 1 305 ? 19.373 36.671 11.309 1.00 26.50 304 THR C N 1
ATOM 5227 C CA . THR C 1 305 ? 19.672 37.273 12.642 1.00 28.15 304 THR C CA 1
ATOM 5228 C C . THR C 1 305 ? 18.388 37.785 13.309 1.00 27.20 304 THR C C 1
ATOM 5229 O O . THR C 1 305 ? 18.296 37.723 14.533 1.00 27.56 304 THR C O 1
ATOM 5233 N N . ARG C 1 306 ? 17.447 38.263 12.546 1.00 30.27 305 ARG C N 1
ATOM 5234 C CA . ARG C 1 306 ? 16.107 38.650 13.076 1.00 31.33 305 ARG C CA 1
ATOM 5235 C C . ARG C 1 306 ? 15.406 37.456 13.720 1.00 29.94 305 ARG C C 1
ATOM 5236 O O . ARG C 1 306 ? 14.668 37.693 14.644 1.00 29.81 305 ARG C O 1
ATOM 5244 N N . ALA C 1 307 ? 15.617 36.216 13.256 1.00 29.24 306 ALA C N 1
ATOM 5245 C CA . ALA C 1 307 ? 14.904 35.028 13.762 1.00 28.04 306 ALA C CA 1
ATOM 5246 C C . ALA C 1 307 ? 15.675 34.268 14.852 1.00 30.14 306 ALA C C 1
ATOM 5247 O O . ALA C 1 307 ? 15.012 33.654 15.725 1.00 26.23 306 ALA C O 1
ATOM 5249 N N . PHE C 1 308 ? 17.028 34.232 14.800 1.00 26.76 307 PHE C N 1
ATOM 5250 C CA . PHE C 1 308 ? 17.802 33.252 15.592 1.00 27.08 307 PHE C CA 1
ATOM 5251 C C . PHE C 1 308 ? 19.038 33.948 16.181 1.00 26.70 307 PHE C C 1
ATOM 5252 O O . PHE C 1 308 ? 19.547 34.861 15.541 1.00 25.40 307 PHE C O 1
ATOM 5260 N N . GLU C 1 309 ? 19.469 33.492 17.356 1.00 26.23 308 GLU C N 1
ATOM 5261 C CA . GLU C 1 309 ? 20.860 33.594 17.847 1.00 28.28 308 GLU C CA 1
ATOM 5262 C C . GLU C 1 309 ? 21.744 32.877 16.835 1.00 27.74 308 GLU C C 1
ATOM 5263 O O . GLU C 1 309 ? 21.396 31.729 16.402 1.00 28.28 308 GLU C O 1
ATOM 5269 N N . VAL C 1 310 ? 22.900 33.457 16.527 1.00 26.60 309 VAL C N 1
ATOM 5270 C CA . VAL C 1 310 ? 23.778 32.884 15.463 1.00 26.39 309 VAL C CA 1
ATOM 5271 C C . VAL C 1 310 ? 25.145 32.540 16.052 1.00 25.65 309 VAL C C 1
ATOM 5272 O O . VAL C 1 310 ? 25.758 33.373 16.701 1.00 24.54 309 VAL C O 1
ATOM 5276 N N . ILE C 1 311 ? 25.559 31.292 15.921 1.00 24.16 310 ILE C N 1
ATOM 5277 C CA . ILE C 1 311 ? 26.983 30.913 16.159 1.00 24.41 310 ILE C CA 1
ATOM 5278 C C . ILE C 1 311 ? 27.623 30.789 14.776 1.00 23.47 310 ILE C C 1
ATOM 5279 O O . ILE C 1 311 ? 27.218 29.926 14.000 1.00 21.70 310 ILE C O 1
ATOM 5284 N N . ALA C 1 312 ? 28.700 31.504 14.531 1.00 23.33 311 ALA C N 1
ATOM 5285 C CA . ALA C 1 312 ? 29.408 31.452 13.230 1.00 23.56 311 ALA C CA 1
ATOM 5286 C C . ALA C 1 312 ? 30.697 30.607 13.417 1.00 24.98 311 ALA C C 1
ATOM 5287 O O . ALA C 1 312 ? 31.739 31.176 13.752 1.00 24.83 311 ALA C O 1
ATOM 5289 N N . ALA C 1 313 ? 30.612 29.312 13.126 1.00 23.73 312 ALA C N 1
ATOM 5290 C CA . ALA C 1 313 ? 31.731 28.374 13.266 1.00 25.49 312 ALA C CA 1
ATOM 5291 C C . ALA C 1 313 ? 32.604 28.475 12.007 1.00 26.06 312 ALA C C 1
ATOM 5292 O O . ALA C 1 313 ? 32.458 27.646 11.078 1.00 28.07 312 ALA C O 1
ATOM 5294 N N . THR C 1 314 ? 33.438 29.493 11.959 1.00 24.48 313 THR C N 1
ATOM 5295 C CA . THR C 1 314 ? 34.283 29.842 10.796 1.00 24.42 313 THR C CA 1
ATOM 5296 C C . THR C 1 314 ? 35.717 29.410 11.079 1.00 23.02 313 THR C C 1
ATOM 5297 O O . THR C 1 314 ? 36.076 29.189 12.216 1.00 22.99 313 THR C O 1
ATOM 5301 N N . PRO C 1 315 ? 36.539 29.185 10.048 1.00 23.55 314 PRO C N 1
ATOM 5302 C CA . PRO C 1 315 ? 37.969 29.007 10.276 1.00 25.10 314 PRO C CA 1
ATOM 5303 C C . PRO C 1 315 ? 38.551 30.105 11.165 1.00 26.90 314 PRO C C 1
ATOM 5304 O O . PRO C 1 315 ? 39.400 29.790 12.073 1.00 28.86 314 PRO C O 1
ATOM 5308 N N . ARG C 1 316 ? 38.116 31.356 10.962 1.00 27.31 315 ARG C N 1
ATOM 5309 C CA . ARG C 1 316 ? 38.732 32.459 11.740 1.00 32.26 315 ARG C CA 1
ATOM 5310 C C . ARG C 1 316 ? 38.470 32.195 13.228 1.00 33.87 315 ARG C C 1
ATOM 5311 O O . ARG C 1 316 ? 39.463 32.283 14.017 1.00 32.58 315 ARG C O 1
ATOM 5319 N N . LEU C 1 317 ? 37.231 31.846 13.605 1.00 30.98 316 LEU C N 1
ATOM 5320 C CA . LEU C 1 317 ? 36.846 31.583 15.022 1.00 31.19 316 LEU C CA 1
ATOM 5321 C C . LEU C 1 317 ? 37.668 30.413 15.587 1.00 31.11 316 LEU C C 1
ATOM 5322 O O . LEU C 1 317 ? 38.156 30.509 16.733 1.00 32.19 316 LEU C O 1
ATOM 5327 N N . ALA C 1 318 ? 37.768 29.322 14.847 1.00 31.82 317 ALA C N 1
ATOM 5328 C CA . ALA C 1 318 ? 38.411 28.080 15.318 1.00 31.01 317 ALA C CA 1
ATOM 5329 C C . ALA C 1 318 ? 39.931 28.303 15.407 1.00 32.84 317 ALA C C 1
ATOM 5330 O O . ALA C 1 318 ? 40.580 27.516 16.059 1.00 34.77 317 ALA C O 1
ATOM 5332 N N . LEU C 1 319 ? 40.487 29.320 14.746 1.00 36.31 318 LEU C N 1
ATOM 5333 C CA . LEU C 1 319 ? 41.941 29.635 14.833 1.00 38.77 318 LEU C CA 1
ATOM 5334 C C . LEU C 1 319 ? 42.221 30.555 16.015 1.00 43.55 318 LEU C C 1
ATOM 5335 O O . LEU C 1 319 ? 43.426 30.783 16.271 1.00 42.47 318 LEU C O 1
ATOM 5340 N N . GLN C 1 320 ? 41.200 31.093 16.687 1.00 45.77 319 GLN C N 1
ATOM 5341 C CA . GLN C 1 320 ? 41.406 32.050 17.824 1.00 52.72 319 GLN C CA 1
ATOM 5342 C C . GLN C 1 320 ? 42.107 31.326 18.970 1.00 54.00 319 GLN C C 1
ATOM 5343 O O . GLN C 1 320 ? 41.985 30.113 19.127 1.00 52.28 319 GLN C O 1
ATOM 5349 N N . PRO C 1 321 ? 42.861 32.056 19.819 1.00 61.00 320 PRO C N 1
ATOM 5350 C CA . PRO C 1 321 ? 43.289 31.499 21.100 1.00 62.77 320 PRO C CA 1
ATOM 5351 C C . PRO C 1 321 ? 42.094 31.489 22.068 1.00 61.98 320 PRO C C 1
ATOM 5352 O O . PRO C 1 321 ? 41.959 30.580 22.878 1.00 71.46 320 PRO C O 1
ATOM 5356 N N . MET D 2 4 ? 39.638 65.776 7.173 1.00 54.68 1 MET D N 1
ATOM 5357 C CA . MET D 2 4 ? 38.591 66.743 7.590 1.00 52.77 1 MET D CA 1
ATOM 5358 C C . MET D 2 4 ? 37.417 66.030 8.326 1.00 48.95 1 MET D C 1
ATOM 5359 O O . MET D 2 4 ? 36.455 66.722 8.704 1.00 48.06 1 MET D O 1
ATOM 5364 N N . TRP D 2 5 ? 37.449 64.714 8.634 1.00 43.03 2 TRP D N 1
ATOM 5365 C CA . TRP D 2 5 ? 36.316 64.039 9.340 1.00 39.22 2 TRP D CA 1
ATOM 5366 C C . TRP D 2 5 ? 36.354 64.269 10.863 1.00 36.92 2 TRP D C 1
ATOM 5367 O O . TRP D 2 5 ? 37.324 64.869 11.380 1.00 36.25 2 TRP D O 1
ATOM 5378 N N . ASP D 2 6 ? 35.319 63.814 11.568 1.00 32.14 3 ASP D N 1
ATOM 5379 C CA . ASP D 2 6 ? 35.157 64.080 13.016 1.00 33.26 3 ASP D CA 1
ATOM 5380 C C . ASP D 2 6 ? 34.877 62.775 13.760 1.00 34.14 3 ASP D C 1
ATOM 5381 O O . ASP D 2 6 ? 34.893 61.694 13.113 1.00 34.26 3 ASP D O 1
ATOM 5386 N N . ALA D 2 7 ? 34.692 62.848 15.083 1.00 35.53 4 ALA D N 1
ATOM 5387 C CA . ALA D 2 7 ? 34.622 61.645 15.951 1.00 34.73 4 ALA D CA 1
ATOM 5388 C C . ALA D 2 7 ? 33.319 60.918 15.661 1.00 33.70 4 ALA D C 1
ATOM 5389 O O . ALA D 2 7 ? 33.334 59.676 15.600 1.00 32.73 4 ALA D O 1
ATOM 5391 N N . GLN D 2 8 ? 32.237 61.664 15.441 1.00 33.88 5 GLN D N 1
ATOM 5392 C CA . GLN D 2 8 ? 30.936 61.045 15.139 1.00 33.56 5 GLN D CA 1
ATOM 5393 C C . GLN D 2 8 ? 31.111 60.081 13.959 1.00 36.16 5 GLN D C 1
ATOM 5394 O O . GLN D 2 8 ? 30.700 58.867 14.079 1.00 34.29 5 GLN D O 1
ATOM 5400 N N . PHE D 2 9 ? 31.715 60.563 12.864 1.00 33.67 6 PHE D N 1
ATOM 5401 C CA . PHE D 2 9 ? 31.948 59.763 11.642 1.00 34.44 6 PHE D CA 1
ATOM 5402 C C . PHE D 2 9 ? 32.863 58.568 11.923 1.00 33.63 6 PHE D C 1
ATOM 5403 O O . PHE D 2 9 ? 32.591 57.446 11.417 1.00 32.07 6 PHE D O 1
ATOM 5411 N N . GLU D 2 10 ? 33.948 58.805 12.658 1.00 33.43 7 GLU D N 1
ATOM 5412 C CA . GLU D 2 10 ? 35.001 57.765 12.780 1.00 30.93 7 GLU D CA 1
ATOM 5413 C C . GLU D 2 10 ? 34.522 56.665 13.742 1.00 30.06 7 GLU D C 1
ATOM 5414 O O . GLU D 2 10 ? 34.802 55.501 13.492 1.00 28.92 7 GLU D O 1
ATOM 5420 N N . ASN D 2 11 ? 33.845 57.033 14.826 1.00 31.16 8 ASN D N 1
ATOM 5421 C CA . ASN D 2 11 ? 33.293 56.046 15.785 1.00 34.26 8 ASN D CA 1
ATOM 5422 C C . ASN D 2 11 ? 32.318 55.175 15.013 1.00 34.88 8 ASN D C 1
ATOM 5423 O O . ASN D 2 11 ? 32.391 53.939 15.204 1.00 35.71 8 ASN D O 1
ATOM 5428 N N . LEU D 2 12 ? 31.557 55.792 14.108 1.00 34.52 9 LEU D N 1
ATOM 5429 C CA . LEU D 2 12 ? 30.532 55.091 13.299 1.00 36.59 9 LEU D CA 1
ATOM 5430 C C . LEU D 2 12 ? 31.209 54.081 12.362 1.00 37.61 9 LEU D C 1
ATOM 5431 O O . LEU D 2 12 ? 30.927 52.887 12.453 1.00 35.69 9 LEU D O 1
ATOM 5436 N N . LEU D 2 13 ? 32.113 54.549 11.520 1.00 37.03 10 LEU D N 1
ATOM 5437 C CA . LEU D 2 13 ? 32.896 53.678 10.606 1.00 38.50 10 LEU D CA 1
ATOM 5438 C C . LEU D 2 13 ? 33.597 52.552 11.376 1.00 34.65 10 LEU D C 1
ATOM 5439 O O . LEU D 2 13 ? 33.593 51.422 10.879 1.00 34.51 10 LEU D O 1
ATOM 5444 N N . ARG D 2 14 ? 34.251 52.846 12.490 1.00 34.41 11 ARG D N 1
ATOM 5445 C CA . ARG D 2 14 ? 35.163 51.868 13.139 1.00 34.30 11 ARG D CA 1
ATOM 5446 C C . ARG D 2 14 ? 34.338 50.690 13.661 1.00 35.15 11 ARG D C 1
ATOM 5447 O O . ARG D 2 14 ? 34.913 49.649 13.806 1.00 33.04 11 ARG D O 1
ATOM 5455 N N . ARG D 2 15 ? 33.019 50.820 13.781 1.00 34.65 12 ARG D N 1
ATOM 5456 C CA . ARG D 2 15 ? 32.175 49.671 14.187 1.00 37.92 12 ARG D CA 1
ATOM 5457 C C . ARG D 2 15 ? 32.244 48.595 13.094 1.00 38.21 12 ARG D C 1
ATOM 5458 O O . ARG D 2 15 ? 31.935 47.448 13.413 1.00 43.44 12 ARG D O 1
ATOM 5466 N N . TYR D 2 16 ? 32.672 48.922 11.864 1.00 37.87 13 TYR D N 1
ATOM 5467 C CA . TYR D 2 16 ? 32.597 48.005 10.694 1.00 35.64 13 TYR D CA 1
ATOM 5468 C C . TYR D 2 16 ? 33.977 47.647 10.168 1.00 34.42 13 TYR D C 1
ATOM 5469 O O . TYR D 2 16 ? 34.091 47.141 9.034 1.00 33.88 13 TYR D O 1
ATOM 5478 N N . LEU D 2 17 ? 35.000 47.841 10.994 1.00 33.54 14 LEU D N 1
ATOM 5479 C CA . LEU D 2 17 ? 36.411 47.621 10.590 1.00 33.88 14 LEU D CA 1
ATOM 5480 C C . LEU D 2 17 ? 37.061 46.703 11.612 1.00 34.14 14 LEU D C 1
ATOM 5481 O O . LEU D 2 17 ? 37.933 47.106 12.351 1.00 36.19 14 LEU D O 1
ATOM 5486 N N . PRO D 2 18 ? 36.739 45.387 11.595 1.00 35.37 15 PRO D N 1
ATOM 5487 C CA . PRO D 2 18 ? 37.161 44.486 12.664 1.00 36.16 15 PRO D CA 1
ATOM 5488 C C . PRO D 2 18 ? 38.683 44.264 12.700 1.00 36.57 15 PRO D C 1
ATOM 5489 O O . PRO D 2 18 ? 39.197 43.876 13.710 1.00 38.28 15 PRO D O 1
ATOM 5493 N N . PHE D 2 19 ? 39.404 44.528 11.632 1.00 35.25 16 PHE D N 1
ATOM 5494 C CA . PHE D 2 19 ? 40.857 44.232 11.623 1.00 37.92 16 PHE D CA 1
ATOM 5495 C C . PHE D 2 19 ? 41.630 45.527 11.865 1.00 35.90 16 PHE D C 1
ATOM 5496 O O . PHE D 2 19 ? 42.833 45.499 11.727 1.00 37.38 16 PHE D O 1
ATOM 5504 N N . LEU D 2 20 ? 40.953 46.582 12.317 1.00 36.17 17 LEU D N 1
ATOM 5505 C CA . LEU D 2 20 ? 41.573 47.809 12.872 1.00 34.73 17 LEU D CA 1
ATOM 5506 C C . LEU D 2 20 ? 41.320 47.851 14.389 1.00 33.55 17 LEU D C 1
ATOM 5507 O O . LEU D 2 20 ? 40.134 47.867 14.854 1.00 31.59 17 LEU D O 1
ATOM 5512 N N . SER D 2 21 ? 42.392 47.849 15.168 1.00 31.87 18 SER D N 1
ATOM 5513 C CA . SER D 2 21 ? 42.287 47.957 16.635 1.00 33.42 18 SER D CA 1
ATOM 5514 C C . SER D 2 21 ? 42.154 49.456 16.960 1.00 33.38 18 SER D C 1
ATOM 5515 O O . SER D 2 21 ? 42.512 50.297 16.123 1.00 31.47 18 SER D O 1
ATOM 5518 N N . ALA D 2 22 ? 41.630 49.730 18.139 1.00 34.28 19 ALA D N 1
ATOM 5519 C CA . ALA D 2 22 ? 41.345 51.076 18.680 1.00 33.67 19 ALA D CA 1
ATOM 5520 C C . ALA D 2 22 ? 42.620 51.915 18.730 1.00 34.11 19 ALA D C 1
ATOM 5521 O O . ALA D 2 22 ? 42.480 53.151 18.603 1.00 36.84 19 ALA D O 1
ATOM 5523 N N . ASP D 2 23 ? 43.796 51.316 18.908 1.00 34.66 20 ASP D N 1
ATOM 5524 C CA . ASP D 2 23 ? 45.056 52.088 19.045 1.00 34.54 20 ASP D CA 1
ATOM 5525 C C . ASP D 2 23 ? 45.763 52.300 17.710 1.00 34.14 20 ASP D C 1
ATOM 5526 O O . ASP D 2 23 ? 46.875 52.851 17.745 1.00 35.05 20 ASP D O 1
ATOM 5531 N N . GLN D 2 24 ? 45.173 51.898 16.601 1.00 32.82 21 GLN D N 1
ATOM 5532 C CA . GLN D 2 24 ? 45.763 52.144 15.259 1.00 35.53 21 GLN D CA 1
ATOM 5533 C C . GLN D 2 24 ? 45.020 53.305 14.612 1.00 34.49 21 GLN D C 1
ATOM 5534 O O . GLN D 2 24 ? 43.789 53.386 14.723 1.00 32.74 21 GLN D O 1
ATOM 5540 N N . PRO D 2 25 ? 45.757 54.218 13.944 1.00 34.80 22 PRO D N 1
ATOM 5541 C CA . PRO D 2 25 ? 45.156 55.354 13.245 1.00 33.01 22 PRO D CA 1
ATOM 5542 C C . PRO D 2 25 ? 44.318 54.894 12.059 1.00 34.41 22 PRO D C 1
ATOM 5543 O O . PRO D 2 25 ? 44.594 53.822 11.501 1.00 33.43 22 PRO D O 1
ATOM 5547 N N . LEU D 2 26 ? 43.274 55.665 11.751 1.00 32.89 23 LEU D N 1
ATOM 5548 C CA . LEU D 2 26 ? 42.436 55.470 10.559 1.00 34.15 23 LEU D CA 1
ATOM 5549 C C . LEU D 2 26 ? 42.992 56.416 9.508 1.00 37.21 23 LEU D C 1
ATOM 5550 O O . LEU D 2 26 ? 42.743 57.650 9.618 1.00 38.11 23 LEU D O 1
ATOM 5555 N N . GLU D 2 27 ? 43.827 55.880 8.621 1.00 41.01 24 GLU D N 1
ATOM 5556 C CA . GLU D 2 27 ? 44.551 56.661 7.579 1.00 43.69 24 GLU D CA 1
ATOM 5557 C C . GLU D 2 27 ? 43.536 57.060 6.513 1.00 42.22 24 GLU D C 1
ATOM 5558 O O . GLU D 2 27 ? 42.526 56.314 6.312 1.00 37.54 24 GLU D O 1
ATOM 5564 N N . GLN D 2 28 ? 43.783 58.188 5.859 1.00 40.35 25 GLN D N 1
ATOM 5565 C CA . GLN D 2 28 ? 42.861 58.719 4.837 1.00 44.23 25 GLN D CA 1
ATOM 5566 C C . GLN D 2 28 ? 42.725 57.693 3.694 1.00 42.18 25 GLN D C 1
ATOM 5567 O O . GLN D 2 28 ? 41.609 57.533 3.160 1.00 39.56 25 GLN D O 1
ATOM 5573 N N . ASP D 2 29 ? 43.807 57.010 3.326 1.00 40.89 26 ASP D N 1
ATOM 5574 C CA . ASP D 2 29 ? 43.815 56.164 2.104 1.00 44.60 26 ASP D CA 1
ATOM 5575 C C . ASP D 2 29 ? 43.831 54.665 2.437 1.00 41.41 26 ASP D C 1
ATOM 5576 O O . ASP D 2 29 ? 44.060 53.883 1.505 1.00 41.26 26 ASP D O 1
ATOM 5581 N N . ILE D 2 30 ? 43.611 54.243 3.680 1.00 38.26 27 ILE D N 1
ATOM 5582 C CA . ILE D 2 30 ? 43.694 52.789 4.018 1.00 39.09 27 ILE D CA 1
ATOM 5583 C C . ILE D 2 30 ? 42.566 52.090 3.249 1.00 38.27 27 ILE D C 1
ATOM 5584 O O . ILE D 2 30 ? 41.448 52.639 3.132 1.00 36.51 27 ILE D O 1
ATOM 5589 N N . ASN D 2 31 ? 42.894 50.931 2.680 1.00 40.74 28 ASN D N 1
ATOM 5590 C CA . ASN D 2 31 ? 41.932 50.057 2.004 1.00 39.40 28 ASN D CA 1
ATOM 5591 C C . ASN D 2 31 ? 40.956 49.503 3.046 1.00 36.52 28 ASN D C 1
ATOM 5592 O O . ASN D 2 31 ? 41.396 48.720 3.902 1.00 37.21 28 ASN D O 1
ATOM 5597 N N . LEU D 2 32 ? 39.673 49.873 2.965 1.00 35.21 29 LEU D N 1
ATOM 5598 C CA . LEU D 2 32 ? 38.650 49.445 3.956 1.00 34.42 29 LEU D CA 1
ATOM 5599 C C . LEU D 2 32 ? 38.452 47.917 3.966 1.00 34.31 29 LEU D C 1
ATOM 5600 O O . LEU D 2 32 ? 38.312 47.354 5.096 1.00 31.82 29 LEU D O 1
ATOM 5605 N N . ARG D 2 33 ? 38.385 47.294 2.786 1.00 36.29 30 ARG D N 1
ATOM 5606 C CA . ARG D 2 33 ? 38.194 45.824 2.591 1.00 41.26 30 ARG D CA 1
ATOM 5607 C C . ARG D 2 33 ? 39.306 45.084 3.328 1.00 39.59 30 ARG D C 1
ATOM 5608 O O . ARG D 2 33 ? 38.983 44.146 4.055 1.00 41.83 30 ARG D O 1
ATOM 5616 N N . ASP D 2 34 ? 40.557 45.540 3.216 1.00 39.44 31 ASP D N 1
ATOM 5617 C CA . ASP D 2 34 ? 41.727 44.921 3.902 1.00 39.15 31 ASP D CA 1
ATOM 5618 C C . ASP D 2 34 ? 41.598 44.970 5.434 1.00 40.34 31 ASP D C 1
ATOM 5619 O O . ASP D 2 34 ? 42.212 44.127 6.079 1.00 41.14 31 ASP D O 1
ATOM 5624 N N . ILE D 2 35 ? 40.919 45.964 6.034 1.00 37.45 32 ILE D N 1
ATOM 5625 C CA . ILE D 2 35 ? 40.727 45.969 7.516 1.00 36.17 32 ILE D CA 1
ATOM 5626 C C . ILE D 2 35 ? 39.291 45.535 7.838 1.00 35.48 32 ILE D C 1
ATOM 5627 O O . ILE D 2 35 ? 38.833 45.782 8.994 1.00 35.75 32 ILE D O 1
ATOM 5632 N N . GLY D 2 36 ? 38.619 44.867 6.900 1.00 33.42 33 GLY D N 1
ATOM 5633 C CA . GLY D 2 36 ? 37.511 43.965 7.224 1.00 32.43 33 GLY D CA 1
ATOM 5634 C C . GLY D 2 36 ? 36.168 44.527 6.848 1.00 32.56 33 GLY D C 1
ATOM 5635 O O . GLY D 2 36 ? 35.125 43.958 7.261 1.00 32.99 33 GLY D O 1
ATOM 5636 N N . LEU D 2 37 ? 36.131 45.609 6.082 1.00 32.71 34 LEU D N 1
ATOM 5637 C CA . LEU D 2 37 ? 34.831 46.044 5.521 1.00 34.47 34 LEU D CA 1
ATOM 5638 C C . LEU D 2 37 ? 34.462 45.089 4.388 1.00 34.21 34 LEU D C 1
ATOM 5639 O O . LEU D 2 37 ? 35.246 44.986 3.433 1.00 39.34 34 LEU D O 1
ATOM 5644 N N . ASP D 2 38 ? 33.270 44.491 4.452 1.00 32.50 35 ASP D N 1
ATOM 5645 C CA . ASP D 2 38 ? 32.824 43.464 3.489 1.00 33.20 35 ASP D CA 1
ATOM 5646 C C . ASP D 2 38 ? 31.385 43.813 3.081 1.00 33.57 35 ASP D C 1
ATOM 5647 O O . ASP D 2 38 ? 30.923 44.935 3.383 1.00 31.38 35 ASP D O 1
ATOM 5652 N N . SER D 2 39 ? 30.751 42.950 2.309 1.00 32.08 36 SER D N 1
ATOM 5653 C CA . SER D 2 39 ? 29.456 43.258 1.654 1.00 33.78 36 SER D CA 1
ATOM 5654 C C . SER D 2 39 ? 28.411 43.613 2.721 1.00 33.19 36 SER D C 1
ATOM 5655 O O . SER D 2 39 ? 27.878 44.749 2.708 1.00 32.93 36 SER D O 1
ATOM 5658 N N . LEU D 2 40 ? 28.174 42.708 3.663 1.00 32.77 37 LEU D N 1
ATOM 5659 C CA . LEU D 2 40 ? 27.079 42.913 4.636 1.00 31.93 37 LEU D CA 1
ATOM 5660 C C . LEU D 2 40 ? 27.502 43.974 5.658 1.00 30.66 37 LEU D C 1
ATOM 5661 O O . LEU D 2 40 ? 26.595 44.646 6.171 1.00 28.06 37 LEU D O 1
ATOM 5666 N N . GLY D 2 41 ? 28.800 44.100 5.986 1.00 27.23 38 GLY D N 1
ATOM 5667 C CA . GLY D 2 41 ? 29.276 45.241 6.780 1.00 27.50 38 GLY D CA 1
ATOM 5668 C C . GLY D 2 41 ? 28.955 46.582 6.116 1.00 27.70 38 GLY D C 1
ATOM 5669 O O . GLY D 2 41 ? 28.563 47.533 6.857 1.00 27.73 38 GLY D O 1
ATOM 5670 N N . THR D 2 42 ? 29.056 46.656 4.786 1.00 27.67 39 THR D N 1
ATOM 5671 C CA . THR D 2 42 ? 28.745 47.879 4.018 1.00 27.95 39 THR D CA 1
ATOM 5672 C C . THR D 2 42 ? 27.241 48.159 4.092 1.00 30.13 39 THR D C 1
ATOM 5673 O O . THR D 2 42 ? 26.853 49.355 4.389 1.00 31.46 39 THR D O 1
ATOM 5677 N N . VAL D 2 43 ? 26.403 47.148 3.940 1.00 28.75 40 VAL D N 1
ATOM 5678 C CA . VAL D 2 43 ? 24.939 47.307 4.113 1.00 29.89 40 VAL D CA 1
ATOM 5679 C C . VAL D 2 43 ? 24.652 47.954 5.458 1.00 30.53 40 VAL D C 1
ATOM 5680 O O . VAL D 2 43 ? 23.870 48.934 5.444 1.00 29.67 40 VAL D O 1
ATOM 5684 N N . GLU D 2 44 ? 25.255 47.452 6.557 1.00 33.24 41 GLU D N 1
ATOM 5685 C CA . GLU D 2 44 ? 25.004 47.930 7.939 1.00 35.08 41 GLU D CA 1
ATOM 5686 C C . GLU D 2 44 ? 25.501 49.369 8.057 1.00 33.67 41 GLU D C 1
ATOM 5687 O O . GLU D 2 44 ? 24.758 50.207 8.579 1.00 32.49 41 GLU D O 1
ATOM 5693 N N . LEU D 2 45 ? 26.748 49.591 7.657 1.00 31.71 42 LEU D N 1
ATOM 5694 C CA . LEU D 2 45 ? 27.390 50.924 7.610 1.00 32.74 42 LEU D CA 1
ATOM 5695 C C . LEU D 2 45 ? 26.455 51.922 6.908 1.00 33.02 42 LEU D C 1
ATOM 5696 O O . LEU D 2 45 ? 26.221 53.044 7.473 1.00 33.44 42 LEU D O 1
ATOM 5701 N N . LEU D 2 46 ? 26.022 51.589 5.696 1.00 31.03 43 LEU D N 1
ATOM 5702 C CA . LEU D 2 46 ? 25.126 52.471 4.888 1.00 36.18 43 LEU D CA 1
ATOM 5703 C C . LEU D 2 46 ? 23.848 52.787 5.674 1.00 34.75 43 LEU D C 1
ATOM 5704 O O . LEU D 2 46 ? 23.437 53.956 5.729 1.00 33.45 43 LEU D O 1
ATOM 5709 N N . SER D 2 47 ? 23.237 51.774 6.251 1.00 33.45 44 SER D N 1
ATOM 5710 C CA . SER D 2 47 ? 22.004 51.894 7.064 1.00 38.10 44 SER D CA 1
ATOM 5711 C C . SER D 2 47 ? 22.261 52.893 8.200 1.00 40.69 44 SER D C 1
ATOM 5712 O O . SER D 2 47 ? 21.389 53.780 8.468 1.00 39.10 44 SER D O 1
ATOM 5715 N N . GLU D 2 48 ? 23.426 52.793 8.843 1.00 38.29 45 GLU D N 1
ATOM 5716 C CA . GLU D 2 48 ? 23.733 53.686 9.982 1.00 39.97 45 GLU D CA 1
ATOM 5717 C C . GLU D 2 48 ? 24.054 55.088 9.450 1.00 38.67 45 GLU D C 1
ATOM 5718 O O . GLU D 2 48 ? 23.633 56.070 10.097 1.00 36.08 45 GLU D O 1
ATOM 5724 N N . LEU D 2 49 ? 24.796 55.205 8.355 1.00 35.33 46 LEU D N 1
ATOM 5725 C CA . LEU D 2 49 ? 25.116 56.541 7.778 1.00 33.90 46 LEU D CA 1
ATOM 5726 C C . LEU D 2 49 ? 23.842 57.266 7.381 1.00 34.07 46 LEU D C 1
ATOM 5727 O O . LEU D 2 49 ? 23.777 58.489 7.597 1.00 32.60 46 LEU D O 1
ATOM 5732 N N . GLU D 2 50 ? 22.910 56.553 6.752 1.00 34.16 47 GLU D N 1
ATOM 5733 C CA . GLU D 2 50 ? 21.647 57.131 6.241 1.00 35.48 47 GLU D CA 1
ATOM 5734 C C . GLU D 2 50 ? 20.805 57.594 7.423 1.00 37.76 47 GLU D C 1
ATOM 5735 O O . GLU D 2 50 ? 20.404 58.745 7.366 1.00 39.84 47 GLU D O 1
ATOM 5741 N N . ASN D 2 51 ? 20.639 56.793 8.475 1.00 37.65 48 ASN D N 1
ATOM 5742 C CA . ASN D 2 51 ? 19.858 57.184 9.682 1.00 41.12 48 ASN D CA 1
ATOM 5743 C C . ASN D 2 51 ? 20.514 58.381 10.409 1.00 41.23 48 ASN D C 1
ATOM 5744 O O . ASN D 2 51 ? 19.839 59.391 10.668 1.00 40.81 48 ASN D O 1
ATOM 5749 N N . THR D 2 52 ? 21.805 58.281 10.717 1.00 41.44 49 THR D N 1
ATOM 5750 C CA . THR D 2 52 ? 22.591 59.319 11.412 1.00 40.60 49 THR D CA 1
ATOM 5751 C C . THR D 2 52 ? 22.558 60.661 10.686 1.00 38.45 49 THR D C 1
ATOM 5752 O O . THR D 2 52 ? 22.400 61.671 11.390 1.00 38.37 49 THR D O 1
ATOM 5756 N N . TYR D 2 53 ? 22.835 60.711 9.382 1.00 35.93 50 TYR D N 1
ATOM 5757 C CA . TYR D 2 53 ? 23.076 61.981 8.649 1.00 36.11 50 TYR D CA 1
ATOM 5758 C C . TYR D 2 53 ? 21.843 62.439 7.865 1.00 36.46 50 TYR D C 1
ATOM 5759 O O . TYR D 2 53 ? 21.868 63.521 7.270 1.00 35.21 50 TYR D O 1
ATOM 5768 N N . ASP D 2 54 ? 20.789 61.641 7.844 1.00 38.28 51 ASP D N 1
ATOM 5769 C CA . ASP D 2 54 ? 19.536 61.994 7.133 1.00 42.21 51 ASP D CA 1
ATOM 5770 C C . ASP D 2 54 ? 19.873 62.149 5.645 1.00 42.17 51 ASP D C 1
ATOM 5771 O O . ASP D 2 54 ? 19.634 63.234 5.115 1.00 42.04 51 ASP D O 1
ATOM 5776 N N . VAL D 2 55 ? 20.471 61.124 5.029 1.00 38.62 52 VAL D N 1
ATOM 5777 C CA . VAL D 2 55 ? 20.921 61.124 3.605 1.00 38.12 52 VAL D CA 1
ATOM 5778 C C . VAL D 2 55 ? 20.482 59.818 2.954 1.00 37.74 52 VAL D C 1
ATOM 5779 O O . VAL D 2 55 ? 20.265 58.855 3.680 1.00 40.96 52 VAL D O 1
ATOM 5783 N N . HIS D 2 56 ? 20.336 59.800 1.641 1.00 37.75 53 HIS D N 1
ATOM 5784 C CA . HIS D 2 56 ? 20.024 58.588 0.853 1.00 38.89 53 HIS D CA 1
ATOM 5785 C C . HIS D 2 56 ? 21.175 58.367 -0.143 1.00 38.61 53 HIS D C 1
ATOM 5786 O O . HIS D 2 56 ? 21.317 59.181 -1.071 1.00 39.97 53 HIS D O 1
ATOM 5793 N N . PHE D 2 57 ? 22.003 57.336 0.057 1.00 34.96 54 PHE D N 1
ATOM 5794 C CA . PHE D 2 57 ? 23.061 56.987 -0.917 1.00 33.68 54 PHE D CA 1
ATOM 5795 C C . PHE D 2 57 ? 22.395 56.412 -2.171 1.00 33.93 54 PHE D C 1
ATOM 5796 O O . PHE D 2 57 ? 21.707 55.388 -2.084 1.00 37.60 54 PHE D O 1
ATOM 5804 N N . GLN D 2 58 ? 22.700 56.966 -3.336 1.00 34.61 55 GLN D N 1
ATOM 5805 C CA . GLN D 2 58 ? 22.194 56.466 -4.631 1.00 35.38 55 GLN D CA 1
ATOM 5806 C C . GLN D 2 58 ? 23.192 56.834 -5.744 1.00 35.75 55 GLN D C 1
ATOM 5807 O O . GLN D 2 58 ? 24.208 57.512 -5.434 1.00 34.16 55 GLN D O 1
ATOM 5813 N N . ASP D 2 59 ? 22.968 56.315 -6.959 1.00 33.13 56 ASP D N 1
ATOM 5814 C CA . ASP D 2 59 ? 23.753 56.664 -8.177 1.00 35.49 56 ASP D CA 1
ATOM 5815 C C . ASP D 2 59 ? 25.232 56.412 -7.860 1.00 35.02 56 ASP D C 1
ATOM 5816 O O . ASP D 2 59 ? 25.491 55.373 -7.307 1.00 33.90 56 ASP D O 1
ATOM 5821 N N . GLU D 2 60 ? 26.156 57.313 -8.218 1.00 37.60 57 GLU D N 1
ATOM 5822 C CA . GLU D 2 60 ? 27.627 57.116 -8.019 1.00 38.70 57 GLU D CA 1
ATOM 5823 C C . GLU D 2 60 ? 27.985 56.842 -6.556 1.00 39.94 57 GLU D C 1
ATOM 5824 O O . GLU D 2 60 ? 29.040 56.197 -6.317 1.00 41.62 57 GLU D O 1
ATOM 5830 N N . ALA D 2 61 ? 27.165 57.245 -5.587 1.00 38.07 58 ALA D N 1
ATOM 5831 C CA . ALA D 2 61 ? 27.517 57.113 -4.152 1.00 37.71 58 ALA D CA 1
ATOM 5832 C C . ALA D 2 61 ? 27.434 55.646 -3.704 1.00 37.24 58 ALA D C 1
ATOM 5833 O O . ALA D 2 61 ? 27.838 55.365 -2.575 1.00 35.92 58 ALA D O 1
ATOM 5835 N N . LEU D 2 62 ? 26.938 54.736 -4.556 1.00 35.99 59 LEU D N 1
ATOM 5836 C CA . LEU D 2 62 ? 26.819 53.292 -4.234 1.00 34.32 59 LEU D CA 1
ATOM 5837 C C . LEU D 2 62 ? 27.847 52.469 -5.012 1.00 34.99 59 LEU D C 1
ATOM 5838 O O . LEU D 2 62 ? 27.806 51.234 -4.876 1.00 32.77 59 LEU D O 1
ATOM 5843 N N . THR D 2 63 ? 28.712 53.106 -5.816 1.00 35.82 60 THR D N 1
ATOM 5844 C CA . THR D 2 63 ? 29.825 52.383 -6.486 1.00 40.29 60 THR D CA 1
ATOM 5845 C C . THR D 2 63 ? 30.846 51.918 -5.454 1.00 38.47 60 THR D C 1
ATOM 5846 O O . THR D 2 63 ? 30.975 52.547 -4.449 1.00 36.43 60 THR D O 1
ATOM 5850 N N . LYS D 2 64 ? 31.529 50.828 -5.757 1.00 43.67 61 LYS D N 1
ATOM 5851 C CA . LYS D 2 64 ? 32.626 50.224 -4.957 1.00 43.82 61 LYS D CA 1
ATOM 5852 C C . LYS D 2 64 ? 33.587 51.314 -4.516 1.00 41.49 61 LYS D C 1
ATOM 5853 O O . LYS D 2 64 ? 34.083 51.228 -3.397 1.00 42.72 61 LYS D O 1
ATOM 5859 N N . GLU D 2 65 ? 33.841 52.290 -5.369 1.00 40.58 62 GLU D N 1
ATOM 5860 C CA . GLU D 2 65 ? 34.946 53.265 -5.169 1.00 41.81 62 GLU D CA 1
ATOM 5861 C C . GLU D 2 65 ? 34.603 54.129 -3.954 1.00 41.31 62 GLU D C 1
ATOM 5862 O O . GLU D 2 65 ? 35.520 54.492 -3.243 1.00 39.98 62 GLU D O 1
ATOM 5868 N N . THR D 2 66 ? 33.307 54.387 -3.716 1.00 38.30 63 THR D N 1
ATOM 5869 C CA . THR D 2 66 ? 32.784 55.120 -2.541 1.00 37.85 63 THR D CA 1
ATOM 5870 C C . THR D 2 66 ? 33.342 54.517 -1.258 1.00 37.08 63 THR D C 1
ATOM 5871 O O . THR D 2 66 ? 33.728 55.317 -0.384 1.00 36.81 63 THR D O 1
ATOM 5875 N N . PHE D 2 67 ? 33.437 53.178 -1.156 1.00 34.23 64 PHE D N 1
ATOM 5876 C CA . PHE D 2 67 ? 33.832 52.489 0.105 1.00 35.12 64 PHE D CA 1
ATOM 5877 C C . PHE D 2 67 ? 35.273 52.017 0.087 1.00 34.99 64 PHE D C 1
ATOM 5878 O O . PHE D 2 67 ? 35.634 51.246 0.926 1.00 34.57 64 PHE D O 1
ATOM 5886 N N . GLU D 2 68 ? 36.079 52.499 -0.835 1.00 38.09 65 GLU D N 1
ATOM 5887 C CA . GLU D 2 68 ? 37.451 51.964 -0.988 1.00 42.13 65 GLU D CA 1
ATOM 5888 C C . GLU D 2 68 ? 38.318 52.469 0.164 1.00 40.91 65 GLU D C 1
ATOM 5889 O O . GLU D 2 68 ? 39.099 51.668 0.701 1.00 43.31 65 GLU D O 1
ATOM 5895 N N . THR D 2 69 ? 38.171 53.733 0.562 1.00 38.65 66 THR D N 1
ATOM 5896 C CA . THR D 2 69 ? 38.971 54.357 1.649 1.00 38.11 66 THR D CA 1
ATOM 5897 C C . THR D 2 69 ? 38.081 55.261 2.492 1.00 34.27 66 THR D C 1
ATOM 5898 O O . THR D 2 69 ? 37.004 55.681 2.055 1.00 33.81 66 THR D O 1
ATOM 5902 N N . PRO D 2 70 ? 38.483 55.525 3.749 1.00 32.89 67 PRO D N 1
ATOM 5903 C CA . PRO D 2 70 ? 37.721 56.434 4.595 1.00 34.18 67 PRO D CA 1
ATOM 5904 C C . PRO D 2 70 ? 37.721 57.843 3.991 1.00 33.49 67 PRO D C 1
ATOM 5905 O O . PRO D 2 70 ? 36.666 58.509 4.087 1.00 33.75 67 PRO D O 1
ATOM 5909 N N . GLY D 2 71 ? 38.830 58.251 3.341 1.00 36.15 68 GLY D N 1
ATOM 5910 C CA . GLY D 2 71 ? 38.913 59.547 2.621 1.00 36.36 68 GLY D CA 1
ATOM 5911 C C . GLY D 2 71 ? 37.763 59.732 1.623 1.00 37.43 68 GLY D C 1
ATOM 5912 O O . GLY D 2 71 ? 37.073 60.774 1.647 1.00 37.13 68 GLY D O 1
ATOM 5913 N N . VAL D 2 72 ? 37.566 58.779 0.723 1.00 37.40 69 VAL D N 1
ATOM 5914 C CA . VAL D 2 72 ? 36.558 58.915 -0.359 1.00 39.36 69 VAL D CA 1
ATOM 5915 C C . VAL D 2 72 ? 35.168 58.790 0.264 1.00 39.01 69 VAL D C 1
ATOM 5916 O O . VAL D 2 72 ? 34.239 59.498 -0.187 1.00 40.27 69 VAL D O 1
ATOM 5920 N N . LEU D 2 73 ? 34.993 57.883 1.230 1.00 36.99 70 LEU D N 1
ATOM 5921 C CA . LEU D 2 73 ? 33.670 57.698 1.867 1.00 34.92 70 LEU D CA 1
ATOM 5922 C C . LEU D 2 73 ? 33.265 59.015 2.573 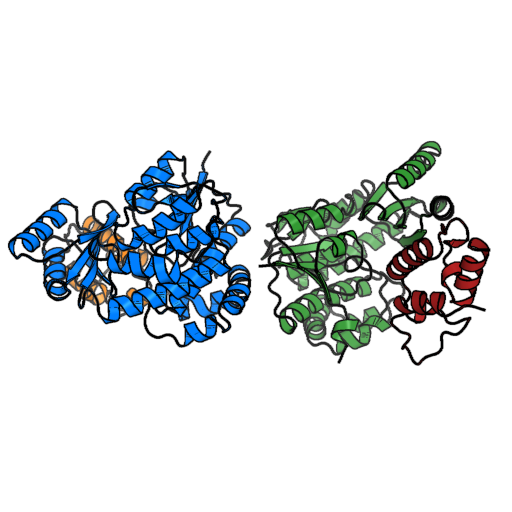1.00 35.89 70 LEU D C 1
ATOM 5923 O O . LEU D 2 73 ? 32.079 59.432 2.494 1.00 35.65 70 LEU D O 1
ATOM 5928 N N . TRP D 2 74 ? 34.214 59.679 3.220 1.00 35.33 71 TRP D N 1
ATOM 5929 C CA . TRP D 2 74 ? 33.942 60.957 3.932 1.00 38.50 71 TRP D CA 1
ATOM 5930 C C . TRP D 2 74 ? 33.533 62.045 2.921 1.00 37.63 71 TRP D C 1
ATOM 5931 O O . TRP D 2 74 ? 32.532 62.729 3.117 1.00 36.43 71 TRP D O 1
ATOM 5942 N N . LYS D 2 75 ? 34.270 62.161 1.836 1.00 42.76 72 LYS D N 1
ATOM 5943 C CA . LYS D 2 75 ? 34.018 63.150 0.758 1.00 44.64 72 LYS D CA 1
ATOM 5944 C C . LYS D 2 75 ? 32.577 62.943 0.272 1.00 43.12 72 LYS D C 1
ATOM 5945 O O . LYS D 2 75 ? 31.800 63.928 0.166 1.00 36.61 72 LYS D O 1
ATOM 5951 N N . THR D 2 76 ? 32.222 61.690 -0.011 1.00 40.97 73 THR D N 1
ATOM 5952 C CA . THR D 2 76 ? 30.904 61.328 -0.593 1.00 40.12 73 THR D CA 1
ATOM 5953 C C . THR D 2 76 ? 29.793 61.686 0.403 1.00 40.01 73 THR D C 1
ATOM 5954 O O . THR D 2 76 ? 28.769 62.276 -0.036 1.00 45.44 73 THR D O 1
ATOM 5958 N N . LEU D 2 77 ? 29.941 61.286 1.665 1.00 38.17 74 LEU D N 1
ATOM 5959 C CA . LEU D 2 77 ? 28.948 61.621 2.713 1.00 38.63 74 LEU D CA 1
ATOM 5960 C C . LEU D 2 77 ? 28.872 63.163 2.821 1.00 39.48 74 LEU D C 1
ATOM 5961 O O . LEU D 2 77 ? 27.731 63.709 2.955 1.00 36.54 74 LEU D O 1
ATOM 5966 N N . SER D 2 78 ? 30.012 63.843 2.745 1.00 38.82 75 SER D N 1
ATOM 5967 C CA . SER D 2 78 ? 30.074 65.329 2.888 1.00 42.57 75 SER D CA 1
ATOM 5968 C C . SER D 2 78 ? 29.242 66.002 1.808 1.00 45.26 75 SER D C 1
ATOM 5969 O O . SER D 2 78 ? 28.545 66.973 2.140 1.00 47.39 75 SER D O 1
ATOM 5972 N N . GLN D 2 79 ? 29.387 65.559 0.554 1.00 46.93 76 GLN D N 1
ATOM 5973 C CA . GLN D 2 79 ? 28.736 66.219 -0.610 1.00 48.76 76 GLN D CA 1
ATOM 5974 C C . GLN D 2 79 ? 27.217 66.108 -0.417 1.00 48.61 76 GLN D C 1
ATOM 5975 O O . GLN D 2 79 ? 26.522 66.954 -0.979 1.00 48.33 76 GLN D O 1
ATOM 5981 N N . MET D 2 80 ? 26.720 65.160 0.394 1.00 43.64 77 MET D N 1
ATOM 5982 C CA . MET D 2 80 ? 25.254 64.919 0.555 1.00 45.04 77 MET D CA 1
ATOM 5983 C C . MET D 2 80 ? 24.710 65.721 1.736 1.00 48.04 77 MET D C 1
ATOM 5984 O O . MET D 2 80 ? 23.531 66.088 1.680 1.00 50.61 77 MET D O 1
ATOM 5989 N N . VAL D 2 81 ? 25.489 65.876 2.809 1.00 50.16 78 VAL D N 1
ATOM 5990 C CA . VAL D 2 81 ? 25.039 66.649 3.999 1.00 55.93 78 VAL D CA 1
ATOM 5991 C C . VAL D 2 81 ? 25.188 68.146 3.684 1.00 59.31 78 VAL D C 1
ATOM 5992 O O . VAL D 2 81 ? 24.582 68.916 4.415 1.00 65.43 78 VAL D O 1
ATOM 5996 N N . GLU D 2 82 ? 25.888 68.511 2.590 1.00 63.21 79 GLU D N 1
ATOM 5997 C CA . GLU D 2 82 ? 26.521 69.847 2.310 1.00 65.72 79 GLU D CA 1
ATOM 5998 C C . GLU D 2 82 ? 26.915 70.012 0.826 1.00 61.60 79 GLU D C 1
ATOM 5999 O O . GLU D 2 82 ? 26.153 70.272 -0.125 1.00 62.10 79 GLU D O 1
#

Nearest PDB structures (foldseek):
  7f2r-assembly2_C  TM=1.003E+00  e=4.901E-65  Streptomyces halstedii
  5czc-assembly1_A  TM=9.839E-01  e=2.235E-59  Streptomyces halstedii
  5czd-assembly1_A  TM=9.958E-01  e=2.313E-58  Streptomyces halstedii
  8h6s-assembly2_B  TM=9.871E-01  e=1.227E-51  Streptomyces halstedii
  5ypv-assembly1_A  TM=8.584E-01  e=9.707E-20  Acinetobacter baumannii

Radius of gyration: 33.51 Å; Cα contacts (8 Å, |Δi|>4): 1399; chains: 4; bounding box: 62×108×83 Å

Secondary structure (DSSP, 8-state):
---EEEEEPPP----HHHHHHHHHH-HHHHHHHHHHHHHHTS-HHHHHHH--SSS-HHHHHHHHHHHHHHHHHHHHHHT--EEEEEE-TTHHHHHHHHTTSS-HHHHHHHHHHHHHHHHHHHHHSSTTEEEEEEES--HHHHHHHHHHHHHTT--EEEEEEEETTEEEEEEEGGGHHHHHHHHHTTT-EEEEEESS----GGGHHHHHHHIIIIITTSPP---SS-EE-TTT--EE-SHHHHHHHHHHTTTS-EEHHHHHHHHHHTT--EEEEESS-SSTTTSHHHHTTSEEEEE-HHHHT--/---HHHHHHHHTT-TTS-TTS---TT--TGGGT--HHHHHHHHHHHHHHHT----GGGGSGGGGS-HHHHHHHHHHHH-/---EEEEEPPP----HHHHHHHHHH-HHHHHHHHHHHHHHTS-HHHHHHH--SSS-HHHHHHHHHHHHHHHHHHHHHHT--EEEEEE-TTHHHHHHHHTTSS-HHHHHHHHHHHHHHHHHHHHHSSTTEEEEEEES--HHHHHHHHHHHHHTT--EEEEEEEETTEEEEEEEGGGHHHHHHHHHTTT-EEEEEESS----GGGHHHHHHHIIIIITTSPP---SS-EE-TTT-PEE-SHHHHHHHHHHTTTS-EEHHHHHHHHHHTT--EEEEESS-SSTTTSHHHHTTSEEEEE-HHHHT--/---HHHHHHHHTT-TTS-TTS---TT--TGGGT--HHHHHHHHHHHHHHHT----GGGGSGGGGS-HHHHHHHHHHHH-

B-factor: mean 33.22, std 8.04, range [19.15, 83.5]